Protein AF-0000000066119029 (afdb_homodimer)

GO terms:
  GO:0005096 GTPase activator activity (F, IDA)
  GO:0005737 cytoplasm (C, HDA)
  GO:0005934 cellular bud tip (C, HDA)
  GO:0005935 cellular bud neck (C, HDA)
  GO:0007264 small GTPase-mediated signal transduction (P, IPI)

Sequence (1428 aa):
MLSFCDYFWSEDLVSGLDVLFDRLYHGCEQCDLFIQLFASRMQFEVSHGRQLFGIEAGMDNLKAVQEDEDEGVTVSRALRGILQEMSQEGTHHLTIASNIESLVLQPFSKWCIEHRERIQYSEKTLLTNVNNFRKSKKYVGKLEKEYFNKCRQLEEFKRTHFNEDELANAMKSLKIQNKYEEDVAREKDHRFFNRIAGIDFDYKTMKETLQLLLTKLPKTDYKLPLISYSLSNTNNGGEITKFLLDHMSLKDIDQAETFGQDLLNLGFLKYCNGVGNTFVNSKKFQYQWKNTAYMFANVPMPGSEEPTTGESLISRFNNWDGSSAKEIIQSKIGNDQGAAKIQAPHISDNERTLFRMMDALAASDKKYYQECFKMDALRCSVEELLIDHLSFMEKCESDRLNAIKKATLDFCSTLGNKISSLRLCIDKMLTLENDIDPTADLLQLLVKYKTGSFKPQAIVYNNYYNPGSFQNFGVDLETRCRLDKKVVPLIISSIFSYMDKIYPDLPNDKVRTSIWTDSVKLSLTHQLRNLLNKQQFHNEGEIFDILSTSKLEPSTIASVVKIYLLELPDPLIPNDVSDILRVLYLDYPPLVETALQNSTSSPENQQDDDNEEGFDTKRIRGLYTTLSSLSKPHIATLDAITTHFYRLIKILKMGENGNEVADEFTVSISQEFANCIIQSKITDDNEIGFKIFYDLLTHKKQIFHELKRQNSKNMLSFCDYFWSEDLVSGLDVLFDRLYHGCEQCDLFIQLFASRMQFEVSHGRQLFGIEAGMDNLKAVQEDEDEGVTVSRALRGILQEMSQEGTHHLTIASNIESLVLQPFSKWCIEHRERIQYSEKTLLTNVNNFRKSKKYVGKLEKEYFNKCRQLEEFKRTHFNEDELANAMKSLKIQNKYEEDVAREKDHRFFNRIAGIDFDYKTMKETLQLLLTKLPKTDYKLPLISYSLSNTNNGGEITKFLLDHMSLKDIDQAETFGQDLLNLGFLKYCNGVGNTFVNSKKFQYQWKNTAYMFANVPMPGSEEPTTGESLISRFNNWDGSSAKEIIQSKIGNDQGAAKIQAPHISDNERTLFRMMDALAASDKKYYQECFKMDALRCSVEELLIDHLSFMEKCESDRLNAIKKATLDFCSTLGNKISSLRLCIDKMLTLENDIDPTADLLQLLVKYKTGSFKPQAIVYNNYYNPGSFQNFGVDLETRCRLDKKVVPLIISSIFSYMDKIYPDLPNDKVRTSIWTDSVKLSLTHQLRNLLNKQQFHNEGEIFDILSTSKLEPSTIASVVKIYLLELPDPLIPNDVSDILRVLYLDYPPLVETALQNSTSSPENQQDDDNEEGFDTKRIRGLYTTLSSLSKPHIATLDAITTHFYRLIKILKMGENGNEVADEFTVSISQEFANCIIQSKITDDNEIGFKIFYDLLTHKKQIFHELKRQNSKN

Nearest PDB structures (foldseek):
  2efl-assembly1_A-2  TM=6.995E-01  e=3.764E-03  Homo sapiens
  4wpe-assembly1_A-2  TM=6.825E-01  e=4.665E-03  Saccharomyces cerevisiae S288C
  2efk-assembly1_A-2  TM=6.647E-01  e=4.101E-03  Homo sapiens
  5i7d-assembly1_A  TM=2.936E-01  e=1.288E-03  Homo sapiens
  5i6r-assembly1_A-2  TM=3.146E-01  e=5.082E-03  Homo sapiens

InterPro domains:
  IPR000198 Rho GTPase-activating protein domain [PF00620] (534-650)
  IPR000198 Rho GTPase-activating protein domain [PS50238] (475-704)
  IPR000198 Rho GTPase-activating protein domain [SM00324] (486-712)
  IPR000591 DEP domain [PF00610] (230-289)
  IPR000591 DEP domain [PS50186] (218-298)
  IPR000591 DEP domain [SM00049] (218-298)
  IPR001060 FCH domain [PF00611] (16-94)
  IPR001060 FCH domain [SM00055] (6-100)
  IPR008936 Rho GTPase activation protein [G3DSA:1.10.555.10] (468-706)
  IPR008936 Rho GTPase activation protein [SSF48350] (470-704)
  IPR027267 AH/BAR domain superfamily [G3DSA:1.20.1270.60] (1-243)
  IPR027267 AH/BAR domain superfamily [G3DSA:1.20.1270.60] (324-467)
  IPR027267 AH/BAR domain superfamily [SSF103657] (2-250)
  IPR027267 AH/BAR domain superfamily [SSF103657] (352-465)
  IPR031160 F-BAR domain [PS51741] (2-441)

Solvent-accessible surface area (backbone atoms only — not comparable to full-atom values): 76684 Å² total; per-residue (Å²): 131,94,48,55,58,48,25,44,28,40,97,80,61,48,66,19,44,52,55,51,51,52,52,52,51,50,52,53,51,53,52,51,51,52,49,49,52,54,50,50,52,26,50,51,28,38,56,44,11,51,54,34,45,44,47,65,77,70,49,76,72,58,65,63,39,51,54,38,32,76,73,64,32,32,63,37,43,26,52,53,49,40,46,50,35,41,22,51,44,9,50,51,31,35,48,41,21,51,47,40,43,67,72,26,48,50,56,50,51,54,50,51,53,54,50,52,49,52,52,50,50,50,51,52,55,51,52,53,49,51,50,51,48,52,52,48,51,54,52,45,53,49,40,50,53,50,39,50,51,45,52,49,49,47,54,49,48,45,65,73,77,37,53,76,68,51,43,54,49,47,54,49,49,46,52,49,48,52,49,47,50,50,48,51,50,48,52,52,24,67,31,80,62,49,73,48,60,85,38,84,29,26,40,44,57,45,24,51,53,43,36,45,53,64,69,71,45,79,62,41,73,44,68,43,86,88,52,92,52,65,43,66,51,19,43,32,27,34,56,53,34,51,50,41,54,72,75,37,97,57,92,46,73,64,39,30,36,40,33,48,31,42,37,39,71,70,49,30,38,38,61,62,83,60,96,62,91,76,59,50,78,32,74,83,38,38,31,28,61,34,72,57,36,27,62,64,29,74,43,82,54,88,88,57,77,70,71,81,64,84,68,51,72,62,60,59,52,66,66,47,71,63,64,66,64,52,47,54,59,54,56,70,60,55,76,79,69,72,68,75,78,72,72,71,76,90,71,53,73,69,50,49,51,50,51,52,48,50,50,51,41,51,52,40,46,51,50,41,49,53,47,36,55,50,46,36,52,48,50,53,50,48,53,40,51,48,44,55,49,28,49,50,48,47,52,51,52,51,48,50,41,47,49,51,45,51,42,47,45,51,46,44,48,55,56,55,68,49,50,61,58,49,49,50,36,50,52,50,40,45,52,36,43,68,59,41,42,47,66,60,36,51,51,50,51,49,71,72,62,51,57,22,57,76,67,60,76,55,62,68,64,78,43,87,88,55,65,50,68,75,41,63,59,36,42,46,66,62,59,45,11,60,74,57,71,35,59,44,44,58,68,60,57,38,50,54,52,50,50,62,67,47,54,80,74,49,92,47,70,65,56,64,56,40,31,72,70,53,88,63,62,59,63,61,25,50,53,54,46,53,63,56,25,70,50,80,72,87,51,57,65,61,55,50,48,53,58,60,69,63,69,63,56,69,36,41,56,44,46,35,54,48,49,48,38,39,19,25,74,58,34,64,42,39,68,77,58,44,54,54,48,50,53,47,44,69,74,36,62,73,77,63,59,50,78,72,68,39,80,73,66,74,81,66,87,62,66,78,49,73,60,48,58,46,38,53,48,48,38,51,50,49,47,36,60,56,54,56,73,50,56,68,40,43,50,45,38,51,46,53,55,41,50,54,52,40,51,52,40,55,56,37,42,72,45,89,67,8,59,59,55,26,51,52,45,49,53,52,52,16,54,67,43,8,60,34,38,26,77,67,48,78,85,54,73,42,49,61,30,20,53,52,44,40,47,46,50,74,42,39,70,63,38,54,50,53,38,53,56,57,52,73,72,102,129,94,48,54,58,49,24,44,28,40,97,80,62,47,65,18,45,52,56,50,51,53,53,53,50,51,51,53,52,52,51,51,50,52,50,49,52,53,51,51,52,28,51,51,29,40,54,43,11,50,53,33,44,44,46,67,80,71,50,76,71,58,65,62,41,53,55,38,32,75,72,63,31,32,63,36,43,26,52,54,48,40,46,50,36,42,23,50,45,10,50,52,32,37,50,43,22,50,46,39,42,67,71,26,48,50,58,50,52,55,50,50,53,54,49,54,50,53,54,52,50,51,51,54,55,51,53,52,50,52,51,52,50,51,52,49,50,53,52,47,54,50,40,50,52,51,39,52,50,44,52,49,51,48,55,51,49,44,65,71,75,36,55,78,66,52,44,54,48,46,54,50,48,45,52,49,47,52,48,46,51,50,47,50,49,48,52,51,23,66,30,82,62,48,72,48,60,85,38,82,30,26,40,44,59,46,25,52,53,44,37,46,54,65,69,70,45,78,62,40,72,45,68,43,86,87,52,92,50,66,42,66,50,19,45,31,28,35,57,54,35,52,48,41,54,71,77,36,96,56,91,47,73,63,39,30,39,40,35,47,32,40,38,38,71,71,49,30,40,38,61,63,84,59,94,62,93,75,59,51,78,31,74,85,37,37,31,27,60,33,70,57,36,28,60,64,30,73,44,85,55,88,86,59,77,70,72,84,63,82,66,52,71,66,60,57,55,65,66,51,70,65,65,68,65,51,47,57,59,53,55,71,61,54,74,80,71,72,66,74,78,72,73,71,77,90,70,51,74,69,49,52,51,50,52,52,48,50,51,51,39,50,51,39,47,52,49,39,49,53,48,36,54,50,47,36,52,49,50,53,51,47,54,40,51,47,44,52,49,30,50,48,49,48,52,51,51,49,48,50,41,46,48,49,43,50,42,48,45,50,46,44,50,53,56,56,68,48,50,62,58,49,50,51,38,48,52,51,39,46,51,34,44,67,59,42,43,47,69,61,36,52,52,51,51,49,70,71,63,52,56,23,56,78,67,61,76,55,62,68,64,79,41,88,88,54,65,50,68,75,42,63,59,35,42,46,66,62,60,45,11,60,73,56,71,36,59,44,43,59,68,60,55,38,49,54,52,50,49,63,64,47,54,80,75,50,92,46,69,65,56,64,57,41,32,72,68,54,89,62,61,58,62,60,25,50,51,54,45,52,62,57,25,70,49,80,74,87,52,57,65,61,56,52,49,52,59,61,68,64,69,61,57,69,36,41,57,46,45,34,53,47,50,49,38,38,18,25,75,58,34,63,41,37,69,77,57,46,55,53,48,51,52,46,44,69,74,38,61,73,77,63,58,50,79,74,71,38,80,72,66,75,82,67,90,61,68,77,49,72,60,50,58,46,39,54,48,49,38,53,51,50,47,36,58,57,55,55,73,50,55,67,41,42,49,45,38,51,48,53,56,39,46,55,52,40,53,53,39,54,56,38,41,73,46,89,68,8,59,59,54,25,51,52,44,48,53,53,52,17,54,68,42,7,59,33,39,26,77,66,49,77,86,54,72,42,47,60,29,20,53,51,44,39,46,47,51,75,42,38,69,62,39,55,52,53,39,52,55,56,53,72,73,101

Organism: Saccharomyces cerevisiae (strain ATCC 204508 / S288c) (NCBI:txid559292)

Radius of gyration: 69.33 Å; Cα contacts (8 Å, |Δi|>4): 1560; chains: 2; bounding box: 89×202×129 Å

Structure (mmCIF, N/CA/C/O backbone):
data_AF-0000000066119029-model_v1
#
loop_
_entity.id
_entity.type
_entity.pdbx_description
1 polymer 'Rho-GTPase-activating protein RGD2'
#
loop_
_atom_site.group_PDB
_atom_site.id
_atom_site.type_symbol
_atom_site.label_atom_id
_atom_site.label_alt_id
_atom_site.label_comp_id
_atom_site.label_asym_id
_atom_site.label_entity_id
_atom_site.label_seq_id
_atom_site.pdbx_PDB_ins_code
_atom_site.Cartn_x
_atom_site.Cartn_y
_atom_site.Cartn_z
_atom_site.occupancy
_atom_site.B_iso_or_equiv
_atom_site.auth_seq_id
_atom_site.auth_comp_id
_atom_site.auth_asym_id
_atom_site.auth_atom_id
_atom_site.pdbx_PDB_model_num
ATOM 1 N N . MET A 1 1 ? 4.492 -35.344 -32.188 1 56.41 1 MET A N 1
ATOM 2 C CA . MET A 1 1 ? 4.73 -34.625 -30.922 1 56.41 1 MET A CA 1
ATOM 3 C C . MET A 1 1 ? 5.27 -35.594 -29.859 1 56.41 1 MET A C 1
ATOM 5 O O . MET A 1 1 ? 4.914 -36.781 -29.828 1 56.41 1 MET A O 1
ATOM 9 N N . LEU A 1 2 ? 6.332 -35.125 -29.266 1 70.12 2 LEU A N 1
ATOM 10 C CA . LEU A 1 2 ? 6.992 -35.875 -28.219 1 70.12 2 LEU A CA 1
ATOM 11 C C . LEU A 1 2 ? 6.062 -36.094 -27.016 1 70.12 2 LEU A C 1
ATOM 13 O O . LEU A 1 2 ? 5.352 -35.156 -26.625 1 70.12 2 LEU A O 1
ATOM 17 N N . SER A 1 3 ? 5.676 -37.344 -26.719 1 86.75 3 SER A N 1
ATOM 18 C CA . SER A 1 3 ? 4.758 -37.656 -25.625 1 86.75 3 SER A CA 1
ATOM 19 C C . SER A 1 3 ? 5.445 -38.5 -24.562 1 86.75 3 SER A C 1
ATOM 21 O O . SER A 1 3 ? 6.52 -39.062 -24.797 1 86.75 3 SER A O 1
ATOM 23 N N . PHE A 1 4 ? 4.859 -38.5 -23.297 1 92.06 4 PHE A N 1
ATOM 24 C CA . PHE A 1 4 ? 5.387 -39.281 -22.203 1 92.06 4 PHE A CA 1
ATOM 25 C C . PHE A 1 4 ? 5.43 -40.75 -22.578 1 92.06 4 PHE A C 1
ATOM 27 O O . PHE A 1 4 ? 6.355 -41.469 -22.188 1 92.06 4 PHE A O 1
ATOM 34 N N . CYS A 1 5 ? 4.434 -41.156 -23.391 1 90.5 5 CYS A N 1
ATOM 35 C CA . CYS A 1 5 ? 4.301 -42.562 -23.781 1 90.5 5 CYS A CA 1
ATOM 36 C C . CYS A 1 5 ? 5.48 -43 -24.625 1 90.5 5 CYS A C 1
ATOM 38 O O . CYS A 1 5 ? 5.82 -44.188 -24.656 1 90.5 5 CYS A O 1
ATOM 40 N N . ASP A 1 6 ? 6.191 -42.125 -25.203 1 86.31 6 ASP A N 1
ATOM 41 C CA . ASP A 1 6 ? 7.234 -42.469 -26.172 1 86.31 6 ASP A CA 1
ATOM 42 C C . ASP A 1 6 ? 8.609 -42.469 -25.5 1 86.31 6 ASP A C 1
ATOM 44 O O . ASP A 1 6 ? 9.547 -43.094 -26.016 1 86.31 6 ASP A O 1
ATOM 48 N N . TYR A 1 7 ? 8.719 -41.781 -24.328 1 87.81 7 TYR A N 1
ATOM 49 C CA . TYR A 1 7 ? 10.102 -41.5 -23.984 1 87.81 7 TYR A CA 1
ATOM 50 C C . TYR A 1 7 ? 10.391 -41.906 -22.531 1 87.81 7 TYR A C 1
ATOM 52 O O . TYR A 1 7 ? 11.523 -41.75 -22.062 1 87.81 7 TYR A O 1
ATOM 60 N N . PHE A 1 8 ? 9.508 -42.375 -21.797 1 91.75 8 PHE A N 1
ATOM 61 C CA . PHE A 1 8 ? 9.797 -42.688 -20.391 1 91.75 8 PHE A CA 1
ATOM 62 C C . PHE A 1 8 ? 9.727 -44.188 -20.156 1 91.75 8 PHE A C 1
ATOM 64 O O . PHE A 1 8 ? 9.125 -44.625 -19.172 1 91.75 8 PHE A O 1
ATOM 71 N N . TRP A 1 9 ? 10.367 -44.844 -21 1 91.25 9 TRP A N 1
ATOM 72 C CA . TRP A 1 9 ? 10.477 -46.312 -20.875 1 91.25 9 TRP A CA 1
ATOM 73 C C . TRP A 1 9 ? 11.883 -46.719 -20.469 1 91.25 9 TRP A C 1
ATOM 75 O O . TRP A 1 9 ? 12.836 -45.969 -20.672 1 91.25 9 TRP A O 1
ATOM 85 N N . SER A 1 10 ? 12.078 -47.75 -19.719 1 90 10 SER A N 1
ATOM 86 C CA . SER A 1 10 ? 13.336 -48.375 -19.328 1 90 10 SER A CA 1
ATOM 87 C C . SER A 1 10 ? 13.242 -49.906 -19.375 1 90 10 SER A C 1
ATOM 89 O O . SER A 1 10 ? 12.148 -50.438 -19.375 1 90 10 SER A O 1
ATOM 91 N N . GLU A 1 11 ? 14.414 -50.531 -19.469 1 86.81 11 GLU A N 1
ATOM 92 C CA . GLU A 1 11 ? 14.453 -52 -19.531 1 86.81 11 GLU A CA 1
ATOM 93 C C . GLU A 1 11 ? 13.852 -52.625 -18.281 1 86.81 11 GLU A C 1
ATOM 95 O O . GLU A 1 11 ? 13.148 -53.625 -18.359 1 86.81 11 GLU A O 1
ATOM 100 N N . ASP A 1 12 ? 14.133 -52 -17.156 1 88.19 12 ASP A N 1
ATOM 101 C CA . ASP A 1 12 ? 13.617 -52.5 -15.891 1 88.19 12 ASP A CA 1
ATOM 102 C C . ASP A 1 12 ? 12.219 -51.938 -15.617 1 88.19 12 ASP A C 1
ATOM 104 O O . ASP A 1 12 ? 11.609 -52.281 -14.594 1 88.19 12 ASP A O 1
ATOM 108 N N . LEU A 1 13 ? 11.633 -51.188 -16.469 1 90.56 13 LEU A N 1
ATOM 109 C CA . LEU A 1 13 ? 10.297 -50.594 -16.406 1 90.56 13 LEU A CA 1
ATOM 110 C C . LEU A 1 13 ? 10.164 -49.688 -15.188 1 90.56 13 LEU A C 1
ATOM 112 O O . LEU A 1 13 ? 9.18 -48.938 -15.062 1 90.56 13 LEU A O 1
ATOM 116 N N . VAL A 1 14 ? 11.141 -49.656 -14.258 1 92.25 14 VAL A N 1
ATOM 117 C CA . VAL A 1 14 ? 11.008 -48.906 -13.016 1 92.25 14 VAL A CA 1
ATOM 118 C C . VAL A 1 14 ? 11.828 -47.625 -13.125 1 92.25 14 VAL A C 1
ATOM 120 O O . VAL A 1 14 ? 11.375 -46.562 -12.688 1 92.25 14 VAL A O 1
ATOM 123 N N . SER A 1 15 ? 13.008 -47.594 -13.648 1 93.88 15 SER A N 1
ATOM 124 C CA . SER A 1 15 ? 13.914 -46.469 -13.68 1 93.88 15 SER A CA 1
ATOM 125 C C . SER A 1 15 ? 13.297 -45.281 -14.438 1 93.88 15 SER A C 1
ATOM 127 O O . SER A 1 15 ? 13.422 -44.125 -14.016 1 93.88 15 SER A O 1
ATOM 129 N N . GLY A 1 16 ? 12.703 -45.5 -15.625 1 92.62 16 GLY A N 1
ATOM 130 C CA . GLY A 1 16 ? 12.031 -44.438 -16.359 1 92.62 16 GLY A CA 1
ATOM 131 C C . GLY A 1 16 ? 10.875 -43.812 -15.602 1 92.62 16 GLY A C 1
ATOM 132 O O . GLY A 1 16 ? 10.68 -42.594 -15.656 1 92.62 16 GLY A O 1
ATOM 133 N N . LEU A 1 17 ? 10.133 -44.625 -14.891 1 94.75 17 LEU A N 1
ATOM 134 C CA . LEU A 1 17 ? 9.008 -44.125 -14.102 1 94.75 17 LEU A CA 1
ATOM 135 C C . LEU A 1 17 ? 9.492 -43.312 -12.922 1 94.75 17 LEU A C 1
ATOM 137 O O . LEU A 1 17 ? 8.875 -42.281 -12.57 1 94.75 17 LEU A O 1
ATOM 141 N N . ASP A 1 18 ? 10.586 -43.781 -12.289 1 95.75 18 ASP A N 1
ATOM 142 C CA . ASP A 1 18 ? 11.125 -43.062 -11.141 1 95.75 18 ASP A CA 1
ATOM 143 C C . ASP A 1 18 ? 11.531 -41.625 -11.523 1 95.75 18 ASP A C 1
ATOM 145 O O . ASP A 1 18 ? 11.273 -40.688 -10.773 1 95.75 18 ASP A O 1
ATOM 149 N N . VAL A 1 19 ? 12.164 -41.438 -12.664 1 95.94 19 VAL A N 1
ATOM 150 C CA . VAL A 1 19 ? 12.586 -40.125 -13.133 1 95.94 19 VAL A CA 1
ATOM 151 C C . VAL A 1 19 ? 11.359 -39.281 -13.406 1 95.94 19 VAL A C 1
ATOM 153 O O . VAL A 1 19 ? 11.32 -38.094 -13.031 1 95.94 19 VAL A O 1
ATOM 156 N N . LEU A 1 20 ? 10.359 -39.844 -14.062 1 95.81 20 LEU A N 1
ATOM 157 C CA . LEU A 1 20 ? 9.148 -39.094 -14.398 1 95.81 20 LEU A CA 1
ATOM 158 C C . LEU A 1 20 ? 8.43 -38.625 -13.133 1 95.81 20 LEU A C 1
ATOM 160 O O . LEU A 1 20 ? 8.062 -37.469 -13.008 1 95.81 20 LEU A O 1
ATOM 164 N N . PHE A 1 21 ? 8.195 -39.531 -12.164 1 96.88 21 PHE A N 1
ATOM 165 C CA . PHE A 1 21 ? 7.445 -39.188 -10.961 1 96.88 21 PHE A CA 1
ATOM 166 C C . PHE A 1 21 ? 8.227 -38.188 -10.102 1 96.88 21 PHE A C 1
ATOM 168 O O . PHE A 1 21 ? 7.641 -37.344 -9.438 1 96.88 21 PHE A O 1
ATOM 175 N N . ASP A 1 22 ? 9.539 -38.281 -10.117 1 96.62 22 ASP A N 1
ATOM 176 C CA . ASP A 1 22 ? 10.344 -37.281 -9.422 1 96.62 22 ASP A CA 1
ATOM 177 C C . ASP A 1 22 ? 10.094 -35.906 -9.984 1 96.62 22 ASP A C 1
ATOM 179 O O . ASP A 1 22 ? 9.984 -34.938 -9.227 1 96.62 22 ASP A O 1
ATOM 183 N N . ARG A 1 23 ? 10.031 -35.844 -11.297 1 95.19 23 ARG A N 1
ATOM 184 C CA . ARG A 1 23 ? 9.797 -34.531 -11.945 1 95.19 23 ARG A CA 1
ATOM 185 C C . ARG A 1 23 ? 8.375 -34.062 -11.703 1 95.19 23 ARG A C 1
ATOM 187 O O . ARG A 1 23 ? 8.133 -32.844 -11.594 1 95.19 23 ARG A O 1
ATOM 194 N N . LEU A 1 24 ? 7.434 -34.969 -11.68 1 97.06 24 LEU A N 1
ATOM 195 C CA . LEU A 1 24 ? 6.047 -34.594 -11.414 1 97.06 24 LEU A CA 1
ATOM 196 C C . LEU A 1 24 ? 5.883 -34.094 -9.992 1 97.06 24 LEU A C 1
ATOM 198 O O . LEU A 1 24 ? 5.137 -33.125 -9.75 1 97.06 24 LEU A O 1
ATOM 202 N N . TYR A 1 25 ? 6.594 -34.719 -9.047 1 96.56 25 TYR A N 1
ATOM 203 C CA . TYR A 1 25 ? 6.555 -34.219 -7.676 1 96.56 25 TYR A CA 1
ATOM 204 C C . TYR A 1 25 ? 7.25 -32.875 -7.555 1 96.56 25 TYR A C 1
ATOM 206 O O . TYR A 1 25 ? 6.848 -32.031 -6.75 1 96.56 25 TYR A O 1
ATOM 214 N N . HIS A 1 26 ? 8.312 -32.688 -8.336 1 95.38 26 HIS A N 1
ATOM 215 C CA . HIS A 1 26 ? 8.953 -31.391 -8.406 1 95.38 26 HIS A CA 1
ATOM 216 C C . HIS A 1 26 ? 7.961 -30.328 -8.852 1 95.38 26 HIS A C 1
ATOM 218 O O . HIS A 1 26 ? 7.988 -29.203 -8.352 1 95.38 26 HIS A O 1
ATOM 224 N N . GLY A 1 27 ? 7.102 -30.688 -9.844 1 95.62 27 GLY A N 1
ATOM 225 C CA . GLY A 1 27 ? 6.047 -29.781 -10.266 1 95.62 27 GLY A CA 1
ATOM 226 C C . GLY A 1 27 ? 5.086 -29.438 -9.148 1 95.62 27 GLY A C 1
ATOM 227 O O . GLY A 1 27 ? 4.629 -28.297 -9.047 1 95.62 27 GLY A O 1
ATOM 228 N N . CYS A 1 28 ? 4.77 -30.391 -8.297 1 96.38 28 CYS A N 1
ATOM 229 C CA . CYS A 1 28 ? 3.898 -30.141 -7.152 1 96.38 28 CYS A CA 1
ATOM 230 C C . CYS A 1 28 ? 4.547 -29.172 -6.172 1 96.38 28 CYS A C 1
ATOM 232 O O . CYS A 1 28 ? 3.867 -28.328 -5.586 1 96.38 28 CYS A O 1
ATOM 234 N N . GLU A 1 29 ? 5.82 -29.25 -5.938 1 94.75 29 GLU A N 1
ATOM 235 C CA . GLU A 1 29 ? 6.543 -28.328 -5.062 1 94.75 29 GLU A CA 1
ATOM 236 C C . GLU A 1 29 ? 6.523 -26.906 -5.621 1 94.75 29 GLU A C 1
ATOM 238 O O . GLU A 1 29 ? 6.461 -25.938 -4.859 1 94.75 29 GLU A O 1
ATOM 243 N N . GLN A 1 30 ? 6.656 -26.828 -6.926 1 94.12 30 GLN A N 1
ATOM 244 C CA . GLN A 1 30 ? 6.551 -25.531 -7.57 1 94.12 30 GLN A CA 1
ATOM 245 C C . GLN A 1 30 ? 5.195 -24.891 -7.293 1 94.12 30 GLN A C 1
ATOM 247 O O . GLN A 1 30 ? 5.109 -23.672 -7.074 1 94.12 30 GLN A O 1
ATOM 252 N N . CYS A 1 31 ? 4.141 -25.688 -7.355 1 95.88 31 CYS A N 1
ATOM 253 C CA . CYS A 1 31 ? 2.809 -25.188 -7.031 1 95.88 31 CYS A CA 1
ATOM 254 C C . CYS A 1 31 ? 2.748 -24.688 -5.594 1 95.88 31 CYS A C 1
ATOM 256 O O . CYS A 1 31 ? 2.107 -23.672 -5.312 1 95.88 31 CYS A O 1
ATOM 258 N N . ASP A 1 32 ? 3.406 -25.344 -4.648 1 96.19 32 ASP A N 1
ATOM 259 C CA . ASP A 1 32 ? 3.441 -24.938 -3.252 1 96.19 32 ASP A CA 1
ATOM 260 C C . ASP A 1 32 ? 4.105 -23.562 -3.105 1 96.19 32 ASP A C 1
ATOM 262 O O . ASP A 1 32 ? 3.715 -22.766 -2.25 1 96.19 32 ASP A O 1
ATOM 266 N N . LEU A 1 33 ? 5.129 -23.328 -3.902 1 95.56 33 LEU A N 1
ATOM 267 C CA . LEU A 1 33 ? 5.816 -22.031 -3.861 1 95.56 33 LEU A CA 1
ATOM 268 C C . LEU A 1 33 ? 4.898 -20.906 -4.324 1 95.56 33 LEU A C 1
ATOM 270 O O . LEU A 1 33 ? 4.93 -19.812 -3.771 1 95.56 33 LEU A O 1
ATOM 274 N N . PHE A 1 34 ? 4.105 -21.172 -5.383 1 96.31 34 PHE A N 1
ATOM 275 C CA . PHE A 1 34 ? 3.135 -20.188 -5.828 1 96.31 34 PHE A CA 1
ATOM 276 C C . PHE A 1 34 ? 2.092 -19.922 -4.746 1 96.31 34 PHE A C 1
ATOM 278 O O . PHE A 1 34 ? 1.683 -18.781 -4.531 1 96.31 34 PHE A O 1
ATOM 285 N N . ILE A 1 35 ? 1.644 -20.984 -4.074 1 97.06 35 ILE A N 1
ATOM 286 C CA . ILE A 1 35 ? 0.683 -20.844 -2.984 1 97.06 35 ILE A CA 1
ATOM 287 C C . ILE A 1 35 ? 1.282 -19.984 -1.878 1 97.06 35 ILE A C 1
ATOM 289 O O . ILE A 1 35 ? 0.606 -19.109 -1.332 1 97.06 35 ILE A O 1
ATOM 293 N N . GLN A 1 36 ? 2.516 -20.219 -1.576 1 96.25 36 GLN A N 1
ATOM 294 C CA . GLN A 1 36 ? 3.205 -19.438 -0.56 1 96.25 36 GLN A CA 1
ATOM 295 C C . GLN A 1 36 ? 3.281 -17.969 -0.96 1 96.25 36 GLN A C 1
ATOM 297 O O . GLN A 1 36 ? 3.107 -17.078 -0.121 1 96.25 36 GLN A O 1
ATOM 302 N N . LEU A 1 37 ? 3.566 -17.703 -2.215 1 95.75 37 LEU A N 1
ATOM 303 C CA . LEU A 1 37 ? 3.627 -16.344 -2.729 1 95.75 37 LEU A CA 1
ATOM 304 C C . LEU A 1 37 ? 2.281 -15.648 -2.568 1 95.75 37 LEU A C 1
ATOM 306 O O . LEU A 1 37 ? 2.215 -14.531 -2.051 1 95.75 37 LEU A O 1
ATOM 310 N N . PHE A 1 38 ? 1.208 -16.312 -3.012 1 97.06 38 PHE A N 1
ATOM 311 C CA . PHE A 1 38 ? -0.127 -15.734 -2.936 1 97.06 38 PHE A CA 1
ATOM 312 C C . PHE A 1 38 ? -0.531 -15.5 -1.485 1 97.06 38 PHE A C 1
ATOM 314 O O . PHE A 1 38 ? -1.11 -14.461 -1.159 1 97.06 38 PHE A O 1
ATOM 321 N N . ALA A 1 39 ? -0.219 -16.469 -0.663 1 96.88 39 ALA A N 1
ATOM 322 C CA . ALA A 1 39 ? -0.574 -16.375 0.75 1 96.88 39 ALA A CA 1
ATOM 323 C C . ALA A 1 39 ? 0.182 -15.234 1.429 1 96.88 39 ALA A C 1
ATOM 325 O O . ALA A 1 39 ? -0.38 -14.508 2.258 1 96.88 39 ALA A O 1
ATOM 326 N N . SER A 1 40 ? 1.477 -15.125 1.169 1 96.38 40 SER A N 1
ATOM 327 C CA . SER A 1 40 ? 2.277 -14.055 1.742 1 96.38 40 SER A CA 1
ATOM 328 C C . SER A 1 40 ? 1.738 -12.688 1.335 1 96.38 40 SER A C 1
ATOM 330 O O . SER A 1 40 ? 1.584 -11.797 2.176 1 96.38 40 SER A O 1
ATOM 332 N N . ARG A 1 41 ? 1.479 -12.523 0.033 1 96.19 41 ARG A N 1
ATOM 333 C CA . ARG A 1 41 ? 0.943 -11.25 -0.435 1 96.19 41 ARG A CA 1
ATOM 334 C C . ARG A 1 41 ? -0.388 -10.938 0.239 1 96.19 41 ARG A C 1
ATOM 336 O O . ARG A 1 41 ? -0.651 -9.789 0.599 1 96.19 41 ARG A O 1
ATOM 343 N N . MET A 1 42 ? -1.284 -11.977 0.334 1 96.31 42 MET A N 1
ATOM 344 C CA . MET A 1 42 ? -2.562 -11.805 1.019 1 96.31 42 MET A CA 1
ATOM 345 C C . MET A 1 42 ? -2.355 -11.305 2.441 1 96.31 42 MET A C 1
ATOM 347 O O . MET A 1 42 ? -3.021 -10.359 2.875 1 96.31 42 MET A O 1
ATOM 351 N N . GLN A 1 43 ? -1.409 -11.859 3.16 1 96.88 43 GLN A N 1
ATOM 352 C CA . GLN A 1 43 ? -1.136 -11.484 4.543 1 96.88 43 GLN A CA 1
ATOM 353 C C . GLN A 1 43 ? -0.609 -10.055 4.633 1 96.88 43 GLN A C 1
ATOM 355 O O . GLN A 1 43 ? -0.948 -9.32 5.566 1 96.88 43 GLN A O 1
ATOM 360 N N . PHE A 1 44 ? 0.316 -9.688 3.697 1 96.88 44 PHE A N 1
ATOM 361 C CA . PHE A 1 44 ? 0.856 -8.336 3.676 1 96.88 44 PHE A CA 1
ATOM 362 C C . PHE A 1 44 ? -0.254 -7.312 3.465 1 96.88 44 PHE A C 1
ATOM 364 O O . PHE A 1 44 ? -0.271 -6.262 4.113 1 96.88 44 PHE A O 1
ATOM 371 N N . GLU A 1 45 ? -1.16 -7.613 2.596 1 96.31 45 GLU A N 1
ATOM 372 C CA . GLU A 1 45 ? -2.277 -6.719 2.312 1 96.31 45 GLU A CA 1
ATOM 373 C C . GLU A 1 45 ? -3.197 -6.582 3.523 1 96.31 45 GLU A C 1
ATOM 375 O O . GLU A 1 45 ? -3.695 -5.492 3.811 1 96.31 45 GLU A O 1
ATOM 380 N N . VAL A 1 46 ? -3.494 -7.707 4.199 1 96.38 46 VAL A N 1
ATOM 381 C CA . VAL A 1 46 ? -4.34 -7.668 5.391 1 96.38 46 VAL A CA 1
ATOM 382 C C . VAL A 1 46 ? -3.682 -6.801 6.461 1 96.38 46 VAL A C 1
ATOM 384 O O . VAL A 1 46 ? -4.34 -5.961 7.078 1 96.38 46 VAL A O 1
ATOM 387 N N . SER A 1 47 ? -2.408 -6.98 6.695 1 96.94 47 SER A N 1
ATOM 388 C CA . SER A 1 47 ? -1.682 -6.234 7.719 1 96.94 47 SER A CA 1
ATOM 389 C C . SER A 1 47 ? -1.68 -4.742 7.414 1 96.94 47 SER A C 1
ATOM 391 O O . SER A 1 47 ? -1.972 -3.926 8.289 1 96.94 47 SER A O 1
ATOM 393 N N . HIS A 1 48 ? -1.338 -4.371 6.18 1 96.31 48 HIS A N 1
ATOM 394 C CA . HIS A 1 48 ? -1.313 -2.973 5.766 1 96.31 48 HIS A CA 1
ATOM 395 C C . HIS A 1 48 ? -2.711 -2.363 5.797 1 96.31 48 HIS A C 1
ATOM 397 O O . HIS A 1 48 ? -2.891 -1.233 6.254 1 96.31 48 HIS A O 1
ATOM 403 N N . GLY A 1 49 ? -3.705 -3.152 5.285 1 96.12 49 GLY A N 1
ATOM 404 C CA . GLY A 1 49 ? -5.082 -2.688 5.273 1 96.12 49 GLY A CA 1
ATOM 405 C C . GLY A 1 49 ? -5.641 -2.43 6.66 1 96.12 49 GLY A C 1
ATOM 406 O O . GLY A 1 49 ? -6.34 -1.439 6.879 1 96.12 49 GLY A O 1
ATOM 407 N N . ARG A 1 50 ? -5.34 -3.211 7.609 1 95.94 50 ARG A N 1
ATOM 408 C CA . ARG A 1 50 ? -5.812 -3.055 8.977 1 95.94 50 ARG A CA 1
ATOM 409 C C . ARG A 1 50 ? -5.207 -1.816 9.633 1 95.94 50 ARG A C 1
ATOM 411 O O . ARG A 1 50 ? -5.883 -1.115 10.391 1 95.94 50 ARG A O 1
ATOM 418 N N . GLN A 1 51 ? -3.908 -1.586 9.391 1 95.56 51 GLN A N 1
ATOM 419 C CA . GLN A 1 51 ? -3.236 -0.407 9.922 1 95.56 51 GLN A CA 1
ATOM 420 C C . GLN A 1 51 ? -3.877 0.875 9.398 1 95.56 51 GLN A C 1
ATOM 422 O O . GLN A 1 51 ? -4.184 1.783 10.18 1 95.56 51 GLN A O 1
ATOM 427 N N . LEU A 1 52 ? -4.082 0.938 8.102 1 95.69 52 LEU A N 1
ATOM 428 C CA . LEU A 1 52 ? -4.68 2.113 7.477 1 95.69 52 LEU A CA 1
ATOM 429 C C . LEU A 1 52 ? -6.125 2.297 7.926 1 95.69 52 LEU A C 1
ATOM 431 O O . LEU A 1 52 ? -6.551 3.416 8.219 1 95.69 52 LEU A O 1
ATOM 435 N N . PHE A 1 53 ? -6.883 1.189 8.031 1 94.81 53 PHE A N 1
ATOM 436 C CA . PHE A 1 53 ? -8.289 1.234 8.422 1 94.81 53 PHE A CA 1
ATOM 437 C C . PHE A 1 53 ? -8.43 1.741 9.852 1 94.81 53 PHE A C 1
ATOM 439 O O . PHE A 1 53 ? -9.383 2.459 10.164 1 94.81 53 PHE A O 1
ATOM 446 N N . GLY A 1 54 ? -7.465 1.448 10.703 1 93.12 54 GLY A N 1
ATOM 447 C CA . GLY A 1 54 ? -7.559 1.782 12.117 1 93.12 54 GLY A CA 1
ATOM 448 C C . GLY A 1 54 ? -6.863 3.086 12.469 1 93.12 54 GLY A C 1
ATOM 449 O O . GLY A 1 54 ? -6.668 3.393 13.648 1 93.12 54 GLY A O 1
ATOM 450 N N . ILE A 1 55 ? -6.559 3.883 11.523 1 93.19 55 ILE A N 1
ATOM 451 C CA . ILE A 1 55 ? -5.754 5.078 11.766 1 93.19 55 ILE A CA 1
ATOM 452 C C . ILE A 1 55 ? -6.539 6.062 12.625 1 93.19 55 ILE A C 1
ATOM 454 O O . ILE A 1 55 ? -5.973 6.723 13.5 1 93.19 55 ILE A O 1
ATOM 458 N N . GLU A 1 56 ? -7.859 6.234 12.445 1 90 56 GLU A N 1
ATOM 459 C CA . GLU A 1 56 ? -8.688 7.164 13.203 1 90 56 GLU A CA 1
ATOM 460 C C . GLU A 1 56 ? -8.734 6.785 14.68 1 90 56 GLU A C 1
ATOM 462 O O . GLU A 1 56 ? -8.711 7.66 15.547 1 90 56 GLU A O 1
ATOM 467 N N . ALA A 1 57 ? -8.805 5.523 14.93 1 88.88 57 ALA A N 1
ATOM 468 C CA . ALA A 1 57 ? -8.891 5.027 16.297 1 88.88 57 ALA A CA 1
ATOM 469 C C . ALA A 1 57 ? -7.582 5.27 17.047 1 88.88 57 ALA A C 1
ATOM 471 O O . ALA A 1 57 ? -7.574 5.395 18.281 1 88.88 57 ALA A O 1
ATOM 472 N N . GLY A 1 58 ? -6.492 5.465 16.359 1 85.94 58 GLY A N 1
ATOM 473 C CA . GLY A 1 58 ? -5.191 5.664 16.984 1 85.94 58 GLY A CA 1
ATOM 474 C C . GLY A 1 58 ? -4.875 7.125 17.25 1 85.94 58 GLY A C 1
ATOM 475 O O . GLY A 1 58 ? -3.883 7.441 17.906 1 85.94 58 GLY A O 1
ATOM 476 N N . MET A 1 59 ? -5.719 7.992 16.75 1 89.62 59 MET A N 1
ATOM 477 C CA . MET A 1 59 ? -5.469 9.422 16.891 1 89.62 59 MET A CA 1
ATOM 478 C C . MET A 1 59 ? -5.902 9.922 18.25 1 89.62 59 MET A C 1
ATOM 480 O O . MET A 1 59 ? -6.926 9.484 18.781 1 89.62 59 MET A O 1
ATOM 484 N N . ASP A 1 60 ? -5.117 10.852 18.766 1 83.81 60 ASP A N 1
ATOM 485 C CA . ASP A 1 60 ? -5.426 11.484 20.047 1 83.81 60 ASP A CA 1
ATOM 486 C C . ASP A 1 60 ? -6.457 12.602 19.875 1 83.81 60 ASP A C 1
ATOM 488 O O . ASP A 1 60 ? -6.488 13.266 18.828 1 83.81 60 ASP A O 1
ATOM 492 N N . ASN A 1 61 ? -7.379 12.805 20.812 1 84.12 61 ASN A N 1
ATOM 493 C CA . ASN A 1 61 ? -8.258 13.961 20.969 1 84.12 61 ASN A CA 1
ATOM 494 C C . ASN A 1 61 ? -9.062 14.234 19.703 1 84.12 61 ASN A C 1
ATOM 496 O O . ASN A 1 61 ? -9.133 15.375 19.25 1 84.12 61 ASN A O 1
ATOM 500 N N . LEU A 1 62 ? -9.648 13.328 19.047 1 86.56 62 LEU A N 1
ATOM 501 C CA . LEU A 1 62 ? -10.422 13.477 17.812 1 86.56 62 LEU A CA 1
ATOM 502 C C . LEU A 1 62 ? -11.695 14.266 18.078 1 86.56 62 LEU A C 1
ATOM 504 O O . LEU A 1 62 ? -12.258 14.875 17.156 1 86.56 62 LEU A O 1
ATOM 508 N N . LYS A 1 63 ? -12.086 14.258 19.312 1 88.12 63 LYS A N 1
ATOM 509 C CA . LYS A 1 63 ? -13.289 15.008 19.672 1 88.12 63 LYS A CA 1
ATOM 510 C C . LYS A 1 63 ? -13.102 16.5 19.406 1 88.12 63 LYS A C 1
ATOM 512 O O . LYS A 1 63 ? -14.016 17.156 18.891 1 88.12 63 LYS A O 1
ATOM 517 N N . ALA A 1 64 ? -11.961 17.031 19.719 1 88.75 64 ALA A N 1
ATOM 518 C CA . ALA A 1 64 ? -11.672 18.438 19.516 1 88.75 64 ALA A CA 1
ATOM 519 C C . ALA A 1 64 ? -11.688 18.797 18.016 1 88.75 64 ALA A C 1
ATOM 521 O O . ALA A 1 64 ? -12.117 19.875 17.641 1 88.75 64 ALA A O 1
ATOM 522 N N . VAL A 1 65 ? -11.289 17.906 17.234 1 89.75 65 VAL A N 1
ATOM 523 C CA . VAL A 1 65 ? -11.258 18.109 15.789 1 89.75 65 VAL A CA 1
ATOM 524 C C . VAL A 1 65 ? -12.68 18.172 15.242 1 89.75 65 VAL A C 1
ATOM 526 O O . VAL A 1 65 ? -12.992 18.984 14.375 1 89.75 65 VAL A O 1
ATOM 529 N N . GLN A 1 66 ? -13.547 17.328 15.789 1 89.62 66 GLN A N 1
ATOM 530 C CA . GLN A 1 66 ? -14.938 17.297 15.352 1 89.62 66 GLN A CA 1
ATOM 531 C C . GLN A 1 66 ? -15.656 18.578 15.734 1 89.62 66 GLN A C 1
ATOM 533 O O . GLN A 1 66 ? -16.469 19.094 14.961 1 89.62 66 GLN A O 1
ATOM 538 N N . GLU A 1 67 ? -15.352 19.031 16.859 1 90.38 67 GLU A N 1
ATOM 539 C CA . GLU A 1 67 ? -15.938 20.281 17.297 1 90.38 67 GLU A CA 1
ATOM 540 C C . GLU A 1 67 ? -15.508 21.453 16.406 1 90.38 67 GLU A C 1
ATOM 542 O O . GLU A 1 67 ? -16.312 22.312 16.062 1 90.38 67 GLU A O 1
ATOM 547 N N . ASP A 1 68 ? -14.266 21.5 16.047 1 91.06 68 ASP A N 1
ATOM 548 C CA . ASP A 1 68 ? -13.734 22.531 15.172 1 91.06 68 ASP A CA 1
ATOM 549 C C . ASP A 1 68 ? -14.359 22.453 13.781 1 91.06 68 ASP A C 1
ATOM 551 O O . ASP A 1 68 ? -14.633 23.469 13.156 1 91.06 68 ASP A O 1
ATOM 555 N N . GLU A 1 69 ? -14.562 21.281 13.375 1 89.88 69 GLU A N 1
ATOM 556 C CA . GLU A 1 69 ? -15.18 21.094 12.062 1 89.88 69 GLU A CA 1
ATOM 557 C C . GLU A 1 69 ? -16.609 21.625 12.039 1 89.88 69 GLU A C 1
ATOM 559 O O . GLU A 1 69 ? -17.031 22.25 11.062 1 89.88 69 GLU A O 1
ATOM 564 N N . ASP A 1 70 ? -17.297 21.328 13.078 1 89.25 70 ASP A N 1
ATOM 565 C CA . ASP A 1 70 ? -18.672 21.797 13.18 1 89.25 70 ASP A CA 1
ATOM 566 C C . ASP A 1 70 ? -18.719 23.328 13.18 1 89.25 70 ASP A C 1
ATOM 568 O O . ASP A 1 70 ? -19.703 23.922 12.734 1 89.25 70 ASP A O 1
ATOM 572 N N . GLU A 1 71 ? -17.625 23.906 13.633 1 90 71 GLU A N 1
ATOM 573 C CA . GLU A 1 71 ? -17.547 25.359 13.688 1 90 71 GLU A CA 1
ATOM 574 C C . GLU A 1 71 ? -17.078 25.938 12.352 1 90 71 GLU A C 1
ATOM 576 O O . GLU A 1 71 ? -16.984 27.156 12.203 1 90 71 GLU A O 1
ATOM 581 N N . GLY A 1 72 ? -16.75 25.078 11.414 1 89.81 72 GLY A N 1
ATOM 582 C CA . GLY A 1 72 ? -16.438 25.516 10.062 1 89.81 72 GLY A CA 1
ATOM 583 C C . GLY A 1 72 ? -14.945 25.734 9.836 1 89.81 72 GLY A C 1
ATOM 584 O O . GLY A 1 72 ? -14.555 26.422 8.898 1 89.81 72 GLY A O 1
ATOM 585 N N . VAL A 1 73 ? -14.07 25.219 10.703 1 93.44 73 VAL A N 1
ATOM 586 C CA . VAL A 1 73 ? -12.625 25.328 10.539 1 93.44 73 VAL A CA 1
ATOM 587 C C . VAL A 1 73 ? -12.164 24.406 9.414 1 93.44 73 VAL A C 1
ATOM 589 O O . VAL A 1 73 ? -12.352 23.203 9.477 1 93.44 73 VAL A O 1
ATOM 592 N N . THR A 1 74 ? -11.547 24.922 8.359 1 95.12 74 THR A N 1
ATOM 593 C CA . THR 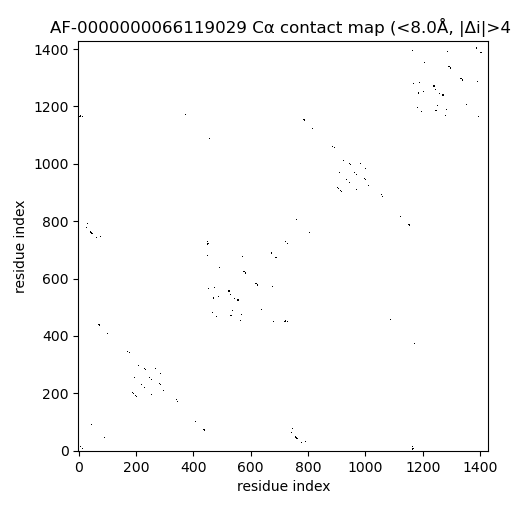A 1 74 ? -11.195 24.172 7.156 1 95.12 74 THR A CA 1
ATOM 594 C C . THR A 1 74 ? -10.047 23.203 7.43 1 95.12 74 THR A C 1
ATOM 596 O O . THR A 1 74 ? -9.977 22.125 6.836 1 95.12 74 THR A O 1
ATOM 599 N N . VAL A 1 75 ? -9.086 23.547 8.289 1 95.19 75 VAL A N 1
ATOM 600 C CA . VAL A 1 75 ? -7.949 22.688 8.602 1 95.19 75 VAL A CA 1
ATOM 601 C C . VAL A 1 75 ? -8.438 21.406 9.266 1 95.19 75 VAL A C 1
ATOM 603 O O . VAL A 1 75 ? -7.953 20.312 8.961 1 95.19 75 VAL A O 1
ATOM 606 N N . SER A 1 76 ? -9.391 21.516 10.164 1 94.75 76 SER A N 1
ATOM 607 C CA . SER A 1 76 ? -9.938 20.359 10.852 1 94.75 76 SER A CA 1
ATOM 608 C C . SER A 1 76 ? -10.742 19.469 9.891 1 94.75 76 SER A C 1
ATOM 610 O O . SER A 1 76 ? -10.711 18.25 10 1 94.75 76 SER A O 1
ATOM 612 N N . ARG A 1 77 ? -11.445 20.094 8.984 1 94.31 77 ARG A N 1
ATOM 613 C CA . ARG A 1 77 ? -12.172 19.344 7.965 1 94.31 77 ARG A CA 1
ATOM 614 C C . ARG A 1 77 ? -11.211 18.547 7.09 1 94.31 77 ARG A C 1
ATOM 616 O O . ARG A 1 77 ? -11.492 17.391 6.738 1 94.31 77 ARG A O 1
ATOM 623 N N . ALA A 1 78 ? -10.133 19.203 6.711 1 95 78 ALA A N 1
ATOM 624 C CA . ALA A 1 78 ? -9.133 18.516 5.898 1 95 78 ALA A CA 1
ATOM 625 C C . ALA A 1 78 ? -8.516 17.344 6.656 1 95 78 ALA A C 1
ATOM 627 O O . ALA A 1 78 ? -8.305 16.281 6.086 1 95 78 ALA A O 1
ATOM 628 N N . LEU A 1 79 ? -8.188 17.531 7.926 1 95.31 79 LEU A N 1
ATOM 629 C CA . LEU A 1 79 ? -7.59 16.469 8.734 1 95.31 79 LEU A CA 1
ATOM 630 C C . LEU A 1 79 ? -8.523 15.266 8.828 1 95.31 79 LEU A C 1
ATOM 632 O O . LEU A 1 79 ? -8.109 14.133 8.594 1 95.31 79 LEU A O 1
ATOM 636 N N . ARG A 1 80 ? -9.781 15.492 9.133 1 93.88 80 ARG A N 1
ATOM 637 C CA . ARG A 1 80 ? -10.75 14.406 9.242 1 93.88 80 ARG A CA 1
ATOM 638 C C . ARG A 1 80 ? -10.969 13.734 7.887 1 93.88 80 ARG A C 1
ATOM 640 O O . ARG A 1 80 ? -11.086 12.508 7.809 1 93.88 80 ARG A O 1
ATOM 647 N N . GLY A 1 81 ? -11.07 14.586 6.895 1 94.38 81 GLY A N 1
ATOM 648 C CA . GLY A 1 81 ? -11.242 14.039 5.559 1 94.38 81 GLY A CA 1
ATOM 649 C C . GLY A 1 81 ? -10.094 13.133 5.137 1 94.38 81 GLY A C 1
ATOM 650 O O . GLY A 1 81 ? -10.32 12.078 4.543 1 94.38 81 GLY A O 1
ATOM 651 N N . ILE A 1 82 ? -8.859 13.57 5.402 1 95.12 82 ILE A N 1
ATOM 652 C CA . ILE A 1 82 ? -7.68 12.781 5.047 1 95.12 82 ILE A CA 1
ATOM 653 C C . ILE A 1 82 ? -7.68 11.469 5.828 1 95.12 82 ILE A C 1
ATOM 655 O O . ILE A 1 82 ? -7.359 10.414 5.281 1 95.12 82 ILE A O 1
ATOM 659 N N . LEU A 1 83 ? -8.055 11.539 7.105 1 95 83 LEU A N 1
ATOM 660 C CA . LEU A 1 83 ? -8.148 10.336 7.922 1 95 83 LEU A CA 1
ATOM 661 C C . LEU A 1 83 ? -9.18 9.367 7.348 1 95 83 LEU A C 1
ATOM 663 O O . LEU A 1 83 ? -8.945 8.156 7.285 1 95 83 LEU A O 1
ATOM 667 N N . GLN A 1 84 ? -10.273 9.891 6.898 1 94.19 84 GLN A N 1
ATOM 668 C CA . GLN A 1 84 ? -11.32 9.062 6.32 1 94.19 84 GLN A CA 1
ATOM 669 C C . GLN A 1 84 ? -10.867 8.43 5.012 1 94.19 84 GLN A C 1
ATOM 671 O O . GLN A 1 84 ? -11.172 7.262 4.742 1 94.19 84 GLN A O 1
ATOM 676 N N . GLU A 1 85 ? -10.18 9.227 4.223 1 95.06 85 GLU A N 1
ATOM 677 C CA . GLU A 1 85 ? -9.672 8.688 2.963 1 95.06 85 GLU A CA 1
ATOM 678 C C . GLU A 1 85 ? -8.633 7.598 3.205 1 95.06 85 GLU A C 1
ATOM 680 O O . GLU A 1 85 ? -8.555 6.625 2.451 1 95.06 85 GLU A O 1
ATOM 685 N N . MET A 1 86 ? -7.781 7.754 4.199 1 95 86 MET A N 1
ATOM 686 C CA . MET A 1 86 ? -6.801 6.727 4.543 1 95 86 MET A CA 1
ATOM 687 C C . MET A 1 86 ? -7.492 5.449 5.012 1 95 86 MET A C 1
ATOM 689 O O . MET A 1 86 ? -7.055 4.344 4.684 1 95 86 MET A O 1
ATOM 693 N N . SER A 1 87 ? -8.578 5.59 5.75 1 95.19 87 SER A N 1
ATOM 694 C CA . SER A 1 87 ? -9.359 4.434 6.168 1 95.19 87 SER A CA 1
ATOM 695 C C . SER A 1 87 ? -9.992 3.727 4.973 1 95.19 87 SER A C 1
ATOM 697 O O . SER A 1 87 ? -10.078 2.498 4.945 1 95.19 87 SER A O 1
ATOM 699 N N . GLN A 1 88 ? -10.438 4.504 4.043 1 94.88 88 GLN A N 1
ATOM 700 C CA . GLN A 1 88 ? -11 3.922 2.828 1 94.88 88 GLN A CA 1
ATOM 701 C C . GLN A 1 88 ? -9.93 3.176 2.031 1 94.88 88 GLN A C 1
ATOM 703 O O . GLN A 1 88 ? -10.211 2.123 1.451 1 94.88 88 GLN A O 1
ATOM 708 N N . GLU A 1 89 ? -8.75 3.785 1.941 1 94.19 89 GLU A N 1
ATOM 709 C CA . GLU A 1 89 ? -7.625 3.082 1.326 1 94.19 89 GLU A CA 1
ATOM 710 C C . GLU A 1 89 ? -7.387 1.731 1.997 1 94.19 89 GLU A C 1
ATOM 712 O O . GLU A 1 89 ? -7.102 0.739 1.322 1 94.19 89 GLU A O 1
ATOM 717 N N . GLY A 1 90 ? -7.445 1.722 3.334 1 95.38 90 GLY A N 1
ATOM 718 C CA . GLY A 1 90 ? -7.309 0.475 4.07 1 95.38 90 GLY A CA 1
ATOM 719 C C . GLY A 1 90 ? -8.359 -0.555 3.695 1 95.38 90 GLY A C 1
ATOM 720 O O . GLY A 1 90 ? -8.055 -1.741 3.562 1 95.38 90 GLY A O 1
ATOM 721 N N . THR A 1 91 ? -9.586 -0.129 3.463 1 95.62 91 THR A N 1
ATOM 722 C CA . THR A 1 91 ? -10.664 -1.023 3.061 1 95.62 91 THR A CA 1
ATOM 723 C C . THR A 1 91 ? -10.375 -1.645 1.698 1 95.62 91 THR A C 1
ATOM 725 O O . THR A 1 91 ? -10.695 -2.811 1.46 1 95.62 91 THR A O 1
ATOM 728 N N . HIS A 1 92 ? -9.812 -0.862 0.795 1 94.25 92 HIS A N 1
ATOM 729 C CA . HIS A 1 92 ? -9.453 -1.388 -0.517 1 94.25 92 HIS A CA 1
ATOM 730 C C . HIS A 1 92 ? -8.391 -2.473 -0.403 1 94.25 92 HIS A C 1
ATOM 732 O O . HIS A 1 92 ? -8.453 -3.492 -1.092 1 94.25 92 HIS A O 1
ATOM 738 N N . HIS A 1 93 ? -7.355 -2.309 0.439 1 95.38 93 HIS A N 1
ATOM 739 C CA . HIS A 1 93 ? -6.332 -3.324 0.659 1 95.38 93 HIS A CA 1
ATOM 740 C C . HIS A 1 93 ? -6.938 -4.598 1.247 1 95.38 93 HIS A C 1
ATOM 742 O O . HIS A 1 93 ? -6.551 -5.703 0.871 1 95.38 93 HIS A O 1
ATOM 748 N N . LEU A 1 94 ? -7.871 -4.406 2.156 1 96.12 94 LEU A N 1
ATOM 749 C CA . LEU A 1 94 ? -8.531 -5.559 2.752 1 96.12 94 LEU A CA 1
ATOM 750 C C . LEU A 1 94 ? -9.367 -6.301 1.713 1 96.12 94 LEU A C 1
ATOM 752 O O . LEU A 1 94 ? -9.453 -7.531 1.744 1 96.12 94 LEU A O 1
ATOM 756 N N . THR A 1 95 ? -10 -5.562 0.829 1 95.75 95 THR A N 1
ATOM 757 C CA . THR A 1 95 ? -10.758 -6.184 -0.251 1 95.75 95 THR A CA 1
ATOM 758 C C . THR A 1 95 ? -9.836 -6.965 -1.183 1 95.75 95 THR A C 1
ATOM 760 O O . THR A 1 95 ? -10.195 -8.047 -1.657 1 95.75 95 THR A O 1
ATOM 763 N N . ILE A 1 96 ? -8.656 -6.414 -1.509 1 95.06 96 ILE A N 1
ATOM 764 C CA . ILE A 1 96 ? -7.66 -7.109 -2.314 1 95.06 96 ILE A CA 1
ATOM 765 C C . ILE A 1 96 ? -7.285 -8.43 -1.645 1 95.06 96 ILE A C 1
ATOM 767 O O . ILE A 1 96 ? -7.254 -9.477 -2.295 1 95.06 96 ILE A O 1
ATOM 771 N N . ALA A 1 97 ? -6.996 -8.461 -0.335 1 96.44 97 ALA A N 1
ATOM 772 C CA . ALA A 1 97 ? -6.637 -9.656 0.418 1 96.44 97 ALA A CA 1
ATOM 773 C C . ALA A 1 97 ? -7.75 -10.695 0.364 1 96.44 97 ALA A C 1
ATOM 775 O O . ALA A 1 97 ? -7.488 -11.883 0.177 1 96.44 97 ALA A O 1
ATOM 776 N N . SER A 1 98 ? -9 -10.18 0.518 1 96.75 98 SER A N 1
ATOM 777 C CA . SER A 1 98 ? -10.141 -11.086 0.469 1 96.75 98 SER A CA 1
ATOM 778 C C . SER A 1 98 ? -10.289 -11.719 -0.911 1 96.75 98 SER A C 1
ATOM 780 O O . SER A 1 98 ? -10.641 -12.891 -1.024 1 96.75 98 SER A O 1
ATOM 782 N N . ASN A 1 99 ? -10.094 -10.922 -1.971 1 95.5 99 ASN A N 1
ATOM 783 C CA . ASN A 1 99 ? -10.164 -11.422 -3.338 1 95.5 99 ASN A CA 1
ATOM 784 C C . ASN A 1 99 ? -9.07 -12.445 -3.613 1 95.5 99 ASN A C 1
ATOM 786 O O . ASN A 1 99 ? -9.297 -13.445 -4.297 1 95.5 99 ASN A O 1
ATOM 790 N N . ILE A 1 100 ? -7.816 -12.25 -3.133 1 96.69 100 ILE A N 1
ATOM 791 C CA . ILE A 1 100 ? -6.719 -13.195 -3.309 1 96.69 100 ILE A CA 1
ATOM 792 C C . ILE A 1 100 ? -7.074 -14.523 -2.641 1 96.69 100 ILE A C 1
ATOM 794 O O . ILE A 1 100 ? -6.848 -15.594 -3.209 1 96.69 100 ILE A O 1
ATOM 798 N N . GLU A 1 101 ? -7.664 -14.492 -1.497 1 97 101 GLU A N 1
ATOM 799 C CA . GLU A 1 101 ? -8.016 -15.688 -0.742 1 97 101 GLU A CA 1
ATOM 800 C C . GLU A 1 101 ? -9.125 -16.469 -1.437 1 97 101 GLU A C 1
ATOM 802 O O . GLU A 1 101 ? -9 -17.672 -1.659 1 97 101 GLU A O 1
ATOM 807 N N . SER A 1 102 ? -10.195 -15.781 -1.863 1 96.62 102 SER A N 1
ATOM 808 C CA . SER A 1 102 ? -11.398 -16.438 -2.357 1 96.62 102 SER A CA 1
ATOM 809 C C . SER A 1 102 ? -11.258 -16.828 -3.826 1 96.62 102 SER A C 1
ATOM 811 O O . SER A 1 102 ? -11.773 -17.859 -4.254 1 96.62 102 SER A O 1
ATOM 813 N N . LEU A 1 103 ? -10.547 -16.016 -4.664 1 95.06 103 LEU A N 1
ATOM 814 C CA . LEU A 1 103 ? -10.523 -16.234 -6.109 1 95.06 103 LEU A CA 1
ATOM 815 C C . LEU A 1 103 ? -9.258 -16.969 -6.523 1 95.06 103 LEU A C 1
ATOM 817 O O . LEU A 1 103 ? -9.219 -17.594 -7.586 1 95.06 103 LEU A O 1
ATOM 821 N N . VAL A 1 104 ? -8.164 -16.922 -5.711 1 97.06 104 VAL A N 1
ATOM 822 C CA . VAL A 1 104 ? -6.895 -17.484 -6.16 1 97.06 104 VAL A CA 1
ATOM 823 C C . VAL A 1 104 ? -6.453 -18.594 -5.207 1 97.06 104 VAL A C 1
ATOM 825 O O . VAL A 1 104 ? -6.441 -19.766 -5.578 1 97.06 104 VAL A O 1
ATOM 828 N N . LEU A 1 105 ? -6.238 -18.297 -3.896 1 97.12 105 LEU A N 1
ATOM 829 C CA . LEU A 1 105 ? -5.586 -19.188 -2.941 1 97.12 105 LEU A CA 1
ATOM 830 C C . LEU A 1 105 ? -6.453 -20.406 -2.654 1 97.12 105 LEU A C 1
ATOM 832 O O . LEU A 1 105 ? -5.98 -21.547 -2.729 1 97.12 105 LEU A O 1
ATOM 836 N N . GLN A 1 106 ? -7.719 -20.219 -2.383 1 97.19 106 GLN A N 1
ATOM 837 C CA . GLN A 1 106 ? -8.578 -21.328 -1.993 1 97.19 106 GLN A CA 1
ATOM 838 C C . GLN A 1 106 ? -8.797 -22.297 -3.156 1 97.19 106 GLN A C 1
ATOM 840 O O . GLN A 1 106 ? -8.539 -23.484 -3.033 1 97.19 106 GLN A O 1
ATOM 845 N N . PRO A 1 107 ? -9.25 -21.797 -4.316 1 97.38 107 PRO A N 1
ATOM 846 C CA . PRO A 1 107 ? -9.461 -22.719 -5.43 1 97.38 107 PRO A CA 1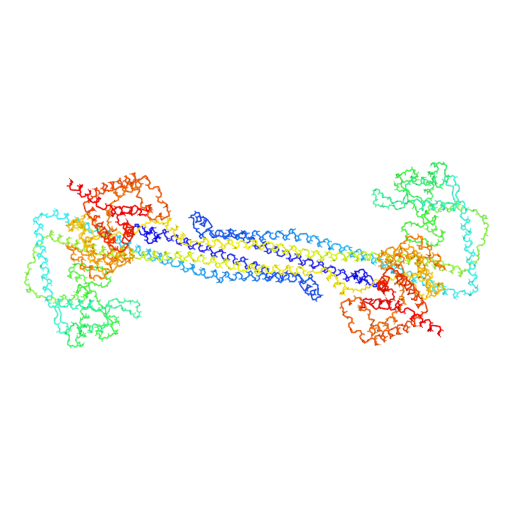
ATOM 847 C C . PRO A 1 107 ? -8.164 -23.375 -5.902 1 97.38 107 PRO A C 1
ATOM 849 O O . PRO A 1 107 ? -8.148 -24.578 -6.199 1 97.38 107 PRO A O 1
ATOM 852 N N . PHE A 1 108 ? -7.043 -22.703 -5.984 1 98.25 108 PHE A N 1
ATOM 853 C CA . PHE A 1 108 ? -5.785 -23.234 -6.484 1 98.25 108 PHE A CA 1
ATOM 854 C C . PHE A 1 108 ? -5.195 -24.234 -5.5 1 98.25 108 PHE A C 1
ATOM 856 O O . PHE A 1 108 ? -4.652 -25.266 -5.902 1 98.25 108 PHE A O 1
ATOM 863 N N . SER A 1 109 ? -5.227 -23.953 -4.215 1 97.44 109 SER A N 1
ATOM 864 C CA . SER A 1 109 ? -4.723 -24.875 -3.201 1 97.44 109 SER A CA 1
ATOM 865 C C . SER A 1 109 ? -5.488 -26.203 -3.221 1 97.44 109 SER A C 1
ATOM 867 O O . SER A 1 109 ? -4.895 -27.266 -3.113 1 97.44 109 SER A O 1
ATOM 869 N N . LYS A 1 110 ? -6.832 -26.078 -3.314 1 97.56 110 LYS A N 1
ATOM 870 C CA . LYS A 1 110 ? -7.648 -27.281 -3.406 1 97.56 110 LYS A CA 1
ATOM 871 C C . LYS A 1 110 ? -7.293 -28.094 -4.648 1 97.56 110 LYS A C 1
ATOM 873 O O . LYS A 1 110 ? -7.156 -29.312 -4.578 1 97.56 110 LYS A O 1
ATOM 878 N N . TRP A 1 111 ? -7.16 -27.406 -5.762 1 97.56 111 TRP A N 1
ATOM 879 C CA . TRP A 1 111 ? -6.789 -28.062 -7.012 1 97.56 111 TRP A CA 1
ATOM 880 C C . TRP A 1 111 ? -5.438 -28.75 -6.883 1 97.56 111 TRP A C 1
ATOM 882 O O . TRP A 1 111 ? -5.25 -29.859 -7.387 1 97.56 111 TRP A O 1
ATOM 892 N N . CYS A 1 112 ? -4.434 -28.078 -6.25 1 97.5 112 CYS A N 1
ATOM 893 C CA . CYS A 1 112 ? -3.09 -28.625 -6.102 1 97.5 112 CYS A CA 1
ATOM 894 C C . CYS A 1 112 ? -3.105 -29.906 -5.258 1 97.5 112 CYS A C 1
ATOM 896 O O . CYS A 1 112 ? -2.355 -30.844 -5.527 1 97.5 112 CYS A O 1
ATOM 898 N N . ILE A 1 113 ? -3.98 -29.938 -4.223 1 97.38 113 ILE A N 1
ATOM 899 C CA . ILE A 1 113 ? -4.098 -31.125 -3.383 1 97.38 113 ILE A CA 1
ATOM 900 C C . ILE A 1 113 ? -4.645 -32.281 -4.203 1 97.38 113 ILE A C 1
ATOM 902 O O . ILE A 1 113 ? -4.129 -33.406 -4.125 1 97.38 113 ILE A O 1
ATOM 906 N N . GLU A 1 114 ? -5.652 -32.031 -5.012 1 97.56 114 GLU A N 1
ATOM 907 C CA . GLU A 1 114 ? -6.23 -33.062 -5.871 1 97.56 114 GLU A CA 1
ATOM 908 C C . GLU A 1 114 ? -5.223 -33.531 -6.91 1 97.56 114 GLU A C 1
ATOM 910 O O . GLU A 1 114 ? -5.168 -34.719 -7.223 1 97.56 114 GLU A O 1
ATOM 915 N N . HIS A 1 115 ? -4.449 -32.594 -7.453 1 97.69 115 HIS A N 1
ATOM 916 C CA . HIS A 1 115 ? -3.418 -32.938 -8.422 1 97.69 115 HIS A CA 1
ATOM 917 C C . HIS A 1 115 ? -2.377 -33.875 -7.812 1 97.69 115 HIS A C 1
ATOM 919 O O . HIS A 1 115 ? -1.991 -34.875 -8.43 1 97.69 115 HIS A O 1
ATOM 925 N N . ARG A 1 116 ? -1.895 -33.562 -6.648 1 97.38 116 ARG A N 1
ATOM 926 C CA . ARG A 1 116 ? -0.917 -34.406 -5.957 1 97.38 116 ARG A CA 1
ATOM 927 C C . ARG A 1 116 ? -1.47 -35.812 -5.703 1 97.38 116 ARG A C 1
ATOM 929 O O . ARG A 1 116 ? -0.743 -36.781 -5.812 1 97.38 116 ARG A O 1
ATOM 936 N N . GLU A 1 117 ? -2.768 -35.906 -5.398 1 97.31 117 GLU A N 1
ATOM 937 C CA . GLU A 1 117 ? -3.412 -37.188 -5.16 1 97.31 117 GLU A CA 1
ATOM 938 C C . GLU A 1 117 ? -3.477 -38.031 -6.438 1 97.31 117 GLU A C 1
ATOM 940 O O . GLU A 1 117 ? -3.312 -39.25 -6.398 1 97.31 117 GLU A O 1
ATOM 945 N N . ARG A 1 118 ? -3.732 -37.375 -7.594 1 97.44 118 ARG A N 1
ATOM 946 C CA . ARG A 1 118 ? -3.758 -38.062 -8.875 1 97.44 118 ARG A CA 1
ATOM 947 C C . ARG A 1 118 ? -2.396 -38.688 -9.195 1 97.44 118 ARG A C 1
ATOM 949 O O . ARG A 1 118 ? -2.311 -39.812 -9.664 1 97.44 118 ARG A O 1
ATOM 956 N N . ILE A 1 119 ? -1.329 -37.875 -8.961 1 97.44 119 ILE A N 1
ATOM 957 C CA . ILE A 1 119 ? 0.024 -38.344 -9.234 1 97.44 119 ILE A CA 1
ATOM 958 C C . ILE A 1 119 ? 0.356 -39.5 -8.312 1 97.44 119 ILE A C 1
ATOM 960 O O . ILE A 1 119 ? 0.914 -40.5 -8.758 1 97.44 119 ILE A O 1
ATOM 964 N N . GLN A 1 120 ? -0.027 -39.438 -7.027 1 97.38 120 GLN A N 1
ATOM 965 C CA . GLN A 1 120 ? 0.237 -40.5 -6.062 1 97.38 120 GLN A CA 1
ATOM 966 C C . GLN A 1 120 ? -0.507 -41.75 -6.43 1 97.38 120 GLN A C 1
ATOM 968 O O . GLN A 1 120 ? 0.033 -42.875 -6.297 1 97.38 120 GLN A O 1
ATOM 973 N N . TYR A 1 121 ? -1.717 -41.562 -6.875 1 97.25 121 TYR A N 1
ATOM 974 C CA . TYR A 1 121 ? -2.523 -42.719 -7.289 1 97.25 121 TYR A CA 1
ATOM 975 C C . TYR A 1 121 ? -1.88 -43.438 -8.469 1 97.25 121 TYR A C 1
ATOM 977 O O . TYR A 1 121 ? -1.766 -44.656 -8.461 1 97.25 121 TYR A O 1
ATOM 985 N N . SER A 1 122 ? -1.468 -42.688 -9.508 1 97.19 122 SER A N 1
ATOM 986 C CA . SER A 1 122 ? -0.838 -43.281 -10.68 1 97.19 122 SER A CA 1
ATOM 987 C C . SER A 1 122 ? 0.484 -43.938 -10.328 1 97.19 122 SER A C 1
ATOM 989 O O . SER A 1 122 ? 0.795 -45.031 -10.828 1 97.19 122 SER A O 1
ATOM 991 N N . GLU A 1 123 ? 1.279 -43.281 -9.477 1 96.88 123 GLU A N 1
ATOM 992 C CA . GLU A 1 123 ? 2.561 -43.844 -9.062 1 96.88 123 GLU A CA 1
ATOM 993 C C . GLU A 1 123 ? 2.369 -45.188 -8.344 1 96.88 123 GLU A C 1
ATOM 995 O O . GLU A 1 123 ? 3.033 -46.156 -8.672 1 96.88 123 GLU A O 1
ATOM 1000 N N . LYS A 1 124 ? 1.438 -45.281 -7.359 1 96.81 124 LYS A N 1
ATOM 1001 C CA . LYS A 1 124 ? 1.185 -46.469 -6.582 1 96.81 124 LYS A CA 1
ATOM 1002 C C . LYS A 1 124 ? 0.668 -47.594 -7.469 1 96.81 124 LYS A C 1
ATOM 1004 O O . LYS A 1 124 ? 1.107 -48.75 -7.348 1 96.81 124 LYS A O 1
ATOM 1009 N N . THR A 1 125 ? -0.257 -47.25 -8.375 1 96.94 125 THR A N 1
ATOM 1010 C CA . THR A 1 125 ? -0.85 -48.25 -9.258 1 96.94 125 THR A CA 1
ATOM 1011 C C . THR A 1 125 ? 0.205 -48.875 -10.18 1 96.94 125 THR A C 1
ATOM 1013 O O . THR A 1 125 ? 0.28 -50.094 -10.336 1 96.94 125 THR A O 1
ATOM 1016 N N . LEU A 1 126 ? 1.021 -48.031 -10.805 1 96.44 126 LEU A N 1
ATOM 1017 C CA . LEU A 1 126 ? 2.021 -48.5 -11.758 1 96.44 126 LEU A CA 1
ATOM 1018 C C . LEU A 1 126 ? 3.111 -49.312 -11.055 1 96.44 126 LEU A C 1
ATOM 1020 O O . LEU A 1 126 ? 3.496 -50.375 -11.523 1 96.44 126 LEU A O 1
ATOM 1024 N N . LEU A 1 127 ? 3.631 -48.812 -9.898 1 95.44 127 LEU A N 1
ATOM 1025 C CA . LEU A 1 127 ? 4.715 -49.5 -9.203 1 95.44 127 LEU A CA 1
ATOM 1026 C C . LEU A 1 127 ? 4.258 -50.844 -8.664 1 95.44 127 LEU A C 1
ATOM 1028 O O . LEU A 1 127 ? 5.023 -51.812 -8.664 1 95.44 127 LEU A O 1
ATOM 1032 N N . THR A 1 128 ? 3.002 -50.906 -8.164 1 95.94 128 THR A N 1
ATOM 1033 C CA . THR A 1 128 ? 2.467 -52.188 -7.676 1 95.94 128 THR A CA 1
ATOM 1034 C C . THR A 1 128 ? 2.406 -53.219 -8.797 1 95.94 128 THR A C 1
ATOM 1036 O O . THR A 1 128 ? 2.791 -54.375 -8.602 1 95.94 128 THR A O 1
ATOM 1039 N N . ASN A 1 129 ? 1.921 -52.812 -10.008 1 95.94 129 ASN A N 1
ATOM 1040 C CA . ASN A 1 129 ? 1.788 -53.75 -11.133 1 95.94 129 ASN A CA 1
ATOM 1041 C C . ASN A 1 129 ? 3.15 -54.125 -11.695 1 95.94 129 ASN A C 1
ATOM 1043 O O . ASN A 1 129 ? 3.35 -55.281 -12.102 1 95.94 129 ASN A O 1
ATOM 1047 N N . VAL A 1 130 ? 4.094 -53.219 -11.719 1 95.44 130 VAL A N 1
ATOM 1048 C CA . VAL A 1 130 ? 5.434 -53.531 -12.203 1 95.44 130 VAL A CA 1
ATOM 1049 C C . VAL A 1 130 ? 6.121 -54.5 -11.242 1 95.44 130 VAL A C 1
ATOM 1051 O O . VAL A 1 130 ? 6.836 -55.406 -11.672 1 95.44 130 VAL A O 1
ATOM 1054 N N . ASN A 1 131 ? 5.941 -54.312 -9.93 1 94.31 131 ASN A N 1
ATOM 1055 C CA . ASN A 1 131 ? 6.52 -55.219 -8.938 1 94.31 131 ASN A CA 1
ATOM 1056 C C . ASN A 1 131 ? 5.945 -56.625 -9.07 1 94.31 131 ASN A C 1
ATOM 1058 O O . ASN A 1 131 ? 6.664 -57.594 -8.898 1 94.31 131 ASN A O 1
ATOM 1062 N N . ASN A 1 132 ? 4.617 -56.688 -9.352 1 94.5 132 ASN A N 1
ATOM 1063 C CA . ASN A 1 132 ? 3.996 -58 -9.594 1 94.5 132 ASN A CA 1
ATOM 1064 C C . ASN A 1 132 ? 4.605 -58.688 -10.805 1 94.5 132 ASN A C 1
ATOM 1066 O O . ASN A 1 132 ? 4.82 -59.906 -10.781 1 94.5 132 ASN A O 1
ATOM 1070 N N . PHE A 1 133 ? 4.855 -57.938 -11.812 1 95 133 PHE A N 1
ATOM 1071 C CA . PHE A 1 133 ? 5.488 -58.469 -13.008 1 95 133 PHE A CA 1
ATOM 1072 C C . PHE A 1 133 ? 6.898 -58.969 -12.703 1 95 133 PHE A C 1
ATOM 1074 O O . PHE A 1 133 ? 7.309 -60.031 -13.172 1 95 133 PHE A O 1
ATOM 1081 N N . ARG A 1 134 ? 7.625 -58.25 -11.93 1 93.75 134 ARG A N 1
ATOM 1082 C CA . ARG A 1 134 ? 8.992 -58.625 -11.57 1 93.75 134 ARG A CA 1
ATOM 1083 C C . ARG A 1 134 ? 9 -59.938 -10.758 1 93.75 134 ARG A C 1
ATOM 1085 O O . ARG A 1 134 ? 9.891 -60.75 -10.93 1 93.75 134 ARG A O 1
ATOM 1092 N N . LYS A 1 135 ? 8.039 -60.125 -9.875 1 94.56 135 LYS A N 1
ATOM 1093 C CA . LYS A 1 135 ? 7.922 -61.344 -9.102 1 94.56 135 LYS A CA 1
ATOM 1094 C C . LYS A 1 135 ? 7.637 -62.531 -10.008 1 94.56 135 LYS A C 1
ATOM 1096 O O . LYS A 1 135 ? 8.219 -63.594 -9.836 1 94.56 135 LYS A O 1
ATOM 1101 N N . SER A 1 136 ? 6.711 -62.281 -10.984 1 95 136 SER A N 1
ATOM 1102 C CA . SER A 1 136 ? 6.387 -63.344 -11.938 1 95 136 SER A CA 1
ATOM 1103 C C . SER A 1 136 ? 7.598 -63.719 -12.781 1 95 136 SER A C 1
ATOM 1105 O O . SER A 1 136 ? 7.805 -64.875 -13.109 1 95 136 SER A O 1
ATOM 1107 N N . LYS A 1 137 ? 8.391 -62.75 -13.164 1 93.81 137 LYS A N 1
ATOM 1108 C CA . LYS A 1 137 ? 9.586 -62.969 -13.961 1 93.81 137 LYS A CA 1
ATOM 1109 C C . LYS A 1 137 ? 10.594 -63.844 -13.195 1 93.81 137 LYS A C 1
ATOM 1111 O O . LYS A 1 137 ? 11.188 -64.75 -13.766 1 93.81 137 LYS A O 1
ATOM 1116 N N . LYS A 1 138 ? 10.766 -63.594 -11.914 1 94.62 138 LYS A N 1
ATOM 1117 C CA . LYS A 1 138 ? 11.656 -64.375 -11.086 1 94.62 138 LYS A CA 1
ATOM 1118 C C . LYS A 1 138 ? 11.141 -65.812 -10.961 1 94.62 138 LYS A C 1
ATOM 1120 O O . LYS A 1 138 ? 11.922 -66.812 -11.008 1 94.62 138 LYS A O 1
ATOM 1125 N N . TYR A 1 139 ? 9.828 -65.938 -10.852 1 95.5 139 TYR A N 1
ATOM 1126 C CA . TYR A 1 139 ? 9.203 -67.25 -10.727 1 95.5 139 TYR A CA 1
ATOM 1127 C C . TYR A 1 139 ? 9.414 -68.062 -11.992 1 95.5 139 TYR A C 1
ATOM 1129 O O . TYR A 1 139 ? 9.789 -69.25 -11.914 1 95.5 139 TYR A O 1
ATOM 1137 N N . VAL A 1 140 ? 9.211 -67.5 -13.156 1 95.75 140 VAL A N 1
ATOM 1138 C CA . VAL A 1 140 ? 9.375 -68.188 -14.422 1 95.75 140 VAL A CA 1
ATOM 1139 C C . VAL A 1 140 ? 10.852 -68.562 -14.625 1 95.75 140 VAL A C 1
ATOM 1141 O O . VAL A 1 140 ? 11.172 -69.562 -15.172 1 95.75 140 VAL A O 1
ATOM 1144 N N . GLY A 1 141 ? 11.75 -67.625 -14.188 1 94.94 141 GLY A N 1
ATOM 1145 C CA . GLY A 1 141 ? 13.172 -67.938 -14.25 1 94.94 141 GLY A CA 1
ATOM 1146 C C . GLY A 1 141 ? 13.555 -69.188 -13.445 1 94.94 141 GLY A C 1
ATOM 1147 O O . GLY A 1 141 ? 14.391 -70 -13.883 1 94.94 141 GLY A O 1
ATOM 1148 N N . LYS A 1 142 ? 12.93 -69.375 -12.391 1 96.19 142 LYS A N 1
ATOM 1149 C CA . LYS A 1 142 ? 13.156 -70.562 -11.562 1 96.19 142 LYS A CA 1
ATOM 1150 C C . LYS A 1 142 ? 12.625 -71.812 -12.242 1 96.19 142 LYS A C 1
ATOM 1152 O O . LYS A 1 142 ? 13.266 -72.875 -12.211 1 96.19 142 LYS A O 1
ATOM 1157 N N . LEU A 1 143 ? 11.43 -71.688 -12.82 1 95.56 143 LEU A N 1
ATOM 1158 C CA . LEU A 1 143 ? 10.828 -72.812 -13.516 1 95.56 143 LEU A CA 1
ATOM 1159 C C . LEU A 1 143 ? 11.672 -73.188 -14.711 1 95.56 143 LEU A C 1
ATOM 1161 O O . LEU A 1 143 ? 11.789 -74.375 -15.008 1 95.56 143 LEU A O 1
ATOM 1165 N N . GLU A 1 144 ? 12.203 -72.312 -15.422 1 95 144 GLU A N 1
ATOM 1166 C CA . GLU A 1 144 ? 13.078 -72.562 -16.562 1 95 144 GLU A CA 1
ATOM 1167 C C . GLU A 1 144 ? 14.305 -73.375 -16.125 1 95 144 GLU A C 1
ATOM 1169 O O . GLU A 1 144 ? 14.672 -74.375 -16.766 1 95 144 GLU A O 1
ATOM 1174 N N . LYS A 1 145 ? 14.906 -73 -15.023 1 95.44 145 LYS A N 1
ATOM 1175 C CA . LYS A 1 145 ? 16.078 -73.688 -14.508 1 95.44 145 LYS A CA 1
ATOM 1176 C C . LYS A 1 145 ? 15.734 -75.125 -14.102 1 95.44 145 LYS A C 1
ATOM 1178 O O . LYS A 1 145 ? 16.5 -76.062 -14.375 1 95.44 145 LYS A O 1
ATOM 1183 N N . GLU A 1 146 ? 14.617 -75.188 -13.5 1 95.31 146 GLU A N 1
ATOM 1184 C CA . GLU A 1 146 ? 14.164 -76.562 -13.094 1 95.31 146 GLU A CA 1
ATOM 1185 C C . GLU A 1 146 ? 13.906 -77.438 -14.305 1 95.31 146 GLU A C 1
ATOM 1187 O O . GLU A 1 146 ? 14.281 -78.625 -14.297 1 95.31 146 GLU A O 1
ATOM 1192 N N . TYR A 1 147 ? 13.281 -76.875 -15.273 1 94.94 147 TYR A N 1
ATOM 1193 C CA . TYR A 1 147 ? 12.984 -77.625 -16.5 1 94.94 147 TYR A CA 1
ATOM 1194 C C . TYR A 1 147 ? 14.266 -78.062 -17.203 1 94.94 147 TYR A C 1
ATOM 1196 O O . TYR A 1 147 ? 14.406 -79.25 -17.578 1 94.94 147 TYR A O 1
ATOM 1204 N N . PHE A 1 148 ? 15.219 -77.25 -17.281 1 94.88 148 PHE A N 1
ATOM 1205 C CA . PHE A 1 148 ? 16.484 -77.562 -17.953 1 94.88 148 PHE A CA 1
ATOM 1206 C C . PHE A 1 148 ? 17.266 -78.562 -17.156 1 94.88 148 PHE A C 1
ATOM 1208 O O . PHE A 1 148 ? 17.938 -79.438 -17.734 1 94.88 148 PHE A O 1
ATOM 1215 N N . ASN A 1 149 ? 17.234 -78.438 -15.906 1 94.88 149 ASN A N 1
ATOM 1216 C CA . ASN A 1 149 ? 17.891 -79.438 -15.062 1 94.88 149 ASN A CA 1
ATOM 1217 C C . ASN A 1 149 ? 17.297 -80.812 -15.234 1 94.88 149 ASN A C 1
ATOM 1219 O O . ASN A 1 149 ? 18.031 -81.812 -15.289 1 94.88 149 ASN A O 1
ATOM 1223 N N . LYS A 1 150 ? 16.016 -80.875 -15.367 1 94.5 150 LYS A N 1
ATOM 1224 C CA . LYS A 1 150 ? 15.336 -82.125 -15.57 1 94.5 150 LYS A CA 1
ATOM 1225 C C . LYS A 1 150 ? 15.664 -82.75 -16.953 1 94.5 150 LYS A C 1
ATOM 1227 O O . LYS A 1 150 ? 15.773 -83.938 -17.109 1 94.5 150 LYS A O 1
ATOM 1232 N N . CYS A 1 151 ? 15.742 -81.875 -17.938 1 93.94 151 CYS A N 1
ATOM 1233 C CA . CYS A 1 151 ? 16.125 -82.312 -19.266 1 93.94 151 CYS A CA 1
ATOM 1234 C C . CYS A 1 151 ? 17.547 -82.875 -19.266 1 93.94 151 CYS A C 1
ATOM 1236 O O . CYS A 1 151 ? 17.797 -83.938 -19.875 1 93.94 151 CYS A O 1
ATOM 1238 N N . ARG A 1 152 ? 18.391 -82.25 -18.516 1 93.94 152 ARG A N 1
ATOM 1239 C CA . ARG A 1 152 ? 19.781 -82.688 -18.438 1 93.94 152 ARG A CA 1
ATOM 1240 C C . ARG A 1 152 ? 19.875 -84.062 -17.703 1 93.94 152 ARG A C 1
ATOM 1242 O O . ARG A 1 152 ? 20.625 -84.938 -18.125 1 93.94 152 ARG A O 1
ATOM 1249 N N . GLN A 1 153 ? 19.125 -84.188 -16.734 1 93.62 153 GLN A N 1
ATOM 1250 C CA . GLN A 1 153 ? 19.125 -85.438 -15.961 1 93.62 153 GLN A CA 1
ATOM 1251 C C . GLN A 1 153 ? 18.578 -86.562 -16.781 1 93.62 153 GLN A C 1
ATOM 1253 O O . GLN A 1 153 ? 19.094 -87.688 -16.719 1 93.62 153 GLN A O 1
ATOM 1258 N N . LEU A 1 154 ? 17.594 -86.25 -17.531 1 92.88 154 LEU A N 1
ATOM 1259 C CA . LEU A 1 154 ? 17 -87.312 -18.375 1 92.88 154 LEU A CA 1
ATOM 1260 C C . LEU A 1 154 ? 17.984 -87.75 -19.469 1 92.88 154 LEU A C 1
ATOM 1262 O O . LEU A 1 154 ? 18.141 -88.938 -19.734 1 92.88 154 LEU A O 1
ATOM 1266 N N . GLU A 1 155 ? 18.578 -86.75 -20.078 1 91.38 155 GLU A N 1
ATOM 1267 C CA . GLU A 1 155 ? 19.531 -87.062 -21.156 1 91.38 155 GLU A CA 1
ATOM 1268 C C . GLU A 1 155 ? 20.75 -87.812 -20.609 1 91.38 155 GLU A C 1
ATOM 1270 O O . GLU A 1 155 ? 21.297 -88.688 -21.266 1 91.38 155 GLU A O 1
ATOM 1275 N N . GLU A 1 156 ? 21.125 -87.5 -19.438 1 92.25 156 GLU A N 1
ATOM 1276 C CA . GLU A 1 156 ? 22.234 -88.188 -18.797 1 92.25 156 GLU A CA 1
ATOM 1277 C C . GLU A 1 156 ? 21.859 -89.625 -18.422 1 92.25 156 GLU A C 1
ATOM 1279 O O . GLU A 1 156 ? 22.672 -90.562 -18.562 1 92.25 156 GLU A O 1
ATOM 1284 N N . PHE A 1 157 ? 20.656 -89.75 -17.969 1 91.75 157 PHE A N 1
ATOM 1285 C CA . PHE A 1 157 ? 20.172 -91.062 -17.609 1 91.75 157 PHE A CA 1
ATOM 1286 C C . PHE A 1 157 ? 20.047 -91.938 -18.859 1 91.75 157 PHE A C 1
ATOM 1288 O O . PHE A 1 157 ? 20.391 -93.125 -18.812 1 91.75 157 PHE A O 1
ATOM 1295 N N . LYS A 1 158 ? 19.609 -91.375 -19.922 1 89.5 158 LYS A N 1
ATOM 1296 C CA . LYS A 1 158 ? 19.484 -92.125 -21.188 1 89.5 158 LYS A CA 1
ATOM 1297 C C . LYS A 1 158 ? 20.844 -92.562 -21.703 1 89.5 158 LYS A C 1
ATOM 1299 O O . LYS A 1 158 ? 21 -93.688 -22.188 1 89.5 158 LYS A O 1
ATOM 1304 N N . ARG A 1 159 ? 21.75 -91.75 -21.531 1 89.56 159 ARG A N 1
ATOM 1305 C CA . ARG A 1 159 ? 23.078 -92 -22.047 1 89.56 159 ARG A CA 1
ATOM 1306 C C . ARG A 1 159 ? 23.797 -93.062 -21.219 1 89.56 159 ARG A C 1
ATOM 1308 O O . ARG A 1 159 ? 24.547 -93.875 -21.75 1 89.56 159 ARG A O 1
ATOM 1315 N N . THR A 1 160 ? 23.453 -93.125 -19.969 1 89.31 160 THR A N 1
ATOM 1316 C CA . THR A 1 160 ? 24.188 -94 -19.062 1 89.31 160 THR A CA 1
ATOM 1317 C C . THR A 1 160 ? 23.547 -95.438 -19.016 1 89.31 160 THR A C 1
ATOM 1319 O O . THR A 1 160 ? 24.25 -96.438 -18.875 1 89.31 160 THR A O 1
ATOM 1322 N N . HIS A 1 161 ? 22.25 -95.562 -19.172 1 85.81 161 HIS A N 1
ATOM 1323 C CA . HIS A 1 161 ? 21.609 -96.812 -18.859 1 85.81 161 HIS A CA 1
ATOM 1324 C C . HIS A 1 161 ? 21.031 -97.5 -20.109 1 85.81 161 HIS A C 1
ATOM 1326 O O . HIS A 1 161 ? 20.672 -98.688 -20.078 1 85.81 161 HIS A O 1
ATOM 1332 N N . PHE A 1 162 ? 20.922 -96.688 -21.156 1 84.56 162 PHE A N 1
ATOM 1333 C CA . PHE A 1 162 ? 20.281 -97.312 -22.328 1 84.56 162 PHE A CA 1
ATOM 1334 C C . PHE A 1 162 ? 21.141 -97.125 -23.578 1 84.56 162 PHE A C 1
ATOM 1336 O O . PHE A 1 162 ? 21.797 -96.062 -23.734 1 84.56 162 PHE A O 1
ATOM 1343 N N . ASN A 1 163 ? 21.219 -98.25 -24.312 1 82.25 163 ASN A N 1
ATOM 1344 C CA . ASN A 1 163 ? 21.75 -98.125 -25.672 1 82.25 163 ASN A CA 1
ATOM 1345 C C . ASN A 1 163 ? 20.656 -97.688 -26.656 1 82.25 163 ASN A C 1
ATOM 1347 O O . ASN A 1 163 ? 19.469 -97.75 -26.328 1 82.25 163 ASN A O 1
ATOM 1351 N N . GLU A 1 164 ? 20.844 -97.375 -27.844 1 80.88 164 GLU A N 1
ATOM 1352 C CA . GLU A 1 164 ? 19.875 -96.875 -28.828 1 80.88 164 GLU A CA 1
ATOM 1353 C C . GLU A 1 164 ? 18.766 -97.875 -29.062 1 80.88 164 GLU A C 1
ATOM 1355 O O . GLU A 1 164 ? 17.594 -97.5 -29.156 1 80.88 164 GLU A O 1
ATOM 1360 N N . ASP A 1 165 ? 19.125 -99.062 -29.031 1 80.12 165 ASP A N 1
ATOM 1361 C CA . ASP A 1 165 ? 18.141 -100.125 -29.266 1 80.12 165 ASP A CA 1
ATOM 1362 C C . ASP A 1 165 ? 17.266 -100.375 -28.047 1 80.12 165 ASP A C 1
ATOM 1364 O O . ASP A 1 165 ? 16.047 -100.562 -28.156 1 80.12 165 ASP A O 1
ATOM 1368 N N . GLU A 1 166 ? 17.938 -100.25 -26.891 1 80.06 166 GLU A N 1
ATOM 1369 C CA . GLU A 1 166 ? 17.188 -100.438 -25.656 1 80.06 166 GLU A CA 1
ATOM 1370 C C . GLU A 1 166 ? 16.203 -99.312 -25.406 1 80.06 166 GLU A C 1
ATOM 1372 O O . GLU A 1 166 ? 15.109 -99.562 -24.875 1 80.06 166 GLU A O 1
ATOM 1377 N N . LEU A 1 167 ? 16.625 -98.25 -25.812 1 83.44 167 LEU A N 1
ATOM 1378 C CA . LEU A 1 167 ? 15.75 -97.062 -25.641 1 83.44 167 LEU A CA 1
ATOM 1379 C C . LEU A 1 167 ? 14.523 -97.188 -26.531 1 83.44 167 LEU A C 1
ATOM 1381 O O . LEU A 1 167 ? 13.414 -96.875 -26.109 1 83.44 167 LEU A O 1
ATOM 1385 N N . ALA A 1 168 ? 14.695 -97.562 -27.703 1 81.38 168 ALA A N 1
ATOM 1386 C CA . ALA A 1 168 ? 13.578 -97.812 -28.625 1 81.38 168 ALA A CA 1
ATOM 1387 C C . ALA A 1 168 ? 12.602 -98.812 -28.078 1 81.38 168 ALA A C 1
ATOM 1389 O O . ALA A 1 168 ? 11.391 -98.688 -28.188 1 81.38 168 ALA A O 1
ATOM 1390 N N . ASN A 1 169 ? 13.195 -99.812 -27.5 1 77.44 169 ASN A N 1
ATOM 1391 C CA . ASN A 1 169 ? 12.359 -100.812 -26.906 1 77.44 169 ASN A CA 1
ATOM 1392 C C . ASN A 1 169 ? 11.625 -100.312 -25.672 1 77.44 169 ASN A C 1
ATOM 1394 O O . ASN A 1 169 ? 10.469 -100.688 -25.438 1 77.44 169 ASN A O 1
ATOM 1398 N N . ALA A 1 170 ? 12.398 -99.5 -24.953 1 77.06 170 ALA A N 1
ATOM 1399 C CA . ALA A 1 170 ? 11.781 -98.938 -23.766 1 77.06 170 ALA A CA 1
ATOM 1400 C C . ALA A 1 170 ? 10.609 -98 -24.141 1 77.06 170 ALA A C 1
ATOM 1402 O O . ALA A 1 170 ? 9.578 -98 -23.469 1 77.06 170 ALA A O 1
ATOM 1403 N N . MET A 1 171 ? 10.688 -97.312 -25.281 1 79.25 171 MET A N 1
ATOM 1404 C CA . MET A 1 171 ? 9.633 -96.438 -25.734 1 79.25 171 MET A CA 1
ATOM 1405 C C . MET A 1 171 ? 8.422 -97.188 -26.234 1 79.25 171 MET A C 1
ATOM 1407 O O . MET A 1 171 ? 7.281 -96.75 -26.062 1 79.25 171 MET A O 1
ATOM 1411 N N . LYS A 1 172 ? 8.703 -98.375 -26.719 1 77.5 172 LYS A N 1
ATOM 1412 C CA . LYS A 1 172 ? 7.617 -99.25 -27.109 1 77.5 172 LYS A CA 1
ATOM 1413 C C . LYS A 1 172 ? 6.895 -99.812 -25.891 1 77.5 172 LYS A C 1
ATOM 1415 O O . LYS A 1 172 ? 5.664 -99.938 -25.875 1 77.5 172 LYS A O 1
ATOM 1420 N N . SER A 1 173 ? 7.785 -100.125 -24.984 1 75.31 173 SER A N 1
ATOM 1421 C CA . SER A 1 173 ? 7.199 -100.625 -23.75 1 75.31 173 SER A CA 1
ATOM 1422 C C . SER A 1 173 ? 6.336 -99.562 -23.078 1 75.31 173 SER A C 1
ATOM 1424 O O . SER A 1 173 ? 5.309 -99.875 -22.484 1 75.31 173 SER A O 1
ATOM 1426 N N . LEU A 1 174 ? 6.824 -98.375 -23.203 1 74.12 174 LEU A N 1
ATOM 1427 C CA . LEU A 1 174 ? 6.074 -97.312 -22.625 1 74.12 174 LEU A CA 1
ATOM 1428 C C . LEU A 1 174 ? 4.73 -97.125 -23.328 1 74.12 174 LEU A C 1
ATOM 1430 O O . LEU A 1 174 ? 3.713 -96.875 -22.672 1 74.12 174 LEU A O 1
ATOM 1434 N N . LYS A 1 175 ? 4.641 -97.25 -24.641 1 74.44 175 LYS A N 1
ATOM 1435 C CA . LYS A 1 175 ? 3.398 -97.125 -25.406 1 74.44 175 LYS A CA 1
ATOM 1436 C C . LYS A 1 175 ? 2.418 -98.25 -25.016 1 74.44 175 LYS A C 1
ATOM 1438 O O . LYS A 1 175 ? 1.217 -98 -24.891 1 74.44 175 LYS A O 1
ATOM 1443 N N . ILE A 1 176 ? 3.061 -99.312 -24.766 1 68.5 176 ILE A N 1
ATOM 1444 C CA . ILE A 1 176 ? 2.238 -100.438 -24.375 1 68.5 176 ILE A CA 1
ATOM 1445 C C . ILE A 1 176 ? 1.695 -100.25 -22.969 1 68.5 176 ILE A C 1
ATOM 1447 O O . ILE A 1 176 ? 0.524 -100.5 -22.688 1 68.5 176 ILE A O 1
ATOM 1451 N N . GLN A 1 177 ? 2.561 -99.688 -22.172 1 67.88 177 GLN A N 1
ATOM 1452 C CA . GLN A 1 177 ? 2.127 -99.438 -20.812 1 67.88 177 GLN A CA 1
ATOM 1453 C C . GLN A 1 177 ? 1.053 -98.312 -20.812 1 67.88 177 GLN A C 1
ATOM 1455 O O . GLN A 1 177 ? 0.07 -98.438 -20.062 1 67.88 177 GLN A O 1
ATOM 1460 N N . ASN A 1 178 ? 1.201 -97.312 -21.672 1 71.5 178 ASN A N 1
ATOM 1461 C CA . ASN A 1 178 ? 0.227 -96.25 -21.734 1 71.5 178 ASN A CA 1
ATOM 1462 C C . ASN A 1 178 ? -1.118 -96.75 -22.266 1 71.5 178 ASN A C 1
ATOM 1464 O O . ASN A 1 178 ? -2.17 -96.312 -21.766 1 71.5 178 ASN A O 1
ATOM 1468 N N . LYS A 1 179 ? -0.987 -97.625 -23.172 1 66.06 179 LYS A N 1
ATOM 1469 C CA . LYS A 1 179 ? -2.203 -98.25 -23.688 1 66.06 179 LYS A CA 1
ATOM 1470 C C . LYS A 1 179 ? -2.871 -99.125 -22.641 1 66.06 179 LYS A C 1
ATOM 1472 O O . LYS A 1 179 ? -4.098 -99.125 -22.516 1 66.06 179 LYS A O 1
ATOM 1477 N N . TYR A 1 180 ? -2.014 -99.812 -21.953 1 63.47 180 TYR A N 1
ATOM 1478 C CA . TYR A 1 180 ? -2.539 -100.688 -20.875 1 63.47 180 TYR A CA 1
ATOM 1479 C C . TYR A 1 180 ? -3.223 -99.812 -19.812 1 63.47 180 TYR A C 1
ATOM 1481 O O . TYR A 1 180 ? -4.332 -100.125 -19.375 1 63.47 180 TYR A O 1
ATOM 1489 N N . GLU A 1 181 ? -2.58 -98.75 -19.484 1 66.06 181 GLU A N 1
ATOM 1490 C CA . GLU A 1 181 ? -3.143 -97.875 -18.469 1 66.06 181 GLU A CA 1
ATOM 1491 C C . GLU A 1 181 ? -4.41 -97.188 -18.969 1 66.06 181 GLU A C 1
ATOM 1493 O O . GLU A 1 181 ? -5.367 -97 -18.219 1 66.06 181 GLU A O 1
ATOM 1498 N N . GLU A 1 182 ? -4.453 -96.812 -20.266 1 66.5 182 GLU A N 1
ATOM 1499 C CA . GLU A 1 182 ? -5.648 -96.25 -20.875 1 66.5 182 GLU A CA 1
ATOM 1500 C C . GLU A 1 182 ? -6.781 -97.312 -20.922 1 66.5 182 GLU A C 1
ATOM 1502 O O . GLU A 1 182 ? -7.941 -96.938 -20.688 1 66.5 182 GLU A O 1
ATOM 1507 N N . ASP A 1 183 ? -6.344 -98.5 -21.203 1 60.88 183 ASP A N 1
ATOM 1508 C CA . ASP A 1 183 ? -7.316 -99.562 -21.266 1 60.88 183 ASP A CA 1
ATOM 1509 C C . ASP A 1 183 ? -7.852 -99.875 -19.875 1 60.88 183 ASP A C 1
ATOM 1511 O O . ASP A 1 183 ? -9.047 -100.125 -19.703 1 60.88 183 ASP A O 1
ATOM 1515 N N . VAL A 1 184 ? -6.957 -99.875 -18.953 1 61.12 184 VAL A N 1
ATOM 1516 C CA . VAL A 1 184 ? -7.375 -100.125 -17.578 1 61.12 184 VAL A CA 1
ATOM 1517 C C . VAL A 1 184 ? -8.273 -99 -17.094 1 61.12 184 VAL A C 1
ATOM 1519 O O . VAL A 1 184 ? -9.289 -99.25 -16.438 1 61.12 184 VAL A O 1
ATOM 1522 N N . ALA A 1 185 ? -7.922 -97.812 -17.531 1 64.88 185 ALA A N 1
ATOM 1523 C CA . ALA A 1 185 ? -8.719 -96.625 -17.156 1 64.88 185 ALA A CA 1
ATOM 1524 C C . ALA A 1 185 ? -10.086 -96.688 -17.828 1 64.88 185 ALA A C 1
ATOM 1526 O O . ALA A 1 185 ? -11.102 -96.312 -17.219 1 64.88 185 ALA A O 1
ATOM 1527 N N . ARG A 1 186 ? -10.203 -97.125 -19.031 1 65.5 186 ARG A N 1
ATOM 1528 C CA . ARG A 1 186 ? -11.453 -97.25 -19.766 1 65.5 186 ARG A CA 1
ATOM 1529 C C . ARG A 1 186 ? -12.328 -98.312 -19.156 1 65.5 186 ARG A C 1
ATOM 1531 O O . ARG A 1 186 ? -13.547 -98.188 -19.078 1 65.5 186 ARG A O 1
ATOM 1538 N N . GLU A 1 187 ? -11.57 -99.375 -18.922 1 60.84 187 GLU A N 1
ATOM 1539 C CA . GLU A 1 187 ? -12.336 -100.438 -18.297 1 60.84 187 GLU A CA 1
ATOM 1540 C C . GLU A 1 187 ? -12.875 -100.062 -16.938 1 60.84 187 GLU A C 1
ATOM 1542 O O . GLU A 1 187 ? -14 -100.375 -16.578 1 60.84 187 GLU A O 1
ATOM 1547 N N . LYS A 1 188 ? -12.055 -99.25 -16.234 1 62.22 188 LYS A N 1
ATOM 1548 C CA . LYS A 1 188 ? -12.523 -98.75 -14.961 1 62.22 188 LYS A CA 1
ATOM 1549 C C . LYS A 1 188 ? -13.656 -97.75 -15.156 1 62.22 188 LYS A C 1
ATOM 1551 O O . LYS A 1 188 ? -14.562 -97.625 -14.328 1 62.22 188 LYS A O 1
ATOM 1556 N N . ASP A 1 189 ? -13.531 -97.062 -16.281 1 64.12 189 ASP A N 1
ATOM 1557 C CA . ASP A 1 189 ? -14.562 -96.125 -16.594 1 64.12 189 ASP A CA 1
ATOM 1558 C C . ASP A 1 189 ? -15.906 -96.75 -16.875 1 64.12 189 ASP A C 1
ATOM 1560 O O . ASP A 1 189 ? -16.969 -96.188 -16.609 1 64.12 189 ASP A O 1
ATOM 1564 N N . HIS A 1 190 ? -15.836 -97.938 -17.391 1 64.31 190 HIS A N 1
ATOM 1565 C CA . HIS A 1 190 ? -17.094 -98.625 -17.719 1 64.31 190 HIS A CA 1
ATOM 1566 C C . HIS A 1 190 ? -17.531 -99.562 -16.578 1 64.31 190 HIS A C 1
ATOM 1568 O O . HIS A 1 190 ? -18.547 -100.25 -16.703 1 64.31 190 HIS A O 1
ATOM 1574 N N . ARG A 1 191 ? -16.906 -99.5 -15.539 1 71.44 191 ARG A N 1
ATOM 1575 C CA . ARG A 1 191 ? -17.312 -100.312 -14.359 1 71.44 191 ARG A CA 1
ATOM 1576 C C . ARG A 1 191 ? -18.469 -99.562 -13.633 1 71.44 191 ARG A C 1
ATOM 1578 O O . ARG A 1 191 ? -18.609 -98.375 -13.711 1 71.44 191 ARG A O 1
ATOM 1585 N N . PHE A 1 192 ? -19.234 -100.375 -13.055 1 72 192 PHE A N 1
ATOM 1586 C CA . PHE A 1 192 ? -20.391 -99.875 -12.312 1 72 192 PHE A CA 1
ATOM 1587 C C . PHE A 1 192 ? -19.953 -99.062 -11.117 1 72 192 PHE A C 1
ATOM 1589 O O . PHE A 1 192 ? -19.125 -99.5 -10.32 1 72 192 PHE A O 1
ATOM 1596 N N . PHE A 1 193 ? -20.281 -97.75 -11.016 1 74.62 193 PHE A N 1
ATOM 1597 C CA . PHE A 1 193 ? -19.938 -96.875 -9.922 1 74.62 193 PHE A CA 1
ATOM 1598 C C . PHE A 1 193 ? -20.969 -96.938 -8.805 1 74.62 193 PHE A C 1
ATOM 1600 O O . PHE A 1 193 ? -20.641 -97.312 -7.68 1 74.62 193 PHE A O 1
ATOM 1607 N N . ASN A 1 194 ? -22.078 -96.312 -9.078 1 76.25 194 ASN A N 1
ATOM 1608 C CA . ASN A 1 194 ? -23.141 -96.312 -8.086 1 76.25 194 ASN A CA 1
ATOM 1609 C C . ASN A 1 194 ? -24.5 -96.062 -8.719 1 76.25 194 ASN A C 1
ATOM 1611 O O . ASN A 1 194 ? -24.578 -95.562 -9.852 1 76.25 194 ASN A O 1
ATOM 1615 N N . ARG A 1 195 ? -25.453 -96.625 -8.086 1 81.44 195 ARG A N 1
ATOM 1616 C CA . ARG A 1 195 ? -26.828 -96.312 -8.461 1 81.44 195 ARG A CA 1
ATOM 1617 C C . ARG A 1 195 ? -27.297 -95 -7.844 1 81.44 195 ARG A C 1
ATOM 1619 O O . ARG A 1 195 ? -27.359 -94.875 -6.617 1 81.44 195 ARG A O 1
ATOM 1626 N N . ILE A 1 196 ? -27.391 -93.875 -8.641 1 80.62 196 ILE A N 1
ATOM 1627 C CA . ILE A 1 196 ? -27.797 -92.562 -8.195 1 80.62 196 ILE A CA 1
ATOM 1628 C C . ILE A 1 196 ? -29.203 -92.25 -8.688 1 80.62 196 ILE A C 1
ATOM 1630 O O . ILE A 1 196 ? -29.469 -92.25 -9.891 1 80.62 196 ILE A O 1
ATOM 1634 N N . ALA A 1 197 ? -30.141 -91.938 -7.719 1 83.38 197 ALA A N 1
ATOM 1635 C CA . ALA A 1 197 ? -31.531 -91.625 -7.98 1 83.38 197 ALA A CA 1
ATOM 1636 C C . ALA A 1 197 ? -32.188 -92.688 -8.891 1 83.38 197 ALA A C 1
ATOM 1638 O O . ALA A 1 197 ? -32.938 -92.312 -9.805 1 83.38 197 ALA A O 1
ATOM 1639 N N . GLY A 1 198 ? -31.766 -94 -8.75 1 78.5 198 GLY A N 1
ATOM 1640 C CA . GLY A 1 198 ? -32.344 -95.125 -9.484 1 78.5 198 GLY A CA 1
ATOM 1641 C C . GLY A 1 198 ? -31.672 -95.375 -10.812 1 78.5 198 GLY A C 1
ATOM 1642 O O . GLY A 1 198 ? -32.062 -96.25 -11.562 1 78.5 198 GLY A O 1
ATOM 1643 N N . ILE A 1 199 ? -30.719 -94.625 -11.133 1 81.06 199 ILE A N 1
ATOM 1644 C CA . ILE A 1 199 ? -30.031 -94.812 -12.406 1 81.06 199 ILE A CA 1
ATOM 1645 C C . ILE A 1 199 ? -28.641 -95.375 -12.172 1 81.06 199 ILE A C 1
ATOM 1647 O O . ILE A 1 199 ? -27.922 -94.875 -11.289 1 81.06 199 ILE A O 1
ATOM 1651 N N . ASP A 1 200 ? -28.312 -96.375 -12.914 1 79.5 200 ASP A N 1
ATOM 1652 C CA . ASP A 1 200 ? -27 -97 -12.789 1 79.5 200 ASP A CA 1
ATOM 1653 C C . ASP A 1 200 ? -25.938 -96.125 -13.508 1 79.5 200 ASP A C 1
ATOM 1655 O O . ASP A 1 200 ? -26.062 -95.875 -14.703 1 79.5 200 ASP A O 1
ATOM 1659 N N . PHE A 1 201 ? -25.016 -95.688 -12.727 1 78.81 201 PHE A N 1
ATOM 1660 C CA . PHE A 1 201 ? -23.938 -94.875 -13.305 1 78.81 201 PHE A CA 1
ATOM 1661 C C . PHE A 1 201 ? -22.641 -95.625 -13.352 1 78.81 201 PHE A C 1
ATOM 1663 O O . PHE A 1 201 ? -22.297 -96.375 -12.398 1 78.81 201 PHE A O 1
ATOM 1670 N N . ASP A 1 202 ? -21.969 -95.625 -14.43 1 77.62 202 ASP A N 1
ATOM 1671 C CA . ASP A 1 202 ? -20.594 -96.062 -14.539 1 77.62 202 ASP A CA 1
ATOM 1672 C C . ASP A 1 202 ? -19.609 -94.938 -14.25 1 77.62 202 ASP A C 1
ATOM 1674 O O . ASP A 1 202 ? -20 -93.812 -14.109 1 77.62 202 ASP A O 1
ATOM 1678 N N . TYR A 1 203 ? -18.391 -95.25 -14.023 1 75.88 203 TYR A N 1
ATOM 1679 C CA . TYR A 1 203 ? -17.406 -94.25 -13.672 1 75.88 203 TYR A CA 1
ATOM 1680 C C . TYR A 1 203 ? -17.312 -93.125 -14.742 1 75.88 203 TYR A C 1
ATOM 1682 O O . TYR A 1 203 ? -17.219 -91.938 -14.422 1 75.88 203 TYR A O 1
ATOM 1690 N N . LYS A 1 204 ? -17.5 -93.5 -15.867 1 77.62 204 LYS A N 1
ATOM 1691 C CA . LYS A 1 204 ? -17.406 -92.562 -16.969 1 77.62 204 LYS A CA 1
ATOM 1692 C C . LYS A 1 204 ? -18.594 -91.625 -16.984 1 77.62 204 LYS A C 1
ATOM 1694 O O . LYS A 1 204 ? -18.438 -90.375 -17.078 1 77.62 204 LYS A O 1
ATOM 1699 N N . THR A 1 205 ? -19.734 -92.188 -16.906 1 78.81 205 THR A N 1
ATOM 1700 C CA . THR A 1 205 ? -20.938 -91.375 -16.953 1 78.81 205 THR A CA 1
ATOM 1701 C C . THR A 1 205 ? -21.031 -90.438 -15.742 1 78.81 205 THR A C 1
ATOM 1703 O O . THR A 1 205 ? -21.484 -89.312 -15.859 1 78.81 205 THR A O 1
ATOM 1706 N N . MET A 1 206 ? -20.562 -90.875 -14.633 1 81.12 206 MET A N 1
ATOM 1707 C CA . MET A 1 206 ? -20.578 -90 -13.445 1 81.12 206 MET A CA 1
ATOM 1708 C C . MET A 1 206 ? -19.578 -88.875 -13.578 1 81.12 206 MET A C 1
ATOM 1710 O O . MET A 1 206 ? -19.875 -87.75 -13.203 1 81.12 206 MET A O 1
ATOM 1714 N N . LYS A 1 207 ? -18.469 -89.25 -14.102 1 78.81 207 LYS A N 1
ATOM 1715 C CA . LYS A 1 207 ? -17.469 -88.25 -14.32 1 78.81 207 LYS A CA 1
ATOM 1716 C C . LYS A 1 207 ? -17.984 -87.125 -15.266 1 78.81 207 LYS A C 1
ATOM 1718 O O . LYS A 1 207 ? -17.797 -85.938 -15.008 1 78.81 207 LYS A O 1
ATOM 1723 N N . GLU A 1 208 ? -18.594 -87.562 -16.266 1 80.56 208 GLU A N 1
ATOM 1724 C CA . GLU A 1 208 ? -19.156 -86.625 -17.234 1 80.56 208 GLU A CA 1
ATOM 1725 C C . GLU A 1 208 ? -20.266 -85.812 -16.625 1 80.56 208 GLU A C 1
ATOM 1727 O O . GLU A 1 208 ? -20.344 -84.625 -16.891 1 80.56 208 GLU A O 1
ATOM 1732 N N . THR A 1 209 ? -21.109 -86.375 -15.836 1 82.88 209 THR A N 1
ATOM 1733 C CA . THR A 1 209 ? -22.203 -85.688 -15.188 1 82.88 209 THR A CA 1
ATOM 1734 C C . THR A 1 209 ? -21.656 -84.625 -14.203 1 82.88 209 THR A C 1
ATOM 1736 O O . THR A 1 209 ? -22.141 -83.5 -14.164 1 82.88 209 THR A O 1
ATOM 1739 N N . LEU A 1 210 ? -20.594 -85.062 -13.484 1 82.81 210 LEU A N 1
ATOM 1740 C CA . LEU A 1 210 ? -20 -84.125 -12.531 1 82.81 210 LEU A CA 1
ATOM 1741 C C . LEU A 1 210 ? -19.266 -83 -13.258 1 82.81 210 LEU A C 1
ATOM 1743 O O . LEU A 1 210 ? -19.266 -81.812 -12.82 1 82.81 210 LEU A O 1
ATOM 1747 N N . GLN A 1 211 ? -18.656 -83.375 -14.344 1 82.19 211 GLN A N 1
ATOM 1748 C CA . GLN A 1 211 ? -17.969 -82.375 -15.148 1 82.19 211 GLN A CA 1
ATOM 1749 C C . GLN A 1 211 ? -18.953 -81.312 -15.656 1 82.19 211 GLN A C 1
ATOM 1751 O O . GLN A 1 211 ? -18.656 -80.125 -15.648 1 82.19 211 GLN A O 1
ATOM 1756 N N . LEU A 1 212 ? -20.125 -81.75 -16.031 1 82.44 212 LEU A N 1
ATOM 1757 C CA . LEU A 1 212 ? -21.172 -80.812 -16.484 1 82.44 212 LEU A CA 1
ATOM 1758 C C . LEU A 1 212 ? -21.656 -79.938 -15.344 1 82.44 212 LEU A C 1
ATOM 1760 O O . LEU A 1 212 ? -21.828 -78.75 -15.531 1 82.44 212 LEU A O 1
ATOM 1764 N N . LEU A 1 213 ? -21.797 -80.5 -14.172 1 85.56 213 LEU A N 1
ATOM 1765 C CA . LEU A 1 213 ? -22.297 -79.75 -13.023 1 85.56 213 LEU A CA 1
ATOM 1766 C C . LEU A 1 213 ? -21.266 -78.688 -12.547 1 85.56 213 LEU A C 1
ATOM 1768 O O . LEU A 1 213 ? -21.625 -77.625 -12.148 1 85.56 213 LEU A O 1
ATOM 1772 N N . LEU A 1 214 ? -20.016 -79.062 -12.727 1 85.44 214 LEU A N 1
ATOM 1773 C CA . LEU A 1 214 ? -18.969 -78.188 -12.188 1 85.44 214 LEU A CA 1
ATOM 1774 C C . LEU A 1 214 ? -18.578 -77.125 -13.188 1 85.44 214 LEU A C 1
ATOM 1776 O O . LEU A 1 214 ? -18.188 -76 -12.797 1 85.44 214 LEU A O 1
ATOM 1780 N N . THR A 1 215 ? -18.719 -77.375 -14.508 1 81.62 215 THR A N 1
ATOM 1781 C CA . THR A 1 215 ? -18.266 -76.438 -15.516 1 81.62 215 THR A CA 1
ATOM 1782 C C . THR A 1 215 ? -19.438 -75.562 -15.992 1 81.62 215 THR A C 1
ATOM 1784 O O . THR A 1 215 ? -19.266 -74.375 -16.203 1 81.62 215 THR A O 1
ATOM 1787 N N . LYS A 1 216 ? -20.609 -76.125 -16.109 1 80.56 216 LYS A N 1
ATOM 1788 C CA . LYS A 1 216 ? -21.719 -75.375 -16.734 1 80.56 216 LYS A CA 1
ATOM 1789 C C . LYS A 1 216 ? -22.562 -74.688 -15.68 1 80.56 216 LYS A C 1
ATOM 1791 O O . LYS A 1 216 ? -23.266 -73.688 -15.984 1 80.56 216 LYS A O 1
ATOM 1796 N N . LEU A 1 217 ? -22.578 -75.062 -14.445 1 83 217 LEU A N 1
ATOM 1797 C CA . LEU A 1 217 ? -23.312 -74.375 -13.367 1 83 217 LEU A CA 1
ATOM 1798 C C . LEU A 1 217 ? -22.469 -73.312 -12.703 1 83 217 LEU A C 1
ATOM 1800 O O . LEU A 1 217 ? -21.453 -73.625 -12.078 1 83 217 LEU A O 1
ATOM 1804 N N . PRO A 1 218 ? -22.719 -72.125 -13 1 82.69 218 PRO A N 1
ATOM 1805 C CA . PRO A 1 218 ? -21.922 -71.062 -12.414 1 82.69 218 PRO A CA 1
ATOM 1806 C C . PRO A 1 218 ? -21.922 -71.062 -10.891 1 82.69 218 PRO A C 1
ATOM 1808 O O . PRO A 1 218 ? -22.969 -71.188 -10.273 1 82.69 218 PRO A O 1
ATOM 1811 N N . LYS A 1 219 ? -20.75 -71.062 -10.289 1 80.69 219 LYS A N 1
ATOM 1812 C CA . LYS A 1 219 ? -20.562 -71.125 -8.844 1 80.69 219 LYS A CA 1
ATOM 1813 C C . LYS A 1 219 ? -20.578 -69.688 -8.242 1 80.69 219 LYS A C 1
ATOM 1815 O O . LYS A 1 219 ? -20.172 -68.75 -8.891 1 80.69 219 LYS A O 1
ATOM 1820 N N . THR A 1 220 ? -21.172 -69.562 -7.148 1 81.69 220 THR A N 1
ATOM 1821 C CA . THR A 1 220 ? -21.25 -68.25 -6.461 1 81.69 220 THR A CA 1
ATOM 1822 C C . THR A 1 220 ? -20.625 -68.375 -5.07 1 81.69 220 THR A C 1
ATOM 1824 O O . THR A 1 220 ? -20.531 -69.438 -4.508 1 81.69 220 THR A O 1
ATOM 1827 N N . ASP A 1 221 ? -20.031 -67.312 -4.594 1 80.31 221 ASP A N 1
ATOM 1828 C CA . ASP A 1 221 ? -19.531 -67.188 -3.227 1 80.31 221 ASP A CA 1
ATOM 1829 C C . ASP A 1 221 ? -20.656 -66.938 -2.24 1 80.31 221 ASP A C 1
ATOM 1831 O O . ASP A 1 221 ? -21.516 -66.062 -2.508 1 80.31 221 ASP A O 1
ATOM 1835 N N . TYR A 1 222 ? -20.766 -67.812 -1.231 1 78.38 222 TYR A N 1
ATOM 1836 C CA . TYR A 1 222 ? -21.797 -67.625 -0.218 1 78.38 222 TYR A CA 1
ATOM 1837 C C . TYR A 1 222 ? -21.203 -67.125 1.096 1 78.38 222 TYR A C 1
ATOM 1839 O O . TYR A 1 222 ? -20.281 -67.75 1.634 1 78.38 222 TYR A O 1
ATOM 1847 N N . LYS A 1 223 ? -21.562 -66 1.506 1 76.81 223 LYS A N 1
ATOM 1848 C CA . LYS A 1 223 ? -21.156 -65.438 2.779 1 76.81 223 LYS A CA 1
ATOM 1849 C C . LYS A 1 223 ? -22.031 -65.938 3.924 1 76.81 223 LYS A C 1
ATOM 1851 O O . LYS A 1 223 ? -23.25 -65.812 3.883 1 76.81 223 LYS A O 1
ATOM 1856 N N . LEU A 1 224 ? -21.422 -66.75 4.777 1 68.31 224 LEU A N 1
ATOM 1857 C CA . LEU A 1 224 ? -22.141 -67.25 5.941 1 68.31 224 LEU A CA 1
ATOM 1858 C C . LEU A 1 224 ? -22.547 -66.062 6.863 1 68.31 224 LEU A C 1
ATOM 1860 O O . LEU A 1 224 ? -21.734 -65.188 7.137 1 68.31 224 LEU A O 1
ATOM 1864 N N . PRO A 1 225 ? -23.75 -65.875 7.031 1 65.81 225 PRO A N 1
ATOM 1865 C CA . PRO A 1 225 ? -24.203 -64.75 7.84 1 65.81 225 PRO A CA 1
ATOM 1866 C C . PRO A 1 225 ? -23.406 -64.562 9.133 1 65.81 225 PRO A C 1
ATOM 1868 O O . PRO A 1 225 ? -23.172 -63.469 9.586 1 65.81 225 PRO A O 1
ATOM 1871 N N . LEU A 1 226 ? -23.203 -65.688 9.969 1 60.34 226 LEU A N 1
ATOM 1872 C CA . LEU A 1 226 ? -22.641 -65.5 11.305 1 60.34 226 LEU A CA 1
ATOM 1873 C C . LEU A 1 226 ? -21.125 -65.375 11.234 1 60.34 226 LEU A C 1
ATOM 1875 O O . LEU A 1 226 ? -20.516 -64.75 12.117 1 60.34 226 LEU A O 1
ATOM 1879 N N . ILE A 1 227 ? -20.406 -66.188 10.445 1 55.72 227 ILE A N 1
ATOM 1880 C CA . ILE A 1 227 ? -18.953 -66.125 10.414 1 55.72 227 ILE A CA 1
ATOM 1881 C C . ILE A 1 227 ? -18.484 -65.562 9.094 1 55.72 227 ILE A C 1
ATOM 1883 O O . ILE A 1 227 ? -19.031 -65.875 8.031 1 55.72 227 ILE A O 1
ATOM 1887 N N . SER A 1 228 ? -18.016 -64.312 9.078 1 60.94 228 SER A N 1
ATOM 1888 C CA . SER A 1 228 ? -17.469 -63.531 7.992 1 60.94 228 SER A CA 1
ATOM 1889 C C . SER A 1 228 ? -16.672 -64.375 7.016 1 60.94 228 SER A C 1
ATOM 1891 O O . SER A 1 228 ? -15.758 -63.906 6.344 1 60.94 228 SER A O 1
ATOM 1893 N N . TYR A 1 229 ? -16.797 -65.688 7.055 1 60.84 229 TYR A N 1
ATOM 1894 C CA . TYR A 1 229 ? -16.047 -66.5 6.109 1 60.84 229 TYR A CA 1
ATOM 1895 C C . TYR A 1 229 ? -16.859 -66.75 4.848 1 60.84 229 TYR A C 1
ATOM 1897 O O . TYR A 1 229 ? -18.062 -67 4.926 1 60.84 229 TYR A O 1
ATOM 1905 N N . SER A 1 230 ? -16.422 -66.438 3.688 1 75.19 230 SER A N 1
ATOM 1906 C CA . SER A 1 230 ? -17.062 -66.688 2.4 1 75.19 230 SER A CA 1
ATOM 1907 C C . SER A 1 230 ? -16.656 -68.062 1.854 1 75.19 230 SER A C 1
ATOM 1909 O O . SER A 1 230 ? -15.484 -68.438 1.911 1 75.19 230 SER A O 1
ATOM 1911 N N . LEU A 1 231 ? -17.625 -68.875 1.662 1 76.12 231 LEU A N 1
ATOM 1912 C CA . LEU A 1 231 ? -17.375 -70.188 1.022 1 76.12 231 LEU A CA 1
ATOM 1913 C C . LEU A 1 231 ? -17.406 -70.062 -0.496 1 76.12 231 LEU A C 1
ATOM 1915 O O . LEU A 1 231 ? -18.328 -69.438 -1.051 1 76.12 231 LEU A O 1
ATOM 1919 N N . SER A 1 232 ? -16.328 -70.438 -1.032 1 79.5 232 SER A N 1
ATOM 1920 C CA . SER A 1 232 ? -16.219 -70.375 -2.484 1 79.5 232 SER A CA 1
ATOM 1921 C C . SER A 1 232 ? -16.781 -71.625 -3.154 1 79.5 232 SER A C 1
ATOM 1923 O O . SER A 1 232 ? -16.938 -72.625 -2.51 1 79.5 232 SER A O 1
ATOM 1925 N N . ASN A 1 233 ? -17.266 -71.5 -4.312 1 80.75 233 ASN A N 1
ATOM 1926 C CA . ASN A 1 233 ? -17.719 -72.625 -5.168 1 80.75 233 ASN A CA 1
ATOM 1927 C C . ASN A 1 233 ? -19.016 -73.25 -4.645 1 80.75 233 ASN A C 1
ATOM 1929 O O . ASN A 1 233 ? -19.109 -74.438 -4.52 1 80.75 233 ASN A O 1
ATOM 1933 N N . THR A 1 234 ? -19.953 -72.375 -4.297 1 86.69 234 THR A N 1
ATOM 1934 C CA . THR A 1 234 ? -21.219 -72.875 -3.746 1 86.69 234 THR A CA 1
ATOM 1935 C C . THR A 1 234 ? -22.344 -72.688 -4.758 1 86.69 234 THR A C 1
ATOM 1937 O O . THR A 1 234 ? -22.25 -71.875 -5.66 1 86.69 234 THR A O 1
ATOM 1940 N N . ASN A 1 235 ? -23.312 -73.5 -4.781 1 88.81 235 ASN A N 1
ATOM 1941 C CA . ASN A 1 235 ? -24.562 -73.438 -5.52 1 88.81 235 ASN A CA 1
ATOM 1942 C C . ASN A 1 235 ? -25.766 -73.688 -4.617 1 88.81 235 ASN A C 1
ATOM 1944 O O . ASN A 1 235 ? -25.656 -74.438 -3.646 1 88.81 235 ASN A O 1
ATOM 1948 N N . ASN A 1 236 ? -26.812 -73 -4.828 1 88.69 236 ASN A N 1
ATOM 1949 C CA . ASN A 1 236 ? -28.016 -73.25 -4.059 1 88.69 236 ASN A CA 1
ATOM 1950 C C . ASN A 1 236 ? -28.719 -74.5 -4.512 1 88.69 236 ASN A C 1
ATOM 1952 O O . ASN A 1 236 ? -28.484 -75 -5.621 1 88.69 236 ASN A O 1
ATOM 1956 N N . GLY A 1 237 ? -29.547 -75.188 -3.672 1 89.12 237 GLY A N 1
ATOM 1957 C CA . GLY A 1 237 ? -30.234 -76.438 -3.963 1 89.12 237 GLY A CA 1
ATOM 1958 C C . GLY A 1 237 ? -31.188 -76.375 -5.141 1 89.12 237 GLY A C 1
ATOM 1959 O O . GLY A 1 237 ? -31.328 -77.312 -5.918 1 89.12 237 GLY A O 1
ATOM 1960 N N . GLY A 1 238 ? -31.703 -75.188 -5.191 1 88.44 238 GLY A N 1
ATOM 1961 C CA . GLY A 1 238 ? -32.594 -75 -6.32 1 88.44 238 GLY A CA 1
ATOM 1962 C C . GLY A 1 238 ? -31.891 -74.938 -7.656 1 88.44 238 GLY A C 1
ATOM 1963 O O . GLY A 1 238 ? -32.375 -75.5 -8.641 1 88.44 238 GLY A O 1
ATOM 1964 N N . GLU A 1 239 ? -30.766 -74.438 -7.68 1 89.25 239 GLU A N 1
ATOM 1965 C CA . GLU A 1 239 ? -29.969 -74.312 -8.906 1 89.25 239 GLU A CA 1
ATOM 1966 C C . GLU A 1 239 ? -29.484 -75.688 -9.344 1 89.25 239 GLU A C 1
ATOM 1968 O O . GLU A 1 239 ? -29.5 -76.062 -10.531 1 89.25 239 GLU A O 1
ATOM 1973 N N . ILE A 1 240 ? -29.078 -76.438 -8.477 1 90 240 ILE A N 1
ATOM 1974 C CA . ILE A 1 240 ? -28.578 -77.75 -8.742 1 90 240 ILE A CA 1
ATOM 1975 C C . ILE A 1 240 ? -29.703 -78.688 -9.266 1 90 240 ILE A C 1
ATOM 1977 O O . ILE A 1 240 ? -29.547 -79.375 -10.258 1 90 240 ILE A O 1
ATOM 1981 N N . THR A 1 241 ? -30.906 -78.562 -8.617 1 89.94 241 THR A N 1
ATOM 1982 C CA . THR A 1 241 ? -32.031 -79.375 -9.023 1 89.94 241 THR A CA 1
ATOM 1983 C C . THR A 1 241 ? -32.5 -79 -10.43 1 89.94 241 THR A C 1
ATOM 1985 O O . THR A 1 241 ? -32.781 -79.875 -11.258 1 89.94 241 THR A O 1
ATOM 1988 N N . LYS A 1 242 ? -32.562 -77.75 -10.602 1 88.44 242 LYS A N 1
ATOM 1989 C CA . LYS A 1 242 ? -32.969 -77.25 -11.922 1 88.44 242 LYS A CA 1
ATOM 1990 C C . LYS A 1 242 ? -31.984 -77.75 -12.992 1 88.44 242 LYS A C 1
ATOM 1992 O O . LYS A 1 242 ? -32.375 -78.188 -14.07 1 88.44 242 LYS A O 1
ATOM 1997 N N . PHE A 1 243 ? -30.766 -77.688 -12.727 1 86.19 243 PHE A N 1
ATOM 1998 C CA . PHE A 1 243 ? -29.719 -78.062 -13.672 1 86.19 243 PHE A CA 1
ATOM 1999 C C . PHE A 1 243 ? -29.812 -79.562 -13.961 1 86.19 243 PHE A C 1
ATOM 2001 O O . PHE A 1 243 ? -29.688 -80 -15.109 1 86.19 243 PHE A O 1
ATOM 2008 N N . LEU A 1 244 ? -30.094 -80.312 -13 1 86.88 244 LEU A N 1
ATOM 2009 C CA . LEU A 1 244 ? -30.219 -81.75 -13.141 1 86.88 244 LEU A CA 1
ATOM 2010 C C . LEU A 1 244 ? -31.438 -82.125 -13.984 1 86.88 244 LEU A C 1
ATOM 2012 O O . LEU A 1 244 ? -31.375 -83.062 -14.82 1 86.88 244 LEU A O 1
ATOM 2016 N N . LEU A 1 245 ? -32.438 -81.375 -13.734 1 86.25 245 LEU A N 1
ATOM 2017 C CA . LEU A 1 245 ? -33.656 -81.625 -14.508 1 86.25 245 LEU A CA 1
ATOM 2018 C C . LEU A 1 245 ? -33.469 -81.25 -15.969 1 86.25 245 LEU A C 1
ATOM 2020 O O . LEU A 1 245 ? -34 -81.875 -16.875 1 86.25 245 LEU A O 1
ATOM 2024 N N . ASP A 1 246 ? -32.688 -80.25 -16.141 1 84.62 246 ASP A N 1
ATOM 2025 C CA . ASP A 1 246 ? -32.5 -79.688 -17.484 1 84.62 246 ASP A CA 1
ATOM 2026 C C . ASP A 1 246 ? -31.516 -80.562 -18.281 1 84.62 246 ASP A C 1
ATOM 2028 O O . ASP A 1 246 ? -31.656 -80.688 -19.5 1 84.62 246 ASP A O 1
ATOM 2032 N N . HIS A 1 247 ? -30.5 -81.125 -17.656 1 80 247 HIS A N 1
ATOM 2033 C CA . HIS A 1 247 ? -29.406 -81.75 -18.406 1 80 247 HIS A CA 1
ATOM 2034 C C . HIS A 1 247 ? -29.422 -83.25 -18.25 1 80 247 HIS A C 1
ATOM 2036 O O . HIS A 1 247 ? -28.781 -83.938 -19.031 1 80 247 HIS A O 1
ATOM 2042 N N . MET A 1 248 ? -30.219 -83.688 -17.297 1 77.38 248 MET A N 1
ATOM 2043 C CA . MET A 1 248 ? -30.312 -85.188 -17.094 1 77.38 248 MET A CA 1
ATOM 2044 C C . MET A 1 248 ? -31.75 -85.625 -17.281 1 77.38 248 MET A C 1
ATOM 2046 O O . MET A 1 248 ? -32.688 -84.875 -17.062 1 77.38 248 MET A O 1
ATOM 2050 N N . SER A 1 249 ? -31.859 -86.688 -17.953 1 76.19 249 SER A N 1
ATOM 2051 C CA . SER A 1 249 ? -33.188 -87.25 -18.188 1 76.19 249 SER A CA 1
ATOM 2052 C C . SER A 1 249 ? -33.781 -87.812 -16.906 1 76.19 249 SER A C 1
ATOM 2054 O O . SER A 1 249 ? -33.781 -89.062 -16.734 1 76.19 249 SER A O 1
ATOM 2056 N N . LEU A 1 250 ? -34.062 -86.938 -15.93 1 78.88 250 LEU A N 1
ATOM 2057 C CA . LEU A 1 250 ? -34.656 -87.375 -14.688 1 78.88 250 LEU A CA 1
ATOM 2058 C C . LEU A 1 250 ? -36.188 -87.312 -14.758 1 78.88 250 LEU A C 1
ATOM 2060 O O . LEU A 1 250 ? -36.75 -86.5 -15.516 1 78.88 250 LEU A O 1
ATOM 2064 N N . LYS A 1 251 ? -36.938 -88.188 -14.203 1 77.5 251 LYS A N 1
ATOM 2065 C CA . LYS A 1 251 ? -38.375 -88.312 -14.328 1 77.5 251 LYS A CA 1
ATOM 2066 C C . LYS A 1 251 ? -39.094 -87.188 -13.633 1 77.5 251 LYS A C 1
ATOM 2068 O O . LYS A 1 251 ? -40.062 -86.625 -14.172 1 77.5 251 LYS A O 1
ATOM 2073 N N . ASP A 1 252 ? -38.688 -86.812 -12.398 1 80.88 252 ASP A N 1
ATOM 2074 C CA . ASP A 1 252 ? -39.438 -85.812 -11.625 1 80.88 252 ASP A CA 1
ATOM 2075 C C . ASP A 1 252 ? -38.5 -85.062 -10.664 1 80.88 252 ASP A C 1
ATOM 2077 O O . ASP A 1 252 ? -37.312 -85.438 -10.562 1 80.88 252 ASP A O 1
ATOM 2081 N N . ILE A 1 253 ? -39.031 -84 -10.055 1 83.94 253 ILE A N 1
ATOM 2082 C CA . ILE A 1 253 ? -38.312 -83.125 -9.109 1 83.94 253 ILE A CA 1
ATOM 2083 C C . ILE A 1 253 ? -37.875 -84 -7.914 1 83.94 253 ILE A C 1
ATOM 2085 O O . ILE A 1 253 ? -36.781 -83.75 -7.355 1 83.94 253 ILE A O 1
ATOM 2089 N N . ASP A 1 254 ? -38.562 -84.938 -7.723 1 84.88 254 ASP A N 1
ATOM 2090 C CA . ASP A 1 254 ? -38.219 -85.812 -6.602 1 84.88 254 ASP A CA 1
ATOM 2091 C C . ASP A 1 254 ? -36.969 -86.625 -6.902 1 84.88 254 ASP A C 1
ATOM 2093 O O . ASP A 1 254 ? -36.094 -86.812 -6.031 1 84.88 254 ASP A O 1
ATOM 2097 N N . GLN A 1 255 ? -36.875 -87 -8.008 1 85.12 255 GLN A N 1
ATOM 2098 C CA . GLN A 1 255 ? -35.719 -87.75 -8.406 1 85.12 255 GLN A CA 1
ATOM 2099 C C . GLN A 1 255 ? -34.469 -86.875 -8.43 1 85.12 255 GLN A C 1
ATOM 2101 O O . GLN A 1 255 ? -33.375 -87.312 -8.086 1 85.12 255 GLN A O 1
ATOM 2106 N N . ALA A 1 256 ? -34.719 -85.75 -8.797 1 89.5 256 ALA A N 1
ATOM 2107 C CA . ALA A 1 256 ? -33.625 -84.812 -8.805 1 89.5 256 ALA A CA 1
ATOM 2108 C C . ALA A 1 256 ? -33.125 -84.5 -7.383 1 89.5 256 ALA A C 1
ATOM 2110 O O . ALA A 1 256 ? -31.938 -84.375 -7.152 1 89.5 256 ALA A O 1
ATOM 2111 N N . GLU A 1 257 ? -34.031 -84.375 -6.547 1 88.31 257 GLU A N 1
ATOM 2112 C CA . GLU A 1 257 ? -33.656 -84.188 -5.148 1 88.31 257 GLU A CA 1
ATOM 2113 C C . GLU A 1 257 ? -32.906 -85.438 -4.598 1 88.31 257 GLU A C 1
ATOM 2115 O O . GLU A 1 257 ? -31.969 -85.25 -3.828 1 88.31 257 GLU A O 1
ATOM 2120 N N . THR A 1 258 ? -33.344 -86.5 -5 1 88.31 258 THR A N 1
ATOM 2121 C CA . THR A 1 258 ? -32.656 -87.75 -4.59 1 88.31 258 THR A CA 1
ATOM 2122 C C . THR A 1 258 ? -31.25 -87.75 -5.172 1 88.31 258 THR A C 1
ATOM 2124 O O . THR A 1 258 ? -30.328 -88.25 -4.512 1 88.31 258 THR A O 1
ATOM 2127 N N . PHE A 1 259 ? -31.172 -87.312 -6.344 1 86.62 259 PHE A N 1
ATOM 2128 C CA . PHE A 1 259 ? -29.859 -87.25 -6.977 1 86.62 259 PHE A CA 1
ATOM 2129 C C . PHE A 1 259 ? -28.953 -86.312 -6.184 1 86.62 259 PHE A C 1
ATOM 2131 O O . PHE A 1 259 ? -27.797 -86.625 -5.938 1 86.62 259 PHE A O 1
ATOM 2138 N N . GLY A 1 260 ? -29.5 -85.188 -5.852 1 89.88 260 GLY A N 1
ATOM 2139 C CA . GLY A 1 260 ? -28.766 -84.25 -5.016 1 89.88 260 GLY A CA 1
ATOM 2140 C C . GLY A 1 260 ? -28.359 -84.812 -3.68 1 89.88 260 GLY A C 1
ATOM 2141 O O . GLY A 1 260 ? -27.234 -84.625 -3.221 1 89.88 260 GLY A O 1
ATOM 2142 N N . GLN A 1 261 ? -29.266 -85.5 -3.139 1 86.62 261 GLN A N 1
ATOM 2143 C CA . GLN A 1 261 ? -28.969 -86.125 -1.876 1 86.62 261 GLN A CA 1
ATOM 2144 C C . GLN A 1 261 ? -27.875 -87.188 -2.049 1 86.62 261 GLN A C 1
ATOM 2146 O O . GLN A 1 261 ? -27.016 -87.312 -1.181 1 86.62 261 GLN A O 1
ATOM 2151 N N . ASP A 1 262 ? -27.906 -87.938 -3.119 1 86.75 262 ASP A N 1
ATOM 2152 C CA . ASP A 1 262 ? -26.875 -88.938 -3.385 1 86.75 262 ASP A CA 1
ATOM 2153 C C . ASP A 1 262 ? -25.516 -88.25 -3.605 1 86.75 262 ASP A C 1
ATOM 2155 O O . ASP A 1 262 ? -24.484 -88.812 -3.18 1 86.75 262 ASP A O 1
ATOM 2159 N N . LEU A 1 263 ? -25.531 -87.125 -4.215 1 87.19 263 LEU A N 1
ATOM 2160 C CA . LEU A 1 263 ? -24.297 -86.375 -4.387 1 87.19 263 LEU A CA 1
ATOM 2161 C C . LEU A 1 263 ? -23.734 -85.938 -3.035 1 87.19 263 LEU A C 1
ATOM 2163 O O . LEU A 1 263 ? -22.516 -85.938 -2.84 1 87.19 263 LEU A O 1
ATOM 2167 N N . LEU A 1 264 ? -24.656 -85.625 -2.176 1 86.19 264 LEU A N 1
ATOM 2168 C CA . LEU A 1 264 ? -24.266 -85.25 -0.813 1 86.19 264 LEU A CA 1
ATOM 2169 C C . LEU A 1 264 ? -23.75 -86.5 -0.066 1 86.19 264 LEU A C 1
ATOM 2171 O O . LEU A 1 264 ? -22.734 -86.375 0.643 1 86.19 264 LEU A O 1
ATOM 2175 N N . ASN A 1 265 ? -24.359 -87.562 -0.284 1 84.19 265 ASN A N 1
ATOM 2176 C CA . ASN A 1 265 ? -23.984 -88.812 0.392 1 84.19 265 ASN A CA 1
ATOM 2177 C C . ASN A 1 265 ? -22.641 -89.312 -0.114 1 84.19 265 ASN A C 1
ATOM 2179 O O . ASN A 1 265 ? -21.891 -89.938 0.641 1 84.19 265 ASN A O 1
ATOM 2183 N N . LEU A 1 266 ? -22.438 -89.188 -1.394 1 80.81 266 LEU A N 1
ATOM 2184 C CA . LEU A 1 266 ? -21.203 -89.625 -2.01 1 80.81 266 LEU A CA 1
ATOM 2185 C C . LEU A 1 266 ? -20.047 -88.688 -1.696 1 80.81 266 LEU A C 1
ATOM 2187 O O . LEU A 1 266 ? -18.891 -89 -2.033 1 80.81 266 LEU A O 1
ATOM 2191 N N . GLY A 1 267 ? -20.328 -87.562 -1.086 1 79.94 267 GLY A N 1
ATOM 2192 C CA . GLY A 1 267 ? -19.297 -86.625 -0.612 1 79.94 267 GLY A CA 1
ATOM 2193 C C . GLY A 1 267 ? -18.891 -85.562 -1.651 1 79.94 267 GLY A C 1
ATOM 2194 O O . GLY A 1 267 ? -17.844 -84.938 -1.528 1 79.94 267 GLY A O 1
ATOM 2195 N N . PHE A 1 268 ? -19.641 -85.5 -2.615 1 86.06 268 PHE A N 1
ATOM 2196 C CA . PHE A 1 268 ? -19.297 -84.5 -3.639 1 86.06 268 PHE A CA 1
ATOM 2197 C C . PHE A 1 268 ? -19.766 -83.125 -3.244 1 86.06 268 PHE A C 1
ATOM 2199 O O . PHE A 1 268 ? -19.188 -82.125 -3.668 1 86.06 268 PHE A O 1
ATOM 2206 N N . LEU A 1 269 ? -20.797 -83 -2.441 1 87.38 269 LEU A N 1
ATOM 2207 C CA . LEU A 1 269 ? -21.375 -81.75 -1.979 1 87.38 269 LEU A CA 1
ATOM 2208 C C . LEU A 1 269 ? -21.312 -81.625 -0.458 1 87.38 269 LEU A C 1
ATOM 2210 O O . LEU A 1 269 ? -21.344 -82.688 0.239 1 87.38 269 LEU A O 1
ATOM 2214 N N . LYS A 1 270 ? -21.062 -80.438 -0.018 1 85.62 270 LYS A N 1
ATOM 2215 C CA . LYS A 1 270 ? -21.094 -80.125 1.41 1 85.62 270 LYS A CA 1
ATOM 2216 C C . LYS A 1 270 ? -22.203 -79.125 1.726 1 85.62 270 LYS A C 1
ATOM 2218 O O . LYS A 1 270 ? -22.359 -78.125 1.017 1 85.62 270 LYS A O 1
ATOM 2223 N N . TYR A 1 271 ? -23 -79.438 2.744 1 83.94 271 TYR A N 1
ATOM 2224 C CA . TYR A 1 271 ? -24.062 -78.625 3.219 1 83.94 271 TYR A CA 1
ATOM 2225 C C . TYR A 1 271 ? -23.5 -77.375 3.934 1 83.94 271 TYR A C 1
ATOM 2227 O O . TYR A 1 271 ? -22.688 -77.5 4.848 1 83.94 271 TYR A O 1
ATOM 2235 N N . CYS A 1 272 ? -23.812 -76.125 3.541 1 80.81 272 CYS A N 1
ATOM 2236 C CA . CYS A 1 272 ? -23.188 -74.875 4.027 1 80.81 272 CYS A CA 1
ATOM 2237 C C . CYS A 1 272 ? -24.078 -74.188 5.035 1 80.81 272 CYS A C 1
ATOM 2239 O O . CYS A 1 272 ? -23.641 -73.25 5.715 1 80.81 272 CYS A O 1
ATOM 2241 N N . ASN A 1 273 ? -25.422 -74.25 5.156 1 76.62 273 ASN A N 1
ATOM 2242 C CA . ASN A 1 273 ? -26.344 -73.562 6.023 1 76.62 273 ASN A CA 1
ATOM 2243 C C . ASN A 1 273 ? -26.359 -74.125 7.438 1 76.62 273 ASN A C 1
ATOM 2245 O O . ASN A 1 273 ? -27.344 -73.938 8.156 1 76.62 273 ASN A O 1
ATOM 2249 N N . GLY A 1 274 ? -25.172 -74.75 8.031 1 73.5 274 GLY A N 1
ATOM 2250 C CA . GLY A 1 274 ? -25.094 -75.25 9.391 1 73.5 274 GLY A CA 1
ATOM 2251 C C . GLY A 1 274 ? -24.844 -76.75 9.461 1 73.5 274 GLY A C 1
ATOM 2252 O O . GLY A 1 274 ? -23.984 -77.25 8.742 1 73.5 274 GLY A O 1
ATOM 2253 N N . VAL A 1 275 ? -25.453 -77.438 10.484 1 71.44 275 VAL A N 1
ATOM 2254 C CA . VAL A 1 275 ? -25.266 -78.875 10.68 1 71.44 275 VAL A CA 1
ATOM 2255 C C . VAL A 1 275 ? -26.406 -79.625 10.016 1 71.44 275 VAL A C 1
ATOM 2257 O O . VAL A 1 275 ? -27.578 -79.375 10.297 1 71.44 275 VAL A O 1
ATOM 2260 N N . GLY A 1 276 ? -26.359 -80 8.711 1 74.12 276 GLY A N 1
ATOM 2261 C CA . GLY A 1 276 ? -27.375 -80.812 8.047 1 74.12 276 GLY A CA 1
ATOM 2262 C C . GLY A 1 276 ? -26.812 -81.75 6.957 1 74.12 276 GLY A C 1
ATOM 2263 O O . GLY A 1 276 ? -25.703 -81.5 6.473 1 74.12 276 GLY A O 1
ATOM 2264 N N . ASN A 1 277 ? -27.469 -82.875 6.73 1 76.81 277 ASN A N 1
ATOM 2265 C CA . ASN A 1 277 ? -27.031 -83.812 5.691 1 76.81 277 ASN A CA 1
ATOM 2266 C C . ASN A 1 277 ? -28.156 -84.062 4.699 1 76.81 277 ASN A C 1
ATOM 2268 O O . ASN A 1 277 ? -28.172 -85.125 4.055 1 76.81 277 ASN A O 1
ATOM 2272 N N . THR A 1 278 ? -29.125 -83.188 4.621 1 85.62 278 THR A N 1
ATOM 2273 C CA . THR A 1 278 ? -30.234 -83.438 3.707 1 85.62 278 THR A CA 1
ATOM 2274 C C . THR A 1 278 ? -30.219 -82.438 2.572 1 85.62 278 THR A C 1
ATOM 2276 O O . THR A 1 278 ? -30.016 -81.188 2.807 1 85.62 278 THR A O 1
ATOM 2279 N N . PHE A 1 279 ? -30.406 -82.812 1.44 1 89.81 279 PHE A N 1
ATOM 2280 C CA . PHE A 1 279 ? -30.484 -82 0.27 1 89.81 279 PHE A CA 1
ATOM 2281 C C . PHE A 1 279 ? -31.906 -81.438 0.069 1 89.81 279 PHE A C 1
ATOM 2283 O O . PHE A 1 279 ? -32.844 -82.25 0.064 1 89.81 279 PHE A O 1
ATOM 2290 N N . VAL A 1 280 ? -32.031 -80.125 -0.015 1 88.12 280 VAL A N 1
ATOM 2291 C CA . VAL A 1 280 ? -33.344 -79.5 -0.185 1 88.12 280 VAL A CA 1
ATOM 2292 C C . VAL A 1 280 ? -33.344 -78.625 -1.437 1 88.12 280 VAL A C 1
ATOM 2294 O O . VAL A 1 280 ? -32.406 -77.875 -1.663 1 88.12 280 VAL A O 1
ATOM 2297 N N . ASN A 1 281 ? -34.312 -78.938 -2.238 1 87.12 281 ASN A N 1
ATOM 2298 C CA . ASN A 1 281 ? -34.531 -78.125 -3.432 1 87.12 281 ASN A CA 1
ATOM 2299 C C . ASN A 1 281 ? -35.062 -76.75 -3.084 1 87.12 281 ASN A C 1
ATOM 2301 O O . ASN A 1 281 ? -36.25 -76.5 -3.164 1 87.12 281 ASN A O 1
ATOM 2305 N N . SER A 1 282 ? -34.188 -75.875 -2.561 1 85.38 282 SER A N 1
ATOM 2306 C CA . SER A 1 282 ? -34.562 -74.5 -2.176 1 85.38 282 SER A CA 1
ATOM 2307 C C . SER A 1 282 ? -33.406 -73.5 -2.412 1 85.38 282 SER A C 1
ATOM 2309 O O . SER A 1 282 ? -32.25 -73.938 -2.365 1 85.38 282 SER A O 1
ATOM 2311 N N . LYS A 1 283 ? -33.688 -72.312 -2.676 1 84.94 283 LYS A N 1
ATOM 2312 C CA . LYS A 1 283 ? -32.719 -71.25 -2.871 1 84.94 283 LYS A CA 1
ATOM 2313 C C . LYS A 1 283 ? -32.062 -70.875 -1.553 1 84.94 283 LYS A C 1
ATOM 2315 O O . LYS A 1 283 ? -30.953 -70.312 -1.545 1 84.94 283 LYS A O 1
ATOM 2320 N N . LYS A 1 284 ? -32.562 -71.188 -0.538 1 82.38 284 LYS A N 1
ATOM 2321 C CA . LYS A 1 284 ? -32.094 -70.812 0.783 1 82.38 284 LYS A CA 1
ATOM 2322 C C . LYS A 1 284 ? -30.953 -71.688 1.239 1 82.38 284 LYS A C 1
ATOM 2324 O O . LYS A 1 284 ? -30.141 -71.312 2.072 1 82.38 284 LYS A O 1
ATOM 2329 N N . PHE A 1 285 ? -30.875 -72.875 0.756 1 83.81 285 PHE A N 1
ATOM 2330 C CA . PHE A 1 285 ? -29.844 -73.75 1.191 1 83.81 285 PHE A CA 1
ATOM 2331 C C . PHE A 1 285 ? -28.688 -73.812 0.199 1 83.81 285 PHE A C 1
ATOM 2333 O O . PHE A 1 285 ? -28.906 -74 -1.003 1 83.81 285 PHE A O 1
ATOM 2340 N N . GLN A 1 286 ? -27.562 -73.688 0.767 1 85.88 286 GLN A N 1
ATOM 2341 C CA . GLN A 1 286 ? -26.359 -73.562 -0.057 1 85.88 286 GLN A CA 1
ATOM 2342 C C . GLN A 1 286 ? -25.469 -74.812 0.118 1 85.88 286 GLN A C 1
ATOM 2344 O O . GLN A 1 286 ? -25.344 -75.312 1.227 1 85.88 286 GLN A O 1
ATOM 2349 N N . TYR A 1 287 ? -24.922 -75.25 -1.005 1 88.19 287 TYR A N 1
ATOM 2350 C CA . TYR A 1 287 ? -24.047 -76.438 -1.014 1 88.19 287 TYR A CA 1
ATOM 2351 C C . TYR A 1 287 ? -22.703 -76.062 -1.649 1 88.19 287 TYR A C 1
ATOM 2353 O O . TYR A 1 287 ? -22.641 -75.375 -2.646 1 88.19 287 TYR A O 1
ATOM 2361 N N . GLN A 1 288 ? -21.625 -76.562 -1.038 1 86.62 288 GLN A N 1
ATOM 2362 C CA . GLN A 1 288 ? -20.281 -76.375 -1.546 1 86.62 288 GLN A CA 1
ATOM 2363 C C . GLN A 1 288 ? -19.734 -77.625 -2.211 1 86.62 288 GLN A C 1
ATOM 2365 O O . GLN A 1 288 ? -19.875 -78.688 -1.669 1 86.62 288 GLN A O 1
ATOM 2370 N N . TRP A 1 289 ? -19.25 -77.438 -3.389 1 85.44 289 TRP A N 1
ATOM 2371 C CA . TRP A 1 289 ? -18.609 -78.562 -4.074 1 85.44 289 TRP A CA 1
ATOM 2372 C C . TRP A 1 289 ? -17.234 -78.875 -3.477 1 85.44 289 TRP A C 1
ATOM 2374 O O . TRP A 1 289 ? -16.391 -78 -3.398 1 85.44 289 TRP A O 1
ATOM 2384 N N . LYS A 1 290 ? -17.047 -80.062 -3.07 1 80.25 290 LYS A N 1
ATOM 2385 C CA . LYS A 1 290 ? -15.805 -80.5 -2.418 1 80.25 290 LYS A CA 1
ATOM 2386 C C . LYS A 1 290 ? -14.711 -80.75 -3.443 1 80.25 290 LYS A C 1
ATOM 2388 O O . LYS A 1 290 ? -14.992 -80.938 -4.633 1 80.25 290 LYS A O 1
ATOM 2393 N N . ASN A 1 291 ? -13.508 -80.812 -2.965 1 78.81 291 ASN A N 1
ATOM 2394 C CA . ASN A 1 291 ? -12.344 -81.125 -3.793 1 78.81 291 ASN A CA 1
ATOM 2395 C C . ASN A 1 291 ? -12.445 -82.5 -4.441 1 78.81 291 ASN A C 1
ATOM 2397 O O . ASN A 1 291 ? -11.953 -82.688 -5.555 1 78.81 291 ASN A O 1
ATOM 2401 N N . THR A 1 292 ? -13.242 -83.312 -3.811 1 77.38 292 THR A N 1
ATOM 2402 C CA . THR A 1 292 ? -13.406 -84.688 -4.293 1 77.38 292 THR A CA 1
ATOM 2403 C C . THR A 1 292 ? -14.211 -84.688 -5.59 1 77.38 292 THR A C 1
ATOM 2405 O O . THR A 1 292 ? -13.961 -85.562 -6.473 1 77.38 292 THR A O 1
ATOM 2408 N N . ALA A 1 293 ? -15.133 -83.875 -5.59 1 82.62 293 ALA A N 1
ATOM 2409 C CA . ALA A 1 293 ? -15.938 -83.75 -6.805 1 82.62 293 ALA A CA 1
ATOM 2410 C C . ALA A 1 293 ? -15.102 -83.312 -7.992 1 82.62 293 ALA A C 1
ATOM 2412 O O . ALA A 1 293 ? -15.195 -83.875 -9.086 1 82.62 293 ALA A O 1
ATOM 2413 N N . TYR A 1 294 ? -14.188 -82.375 -7.754 1 80.69 294 TYR A N 1
ATOM 2414 C CA . TYR A 1 294 ? -13.344 -81.812 -8.812 1 80.69 294 TYR A CA 1
ATOM 2415 C C . TYR A 1 294 ? -12.305 -82.875 -9.25 1 80.69 294 TYR A C 1
ATOM 2417 O O . TYR A 1 294 ? -12.031 -83 -10.445 1 80.69 294 TYR A O 1
ATOM 2425 N N . MET A 1 295 ? -11.828 -83.562 -8.328 1 73.5 295 MET A N 1
ATOM 2426 C CA . MET A 1 295 ? -10.836 -84.625 -8.609 1 73.5 295 MET A CA 1
ATOM 2427 C C . MET A 1 295 ? -11.469 -85.75 -9.383 1 73.5 295 MET A C 1
ATOM 2429 O O . MET A 1 295 ? -10.867 -86.312 -10.328 1 73.5 295 MET A O 1
ATOM 2433 N N . PHE A 1 296 ? -12.695 -86.125 -8.922 1 75 296 PHE A N 1
ATOM 2434 C CA . PHE A 1 296 ? -13.391 -87.188 -9.578 1 75 296 PHE A CA 1
ATOM 2435 C C . PHE A 1 296 ? -13.711 -86.812 -11.031 1 75 296 PHE A C 1
ATOM 2437 O O . PHE A 1 296 ? -13.57 -87.688 -11.922 1 75 296 PHE A O 1
ATOM 2444 N N . ALA A 1 297 ? -14.086 -85.625 -11.227 1 76.62 297 ALA A N 1
ATOM 2445 C CA . ALA A 1 297 ? -14.516 -85.188 -12.547 1 76.62 297 ALA A CA 1
ATOM 2446 C C . ALA A 1 297 ? -13.328 -84.75 -13.383 1 76.62 297 ALA A C 1
ATOM 2448 O O . ALA A 1 297 ? -13.477 -84.438 -14.57 1 76.62 297 ALA A O 1
ATOM 2449 N N . ASN A 1 298 ? -12.094 -84.75 -12.867 1 67.81 298 ASN A N 1
ATOM 2450 C CA . ASN A 1 298 ? -10.867 -84.312 -13.516 1 67.81 298 ASN A CA 1
ATOM 2451 C C . ASN A 1 298 ? -11.016 -82.875 -14.016 1 67.81 298 ASN A C 1
ATOM 2453 O O . ASN A 1 298 ? -10.656 -82.562 -15.156 1 67.81 298 ASN A O 1
ATOM 2457 N N . VAL A 1 299 ? -11.711 -82 -13.18 1 75.38 299 VAL A N 1
ATOM 2458 C CA . VAL A 1 299 ? -11.875 -80.562 -13.461 1 75.38 299 VAL A CA 1
ATOM 2459 C C . VAL A 1 299 ? -11.062 -79.75 -12.461 1 75.38 299 VAL A C 1
ATOM 2461 O O . VAL A 1 299 ? -11.016 -80.062 -11.273 1 75.38 299 VAL A O 1
ATOM 2464 N N . PRO A 1 300 ? -10.156 -78.875 -12.852 1 70.5 300 PRO A N 1
ATOM 2465 C CA . PRO A 1 300 ? -9.375 -78 -11.93 1 70.5 300 PRO A CA 1
ATOM 2466 C C . PRO A 1 300 ? -10.25 -77.188 -11.008 1 70.5 300 PRO A C 1
ATOM 2468 O O . PRO A 1 300 ? -11.312 -76.688 -11.422 1 70.5 300 PRO A O 1
ATOM 2471 N N . MET A 1 301 ? -10.055 -77.25 -9.68 1 65.69 301 MET A N 1
ATOM 2472 C CA . MET A 1 301 ? -10.766 -76.438 -8.695 1 65.69 301 MET A CA 1
ATOM 2473 C C . MET A 1 301 ? -10.57 -74.938 -8.984 1 65.69 301 MET A C 1
ATOM 2475 O O . MET A 1 301 ? -9.461 -74.5 -9.258 1 65.69 301 MET A O 1
ATOM 2479 N N . PRO A 1 302 ? -11.68 -74.25 -9.109 1 63.97 302 PRO A N 1
ATOM 2480 C CA . PRO A 1 302 ? -11.484 -72.812 -9.266 1 63.97 302 PRO A CA 1
ATOM 2481 C C . PRO A 1 302 ? -10.703 -72.188 -8.109 1 63.97 302 PRO A C 1
ATOM 2483 O O . PRO A 1 302 ? -10.953 -72.5 -6.945 1 63.97 302 PRO A O 1
ATOM 2486 N N . GLY A 1 303 ? -9.562 -71.375 -8.273 1 55.03 303 GLY A N 1
ATOM 2487 C CA . GLY A 1 303 ? -8.641 -70.75 -7.355 1 55.03 303 GLY A CA 1
ATOM 2488 C C . GLY A 1 303 ? -7.406 -71.562 -7.062 1 55.03 303 GLY A C 1
ATOM 2489 O O . GLY A 1 303 ? -6.492 -71.125 -6.379 1 55.03 303 GLY A O 1
ATOM 2490 N N . SER A 1 304 ? -7.582 -73 -6.953 1 48.22 304 SER A N 1
ATOM 2491 C CA . SER A 1 304 ? -6.371 -73.75 -6.684 1 48.22 304 SER A CA 1
ATOM 2492 C C . SER A 1 304 ? -5.426 -73.75 -7.879 1 48.22 304 SER A C 1
ATOM 2494 O O . SER A 1 304 ? -5.824 -74.062 -8.992 1 48.22 304 SER A O 1
ATOM 2496 N N . GLU A 1 305 ? -4.586 -72.875 -7.934 1 42.88 305 GLU A N 1
ATOM 2497 C CA . GLU A 1 305 ? -3.557 -72.75 -8.961 1 42.88 305 GLU A CA 1
ATOM 2498 C C . GLU A 1 305 ? -2.908 -74.062 -9.25 1 42.88 305 GLU A C 1
ATOM 2500 O O . GLU A 1 305 ? -1.974 -74.188 -10.055 1 42.88 305 GLU A O 1
ATOM 2505 N N . GLU A 1 306 ? -2.91 -75.062 -8.18 1 40.62 306 GLU A N 1
ATOM 2506 C CA . GLU A 1 306 ? -2.012 -76.188 -8.477 1 40.62 306 GLU A CA 1
ATOM 2507 C C . GLU A 1 306 ? -2.582 -77.062 -9.578 1 40.62 306 GLU A C 1
ATOM 2509 O O . GLU A 1 306 ? -3.713 -77.562 -9.469 1 40.62 306 GLU A O 1
ATOM 2514 N N . PRO A 1 307 ? -2.242 -76.938 -10.781 1 38.34 307 PRO A N 1
ATOM 2515 C CA . PRO A 1 307 ? -2.609 -77.875 -11.82 1 38.34 307 PRO A CA 1
ATOM 2516 C C . PRO A 1 307 ? -2.555 -79.375 -11.336 1 38.34 307 PRO A C 1
ATOM 2518 O O . PRO A 1 307 ? -1.709 -79.688 -10.508 1 38.34 307 PRO A O 1
ATOM 2521 N N . THR A 1 308 ? -3.646 -80.062 -11.195 1 36.66 308 THR A N 1
ATOM 2522 C CA . THR A 1 308 ? -3.729 -81.5 -10.938 1 36.66 308 THR A CA 1
ATOM 2523 C C . THR A 1 308 ? -2.627 -82.25 -11.688 1 36.66 308 THR A C 1
ATOM 2525 O O . THR A 1 308 ? -2.627 -82.312 -12.914 1 36.66 308 THR A O 1
ATOM 2528 N N . THR A 1 309 ? -1.396 -82.125 -11.375 1 34.41 309 THR A N 1
ATOM 2529 C CA . THR A 1 309 ? -0.374 -83 -11.906 1 34.41 309 THR A CA 1
ATOM 2530 C C . THR A 1 309 ? -0.898 -84.438 -11.992 1 34.41 309 THR A C 1
ATOM 2532 O O . THR A 1 309 ? -1.813 -84.812 -11.258 1 34.41 309 THR A O 1
ATOM 2535 N N . GLY A 1 310 ? -0.56 -85.188 -13.047 1 35.28 310 GLY A N 1
ATOM 2536 C CA . GLY A 1 310 ? -0.788 -86.562 -13.516 1 35.28 310 GLY A CA 1
ATOM 2537 C C . GLY A 1 310 ? -0.746 -87.625 -12.398 1 35.28 310 GLY A C 1
ATOM 2538 O O . GLY A 1 310 ? -0.515 -88.812 -12.648 1 35.28 310 GLY A O 1
ATOM 2539 N N . GLU A 1 311 ? -0.493 -87.25 -11.109 1 34.06 311 GLU A N 1
ATOM 2540 C CA . GLU A 1 311 ? -0.542 -88.438 -10.219 1 34.06 311 GLU A CA 1
ATOM 2541 C C . GLU A 1 311 ? -1.858 -89.188 -10.367 1 34.06 311 GLU A C 1
ATOM 2543 O O . GLU A 1 311 ? -2.912 -88.562 -10.57 1 34.06 311 GLU A O 1
ATOM 2548 N N . SER A 1 312 ? -1.765 -90.438 -10.922 1 34.78 312 SER A N 1
ATOM 2549 C CA . SER A 1 312 ? -2.891 -91.312 -11.094 1 34.78 312 SER A CA 1
ATOM 2550 C C . SER A 1 312 ? -3.943 -91.125 -10.008 1 34.78 312 SER A C 1
ATOM 2552 O O . SER A 1 312 ? -3.619 -90.688 -8.898 1 34.78 312 SER A O 1
ATOM 2554 N N . LEU A 1 313 ? -5.184 -90.75 -10.383 1 34.69 313 LEU A N 1
ATOM 2555 C CA . LEU A 1 313 ? -6.367 -90.75 -9.531 1 34.69 313 LEU A CA 1
ATOM 2556 C C . LEU A 1 313 ? -6.18 -91.688 -8.352 1 34.69 313 LEU A C 1
ATOM 2558 O O . LEU A 1 313 ? -6.641 -91.438 -7.242 1 34.69 313 LEU A O 1
ATOM 2562 N N . ILE A 1 314 ? -5.367 -92.812 -8.602 1 36.47 314 ILE A N 1
ATOM 2563 C CA . ILE A 1 314 ? -5.262 -93.875 -7.566 1 36.47 314 ILE A CA 1
ATOM 2564 C C . ILE A 1 314 ? -4.434 -93.312 -6.398 1 36.47 314 ILE A C 1
ATOM 2566 O O . ILE A 1 314 ? -4.805 -93.5 -5.234 1 36.47 314 ILE A O 1
ATOM 2570 N N . SER A 1 315 ? -3.283 -92.688 -6.77 1 36.28 315 SER A N 1
ATOM 2571 C CA . SER A 1 315 ? -2.436 -92.312 -5.645 1 36.28 315 SER A CA 1
ATOM 2572 C C . SER A 1 315 ? -3.07 -91.188 -4.828 1 36.28 315 SER A C 1
ATOM 2574 O O . SER A 1 315 ? -2.844 -91.062 -3.621 1 36.28 315 SER A O 1
ATOM 2576 N N . ARG A 1 316 ? -3.729 -90.25 -5.562 1 41.38 316 ARG A N 1
ATOM 2577 C CA . ARG A 1 316 ? -4.367 -89.188 -4.773 1 41.38 316 ARG A CA 1
ATOM 2578 C C . ARG A 1 316 ? -5.504 -89.75 -3.928 1 41.38 316 ARG A C 1
ATOM 2580 O O . ARG A 1 316 ? -5.859 -89.188 -2.893 1 41.38 316 ARG A O 1
ATOM 2587 N N . PHE A 1 317 ? -6.125 -90.75 -4.469 1 36.22 317 PHE A N 1
ATOM 2588 C CA . PHE A 1 317 ? -7.148 -91.438 -3.699 1 36.22 317 PHE A CA 1
ATOM 2589 C C . PHE A 1 317 ? -6.547 -92.062 -2.453 1 36.22 317 PHE A C 1
ATOM 2591 O O . PHE A 1 317 ? -7.18 -92.125 -1.396 1 36.22 317 PHE A O 1
ATOM 2598 N N . ASN A 1 318 ? -5.379 -92.688 -2.605 1 38.09 318 ASN A N 1
ATOM 2599 C CA . ASN A 1 318 ? -4.812 -93.375 -1.435 1 38.09 318 ASN A CA 1
ATOM 2600 C C . ASN A 1 318 ? -4.492 -92.375 -0.326 1 38.09 318 ASN A C 1
ATOM 2602 O O . ASN A 1 318 ? -4.535 -92.688 0.856 1 38.09 318 ASN A O 1
ATOM 2606 N N . ASN A 1 319 ? -3.955 -91.25 -0.726 1 35.47 319 ASN A N 1
ATOM 2607 C CA . ASN A 1 319 ? -3.582 -90.312 0.36 1 35.47 319 ASN A CA 1
ATOM 2608 C C . ASN A 1 319 ? -4.797 -89.625 0.913 1 35.47 319 ASN A C 1
ATOM 2610 O O . ASN A 1 319 ? -4.648 -88.625 1.683 1 35.47 319 ASN A O 1
ATOM 2614 N N . TRP A 1 320 ? -5.914 -89.625 0.197 1 35.59 320 TRP A N 1
ATOM 2615 C CA . TRP A 1 320 ? -7.098 -89 0.778 1 35.59 320 TRP A CA 1
ATOM 2616 C C . TRP A 1 320 ? -7.438 -89.625 2.127 1 35.59 320 TRP A C 1
ATOM 2618 O O . TRP A 1 320 ? -7.621 -90.812 2.227 1 35.59 320 TRP A O 1
ATOM 2628 N N . ASP A 1 321 ? -6.938 -89.125 3.197 1 35.22 321 ASP A N 1
ATOM 2629 C CA . ASP A 1 321 ? -7.184 -89.438 4.594 1 35.22 321 ASP A CA 1
ATOM 2630 C C . ASP A 1 321 ? -8.68 -89.562 4.883 1 35.22 321 ASP A C 1
ATOM 2632 O O . ASP A 1 321 ? -9.094 -89.75 6.031 1 35.22 321 ASP A O 1
ATOM 2636 N N . GLY A 1 322 ? -9.578 -88.812 4.07 1 35.5 322 GLY A N 1
ATOM 2637 C CA . GLY A 1 322 ? -10.891 -88.875 4.695 1 35.5 322 GLY A CA 1
ATOM 2638 C C . GLY A 1 322 ? -11.438 -90.312 4.723 1 35.5 322 GLY A C 1
ATOM 2639 O O . GLY A 1 322 ? -11.336 -91 3.732 1 35.5 322 GLY A O 1
ATOM 2640 N N . SER A 1 323 ? -11.516 -90.938 5.898 1 36.72 323 SER A N 1
ATOM 2641 C CA . SER A 1 323 ? -11.828 -92.312 6.297 1 36.72 323 SER A CA 1
ATOM 2642 C C . SER A 1 323 ? -13.031 -92.875 5.527 1 36.72 323 SER A C 1
ATOM 2644 O O . SER A 1 323 ? -13.008 -94 5.043 1 36.72 323 SER A O 1
ATOM 2646 N N . SER A 1 324 ? -14.219 -92.125 5.672 1 36.84 324 SER A N 1
ATOM 2647 C CA . SER A 1 324 ? -15.469 -92.812 5.391 1 36.84 324 SER A CA 1
ATOM 2648 C C . SER A 1 324 ? -15.68 -93 3.889 1 36.84 324 SER A C 1
ATOM 2650 O O . SER A 1 324 ? -16.234 -94 3.447 1 36.84 324 SER A O 1
ATOM 2652 N N . ALA A 1 325 ? -15.477 -91.938 3.143 1 37 325 ALA A N 1
ATOM 2653 C CA . ALA A 1 325 ? -15.812 -92.125 1.73 1 37 325 ALA A CA 1
ATOM 2654 C C . ALA A 1 325 ? -14.852 -93.125 1.053 1 37 325 ALA A C 1
ATOM 2656 O O . ALA A 1 325 ? -15.234 -93.812 0.115 1 37 325 ALA A O 1
ATOM 2657 N N . LYS A 1 326 ? -13.57 -93.188 1.452 1 39.78 326 LYS A N 1
ATOM 2658 C CA . LYS A 1 326 ? -12.609 -94.125 0.942 1 39.78 326 LYS A CA 1
ATOM 2659 C C . LYS A 1 326 ? -13.102 -95.562 1.158 1 39.78 326 LYS A C 1
ATOM 2661 O O . LYS A 1 326 ? -12.93 -96.438 0.289 1 39.78 326 LYS A O 1
ATOM 2666 N N . GLU A 1 327 ? -13.625 -95.75 2.373 1 39.19 327 GLU A N 1
ATOM 2667 C CA . GLU A 1 327 ? -14.109 -97.125 2.711 1 39.19 327 GLU A CA 1
ATOM 2668 C C . GLU A 1 327 ? -15.266 -97.5 1.807 1 39.19 327 GLU A C 1
ATOM 2670 O O . GLU A 1 327 ? -15.375 -98.688 1.415 1 39.19 327 GLU A O 1
ATOM 2675 N N . ILE A 1 328 ? -16.156 -96.5 1.496 1 37.09 328 ILE A N 1
ATOM 2676 C CA . ILE A 1 328 ? -17.312 -96.938 0.712 1 37.09 328 ILE A CA 1
ATOM 2677 C C . ILE A 1 328 ? -16.875 -97.25 -0.71 1 37.09 328 ILE A C 1
ATOM 2679 O O . ILE A 1 328 ? -17.344 -98.25 -1.277 1 37.09 328 ILE A O 1
ATOM 2683 N N . ILE A 1 329 ? -16.047 -96.375 -1.256 1 38.22 329 ILE A N 1
ATOM 2684 C CA . ILE A 1 329 ? -15.617 -96.688 -2.615 1 38.22 329 ILE A CA 1
ATOM 2685 C C . ILE A 1 329 ? -14.75 -97.938 -2.6 1 38.22 329 ILE A C 1
ATOM 2687 O O . ILE A 1 329 ? -14.883 -98.812 -3.473 1 38.22 329 ILE A O 1
ATOM 2691 N N . GLN A 1 330 ? -13.766 -98.062 -1.632 1 38.47 330 GLN A N 1
ATOM 2692 C CA . GLN A 1 330 ? -12.93 -99.25 -1.595 1 38.47 330 GLN A CA 1
ATOM 2693 C C . GLN A 1 330 ? -13.758 -100.5 -1.289 1 38.47 330 GLN A C 1
ATOM 2695 O O . GLN A 1 330 ? -13.445 -101.625 -1.771 1 38.47 330 GLN A O 1
ATOM 2700 N N . SER A 1 331 ? -14.688 -100.312 -0.291 1 37.69 331 SER A N 1
ATOM 2701 C CA . SER A 1 331 ? -15.344 -101.562 0.091 1 37.69 331 SER A CA 1
ATOM 2702 C C . SER A 1 331 ? -16.078 -102.188 -1.091 1 37.69 331 SER A C 1
ATOM 2704 O O . SER A 1 331 ? -16.219 -103.438 -1.168 1 37.69 331 SER A O 1
ATOM 2706 N N . LYS A 1 332 ? -16.844 -101.375 -1.835 1 36.03 332 LYS A N 1
ATOM 2707 C CA . LYS A 1 332 ? -17.641 -102.062 -2.85 1 36.03 332 LYS A CA 1
ATOM 2708 C C . LYS A 1 332 ? -16.781 -102.5 -4.035 1 36.03 332 LYS A C 1
ATOM 2710 O O . LYS A 1 332 ? -17.297 -103 -5.027 1 36.03 332 LYS A O 1
ATOM 2715 N N . ILE A 1 333 ? -15.516 -101.938 -4.211 1 36.28 333 ILE A N 1
ATOM 2716 C CA . ILE A 1 333 ? -14.672 -102.625 -5.184 1 36.28 333 ILE A CA 1
ATOM 2717 C C . ILE A 1 333 ? -14.469 -104.062 -4.766 1 36.28 333 ILE A C 1
ATOM 2719 O O . ILE A 1 333 ? -13.727 -104.312 -3.82 1 36.28 333 ILE A O 1
ATOM 2723 N N . GLY A 1 334 ? -15.469 -104.688 -4.215 1 33.12 334 GLY A N 1
ATOM 2724 C CA . GLY A 1 334 ? -15.422 -106.125 -3.953 1 33.12 334 GLY A CA 1
ATOM 2725 C C . GLY A 1 334 ? -14.562 -106.875 -4.945 1 33.12 334 GLY A C 1
ATOM 2726 O O . GLY A 1 334 ? -14.203 -106.312 -5.996 1 33.12 334 GLY A O 1
ATOM 2727 N N . ASN A 1 335 ? -14.18 -108.125 -4.5 1 34.44 335 ASN A N 1
ATOM 2728 C CA . ASN A 1 335 ? -13.359 -109.25 -4.945 1 34.44 335 ASN A CA 1
ATOM 2729 C C . ASN A 1 335 ? -13.703 -109.688 -6.371 1 34.44 335 ASN A C 1
ATOM 2731 O O . ASN A 1 335 ? -13.555 -110.875 -6.734 1 34.44 335 ASN A O 1
ATOM 2735 N N . ASP A 1 336 ? -14.484 -109.062 -7.117 1 32.69 336 ASP A N 1
ATOM 2736 C CA . ASP A 1 336 ? -14.68 -109.812 -8.344 1 32.69 336 ASP A CA 1
ATOM 2737 C C . ASP A 1 336 ? -13.344 -110.125 -9.008 1 32.69 336 ASP A C 1
ATOM 2739 O O . ASP A 1 336 ? -12.617 -109.25 -9.43 1 32.69 336 ASP A O 1
ATOM 2743 N N . GLN A 1 337 ? -12.562 -111.188 -8.5 1 34.19 337 GLN A N 1
ATOM 2744 C CA . GLN A 1 337 ? -11.383 -111.938 -8.867 1 34.19 337 GLN A CA 1
ATOM 2745 C C . GLN A 1 337 ? -11.336 -112.188 -10.367 1 34.19 337 GLN A C 1
ATOM 2747 O O . GLN A 1 337 ? -10.352 -112.75 -10.883 1 34.19 337 GLN A O 1
ATOM 2752 N N . GLY A 1 338 ? -12.484 -112.375 -11 1 34.38 338 GLY A N 1
ATOM 2753 C CA . GLY A 1 338 ? -12.273 -113 -12.32 1 34.38 338 GLY A CA 1
ATOM 2754 C C . GLY A 1 338 ? -11.555 -112.062 -13.273 1 34.38 338 GLY A C 1
ATOM 2755 O O . GLY A 1 338 ? -11.594 -112.25 -14.484 1 34.38 338 GLY A O 1
ATOM 2756 N N . ALA A 1 339 ? -11.516 -110.875 -12.906 1 36.28 339 ALA A N 1
ATOM 2757 C CA . ALA A 1 339 ? -11 -110.062 -14.031 1 36.28 339 ALA A CA 1
ATOM 2758 C C . ALA A 1 339 ? -9.68 -110.688 -14.539 1 36.28 339 ALA A C 1
ATOM 2760 O O . ALA A 1 339 ? -8.789 -111 -13.75 1 36.28 339 ALA A O 1
ATOM 2761 N N . ALA A 1 340 ? -9.711 -111.312 -15.695 1 38.09 340 ALA A N 1
ATOM 2762 C CA . ALA A 1 340 ? -8.648 -111.812 -16.547 1 38.09 340 ALA A CA 1
ATOM 2763 C C . ALA A 1 340 ? -7.371 -111 -16.406 1 38.09 340 ALA A C 1
ATOM 2765 O O . ALA A 1 340 ? -7.426 -109.75 -16.281 1 38.09 340 ALA A O 1
ATOM 2766 N N . LYS A 1 341 ? -6.293 -111.562 -15.852 1 40.47 341 LYS A N 1
ATOM 2767 C CA . LYS A 1 341 ? -4.883 -111.25 -15.688 1 40.47 341 LYS A CA 1
ATOM 2768 C C . LYS A 1 341 ? -4.367 -110.438 -16.891 1 40.47 341 LYS A C 1
ATOM 2770 O O . LYS A 1 341 ? -4.055 -111.062 -17.938 1 40.47 341 LYS A O 1
ATOM 2775 N N . ILE A 1 342 ? -4.949 -109.438 -17.375 1 40.44 342 ILE A N 1
ATOM 2776 C CA . ILE A 1 342 ? -4.125 -108.75 -18.344 1 40.44 342 ILE A CA 1
ATOM 2777 C C . ILE A 1 342 ? -2.709 -108.562 -17.797 1 40.44 342 ILE A C 1
ATOM 2779 O O . ILE A 1 342 ? -2.514 -108 -16.734 1 40.44 342 ILE A O 1
ATOM 2783 N N . GLN A 1 343 ? -1.796 -109.5 -17.922 1 44.06 343 GLN A N 1
ATOM 2784 C CA . GLN A 1 343 ? -0.39 -109.562 -17.547 1 44.06 343 GLN A CA 1
ATOM 2785 C C . GLN A 1 343 ? 0.284 -108.188 -17.719 1 44.06 343 GLN A C 1
ATOM 2787 O O . GLN A 1 343 ? 0.245 -107.625 -18.812 1 44.06 343 GLN A O 1
ATOM 2792 N N . ALA A 1 344 ? 0.411 -107.375 -16.75 1 53.94 344 ALA A N 1
ATOM 2793 C CA . ALA A 1 344 ? 1.191 -106.188 -16.75 1 53.94 344 ALA A CA 1
ATOM 2794 C C . ALA A 1 344 ? 2.525 -106.375 -17.453 1 53.94 344 ALA A C 1
ATOM 2796 O O . ALA A 1 344 ? 3.193 -107.375 -17.281 1 53.94 344 ALA A O 1
ATOM 2797 N N . PRO A 1 345 ? 2.699 -105.75 -18.578 1 61.19 345 PRO A N 1
ATOM 2798 C CA . PRO A 1 345 ? 3.986 -106 -19.25 1 61.19 345 PRO A CA 1
ATOM 2799 C C . PRO A 1 345 ? 5.172 -105.875 -18.297 1 61.19 345 PRO A C 1
ATOM 2801 O O . PRO A 1 345 ? 5.086 -105.188 -17.281 1 61.19 345 PRO A O 1
ATOM 2804 N N . HIS A 1 346 ? 6.113 -106.75 -18.281 1 64.12 346 HIS A N 1
ATOM 2805 C CA . HIS A 1 346 ? 7.332 -106.75 -17.469 1 64.12 346 HIS A CA 1
ATOM 2806 C C . HIS A 1 346 ? 8.195 -105.5 -17.766 1 64.12 346 HIS A C 1
ATOM 2808 O O . HIS A 1 346 ? 8.664 -105.312 -18.891 1 64.12 346 HIS A O 1
ATOM 2814 N N . ILE A 1 347 ? 8.117 -104.375 -16.984 1 74.12 347 ILE A N 1
ATOM 2815 C CA . ILE A 1 347 ? 8.922 -103.188 -17.141 1 74.12 347 ILE A CA 1
ATOM 2816 C C . ILE A 1 347 ? 10.109 -103.25 -16.188 1 74.12 347 ILE A C 1
ATOM 2818 O O . ILE A 1 347 ? 9.945 -103.5 -14.992 1 74.12 347 ILE A O 1
ATOM 2822 N N . SER A 1 348 ? 11.328 -103.25 -16.703 1 76.12 348 SER A N 1
ATOM 2823 C CA . SER A 1 348 ? 12.555 -103.188 -15.914 1 76.12 348 SER A CA 1
ATOM 2824 C C . SER A 1 348 ? 12.617 -102 -15.023 1 76.12 348 SER A C 1
ATOM 2826 O O . SER A 1 348 ? 11.875 -101 -15.234 1 76.12 348 SER A O 1
ATOM 2828 N N . ASP A 1 349 ? 13.43 -102.062 -13.961 1 79.19 349 ASP A N 1
ATOM 2829 C CA . ASP A 1 349 ? 13.586 -101 -13.016 1 79.19 349 ASP A CA 1
ATOM 2830 C C . ASP A 1 349 ? 14.102 -99.75 -13.711 1 79.19 349 ASP A C 1
ATOM 2832 O O . ASP A 1 349 ? 13.68 -98.625 -13.391 1 79.19 349 ASP A O 1
ATOM 2836 N N . ASN A 1 350 ? 15.008 -99.938 -14.695 1 83.25 350 ASN A N 1
ATOM 2837 C CA . ASN A 1 350 ? 15.531 -98.75 -15.453 1 83.25 350 ASN A CA 1
ATOM 2838 C C . ASN A 1 350 ? 14.461 -98.125 -16.344 1 83.25 350 ASN A C 1
ATOM 2840 O O . ASN A 1 350 ? 14.43 -96.938 -16.5 1 83.25 350 ASN A O 1
ATOM 2844 N N . GLU A 1 351 ? 13.617 -98.938 -16.75 1 84.94 351 GLU A N 1
ATOM 2845 C CA . GLU A 1 351 ? 12.531 -98.375 -17.578 1 84.94 351 GLU A CA 1
ATOM 2846 C C . GLU A 1 351 ? 11.5 -97.625 -16.75 1 84.94 351 GLU A C 1
ATOM 2848 O O . GLU A 1 351 ? 10.961 -96.625 -17.188 1 84.94 351 GLU A O 1
ATOM 2853 N N . ARG A 1 352 ? 11.273 -98.188 -15.594 1 83.06 352 ARG A N 1
ATOM 2854 C CA . ARG A 1 352 ? 10.336 -97.5 -14.695 1 83.06 352 ARG A CA 1
ATOM 2855 C C . ARG A 1 352 ? 10.852 -96.125 -14.305 1 83.06 352 ARG A C 1
ATOM 2857 O O . ARG A 1 352 ? 10.078 -95.188 -14.258 1 83.06 352 ARG A O 1
ATOM 2864 N N . THR A 1 353 ? 12.188 -96.125 -14.031 1 87.12 353 THR A N 1
ATOM 2865 C CA . THR A 1 353 ? 12.797 -94.812 -13.672 1 87.12 353 THR A CA 1
ATOM 2866 C C . THR A 1 353 ? 12.773 -93.875 -14.859 1 87.12 353 THR A C 1
ATOM 2868 O O . THR A 1 353 ? 12.555 -92.688 -14.68 1 87.12 353 THR A O 1
ATOM 2871 N N . LEU A 1 354 ? 13.008 -94.312 -15.977 1 88.31 354 LEU A N 1
ATOM 2872 C CA . LEU A 1 354 ? 12.969 -93.5 -17.188 1 88.31 354 LEU A CA 1
ATOM 2873 C C . LEU A 1 354 ? 11.578 -92.938 -17.406 1 88.31 354 LEU A C 1
ATOM 2875 O O . LEU A 1 354 ? 11.445 -91.75 -17.719 1 88.31 354 LEU A O 1
ATOM 2879 N N . PHE A 1 355 ? 10.57 -93.75 -17.141 1 86.31 355 PHE A N 1
ATOM 2880 C CA . PHE A 1 355 ? 9.203 -93.25 -17.344 1 86.31 355 PHE A CA 1
ATOM 2881 C C . PHE A 1 355 ? 8.812 -92.188 -16.312 1 86.31 355 PHE A C 1
ATOM 2883 O O . PHE A 1 355 ? 8.117 -91.25 -16.625 1 86.31 355 PHE A O 1
ATOM 2890 N N . ARG A 1 356 ? 9.281 -92.5 -15.133 1 88 356 ARG A N 1
ATOM 2891 C CA . ARG A 1 356 ? 9.023 -91.5 -14.078 1 88 356 ARG A CA 1
ATOM 2892 C C . ARG A 1 356 ? 9.688 -90.125 -14.406 1 88 356 ARG A C 1
ATOM 2894 O O . ARG A 1 356 ? 9.102 -89.125 -14.18 1 88 356 ARG A O 1
ATOM 2901 N N . MET A 1 357 ? 10.867 -90.188 -14.977 1 90.94 357 MET A N 1
ATOM 2902 C CA . MET A 1 357 ? 11.602 -89 -15.328 1 90.94 357 MET A CA 1
ATOM 2903 C C . MET A 1 357 ? 10.953 -88.312 -16.516 1 90.94 357 MET A C 1
ATOM 2905 O O . MET A 1 357 ? 10.906 -87.062 -16.578 1 90.94 357 MET A O 1
ATOM 2909 N N . MET A 1 358 ? 10.5 -89.062 -17.375 1 90.69 358 MET A N 1
ATOM 2910 C CA . MET A 1 358 ? 9.836 -88.438 -18.531 1 90.69 358 MET A CA 1
ATOM 2911 C C . MET A 1 358 ? 8.523 -87.812 -18.141 1 90.69 358 MET A C 1
ATOM 2913 O O . MET A 1 358 ? 8.195 -86.75 -18.656 1 90.69 358 MET A O 1
ATOM 2917 N N . ASP A 1 359 ? 7.812 -88.438 -17.203 1 88.25 359 ASP A N 1
ATOM 2918 C CA . ASP A 1 359 ? 6.574 -87.875 -16.703 1 88.25 359 ASP A CA 1
ATOM 2919 C C . ASP A 1 359 ? 6.848 -86.562 -15.938 1 88.25 359 ASP A C 1
ATOM 2921 O O . ASP A 1 359 ? 6.102 -85.625 -16.062 1 88.25 359 ASP A O 1
ATOM 2925 N N . ALA A 1 360 ? 7.859 -86.625 -15.188 1 90.81 360 ALA A N 1
ATOM 2926 C CA . ALA A 1 360 ? 8.25 -85.438 -14.422 1 90.81 360 ALA A CA 1
ATOM 2927 C C . ALA A 1 360 ? 8.664 -84.312 -15.352 1 90.81 360 ALA A C 1
ATOM 2929 O O . ALA A 1 360 ? 8.383 -83.188 -15.078 1 90.81 360 ALA A O 1
ATOM 2930 N N . LEU A 1 361 ? 9.336 -84.688 -16.375 1 92.81 361 LEU A N 1
ATOM 2931 C CA . LEU A 1 361 ? 9.75 -83.688 -17.359 1 92.81 361 LEU A CA 1
ATOM 2932 C C . LEU A 1 361 ? 8.539 -83.062 -18.078 1 92.81 361 LEU A C 1
ATOM 2934 O O . LEU A 1 361 ? 8.477 -81.875 -18.297 1 92.81 361 LEU A O 1
ATOM 2938 N N . ALA A 1 362 ? 7.641 -83.938 -18.422 1 92.06 362 ALA A N 1
ATOM 2939 C CA . ALA A 1 362 ? 6.445 -83.438 -19.109 1 92.06 362 ALA A CA 1
ATOM 2940 C C . ALA A 1 362 ? 5.645 -82.5 -18.234 1 92.06 362 ALA A C 1
ATOM 2942 O O . ALA A 1 362 ? 5.102 -81.5 -18.703 1 92.06 362 ALA A O 1
ATOM 2943 N N . ALA A 1 363 ? 5.559 -82.875 -16.984 1 91.62 363 ALA A N 1
ATOM 2944 C CA . ALA A 1 363 ? 4.844 -82 -16.031 1 91.62 363 ALA A CA 1
ATOM 2945 C C . ALA A 1 363 ? 5.543 -80.688 -15.867 1 91.62 363 ALA A C 1
ATOM 2947 O O . ALA A 1 363 ? 4.887 -79.625 -15.82 1 91.62 363 ALA A O 1
ATOM 2948 N N . SER A 1 364 ? 6.82 -80.688 -15.781 1 93.5 364 SER A N 1
ATOM 2949 C CA . SER A 1 364 ? 7.598 -79.5 -15.641 1 93.5 364 SER A CA 1
ATOM 2950 C C . SER A 1 364 ? 7.527 -78.625 -16.922 1 93.5 364 SER A C 1
ATOM 2952 O O . SER A 1 364 ? 7.488 -77.438 -16.844 1 93.5 364 SER A O 1
ATOM 2954 N N . ASP A 1 365 ? 7.523 -79.312 -17.969 1 93.5 365 ASP A N 1
ATOM 2955 C CA . ASP A 1 365 ? 7.434 -78.625 -19.25 1 93.5 365 ASP A CA 1
ATOM 2956 C C . ASP A 1 365 ? 6.082 -77.875 -19.406 1 93.5 365 ASP A C 1
ATOM 2958 O O . ASP A 1 365 ? 6.023 -76.75 -19.828 1 93.5 365 ASP A O 1
ATOM 2962 N N . LYS A 1 366 ? 5.031 -78.625 -19.016 1 92.69 366 LYS A N 1
ATOM 2963 C CA . LYS A 1 366 ? 3.691 -78.062 -19.125 1 92.69 366 LYS A CA 1
ATOM 2964 C C . LYS A 1 366 ? 3.543 -76.875 -18.203 1 92.69 366 LYS A C 1
ATOM 2966 O O . LYS A 1 366 ? 2.973 -75.812 -18.594 1 92.69 366 LYS A O 1
ATOM 2971 N N . LYS A 1 367 ? 4.066 -77 -17.062 1 93.75 367 LYS A N 1
ATOM 2972 C CA . LYS A 1 367 ? 4.004 -75.875 -16.109 1 93.75 367 LYS A CA 1
ATOM 2973 C C . LYS A 1 367 ? 4.824 -74.688 -16.609 1 93.75 367 LYS A C 1
ATOM 2975 O O . LYS A 1 367 ? 4.363 -73.562 -16.547 1 93.75 367 LYS A O 1
ATOM 2980 N N . TYR A 1 368 ? 6.008 -74.938 -17.016 1 95.12 368 TYR A N 1
ATOM 2981 C CA . TYR A 1 368 ? 6.875 -73.875 -17.547 1 95.12 368 TYR A CA 1
ATOM 2982 C C . TYR A 1 368 ? 6.227 -73.188 -18.734 1 95.12 368 TYR A C 1
ATOM 2984 O O . TYR A 1 368 ? 6.23 -72 -18.828 1 95.12 368 TYR A O 1
ATOM 2992 N N . TYR A 1 369 ? 5.625 -73.938 -19.578 1 93.56 369 TYR A N 1
ATOM 2993 C CA . TYR A 1 369 ? 4.945 -73.438 -20.75 1 93.56 369 TYR A CA 1
ATOM 2994 C C . TYR A 1 369 ? 3.781 -72.5 -20.344 1 93.56 369 TYR A C 1
ATOM 2996 O O . TYR A 1 369 ? 3.658 -71.375 -20.828 1 93.56 369 TYR A O 1
ATOM 3004 N N . GLN A 1 370 ? 2.965 -73 -19.453 1 92.62 370 GLN A N 1
ATOM 3005 C CA . GLN A 1 370 ? 1.785 -72.25 -19.031 1 92.62 370 GLN A CA 1
ATOM 3006 C C . GLN A 1 370 ? 2.178 -70.938 -18.328 1 92.62 370 GLN A C 1
ATOM 3008 O O . GLN A 1 370 ? 1.582 -69.875 -18.562 1 92.62 370 GLN A O 1
ATOM 3013 N N . GLU A 1 371 ? 3.195 -71.062 -17.5 1 93.75 371 GLU A N 1
ATOM 3014 C CA . GLU A 1 371 ? 3.613 -69.875 -16.75 1 93.75 371 GLU A CA 1
ATOM 3015 C C . GLU A 1 371 ? 4.289 -68.875 -17.656 1 93.75 371 GLU A C 1
ATOM 3017 O O . GLU A 1 371 ? 4.207 -67.688 -17.406 1 93.75 371 GLU A O 1
ATOM 3022 N N . CYS A 1 372 ? 4.98 -69.25 -18.672 1 93.81 372 CYS A N 1
ATOM 3023 C CA . CYS A 1 372 ? 5.586 -68.375 -19.625 1 93.81 372 CYS A CA 1
ATOM 3024 C C . CYS A 1 372 ? 4.52 -67.562 -20.344 1 93.81 372 CYS A C 1
ATOM 3026 O O . CYS A 1 372 ? 4.66 -66.312 -20.516 1 93.81 372 CYS A O 1
ATOM 3028 N N . PHE A 1 373 ? 3.469 -68.188 -20.766 1 92 373 PHE A N 1
ATOM 3029 C CA . PHE A 1 373 ? 2.406 -67.5 -21.484 1 92 373 PHE A CA 1
ATOM 3030 C C . PHE A 1 373 ? 1.631 -66.562 -20.547 1 92 373 PHE A C 1
ATOM 3032 O O . PHE A 1 373 ? 1.185 -65.5 -20.953 1 92 373 PHE A O 1
ATOM 3039 N N . LYS A 1 374 ? 1.478 -67.125 -19.328 1 93.44 374 LYS A N 1
ATOM 3040 C CA . LYS A 1 374 ? 0.844 -66.25 -18.344 1 93.44 374 LYS A CA 1
ATOM 3041 C C . LYS A 1 374 ? 1.682 -65 -18.078 1 93.44 374 LYS A C 1
ATOM 3043 O O . LYS A 1 374 ? 1.141 -63.906 -17.953 1 93.44 374 LYS A O 1
ATOM 3048 N N . MET A 1 375 ? 2.979 -65.125 -17.953 1 94.81 375 MET A N 1
ATOM 3049 C CA . MET A 1 375 ? 3.887 -63.969 -17.75 1 94.81 375 MET A CA 1
ATOM 3050 C C . MET A 1 375 ? 3.836 -63 -18.922 1 94.81 375 MET A C 1
ATOM 3052 O O . MET A 1 375 ? 3.889 -61.781 -18.734 1 94.81 375 MET A O 1
ATOM 3056 N N . ASP A 1 376 ? 3.793 -63.531 -20.047 1 94.56 376 ASP A N 1
ATOM 3057 C CA . ASP A 1 376 ? 3.725 -62.656 -21.219 1 94.56 376 ASP A CA 1
ATOM 3058 C C . ASP A 1 376 ? 2.416 -61.875 -21.25 1 94.56 376 ASP A C 1
ATOM 3060 O O . ASP A 1 376 ? 2.393 -60.719 -21.672 1 94.56 376 ASP A O 1
ATOM 3064 N N . ALA A 1 377 ? 1.342 -62.531 -20.891 1 92.88 377 ALA A N 1
ATOM 3065 C CA . ALA A 1 377 ? 0.069 -61.844 -20.781 1 92.88 377 ALA A CA 1
ATOM 3066 C C . ALA A 1 377 ? 0.149 -60.719 -19.734 1 92.88 377 ALA A C 1
ATOM 3068 O O . ALA A 1 377 ? -0.414 -59.656 -19.922 1 92.88 377 ALA A O 1
ATOM 3069 N N . LEU A 1 378 ? 0.8 -61.062 -18.641 1 94.5 378 LEU A N 1
ATOM 3070 C CA . LEU A 1 378 ? 0.997 -60.031 -17.609 1 94.5 378 LEU A CA 1
ATOM 3071 C C . LEU A 1 378 ? 1.845 -58.875 -18.125 1 94.5 378 LEU A C 1
ATOM 3073 O O . LEU A 1 378 ? 1.562 -57.719 -17.828 1 94.5 378 LEU A O 1
ATOM 3077 N N . ARG A 1 379 ? 2.906 -59.156 -18.828 1 95 379 ARG A N 1
ATOM 3078 C CA . ARG A 1 379 ? 3.742 -58.125 -19.422 1 95 379 ARG A CA 1
ATOM 3079 C C . ARG A 1 379 ? 2.914 -57.219 -20.297 1 95 379 ARG A C 1
ATOM 3081 O O . ARG A 1 379 ? 3.039 -55.969 -20.219 1 95 379 ARG A O 1
ATOM 3088 N N . CYS A 1 380 ? 2.111 -57.781 -21.156 1 94.69 380 CYS A N 1
ATOM 3089 C CA . CYS A 1 380 ? 1.267 -57 -22.047 1 94.69 380 CYS A CA 1
ATOM 3090 C C . CYS A 1 380 ? 0.312 -56.125 -21.266 1 94.69 380 CYS A C 1
ATOM 3092 O O . CYS A 1 380 ? 0.122 -54.938 -21.594 1 94.69 380 CYS A O 1
ATOM 3094 N N . SER A 1 381 ? -0.243 -56.688 -20.203 1 95.44 381 SER A N 1
ATOM 3095 C CA . SER A 1 381 ? -1.153 -55.906 -19.375 1 95.44 381 SER A CA 1
ATOM 3096 C C . SER A 1 381 ? -0.435 -54.75 -18.703 1 95.44 381 SER A C 1
ATOM 3098 O O . SER A 1 381 ? -0.987 -53.656 -18.609 1 95.44 381 SER A O 1
ATOM 3100 N N . VAL A 1 382 ? 0.723 -54.938 -18.203 1 95.81 382 VAL A N 1
ATOM 3101 C CA . VAL A 1 382 ? 1.505 -53.906 -17.547 1 95.81 382 VAL A CA 1
ATOM 3102 C C . VAL A 1 382 ? 1.854 -52.812 -18.578 1 95.81 382 VAL A C 1
ATOM 3104 O O . VAL A 1 382 ? 1.782 -51.625 -18.266 1 95.81 382 VAL A O 1
ATOM 3107 N N . GLU A 1 383 ? 2.252 -53.188 -19.781 1 95.31 383 GLU A N 1
ATOM 3108 C CA . GLU A 1 383 ? 2.578 -52.219 -20.828 1 95.31 383 GLU A CA 1
ATOM 3109 C C . GLU A 1 383 ? 1.367 -51.375 -21.188 1 95.31 383 GLU A C 1
ATOM 3111 O O . GLU A 1 383 ? 1.496 -50.156 -21.391 1 95.31 383 GLU A O 1
ATOM 3116 N N . GLU A 1 384 ? 0.224 -52 -21.297 1 95.31 384 GLU A N 1
ATOM 3117 C CA . GLU A 1 384 ? -1.008 -51.25 -21.562 1 95.31 384 GLU A CA 1
ATOM 3118 C C . GLU A 1 384 ? -1.297 -50.25 -20.438 1 95.31 384 GLU A C 1
ATOM 3120 O O . GLU A 1 384 ? -1.647 -49.094 -20.719 1 95.31 384 GLU A O 1
ATOM 3125 N N . LEU A 1 385 ? -1.128 -50.719 -19.219 1 95.44 385 LEU A N 1
ATOM 3126 C CA . LEU A 1 385 ? -1.349 -49.875 -18.062 1 95.44 385 LEU A CA 1
ATOM 3127 C C . LEU A 1 385 ? -0.376 -48.688 -18.062 1 95.44 385 LEU A C 1
ATOM 3129 O O . LEU A 1 385 ? -0.751 -47.562 -17.734 1 95.44 385 LEU A O 1
ATOM 3133 N N . LEU A 1 386 ? 0.829 -48.938 -18.375 1 95.38 386 LEU A N 1
ATOM 3134 C CA . LEU A 1 386 ? 1.848 -47.906 -18.422 1 95.38 386 LEU A CA 1
ATOM 3135 C C . LEU A 1 386 ? 1.491 -46.844 -19.453 1 95.38 386 LEU A C 1
ATOM 3137 O O . LEU A 1 386 ? 1.568 -45.656 -19.172 1 95.38 386 LEU A O 1
ATOM 3141 N N . ILE A 1 387 ? 1.131 -47.219 -20.625 1 94.25 387 ILE A N 1
ATOM 3142 C CA . ILE A 1 387 ? 0.806 -46.281 -21.688 1 94.25 387 ILE A CA 1
ATOM 3143 C C . ILE A 1 387 ? -0.393 -45.406 -21.281 1 94.25 387 ILE A C 1
ATOM 3145 O O . ILE A 1 387 ? -0.406 -44.219 -21.484 1 94.25 387 ILE A O 1
ATOM 3149 N N . ASP A 1 388 ? -1.396 -46 -20.656 1 94.56 388 ASP A N 1
ATOM 3150 C CA . ASP A 1 388 ? -2.578 -45.281 -20.219 1 94.56 388 ASP A CA 1
ATOM 3151 C C . ASP A 1 388 ? -2.217 -44.25 -19.156 1 94.56 388 ASP A C 1
ATOM 3153 O O . ASP A 1 388 ? -2.639 -43.094 -19.234 1 94.56 388 ASP A O 1
ATOM 3157 N N . HIS A 1 389 ? -1.436 -44.688 -18.219 1 95.5 389 HIS A N 1
ATOM 3158 C CA . HIS A 1 389 ? -1.09 -43.781 -17.125 1 95.5 389 HIS A CA 1
ATOM 3159 C C . HIS A 1 389 ? -0.087 -42.75 -17.594 1 95.5 389 HIS A C 1
ATOM 3161 O O . HIS A 1 389 ? -0.088 -41.625 -17.078 1 95.5 389 HIS A O 1
ATOM 3167 N N . LEU A 1 390 ? 0.765 -43.062 -18.5 1 95.31 390 LEU A N 1
ATOM 3168 C CA . LEU A 1 390 ? 1.688 -42.062 -19.031 1 95.31 390 LEU A CA 1
ATOM 3169 C C . LEU A 1 390 ? 0.935 -41 -19.797 1 95.31 390 LEU A C 1
ATOM 3171 O O . LEU A 1 390 ? 1.249 -39.812 -19.672 1 95.31 390 LEU A O 1
ATOM 3175 N N . SER A 1 391 ? -0.021 -41.406 -20.578 1 94.5 391 SER A N 1
ATOM 3176 C CA . SER A 1 391 ? -0.863 -40.438 -21.266 1 94.5 391 SER A CA 1
ATOM 3177 C C . SER A 1 391 ? -1.648 -39.594 -20.281 1 94.5 391 SER A C 1
ATOM 3179 O O . SER A 1 391 ? -1.774 -38.375 -20.484 1 94.5 391 SER A O 1
ATOM 3181 N N . PHE A 1 392 ? -2.146 -40.156 -19.219 1 95.44 392 PHE A N 1
ATOM 3182 C CA . PHE A 1 392 ? -2.893 -39.469 -18.188 1 95.44 392 PHE A CA 1
ATOM 3183 C C . PHE A 1 392 ? -2 -38.469 -17.453 1 95.44 392 PHE A C 1
ATOM 3185 O O . PHE A 1 392 ? -2.404 -37.344 -17.188 1 95.44 392 PHE A O 1
ATOM 3192 N N . MET A 1 393 ? -0.8 -38.875 -17.125 1 96.19 393 MET A N 1
ATOM 3193 C CA . MET A 1 393 ? 0.125 -38.031 -16.391 1 96.19 393 MET A CA 1
ATOM 3194 C C . MET A 1 393 ? 0.57 -36.844 -17.234 1 96.19 393 MET A C 1
ATOM 3196 O O . MET A 1 393 ? 0.799 -35.75 -16.719 1 96.19 393 MET A O 1
ATOM 3200 N N . GLU A 1 394 ? 0.739 -37.062 -18.516 1 95.69 394 GLU A N 1
ATOM 3201 C CA . GLU A 1 394 ? 1.063 -35.969 -19.422 1 95.69 394 GLU A CA 1
ATOM 3202 C C . GLU A 1 394 ? -0.037 -34.906 -19.406 1 95.69 394 GLU A C 1
ATOM 3204 O O . GLU A 1 394 ? 0.246 -33.719 -19.359 1 95.69 394 GLU A O 1
ATOM 3209 N N . LYS A 1 395 ? -1.271 -35.375 -19.5 1 95.5 395 LYS A N 1
ATOM 3210 C CA . LYS A 1 395 ? -2.402 -34.469 -19.422 1 95.5 395 LYS A CA 1
ATOM 3211 C C . LYS A 1 395 ? -2.426 -33.75 -18.078 1 95.5 395 LYS A C 1
ATOM 3213 O O . LYS A 1 395 ? -2.691 -32.531 -18.031 1 95.5 395 LYS A O 1
ATOM 3218 N N . CYS A 1 396 ? -2.137 -34.5 -17 1 96 396 CYS A N 1
ATOM 3219 C CA . CYS A 1 396 ? -2.107 -33.906 -15.672 1 96 396 CYS A CA 1
ATOM 3220 C C . CYS A 1 396 ? -1.046 -32.812 -15.586 1 96 396 CYS A C 1
ATOM 3222 O O . CYS A 1 396 ? -1.277 -31.766 -14.977 1 96 396 CYS A O 1
ATOM 3224 N N . GLU A 1 397 ? 0.098 -33.031 -16.172 1 96.69 397 GLU A N 1
ATOM 3225 C CA . GLU A 1 397 ? 1.173 -32.062 -16.125 1 96.69 397 GLU A CA 1
ATOM 3226 C C . GLU A 1 397 ? 0.822 -30.828 -16.969 1 96.69 397 GLU A C 1
ATOM 3228 O O . GLU A 1 397 ? 1.124 -29.688 -16.562 1 96.69 397 GLU A O 1
ATOM 3233 N N . SER A 1 398 ? 0.26 -31.078 -18.125 1 96.12 398 SER A N 1
ATOM 3234 C CA . SER A 1 398 ? -0.208 -29.953 -18.953 1 96.12 398 SER A CA 1
ATOM 3235 C C . SER A 1 398 ? -1.25 -29.125 -18.203 1 96.12 398 SER A C 1
ATOM 3237 O O . SER A 1 398 ? -1.209 -27.891 -18.234 1 96.12 398 SER A O 1
ATOM 3239 N N . ASP A 1 399 ? -2.176 -29.75 -17.531 1 96.56 399 ASP A N 1
ATOM 3240 C CA . ASP A 1 399 ? -3.201 -29.062 -16.75 1 96.56 399 ASP A CA 1
ATOM 3241 C C . ASP A 1 399 ? -2.578 -28.281 -15.594 1 96.56 399 ASP A C 1
ATOM 3243 O O . ASP A 1 399 ? -3.053 -27.203 -15.242 1 96.56 399 ASP A O 1
ATOM 3247 N N . ARG A 1 400 ? -1.576 -28.891 -14.953 1 97.56 400 ARG A N 1
ATOM 3248 C CA . ARG A 1 400 ? -0.906 -28.203 -13.852 1 97.56 400 ARG A CA 1
ATOM 3249 C C . ARG A 1 400 ? -0.298 -26.891 -14.312 1 97.56 400 ARG A C 1
ATOM 3251 O O . ARG A 1 400 ? -0.48 -25.844 -13.664 1 97.56 400 ARG A O 1
ATOM 3258 N N . LEU A 1 401 ? 0.395 -26.891 -15.438 1 96.81 401 LEU A N 1
ATOM 3259 C CA . LEU A 1 401 ? 1.038 -25.703 -15.969 1 96.81 401 LEU A CA 1
ATOM 3260 C C . LEU A 1 401 ? 0 -24.656 -16.359 1 96.81 401 LEU A C 1
ATOM 3262 O O . LEU A 1 401 ? 0.197 -23.453 -16.141 1 96.81 401 LEU A O 1
ATOM 3266 N N . ASN A 1 402 ? -1.105 -25.109 -16.922 1 95.62 402 ASN A N 1
ATOM 3267 C CA . ASN A 1 402 ? -2.188 -24.188 -17.266 1 95.62 402 ASN A CA 1
ATOM 3268 C C . ASN A 1 402 ? -2.848 -23.625 -16 1 95.62 402 ASN A C 1
ATOM 3270 O O . ASN A 1 402 ? -3.275 -22.469 -16 1 95.62 402 ASN A O 1
ATOM 3274 N N . ALA A 1 403 ? -3.006 -24.469 -14.984 1 96.94 403 ALA A N 1
ATOM 3275 C CA . ALA A 1 403 ? -3.588 -24.016 -13.727 1 96.94 403 ALA A CA 1
ATOM 3276 C C . ALA A 1 403 ? -2.729 -22.922 -13.086 1 96.94 403 ALA A C 1
ATOM 3278 O O . ALA A 1 403 ? -3.256 -21.953 -12.539 1 96.94 403 ALA A O 1
ATOM 3279 N N . ILE A 1 404 ? -1.42 -23.078 -13.125 1 97.06 404 ILE A N 1
ATOM 3280 C CA . ILE A 1 404 ? -0.504 -22.078 -12.578 1 97.06 404 ILE A CA 1
ATOM 3281 C C . ILE A 1 404 ? -0.663 -20.766 -13.344 1 97.06 404 ILE A C 1
ATOM 3283 O O . ILE A 1 404 ? -0.717 -19.688 -12.734 1 97.06 404 ILE A O 1
ATOM 3287 N N . LYS A 1 405 ? -0.689 -20.859 -14.695 1 95.88 405 LYS A N 1
ATOM 3288 C CA . LYS A 1 405 ? -0.849 -19.656 -15.516 1 95.88 405 LYS A CA 1
ATOM 3289 C C . LYS A 1 405 ? -2.152 -18.938 -15.188 1 95.88 405 LYS A C 1
ATOM 3291 O O . LYS A 1 405 ? -2.172 -17.719 -15.039 1 95.88 405 LYS A O 1
ATOM 3296 N N . LYS A 1 406 ? -3.217 -19.672 -15.055 1 96.06 406 LYS A N 1
ATOM 3297 C CA . LYS A 1 406 ? -4.52 -19.078 -14.75 1 96.06 406 LYS A CA 1
ATOM 3298 C C . LYS A 1 406 ? -4.52 -18.453 -13.359 1 96.06 406 LYS A C 1
ATOM 3300 O O . LYS A 1 406 ? -5.031 -17.344 -13.172 1 96.06 406 LYS A O 1
ATOM 3305 N N . ALA A 1 407 ? -4.023 -19.188 -12.336 1 96.81 407 ALA A N 1
ATOM 3306 C CA . ALA A 1 407 ? -3.957 -18.688 -10.969 1 96.81 407 ALA A CA 1
ATOM 3307 C C . ALA A 1 407 ? -3.135 -17.391 -10.906 1 96.81 407 ALA A C 1
ATOM 3309 O O . ALA A 1 407 ? -3.492 -16.453 -10.188 1 96.81 407 ALA A O 1
ATOM 3310 N N . THR A 1 408 ? -2.016 -17.328 -11.617 1 96.69 408 THR A N 1
ATOM 3311 C CA . THR A 1 408 ? -1.153 -16.156 -11.633 1 96.69 408 THR A CA 1
ATOM 3312 C C . THR A 1 408 ? -1.856 -14.977 -12.312 1 96.69 408 THR A C 1
ATOM 3314 O O . THR A 1 408 ? -1.724 -13.836 -11.875 1 96.69 408 THR A O 1
ATOM 3317 N N . LEU A 1 409 ? -2.592 -15.281 -13.391 1 94.62 409 LEU A N 1
ATOM 3318 C CA . LEU A 1 409 ? -3.361 -14.242 -14.062 1 94.62 409 LEU A CA 1
ATOM 3319 C C . LEU A 1 409 ? -4.41 -13.648 -13.133 1 94.62 409 LEU A C 1
ATOM 3321 O O . LEU A 1 409 ? -4.559 -12.422 -13.055 1 94.62 409 LEU A O 1
ATOM 3325 N N . ASP A 1 410 ? -5.133 -14.523 -12.469 1 95.81 410 ASP A N 1
ATOM 3326 C CA . ASP A 1 410 ? -6.148 -14.062 -11.516 1 95.81 410 ASP A CA 1
ATOM 3327 C C . ASP A 1 410 ? -5.52 -13.25 -10.391 1 95.81 410 ASP A C 1
ATOM 3329 O O . ASP A 1 410 ? -6.086 -12.242 -9.961 1 95.81 410 ASP A O 1
ATOM 3333 N N . PHE A 1 411 ? -4.418 -13.695 -9.883 1 96.81 411 PHE A N 1
ATOM 3334 C CA . PHE A 1 411 ? -3.682 -13 -8.836 1 96.81 411 PHE A CA 1
ATOM 3335 C C . PHE A 1 411 ? -3.311 -11.594 -9.281 1 96.81 411 PHE A C 1
ATOM 3337 O O . PHE A 1 411 ? -3.598 -10.617 -8.586 1 96.81 411 PHE A O 1
ATOM 3344 N N . CYS A 1 412 ? -2.66 -11.477 -10.477 1 93.12 412 CYS A N 1
ATOM 3345 C CA . CYS A 1 412 ? -2.221 -10.18 -10.984 1 93.12 412 CYS A CA 1
ATOM 3346 C C . CYS A 1 412 ? -3.414 -9.281 -11.289 1 93.12 412 CYS A C 1
ATOM 3348 O O . CYS A 1 412 ? -3.352 -8.07 -11.086 1 93.12 412 CYS A O 1
ATOM 3350 N N . SER A 1 413 ? -4.512 -9.844 -11.789 1 91.88 413 SER A N 1
ATOM 3351 C CA . SER A 1 413 ? -5.707 -9.078 -12.109 1 91.88 413 SER A CA 1
ATOM 3352 C C . SER A 1 413 ? -6.336 -8.484 -10.852 1 91.88 413 SER A C 1
ATOM 3354 O O . SER A 1 413 ? -6.844 -7.359 -10.875 1 91.88 413 SER A O 1
ATOM 3356 N N . THR A 1 414 ? -6.34 -9.273 -9.781 1 92.25 414 THR A N 1
ATOM 3357 C CA . THR A 1 414 ? -6.883 -8.797 -8.516 1 92.25 414 THR A CA 1
ATOM 3358 C C . THR A 1 414 ? -6.086 -7.594 -8.008 1 92.25 414 THR A C 1
ATOM 3360 O O . THR A 1 414 ? -6.652 -6.668 -7.426 1 92.25 414 THR A O 1
ATOM 3363 N N . LEU A 1 415 ? -4.77 -7.59 -8.172 1 90.56 415 LEU A N 1
ATOM 3364 C CA . LEU A 1 415 ? -3.914 -6.492 -7.738 1 90.56 415 LEU A CA 1
ATOM 3365 C C . LEU A 1 415 ? -4.102 -5.27 -8.633 1 90.56 415 LEU A C 1
ATOM 3367 O O . LEU A 1 415 ? -4.191 -4.145 -8.141 1 90.56 415 LEU A O 1
ATOM 3371 N N . GLY A 1 416 ? -4.172 -5.52 -9.984 1 85.12 416 GLY A N 1
ATOM 3372 C CA . GLY A 1 416 ? -4.238 -4.438 -10.953 1 85.12 416 GLY A CA 1
ATOM 3373 C C . GLY A 1 416 ? -5.551 -3.68 -10.914 1 85.12 416 GLY A C 1
ATOM 3374 O O . GLY A 1 416 ? -5.578 -2.461 -11.094 1 85.12 416 GLY A O 1
ATOM 3375 N N . ASN A 1 417 ? -6.672 -4.258 -10.633 1 83.62 417 ASN A N 1
ATOM 3376 C CA . ASN A 1 417 ? -7.996 -3.65 -10.641 1 83.62 417 ASN A CA 1
ATOM 3377 C C . ASN A 1 417 ? -8.164 -2.66 -9.492 1 83.62 417 ASN A C 1
ATOM 3379 O O . ASN A 1 417 ? -8.922 -1.694 -9.602 1 83.62 417 ASN A O 1
ATOM 3383 N N . LYS A 1 418 ? -7.398 -2.789 -8.422 1 83.38 418 LYS A N 1
ATOM 3384 C CA . LYS A 1 418 ? -7.652 -1.961 -7.242 1 83.38 418 LYS A CA 1
ATOM 3385 C C . LYS A 1 418 ? -6.656 -0.806 -7.164 1 83.38 418 LYS A C 1
ATOM 3387 O O . LYS A 1 418 ? -6.785 0.072 -6.305 1 83.38 418 LYS A O 1
ATOM 3392 N N . ILE A 1 419 ? -5.719 -0.658 -8.094 1 82.19 419 ILE A N 1
ATOM 3393 C CA . ILE A 1 419 ? -4.734 0.417 -8.094 1 82.19 419 ILE A CA 1
ATOM 3394 C C . ILE A 1 419 ? -5.414 1.741 -8.438 1 82.19 419 ILE A C 1
ATOM 3396 O O . ILE A 1 419 ? -5.062 2.787 -7.883 1 82.19 419 ILE A O 1
ATOM 3400 N N . SER A 1 420 ? -6.41 1.656 -9.32 1 84.38 420 SER A N 1
ATOM 3401 C CA . SER A 1 420 ? -7.145 2.865 -9.68 1 84.38 420 SER A CA 1
ATOM 3402 C C . SER A 1 420 ? -7.922 3.42 -8.492 1 84.38 420 SER A C 1
ATOM 3404 O O . SER A 1 420 ? -8.023 4.637 -8.328 1 84.38 420 SER A O 1
ATOM 3406 N N . SER A 1 421 ? -8.469 2.518 -7.715 1 86.81 421 SER A N 1
ATOM 3407 C CA . SER A 1 421 ? -9.195 2.936 -6.52 1 86.81 421 SER A CA 1
ATOM 3408 C C . SER A 1 421 ? -8.258 3.58 -5.5 1 86.81 421 SER A C 1
ATOM 3410 O O . SER A 1 421 ? -8.641 4.527 -4.812 1 86.81 421 SER A O 1
ATOM 3412 N N . LEU A 1 422 ? -7.082 3.115 -5.402 1 85.62 422 LEU A N 1
ATOM 3413 C CA . LEU A 1 422 ? -6.09 3.672 -4.488 1 85.62 422 LEU A CA 1
ATOM 3414 C C . LEU A 1 422 ? -5.656 5.062 -4.938 1 85.62 422 LEU A C 1
ATOM 3416 O O . LEU A 1 422 ? -5.504 5.969 -4.117 1 85.62 422 LEU A O 1
ATOM 3420 N N . ARG A 1 423 ? -5.629 5.285 -6.27 1 88.5 423 ARG A N 1
ATOM 3421 C CA . ARG A 1 423 ? -5.289 6.594 -6.816 1 88.5 423 ARG A CA 1
ATOM 3422 C C . ARG A 1 423 ? -6.387 7.609 -6.52 1 88.5 423 ARG A C 1
ATOM 3424 O O . ARG A 1 423 ? -6.098 8.773 -6.227 1 88.5 423 ARG A O 1
ATOM 3431 N N . LEU A 1 424 ? -7.578 7.117 -6.609 1 89.06 424 LEU A N 1
ATOM 3432 C CA . LEU A 1 424 ? -8.719 7.988 -6.336 1 89.06 424 LEU A CA 1
ATOM 3433 C C . LEU A 1 424 ? -8.68 8.492 -4.898 1 89.06 424 LEU A C 1
ATOM 3435 O O . LEU A 1 424 ? -9.047 9.641 -4.629 1 89.06 424 LEU A O 1
ATOM 3439 N N . CYS A 1 425 ? -8.32 7.68 -3.928 1 89.94 425 CYS A N 1
ATOM 3440 C CA . CYS A 1 425 ? -8.211 8.094 -2.533 1 89.94 425 CYS A CA 1
ATOM 3441 C C . CYS A 1 425 ? -7.184 9.203 -2.369 1 89.94 425 CYS A C 1
ATOM 3443 O O . CYS A 1 425 ? -7.418 10.172 -1.641 1 89.94 425 CYS A O 1
ATOM 3445 N N . ILE A 1 426 ? -6.047 9.156 -3.074 1 89.69 426 ILE A N 1
ATOM 3446 C CA . ILE A 1 426 ? -4.98 10.141 -2.979 1 89.69 426 ILE A CA 1
ATOM 3447 C C . ILE A 1 426 ? -5.434 11.453 -3.617 1 89.69 426 ILE A C 1
ATOM 3449 O O . ILE A 1 426 ? -5.172 12.531 -3.084 1 89.69 426 ILE A O 1
ATOM 3453 N N . ASP A 1 427 ? -6.184 11.352 -4.746 1 91.81 427 ASP A N 1
ATOM 3454 C CA . ASP A 1 427 ? -6.715 12.539 -5.402 1 91.81 427 ASP A CA 1
ATOM 3455 C C . ASP A 1 427 ? -7.699 13.273 -4.496 1 91.81 427 ASP A C 1
ATOM 3457 O O . ASP A 1 427 ? -7.73 14.508 -4.469 1 91.81 427 ASP A O 1
ATOM 3461 N N . LYS A 1 428 ? -8.484 12.523 -3.793 1 93.31 428 LYS A N 1
ATOM 3462 C CA . LYS A 1 428 ? -9.438 13.117 -2.855 1 93.31 428 LYS A CA 1
ATOM 3463 C C . LYS A 1 428 ? -8.711 13.812 -1.705 1 93.31 428 LYS A C 1
ATOM 3465 O O . LYS A 1 428 ? -9.148 14.859 -1.227 1 93.31 428 LYS A O 1
ATOM 3470 N N . MET A 1 429 ? -7.582 13.242 -1.232 1 92.94 429 MET A N 1
ATOM 3471 C CA . MET A 1 429 ? -6.777 13.867 -0.192 1 92.94 429 MET A CA 1
ATOM 3472 C C . MET A 1 429 ? -6.211 15.203 -0.673 1 92.94 429 MET A C 1
ATOM 3474 O O . MET A 1 429 ? -6.176 16.172 0.083 1 92.94 429 MET A O 1
ATOM 3478 N N . LEU A 1 430 ? -5.828 15.273 -1.965 1 91.5 430 LEU A N 1
ATOM 3479 C CA . LEU A 1 430 ? -5.289 16.5 -2.547 1 91.5 430 LEU A CA 1
ATOM 3480 C C . LEU A 1 430 ? -6.371 17.578 -2.645 1 91.5 430 LEU A C 1
ATOM 3482 O O . LEU A 1 430 ? -6.094 18.766 -2.434 1 91.5 430 LEU A O 1
ATOM 3486 N N . THR A 1 431 ? -7.555 17.125 -2.938 1 94.5 431 THR A N 1
ATOM 3487 C CA . THR A 1 431 ? -8.672 18.062 -2.998 1 94.5 431 THR A CA 1
ATOM 3488 C C . THR A 1 431 ? -8.969 18.625 -1.615 1 94.5 431 THR A C 1
ATOM 3490 O O . THR A 1 431 ? -9.281 19.812 -1.481 1 94.5 431 THR A O 1
ATOM 3493 N N . LEU A 1 432 ? -8.898 17.797 -0.575 1 93.5 432 LEU A N 1
ATOM 3494 C CA . LEU A 1 432 ? -9.133 18.219 0.799 1 93.5 432 LEU A CA 1
ATOM 3495 C C . LEU A 1 432 ? -8.062 19.219 1.247 1 93.5 432 LEU A C 1
ATOM 3497 O O . LEU A 1 432 ? -8.359 20.172 1.958 1 93.5 432 LEU A O 1
ATOM 3501 N N . GLU A 1 433 ? -6.812 18.953 0.803 1 92.25 433 GLU A N 1
ATOM 3502 C CA . GLU A 1 433 ? -5.727 19.891 1.083 1 92.25 433 GLU A CA 1
ATOM 3503 C C . GLU A 1 433 ? -5.973 21.234 0.413 1 92.25 433 GLU A C 1
ATOM 3505 O O . GLU A 1 433 ? -5.73 22.281 1.012 1 92.25 433 GLU A O 1
ATOM 3510 N N . ASN A 1 434 ? -6.488 21.25 -0.807 1 92.81 434 ASN A N 1
ATOM 3511 C CA . ASN A 1 434 ? -6.762 22.469 -1.553 1 92.81 434 ASN A CA 1
ATOM 3512 C C . ASN A 1 434 ? -7.891 23.266 -0.917 1 92.81 434 ASN A C 1
ATOM 3514 O O . ASN A 1 434 ? -7.957 24.484 -1.073 1 92.81 434 ASN A O 1
ATOM 3518 N N . ASP A 1 435 ? -8.727 22.625 -0.121 1 94.06 435 ASP A N 1
ATOM 3519 C CA . ASP A 1 435 ? -9.875 23.266 0.515 1 94.06 435 ASP A CA 1
ATOM 3520 C C . ASP A 1 435 ? -9.469 23.969 1.802 1 94.06 435 ASP A C 1
ATOM 3522 O O . ASP A 1 435 ? -10.258 24.719 2.379 1 94.06 435 ASP A O 1
ATOM 3526 N N . ILE A 1 436 ? -8.195 23.781 2.23 1 95.38 436 ILE A N 1
ATOM 3527 C CA . ILE A 1 436 ? -7.711 24.484 3.408 1 95.38 436 ILE A CA 1
ATOM 3528 C C . ILE A 1 436 ? -7.559 25.969 3.086 1 95.38 436 ILE A C 1
ATOM 3530 O O . ILE A 1 436 ? -6.855 26.344 2.143 1 95.38 436 ILE A O 1
ATOM 3534 N N . ASP A 1 437 ? -8.305 26.797 3.783 1 95.94 437 ASP A N 1
ATOM 3535 C CA . ASP A 1 437 ? -8.25 28.25 3.615 1 95.94 437 ASP A CA 1
ATOM 3536 C C . ASP A 1 437 ? -7.797 28.938 4.902 1 95.94 437 ASP A C 1
ATOM 3538 O O . ASP A 1 437 ? -8.625 29.266 5.758 1 95.94 437 ASP A O 1
ATOM 3542 N N . PRO A 1 438 ? -6.496 29.297 4.969 1 95.5 438 PRO A N 1
ATOM 3543 C CA . PRO A 1 438 ? -5.949 29.891 6.184 1 95.5 438 PRO A CA 1
ATOM 3544 C C . PRO A 1 438 ? -6.633 31.219 6.547 1 95.5 438 PRO A C 1
ATOM 3546 O O . PRO A 1 438 ? -6.855 31.484 7.73 1 95.5 438 PRO A O 1
ATOM 3549 N N . THR A 1 439 ? -7.035 32 5.543 1 95.12 439 THR A N 1
ATOM 3550 C CA . THR A 1 439 ? -7.672 33.281 5.797 1 95.12 439 THR A CA 1
ATOM 3551 C C . THR A 1 439 ? -9.062 33.094 6.391 1 95.12 439 THR A C 1
ATOM 3553 O O . THR A 1 439 ? -9.453 33.812 7.316 1 95.12 439 THR A O 1
ATOM 3556 N N . ALA A 1 440 ? -9.773 32.156 5.875 1 94.31 440 ALA A N 1
ATOM 3557 C CA . ALA A 1 440 ? -11.109 31.844 6.383 1 94.31 440 ALA A CA 1
ATOM 3558 C C . ALA A 1 440 ? -11.055 31.328 7.812 1 94.31 440 ALA A C 1
ATOM 3560 O O . ALA A 1 440 ? -11.906 31.656 8.641 1 94.31 440 ALA A O 1
ATOM 3561 N N . ASP A 1 441 ? -10.047 30.547 8.109 1 95.62 441 ASP A N 1
ATOM 3562 C CA . ASP A 1 441 ? -9.906 30 9.445 1 95.62 441 ASP A CA 1
ATOM 3563 C C . ASP A 1 441 ? -9.531 31.078 10.461 1 95.62 441 ASP A C 1
ATOM 3565 O O . ASP A 1 441 ? -10 31.062 11.594 1 95.62 441 ASP A O 1
ATOM 3569 N N . LEU A 1 442 ? -8.641 31.938 9.977 1 94.31 442 LEU A N 1
ATOM 3570 C CA . LEU A 1 442 ? -8.25 33.031 10.859 1 94.31 442 LEU A CA 1
ATOM 3571 C C . LEU A 1 442 ? -9.445 33.938 11.156 1 94.31 442 LEU A C 1
ATOM 3573 O O . LEU A 1 442 ? -9.641 34.344 12.297 1 94.31 442 LEU A O 1
ATOM 3577 N N . LEU A 1 443 ? -10.25 34.25 10.164 1 92.38 443 LEU A N 1
ATOM 3578 C CA . LEU A 1 443 ? -11.438 35.094 10.336 1 92.38 443 LEU A CA 1
ATOM 3579 C C . LEU A 1 443 ? -12.445 34.406 11.25 1 92.38 443 LEU A C 1
ATOM 3581 O O . LEU A 1 443 ? -13.102 35.062 12.062 1 92.38 443 LEU A O 1
ATOM 3585 N N . GLN A 1 444 ? -12.578 33.094 11.102 1 91.31 444 GLN A N 1
ATOM 3586 C CA . GLN A 1 444 ? -13.5 32.344 11.953 1 91.31 444 GLN A CA 1
ATOM 3587 C C . GLN A 1 444 ? -13.07 32.406 13.414 1 91.31 444 GLN A C 1
ATOM 3589 O O . GLN A 1 444 ? -13.914 32.469 14.312 1 91.31 444 GLN A O 1
ATOM 3594 N N . LEU A 1 445 ? -11.758 32.312 13.633 1 92.69 445 LEU A N 1
ATOM 3595 C CA . LEU A 1 445 ? -11.234 32.406 14.984 1 92.69 445 LEU A CA 1
ATOM 3596 C C . LEU A 1 445 ? -11.547 33.781 15.594 1 92.69 445 LEU A C 1
ATOM 3598 O O . LEU A 1 445 ? -11.938 33.875 16.766 1 92.69 445 LEU A O 1
ATOM 3602 N N . LEU A 1 446 ? -11.461 34.844 14.758 1 91.44 446 LEU A N 1
ATOM 3603 C CA . LEU A 1 446 ? -11.688 36.188 15.211 1 91.44 446 LEU A CA 1
ATOM 3604 C C . LEU A 1 446 ? -13.164 36.438 15.523 1 91.44 446 LEU A C 1
ATOM 3606 O O . LEU A 1 446 ? -13.5 37 16.562 1 91.44 446 LEU A O 1
ATOM 3610 N N . VAL A 1 447 ? -14.039 35.938 14.75 1 87.75 447 VAL A N 1
ATOM 3611 C CA . VAL A 1 447 ? -15.469 36.188 14.883 1 87.75 447 VAL A CA 1
ATOM 3612 C C . VAL A 1 447 ? -16.031 35.406 16.062 1 87.75 447 VAL A C 1
ATOM 3614 O O . VAL A 1 447 ? -16.875 35.906 16.812 1 87.75 447 VAL A O 1
ATOM 3617 N N . LYS A 1 448 ? -15.484 34.25 16.266 1 89.25 448 LYS A N 1
ATOM 3618 C CA . LYS A 1 448 ? -16.062 33.375 17.281 1 89.25 448 LYS A CA 1
ATOM 3619 C C . LYS A 1 448 ? -15.531 33.75 18.672 1 89.25 448 LYS A C 1
ATOM 3621 O O . LYS A 1 448 ? -16.234 33.594 19.672 1 89.25 448 LYS A O 1
ATOM 3626 N N . TYR A 1 449 ? -14.227 34.156 18.719 1 91.19 449 TYR A N 1
ATOM 3627 C CA . TYR A 1 449 ? -13.641 34.25 20.047 1 91.19 449 TYR A CA 1
ATOM 3628 C C . TYR A 1 449 ? -13.258 35.688 20.375 1 91.19 449 TYR A C 1
ATOM 3630 O O . TYR A 1 449 ? -12.469 35.938 21.281 1 91.19 449 TYR A O 1
ATOM 3638 N N . LYS A 1 450 ? -13.781 36.625 19.656 1 89.62 450 LYS A N 1
ATOM 3639 C CA . LYS A 1 450 ? -13.516 38.031 19.953 1 89.62 450 LYS A CA 1
ATOM 3640 C C . LYS A 1 450 ? -14.016 38.375 21.344 1 89.62 450 LYS A C 1
ATOM 3642 O O . LYS A 1 450 ? -15.055 37.906 21.797 1 89.62 450 LYS A O 1
ATOM 3647 N N . THR A 1 451 ? -13.344 39.031 22.125 1 89.75 451 THR A N 1
ATOM 3648 C CA . THR A 1 451 ? -13.695 39.344 23.5 1 89.75 451 THR A CA 1
ATOM 3649 C C . THR A 1 451 ? -14.086 40.812 23.625 1 89.75 451 THR A C 1
ATOM 3651 O O . THR A 1 451 ? -15.023 41.156 24.344 1 89.75 451 THR A O 1
ATOM 3654 N N . GLY A 1 452 ? -13.367 41.812 22.984 1 88 452 GLY A N 1
ATOM 3655 C CA . GLY A 1 452 ? -13.688 43.219 23.094 1 88 452 GLY A CA 1
ATOM 3656 C C . GLY A 1 452 ? -12.773 44.094 22.25 1 88 452 GLY A C 1
ATOM 3657 O O . GLY A 1 452 ? -11.766 43.625 21.719 1 88 452 GLY A O 1
ATOM 3658 N N . SER A 1 453 ? -13.18 45.406 22.203 1 88.44 453 SER A N 1
ATOM 3659 C CA . SER A 1 453 ? -12.406 46.375 21.422 1 88.44 453 SER A CA 1
ATOM 3660 C C . SER A 1 453 ? -11.43 47.156 22.297 1 88.44 453 SER A C 1
ATOM 3662 O O . SER A 1 453 ? -11.492 47.062 23.531 1 88.44 453 SER A O 1
ATOM 3664 N N . PHE A 1 454 ? -10.43 47.75 21.688 1 89.31 454 PHE A N 1
ATOM 3665 C CA . PHE A 1 454 ? -9.43 48.594 22.359 1 89.31 454 PHE A CA 1
ATOM 3666 C C . PHE A 1 454 ? -10.078 49.781 23.016 1 89.31 454 PHE A C 1
ATOM 3668 O O . PHE A 1 454 ? -10.641 50.656 22.344 1 89.31 454 PHE A O 1
ATOM 3675 N N . LYS A 1 455 ? -10.156 49.812 24.359 1 88.56 455 LYS A N 1
ATOM 3676 C CA . LYS A 1 455 ? -10.703 50.906 25.141 1 88.56 455 LYS A CA 1
ATOM 3677 C C . LYS A 1 455 ? -9.742 51.312 26.266 1 88.56 455 LYS A C 1
ATOM 3679 O O . LYS A 1 455 ? -9.875 50.844 27.391 1 88.56 455 LYS A O 1
ATOM 3684 N N . PRO A 1 456 ? -8.859 52.281 25.875 1 91.56 456 PRO A N 1
ATOM 3685 C CA . PRO A 1 456 ? -7.902 52.719 26.906 1 91.56 456 PRO A CA 1
ATOM 3686 C C . PRO A 1 456 ? -8.57 53.469 28.047 1 91.56 456 PRO A C 1
ATOM 3688 O O . PRO A 1 456 ? -9.492 54.25 27.812 1 91.56 456 PRO A O 1
ATOM 3691 N N . GLN A 1 457 ? -8.211 53.188 29.266 1 89.56 457 GLN A N 1
ATOM 3692 C CA . GLN A 1 457 ? -8.695 53.875 30.453 1 89.56 457 GLN A CA 1
ATOM 3693 C C . GLN A 1 457 ? -7.59 54.688 31.109 1 89.56 457 GLN A C 1
ATOM 3695 O O . GLN A 1 457 ? -6.746 54.156 31.828 1 89.56 457 GLN A O 1
ATOM 3700 N N . ALA A 1 458 ? -7.707 56 30.875 1 91.62 458 ALA A N 1
ATOM 3701 C CA . ALA A 1 458 ? -6.672 56.875 31.422 1 91.62 458 ALA A CA 1
ATOM 3702 C C . ALA A 1 458 ? -6.703 56.875 32.938 1 91.62 458 ALA A C 1
ATOM 3704 O O . ALA A 1 458 ? -7.773 56.75 33.562 1 91.62 458 ALA A O 1
ATOM 3705 N N . ILE A 1 459 ? -5.543 57 33.5 1 92.06 459 ILE A N 1
ATOM 3706 C CA . ILE A 1 459 ? -5.43 57.125 34.938 1 92.06 459 ILE A CA 1
ATOM 3707 C C . ILE A 1 459 ? -5.496 58.594 35.344 1 92.06 459 ILE A C 1
ATOM 3709 O O . ILE A 1 459 ? -4.691 59.406 34.875 1 92.06 459 ILE A O 1
ATOM 3713 N N . VAL A 1 460 ? -6.453 58.938 36.125 1 91.5 460 VAL A N 1
ATOM 3714 C CA . VAL A 1 460 ? -6.691 60.344 36.469 1 91.5 460 VAL A CA 1
ATOM 3715 C C . VAL A 1 460 ? -6.238 60.594 37.906 1 91.5 460 VAL A C 1
ATOM 3717 O O . VAL A 1 460 ? -6.469 59.781 38.812 1 91.5 460 VAL A O 1
ATOM 3720 N N . TYR A 1 461 ? -5.504 61.688 38.062 1 92.94 461 TYR A N 1
ATOM 3721 C CA . TYR A 1 461 ? -5.148 62.188 39.375 1 92.94 461 TYR A CA 1
ATOM 3722 C C . TYR A 1 461 ? -6.312 62.938 40.031 1 92.94 461 TYR A C 1
ATOM 3724 O O . TYR A 1 461 ? -6.711 64 39.531 1 92.94 461 TYR A O 1
ATOM 3732 N N . ASN A 1 462 ? -6.867 62.406 41.031 1 90.62 462 ASN A N 1
ATOM 3733 C CA . ASN A 1 462 ? -8.023 63 41.688 1 90.62 462 ASN A CA 1
ATOM 3734 C C . ASN A 1 462 ? -7.602 63.875 42.875 1 90.62 462 ASN A C 1
ATOM 3736 O O . ASN A 1 462 ? -7.602 63.438 44.031 1 90.62 462 ASN A O 1
ATOM 3740 N N . ASN A 1 463 ? -7.379 65.125 42.5 1 90.25 463 ASN A N 1
ATOM 3741 C CA . ASN A 1 463 ? -7.09 66.062 43.562 1 90.25 463 ASN A CA 1
ATOM 3742 C C . ASN A 1 463 ? -8.352 66.438 44.344 1 90.25 463 ASN A C 1
ATOM 3744 O O . ASN A 1 463 ? -9.398 66.688 43.781 1 90.25 463 ASN A O 1
ATOM 3748 N N . TYR A 1 464 ? -8.289 66.5 45.562 1 89.56 464 TYR A N 1
ATOM 3749 C CA . TYR A 1 464 ? -9.43 66.688 46.469 1 89.56 464 TYR A CA 1
ATOM 3750 C C . TYR A 1 464 ? -10.016 68.062 46.281 1 89.56 464 TYR A C 1
ATOM 3752 O O . TYR A 1 464 ? -11.234 68.25 46.281 1 89.56 464 TYR A O 1
ATOM 3760 N N . TYR A 1 465 ? -9.227 69.062 46.125 1 87.69 465 TYR A N 1
ATOM 3761 C CA . TYR A 1 465 ? -9.664 70.438 46.062 1 87.69 465 TYR A CA 1
ATOM 3762 C C . TYR A 1 465 ? -9.984 70.875 44.656 1 87.69 465 TYR A C 1
ATOM 3764 O O . TYR A 1 465 ? -10.953 71.625 44.406 1 87.69 465 TYR A O 1
ATOM 3772 N N . ASN A 1 466 ? -9.18 70.5 43.656 1 87.06 466 ASN A N 1
ATOM 3773 C CA . ASN A 1 466 ? -9.352 70.812 42.25 1 87.06 466 ASN A CA 1
ATOM 3774 C C . ASN A 1 466 ? -9.336 69.625 41.375 1 87.06 466 ASN A C 1
ATOM 3776 O O . ASN A 1 466 ? -8.391 69.375 40.594 1 87.06 466 ASN A O 1
ATOM 3780 N N . PRO A 1 467 ? -10.43 69 41.406 1 86.44 467 PRO A N 1
ATOM 3781 C CA . PRO A 1 467 ? -10.461 67.75 40.594 1 86.44 467 PRO A CA 1
ATOM 3782 C C . PRO A 1 467 ? -10.367 68.062 39.094 1 86.44 467 PRO A C 1
ATOM 3784 O O . PRO A 1 467 ? -11.047 68.938 38.594 1 86.44 467 PRO A O 1
ATOM 3787 N N . GLY A 1 468 ? -9.406 67.375 38.375 1 84.62 468 GLY A N 1
ATOM 3788 C CA . GLY A 1 468 ? -9.328 67.375 36.938 1 84.62 468 GLY A CA 1
ATOM 3789 C C . GLY A 1 468 ? -8.438 68.5 36.406 1 84.62 468 GLY A C 1
ATOM 3790 O O . GLY A 1 468 ? -8.188 68.562 35.188 1 84.62 468 GLY A O 1
ATOM 3791 N N . SER A 1 469 ? -7.934 69.312 37.219 1 86.44 469 SER A N 1
ATOM 3792 C CA . SER A 1 469 ? -7.211 70.5 36.781 1 86.44 469 SER A CA 1
ATOM 3793 C C . SER A 1 469 ? -5.766 70.125 36.438 1 86.44 469 SER A C 1
ATOM 3795 O O . SER A 1 469 ? -5.094 70.938 35.75 1 86.44 469 SER A O 1
ATOM 3797 N N . PHE A 1 470 ? -5.387 68.938 36.719 1 85.94 470 PHE A N 1
ATOM 3798 C CA . PHE A 1 470 ? -3.961 68.688 36.625 1 85.94 470 PHE A CA 1
ATOM 3799 C C . PHE A 1 470 ? -3.672 67.812 35.406 1 85.94 470 PHE A C 1
ATOM 3801 O O . PHE A 1 470 ? -2.539 67.375 35.219 1 85.94 470 PHE A O 1
ATOM 3808 N N . GLN A 1 471 ? -4.652 67.5 34.656 1 90.75 471 GLN A N 1
ATOM 3809 C CA . GLN A 1 471 ? -4.457 66.75 33.438 1 90.75 471 GLN A CA 1
ATOM 3810 C C . GLN A 1 471 ? -5.547 67.062 32.406 1 90.75 471 GLN A C 1
ATOM 3812 O O . GLN A 1 471 ? -6.602 67.562 32.75 1 90.75 471 GLN A O 1
ATOM 3817 N N . ASN A 1 472 ? -5.301 66.75 31.156 1 93.12 472 ASN A N 1
ATOM 3818 C CA . ASN A 1 472 ? -6.234 67.062 30.078 1 93.12 472 ASN A CA 1
ATOM 3819 C C . ASN A 1 472 ? -6.977 65.812 29.594 1 93.12 472 ASN A C 1
ATOM 3821 O O . ASN A 1 472 ? -8.102 65.875 29.094 1 93.12 472 ASN A O 1
ATOM 3825 N N . PHE A 1 473 ? -6.301 64.688 29.703 1 95 473 PHE A N 1
ATOM 3826 C CA . PHE A 1 473 ? -6.879 63.438 29.188 1 95 473 PHE A CA 1
ATOM 3827 C C . PHE A 1 473 ? -7.57 62.656 30.312 1 95 473 PHE A C 1
ATOM 3829 O O . PHE A 1 473 ? -7.113 62.688 31.453 1 95 473 PHE A O 1
ATOM 3836 N N . GLY A 1 474 ? -8.633 61.969 30.047 1 93.75 474 GLY A N 1
ATOM 3837 C CA . GLY A 1 474 ? -9.336 61.125 31 1 93.75 474 GLY A CA 1
ATOM 3838 C C . GLY A 1 474 ? -10.344 61.875 31.844 1 93.75 474 GLY A C 1
ATOM 3839 O O . GLY A 1 474 ? -11 61.312 32.719 1 93.75 474 GLY A O 1
ATOM 3840 N N . VAL A 1 475 ? -10.406 63.125 31.641 1 94.12 475 VAL A N 1
ATOM 3841 C CA . VAL A 1 475 ? -11.328 63.969 32.406 1 94.12 475 VAL A CA 1
ATOM 3842 C C . VAL A 1 475 ? -12.672 64.062 31.688 1 94.12 475 VAL A C 1
ATOM 3844 O O . VAL A 1 475 ? -12.711 64.062 30.453 1 94.12 475 VAL A O 1
ATOM 3847 N N . ASP A 1 476 ? -13.711 64.125 32.469 1 94.19 476 ASP A N 1
ATOM 3848 C CA . ASP A 1 476 ? -15.047 64.188 31.891 1 94.19 476 ASP A CA 1
ATOM 3849 C C . ASP A 1 476 ? -15.172 65.438 31.031 1 94.19 476 ASP A C 1
ATOM 3851 O O . ASP A 1 476 ? -14.594 66.5 31.344 1 94.19 476 ASP A O 1
ATOM 3855 N N . LEU A 1 477 ? -15.914 65.375 30 1 94.62 477 LEU A N 1
ATOM 3856 C CA . LEU A 1 477 ? -16.016 66.438 29 1 94.62 477 LEU A CA 1
ATOM 3857 C C . LEU A 1 477 ? -16.578 67.688 29.609 1 94.62 477 LEU A C 1
ATOM 3859 O O . LEU A 1 477 ? -16.109 68.812 29.297 1 94.62 477 LEU A O 1
ATOM 3863 N N . GLU A 1 478 ? -17.547 67.562 30.516 1 94.5 478 GLU A N 1
ATOM 3864 C CA . GLU A 1 478 ? -18.172 68.75 31.141 1 94.5 478 GLU A CA 1
ATOM 3865 C C . GLU A 1 478 ? -17.188 69.5 32.062 1 94.5 478 GLU A C 1
ATOM 3867 O O . GLU A 1 478 ? -17.094 70.688 32.031 1 94.5 478 GLU A O 1
ATOM 3872 N N . THR A 1 479 ? -16.531 68.688 32.75 1 93.69 479 THR A N 1
ATOM 3873 C CA . THR A 1 479 ? -15.547 69.25 33.656 1 93.69 479 THR A CA 1
ATOM 3874 C C . THR A 1 479 ? -14.414 69.938 32.906 1 93.69 479 THR A C 1
ATOM 3876 O O . THR A 1 479 ? -13.961 71 33.281 1 93.69 479 THR A O 1
ATOM 3879 N N . ARG A 1 480 ? -13.969 69.312 31.828 1 93.25 480 ARG A N 1
ATOM 3880 C CA . ARG A 1 480 ? -12.883 69.875 31.031 1 93.25 480 ARG A CA 1
ATOM 3881 C C . ARG A 1 480 ? -13.297 71.188 30.359 1 93.25 480 ARG A C 1
ATOM 3883 O O . ARG A 1 480 ? -12.516 72.125 30.312 1 93.25 480 ARG A O 1
ATOM 3890 N N . CYS A 1 481 ? -14.484 71.25 29.906 1 94.56 481 CYS A N 1
ATOM 3891 C CA . CYS A 1 481 ? -14.992 72.5 29.266 1 94.56 481 CYS A CA 1
ATOM 3892 C C . CYS A 1 481 ? -15.133 73.625 30.266 1 94.56 481 CYS A C 1
ATOM 3894 O O . CYS A 1 481 ? -14.859 74.75 29.938 1 94.56 481 CYS A O 1
ATOM 3896 N N . ARG A 1 482 ? -15.562 73.25 31.453 1 93.38 482 ARG A N 1
ATOM 3897 C CA . ARG A 1 482 ? -15.695 74.25 32.5 1 93.38 482 ARG A CA 1
ATOM 3898 C C . ARG A 1 482 ? -14.336 74.812 32.875 1 93.38 482 ARG A C 1
ATOM 3900 O O . ARG A 1 482 ? -14.195 76 33.031 1 93.38 482 ARG A O 1
ATOM 3907 N N . LEU A 1 483 ? -13.406 73.938 32.938 1 90.88 483 LEU A N 1
ATOM 3908 C CA . LEU A 1 483 ? -12.062 74.375 33.312 1 90.88 483 LEU A CA 1
ATOM 3909 C C . LEU A 1 483 ? -11.414 75.188 32.219 1 90.88 483 LEU A C 1
ATOM 3911 O O . LEU A 1 483 ? -10.648 76.125 32.5 1 90.88 483 LEU A O 1
ATOM 3915 N N . ASP A 1 484 ? -11.742 74.875 30.969 1 92.19 484 ASP A N 1
ATOM 3916 C CA . ASP A 1 484 ? -11.211 75.562 29.828 1 92.19 484 ASP A CA 1
ATOM 3917 C C . ASP A 1 484 ? -12 76.875 29.562 1 92.19 484 ASP A C 1
ATOM 3919 O O . ASP A 1 484 ? -11.555 77.75 28.828 1 92.19 484 ASP A O 1
ATOM 3923 N N . LYS A 1 485 ? -13.141 77 30.141 1 91.44 485 LYS A N 1
ATOM 3924 C CA . LYS A 1 485 ? -14.047 78.125 29.938 1 91.44 485 LYS A CA 1
ATOM 3925 C C . LYS A 1 485 ? -14.492 78.25 28.484 1 91.44 485 LYS A C 1
ATOM 3927 O O . LYS A 1 485 ? -14.539 79.312 27.922 1 91.44 485 LYS A O 1
ATOM 3932 N N . LYS A 1 486 ? -14.633 77.125 27.906 1 93.69 486 LYS A N 1
ATOM 3933 C CA . LYS A 1 486 ? -15.102 77 26.531 1 93.69 486 LYS A CA 1
ATOM 3934 C C . LYS A 1 486 ? -16.141 75.938 26.391 1 93.69 486 LYS A C 1
ATOM 3936 O O . LYS A 1 486 ? -16.219 75 27.234 1 93.69 486 LYS A O 1
ATOM 3941 N N . VAL A 1 487 ? -16.891 75.875 25.391 1 94.38 487 VAL A N 1
ATOM 3942 C CA . VAL A 1 487 ? -17.953 74.938 25.172 1 94.38 487 VAL A CA 1
ATOM 3943 C C . VAL A 1 487 ? -17.359 73.625 24.578 1 94.38 487 VAL A C 1
ATOM 3945 O O . VAL A 1 487 ? -17.906 72.562 24.75 1 94.38 487 VAL A O 1
ATOM 3948 N N . VAL A 1 488 ? -16.297 73.812 23.859 1 96 488 VAL A N 1
ATOM 3949 C CA . VAL A 1 488 ? -15.523 72.688 23.328 1 96 488 VAL A CA 1
ATOM 3950 C C . VAL A 1 488 ? -14.148 72.688 23.984 1 96 488 VAL A C 1
ATOM 3952 O O . VAL A 1 488 ? -13.516 73.688 24.172 1 96 488 VAL A O 1
ATOM 3955 N N . PRO A 1 489 ? -13.727 71.438 24.359 1 94.94 489 PRO A N 1
ATOM 3956 C CA . PRO A 1 489 ? -12.398 71.375 24.969 1 94.94 489 PRO A CA 1
ATOM 3957 C C . PRO A 1 489 ? -11.312 72 24.109 1 94.94 489 PRO A C 1
ATOM 3959 O O . PRO A 1 489 ? -11.297 71.812 22.891 1 94.94 489 PRO A O 1
ATOM 3962 N N . LEU A 1 490 ? -10.445 72.688 24.75 1 94.88 490 LEU A N 1
ATOM 3963 C CA . LEU A 1 490 ? -9.414 73.438 24.062 1 94.88 490 LEU A CA 1
ATOM 3964 C C . LEU A 1 490 ? -8.531 72.5 23.219 1 94.88 490 LEU A C 1
ATOM 3966 O O . LEU A 1 490 ? -8.086 72.875 22.125 1 94.88 490 LEU A O 1
ATOM 3970 N N . ILE A 1 491 ? -8.281 71.375 23.641 1 94.25 491 ILE A N 1
ATOM 3971 C CA . ILE A 1 491 ? -7.402 70.438 22.953 1 94.25 491 ILE A CA 1
ATOM 3972 C C . ILE A 1 491 ? -8.016 70 21.609 1 94.25 491 ILE A C 1
ATOM 3974 O O . ILE A 1 491 ? -7.32 70 20.594 1 94.25 491 ILE A O 1
ATOM 3978 N N . ILE A 1 492 ? -9.266 69.75 21.547 1 95.5 492 ILE A N 1
ATOM 3979 C CA . ILE A 1 492 ? -9.961 69.312 20.344 1 95.5 492 ILE A CA 1
ATOM 3980 C C . ILE A 1 492 ? -10.062 70.438 19.344 1 95.5 492 ILE A C 1
ATOM 3982 O O . ILE A 1 492 ? -9.719 70.312 18.172 1 95.5 492 ILE A O 1
ATOM 3986 N N . SER A 1 493 ? -10.531 71.562 19.797 1 95.31 493 SER A N 1
ATOM 3987 C CA . SER A 1 493 ? -10.68 72.75 18.922 1 95.31 493 SER A CA 1
ATOM 3988 C C . SER A 1 493 ? -9.336 73.188 18.359 1 95.31 493 SER A C 1
ATOM 3990 O O . SER A 1 493 ? -9.242 73.5 17.172 1 95.31 493 SER A O 1
ATOM 3992 N N . SER A 1 494 ? -8.344 73.125 19.25 1 95.94 494 SER A N 1
ATOM 3993 C CA . SER A 1 494 ? -7.02 73.562 18.828 1 95.94 494 SER A CA 1
ATOM 3994 C C . SER A 1 494 ? -6.434 72.625 17.781 1 95.94 494 SER A C 1
ATOM 3996 O O . SER A 1 494 ? -5.805 73.062 16.828 1 95.94 494 SER A O 1
ATOM 3998 N N . ILE A 1 495 ? -6.602 71.375 17.984 1 96 495 ILE A N 1
ATOM 3999 C CA . ILE A 1 495 ? -6.043 70.375 17.062 1 96 495 ILE A CA 1
ATOM 4000 C C . ILE A 1 495 ? -6.734 70.5 15.703 1 96 495 ILE A C 1
ATOM 4002 O O . ILE A 1 495 ? -6.078 70.438 14.664 1 96 495 ILE A O 1
ATOM 4006 N N . PHE A 1 496 ? -8.055 70.625 15.648 1 95.81 496 PHE A N 1
ATOM 4007 C CA . PHE A 1 496 ? -8.781 70.75 14.391 1 95.81 496 PHE A CA 1
ATOM 4008 C C . PHE A 1 496 ? -8.391 72 13.672 1 95.81 496 PHE A C 1
ATOM 4010 O O . PHE A 1 496 ? -8.258 72 12.445 1 95.81 496 PHE A O 1
ATOM 4017 N N . SER A 1 497 ? -8.203 73.062 14.445 1 95.25 497 SER A N 1
ATOM 4018 C CA . SER A 1 497 ? -7.742 74.312 13.852 1 95.25 497 SER A CA 1
ATOM 4019 C C . SER A 1 497 ? -6.34 74.188 13.273 1 95.25 497 SER A C 1
ATOM 4021 O O . SER A 1 497 ? -6.035 74.75 12.219 1 95.25 497 SER A O 1
ATOM 4023 N N . TYR A 1 498 ? -5.559 73.5 13.984 1 95.06 498 TYR A N 1
ATOM 4024 C CA . TYR A 1 498 ? -4.207 73.25 13.508 1 95.06 498 TYR A CA 1
ATOM 4025 C C . TYR A 1 498 ? -4.23 72.438 12.219 1 95.06 498 TYR A C 1
ATOM 4027 O O . TYR A 1 498 ? -3.482 72.75 11.281 1 95.06 498 TYR A O 1
ATOM 4035 N N . MET A 1 499 ? -5.051 71.375 12.164 1 94.25 499 MET A N 1
ATOM 4036 C CA . MET A 1 499 ? -5.16 70.562 10.984 1 94.25 499 MET A CA 1
ATOM 4037 C C . MET A 1 499 ? -5.668 71.312 9.789 1 94.25 499 MET A C 1
ATOM 4039 O O . MET A 1 499 ? -5.223 71.125 8.664 1 94.25 499 MET A O 1
ATOM 4043 N N . ASP A 1 500 ? -6.57 72.188 10 1 92.44 500 ASP A N 1
ATOM 4044 C CA . ASP A 1 500 ? -7.09 73.062 8.938 1 92.44 500 ASP A CA 1
ATOM 4045 C C . ASP A 1 500 ? -5.984 73.938 8.344 1 92.44 500 ASP A C 1
ATOM 4047 O O . ASP A 1 500 ? -6.004 74.25 7.152 1 92.44 500 ASP A O 1
ATOM 4051 N N . LYS A 1 501 ? -5.086 74.25 9.203 1 91.44 501 LYS A N 1
ATOM 4052 C CA . LYS A 1 501 ? -3.98 75.125 8.75 1 91.44 501 LYS A CA 1
ATOM 4053 C C . LYS A 1 501 ? -2.975 74.312 7.934 1 91.44 501 LYS A C 1
ATOM 4055 O O . LYS A 1 501 ? -2.301 74.875 7.059 1 91.44 501 LYS A O 1
ATOM 4060 N N . ILE A 1 502 ? -2.895 73.062 8.172 1 90.81 502 ILE A N 1
ATOM 4061 C CA . ILE A 1 502 ? -1.881 72.25 7.547 1 90.81 502 ILE A CA 1
ATOM 4062 C C . ILE A 1 502 ? -2.422 71.688 6.234 1 90.81 502 ILE A C 1
ATOM 4064 O O . ILE A 1 502 ? -1.651 71.375 5.332 1 90.81 502 ILE A O 1
ATOM 4068 N N . TYR A 1 503 ? -3.742 71.562 5.988 1 90.94 503 TYR A N 1
ATOM 4069 C CA . TYR A 1 503 ? -4.375 70.938 4.855 1 90.94 503 TYR A CA 1
ATOM 4070 C C . TYR A 1 503 ? -3.895 71.5 3.535 1 90.94 503 TYR A C 1
ATOM 4072 O O . TYR A 1 503 ? -3.572 70.75 2.6 1 90.94 503 TYR A O 1
ATOM 4080 N N . PRO A 1 504 ? -3.793 72.812 3.404 1 88.44 504 PRO A N 1
ATOM 4081 C CA . PRO A 1 504 ? -3.377 73.438 2.127 1 88.44 504 PRO A CA 1
ATOM 4082 C C . PRO A 1 504 ? -1.924 73.125 1.779 1 88.44 504 PRO A C 1
ATOM 4084 O O . PRO A 1 504 ? -1.548 73.125 0.604 1 88.44 504 PRO A O 1
ATOM 4087 N N . ASP A 1 505 ? -1.16 72.75 2.732 1 89.12 505 ASP A N 1
ATOM 4088 C CA . ASP A 1 505 ? 0.258 72.5 2.504 1 89.12 505 ASP A CA 1
ATOM 4089 C C . ASP A 1 505 ? 0.486 71.062 2.086 1 89.12 505 ASP A C 1
ATOM 4091 O O . ASP A 1 505 ? 1.592 70.688 1.684 1 89.12 505 ASP A O 1
ATOM 4095 N N . LEU A 1 506 ? -0.555 70.25 2.186 1 88.81 506 LEU A N 1
ATOM 4096 C CA . LEU A 1 506 ? -0.425 68.875 1.823 1 88.81 506 LEU A CA 1
ATOM 4097 C C . LEU A 1 506 ? -0.515 68.688 0.312 1 88.81 506 LEU A C 1
ATOM 4099 O O . LEU A 1 506 ? -1.242 69.438 -0.364 1 88.81 506 LEU A O 1
ATOM 4103 N N . PRO A 1 507 ? 0.241 67.812 -0.323 1 85.69 507 PRO A N 1
ATOM 4104 C CA . PRO A 1 507 ? 0.438 67.688 -1.771 1 85.69 507 PRO A CA 1
ATOM 4105 C C . PRO A 1 507 ? -0.828 67.25 -2.508 1 85.69 507 PRO A C 1
ATOM 4107 O O . PRO A 1 507 ? -1.082 67.688 -3.625 1 85.69 507 PRO A O 1
ATOM 4110 N N . ASN A 1 508 ? -1.53 66.25 -1.984 1 86 508 ASN A N 1
ATOM 4111 C CA . ASN A 1 508 ? -2.666 65.75 -2.723 1 86 508 ASN A CA 1
ATOM 4112 C C . ASN A 1 508 ? -3.82 65.375 -1.792 1 86 508 ASN A C 1
ATOM 4114 O O . ASN A 1 508 ? -3.641 65.312 -0.576 1 86 508 ASN A O 1
ATOM 4118 N N . ASP A 1 509 ? -4.957 65.125 -2.365 1 86.44 509 ASP A N 1
ATOM 4119 C CA . ASP A 1 509 ? -6.18 64.812 -1.634 1 86.44 509 ASP A CA 1
ATOM 4120 C C . ASP A 1 509 ? -6.098 63.406 -1.014 1 86.44 509 ASP A C 1
ATOM 4122 O O . ASP A 1 509 ? -6.676 63.156 0.047 1 86.44 509 ASP A O 1
ATOM 4126 N N . LYS A 1 510 ? -5.344 62.625 -1.661 1 87 510 LYS A N 1
ATOM 4127 C CA . LYS A 1 510 ? -5.188 61.281 -1.127 1 87 510 LYS A CA 1
ATOM 4128 C C . LYS A 1 510 ? -4.434 61.312 0.198 1 87 510 LYS A C 1
ATOM 4130 O O . LYS A 1 510 ? -4.742 60.531 1.106 1 87 510 LYS A O 1
ATOM 4135 N N . VAL A 1 511 ? -3.557 62.188 0.244 1 90.06 511 VAL A N 1
ATOM 4136 C CA . VAL A 1 511 ? -2.762 62.312 1.462 1 90.06 511 VAL A CA 1
ATOM 4137 C C . VAL A 1 511 ? -3.607 62.938 2.568 1 90.06 511 VAL A C 1
ATOM 4139 O O . VAL A 1 511 ? -3.527 62.5 3.729 1 90.06 511 VAL A O 1
ATOM 4142 N N . ARG A 1 512 ? -4.422 63.844 2.227 1 89.81 512 ARG A N 1
ATOM 4143 C CA . ARG A 1 512 ? -5.285 64.5 3.201 1 89.81 512 ARG A CA 1
ATOM 4144 C C . ARG A 1 512 ? -6.254 63.5 3.832 1 89.81 512 ARG A C 1
ATOM 4146 O O . ARG A 1 512 ? -6.52 63.562 5.035 1 89.81 512 ARG A O 1
ATOM 4153 N N . THR A 1 513 ? -6.707 62.594 3.008 1 89.69 513 THR A N 1
ATOM 4154 C CA . THR A 1 513 ? -7.664 61.625 3.51 1 89.69 513 THR A CA 1
ATOM 4155 C C . THR A 1 513 ? -6.953 60.5 4.293 1 89.69 513 THR A C 1
ATOM 4157 O O . THR A 1 513 ? -7.469 60.031 5.305 1 89.69 513 THR A O 1
ATOM 4160 N N . SER A 1 514 ? -5.789 60.188 3.854 1 91.81 514 SER A N 1
ATOM 4161 C CA . SER A 1 514 ? -5.059 59.062 4.453 1 91.81 514 SER A CA 1
ATOM 4162 C C . SER A 1 514 ? -4.555 59.438 5.844 1 91.81 514 SER A C 1
ATOM 4164 O O . SER A 1 514 ? -4.316 58.531 6.672 1 91.81 514 SER A O 1
ATOM 4166 N N . ILE A 1 515 ? -4.465 60.625 6.184 1 93 515 ILE A N 1
ATOM 4167 C CA . ILE A 1 515 ? -3.982 61.094 7.48 1 93 515 ILE A CA 1
ATOM 4168 C C . ILE A 1 515 ? -4.891 60.562 8.586 1 93 515 ILE A C 1
ATOM 4170 O O . ILE A 1 515 ? -4.414 60.188 9.664 1 93 515 ILE A O 1
ATOM 4174 N N . TRP A 1 516 ? -6.133 60.438 8.367 1 93.06 516 TRP A N 1
ATOM 4175 C CA . TRP A 1 516 ? -7.105 60.094 9.398 1 93.06 516 TRP A CA 1
ATOM 4176 C C . TRP A 1 516 ? -7.355 58.594 9.422 1 93.06 516 TRP A C 1
ATOM 4178 O O . TRP A 1 516 ? -7.895 58.062 10.391 1 93.06 516 TRP A O 1
ATOM 4188 N N . THR A 1 517 ? -6.926 57.938 8.359 1 90 517 THR A N 1
ATOM 4189 C CA . THR A 1 517 ? -7.254 56.531 8.266 1 90 517 THR A CA 1
ATOM 4190 C C . THR A 1 517 ? -6 55.656 8.43 1 90 517 THR A C 1
ATOM 4192 O O . THR A 1 517 ? -6.09 54.469 8.711 1 90 517 THR A O 1
ATOM 4195 N N . ASP A 1 518 ? -4.887 56.312 8.32 1 90.12 518 ASP A N 1
ATOM 4196 C CA . ASP A 1 518 ? -3.633 55.562 8.398 1 90.12 518 ASP A CA 1
ATOM 4197 C C . ASP A 1 518 ? -3.393 55.031 9.812 1 90.12 518 ASP A C 1
ATOM 4199 O O . ASP A 1 518 ? -3.758 55.688 10.789 1 90.12 518 ASP A O 1
ATOM 4203 N N . SER A 1 519 ? -2.779 53.875 9.812 1 87.31 519 SER A N 1
ATOM 4204 C CA . SER A 1 519 ? -2.404 53.281 11.094 1 87.31 519 SER A CA 1
ATOM 4205 C C . SER A 1 519 ? -1.101 53.875 11.609 1 87.31 519 SER A C 1
ATOM 4207 O O . SER A 1 519 ? -0.12 53.969 10.875 1 87.31 519 SER A O 1
ATOM 4209 N N . VAL A 1 520 ? -1.157 54.375 12.781 1 91.94 520 VAL A N 1
ATOM 4210 C CA . VAL A 1 520 ? 0.006 54.969 13.422 1 91.94 520 VAL A CA 1
ATOM 4211 C C . VAL A 1 520 ? 0.451 54.094 14.602 1 91.94 520 VAL A C 1
ATOM 4213 O O . VAL A 1 520 ? -0.374 53.469 15.25 1 91.94 520 VAL A O 1
ATOM 4216 N N . LYS A 1 521 ? 1.732 54.094 14.828 1 92.5 521 LYS A N 1
ATOM 4217 C CA . LYS A 1 521 ? 2.256 53.375 15.984 1 92.5 521 LYS A CA 1
ATOM 4218 C C . LYS A 1 521 ? 1.744 54 17.281 1 92.5 521 LYS A C 1
ATOM 4220 O O . LYS A 1 521 ? 1.806 55.219 17.469 1 92.5 521 LYS A O 1
ATOM 4225 N N . LEU A 1 522 ? 1.276 53.156 18.094 1 93.81 522 LEU A N 1
ATOM 4226 C CA . LEU A 1 522 ? 0.66 53.594 19.328 1 93.81 522 LEU A CA 1
ATOM 4227 C C . LEU A 1 522 ? 1.676 54.312 20.203 1 93.81 522 LEU A C 1
ATOM 4229 O O . LEU A 1 522 ? 1.318 55.25 20.953 1 93.81 522 LEU A O 1
ATOM 4233 N N . SER A 1 523 ? 2.977 53.969 20.078 1 94.25 523 SER A N 1
ATOM 4234 C CA . SER A 1 523 ? 4.031 54.594 20.875 1 94.25 523 SER A CA 1
ATOM 4235 C C . SER A 1 523 ? 4.176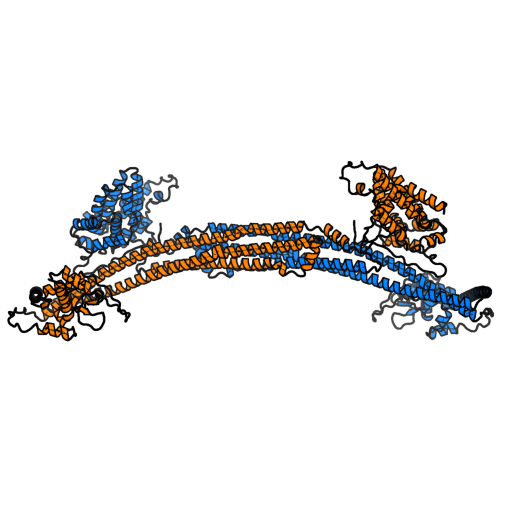 56.062 20.547 1 94.25 523 SER A C 1
ATOM 4237 O O . SER A 1 523 ? 4.371 56.906 21.438 1 94.25 523 SER A O 1
ATOM 4239 N N . LEU A 1 524 ? 4.039 56.406 19.297 1 94.81 524 LEU A N 1
ATOM 4240 C CA . LEU A 1 524 ? 4.133 57.781 18.859 1 94.81 524 LEU A CA 1
ATOM 4241 C C . LEU A 1 524 ? 2.928 58.594 19.344 1 94.81 524 LEU A C 1
ATOM 4243 O O . LEU A 1 524 ? 3.07 59.75 19.766 1 94.81 524 LEU A O 1
ATOM 4247 N N . THR A 1 525 ? 1.8 57.969 19.297 1 95.69 525 THR A N 1
ATOM 4248 C CA . THR A 1 525 ? 0.581 58.594 19.766 1 95.69 525 THR A CA 1
ATOM 4249 C C . THR A 1 525 ? 0.662 58.875 21.266 1 95.69 525 THR A C 1
ATOM 4251 O O . THR A 1 525 ? 0.307 59.969 21.734 1 95.69 525 THR A O 1
ATOM 4254 N N . HIS A 1 526 ? 1.135 57.906 22.016 1 95 526 HIS A N 1
ATOM 4255 C CA . HIS A 1 526 ? 1.245 58.062 23.453 1 95 526 HIS A CA 1
ATOM 4256 C C . HIS A 1 526 ? 2.277 59.125 23.828 1 95 526 HIS A C 1
ATOM 4258 O O . HIS A 1 526 ? 2.121 59.812 24.828 1 95 526 HIS A O 1
ATOM 4264 N N . GLN A 1 527 ? 3.338 59.219 23 1 94.31 527 GLN A N 1
ATOM 4265 C CA . GLN A 1 527 ? 4.352 60.25 23.25 1 94.31 527 GLN A CA 1
ATOM 4266 C C . GLN A 1 527 ? 3.754 61.656 23.141 1 94.31 527 GLN A C 1
ATOM 4268 O O . GLN A 1 527 ? 3.971 62.5 24.031 1 94.31 527 GLN A O 1
ATOM 4273 N N . LEU A 1 528 ? 3.031 61.875 22.109 1 95.12 528 LEU A N 1
ATOM 4274 C CA . LEU A 1 528 ? 2.402 63.188 21.938 1 95.12 528 LEU A CA 1
ATOM 4275 C C . LEU A 1 528 ? 1.334 63.438 23 1 95.12 528 LEU A C 1
ATOM 4277 O O . LEU A 1 528 ? 1.187 64.562 23.5 1 95.12 528 LEU A O 1
ATOM 4281 N N . ARG A 1 529 ? 0.505 62.406 23.312 1 95.75 529 ARG A N 1
ATOM 4282 C CA . ARG A 1 529 ? -0.502 62.5 24.375 1 95.75 529 ARG A CA 1
ATOM 4283 C C . ARG A 1 529 ? 0.124 62.906 25.688 1 95.75 529 ARG A C 1
ATOM 4285 O O . ARG A 1 529 ? -0.439 63.75 26.422 1 95.75 529 ARG A O 1
ATOM 4292 N N . ASN A 1 530 ? 1.321 62.281 25.984 1 92.75 530 ASN A N 1
ATOM 4293 C CA . ASN A 1 530 ? 2.008 62.594 27.234 1 92.75 530 ASN A CA 1
ATOM 4294 C C . ASN A 1 530 ? 2.441 64.062 27.297 1 92.75 530 ASN A C 1
ATOM 4296 O O . ASN A 1 530 ? 2.363 64.688 28.359 1 92.75 530 ASN A O 1
ATOM 4300 N N . LEU A 1 531 ? 2.863 64.625 26.188 1 92.19 531 LEU A N 1
ATOM 4301 C CA . LEU A 1 531 ? 3.271 66 26.109 1 92.19 531 LEU A CA 1
ATOM 4302 C C . LEU A 1 531 ? 2.076 66.938 26.328 1 92.19 531 LEU A C 1
ATOM 4304 O O . LEU A 1 531 ? 2.189 68 27 1 92.19 531 LEU A O 1
ATOM 4308 N N . LEU A 1 532 ? 0.935 66.562 25.844 1 94.19 532 LEU A N 1
ATOM 4309 C CA . LEU A 1 532 ? -0.264 67.375 25.906 1 94.19 532 LEU A CA 1
ATOM 4310 C C . LEU A 1 532 ? -0.955 67.25 27.266 1 94.19 532 LEU A C 1
ATOM 4312 O O . LEU A 1 532 ? -1.73 68.125 27.656 1 94.19 532 LEU A O 1
ATOM 4316 N N . ASN A 1 533 ? -0.71 66.125 27.938 1 91.81 533 ASN A N 1
ATOM 4317 C CA . ASN A 1 533 ? -1.399 65.812 29.188 1 91.81 533 ASN A CA 1
ATOM 4318 C C . ASN A 1 533 ? -0.739 66.562 30.375 1 91.81 533 ASN A C 1
ATOM 4320 O O . ASN A 1 533 ? -1.391 66.812 31.391 1 91.81 533 ASN A O 1
ATOM 4324 N N . LYS A 1 534 ? 0.508 66.812 30.344 1 81.19 534 LYS A N 1
ATOM 4325 C CA . LYS A 1 534 ? 1.281 67.375 31.469 1 81.19 534 LYS A CA 1
ATOM 4326 C C . LYS A 1 534 ? 1.054 68.875 31.641 1 81.19 534 LYS A C 1
ATOM 4328 O O . LYS A 1 534 ? 1.176 69.375 32.75 1 81.19 534 LYS A O 1
ATOM 4333 N N . GLN A 1 535 ? 0.57 69.562 30.641 1 80.81 535 GLN A N 1
ATOM 4334 C CA . GLN A 1 535 ? 0.495 71 30.688 1 80.81 535 GLN A CA 1
ATOM 4335 C C . GLN A 1 535 ? -0.954 71.5 30.719 1 80.81 535 GLN A C 1
ATOM 4337 O O . GLN A 1 535 ? -1.822 70.875 30.094 1 80.81 535 GLN A O 1
ATOM 4342 N N . GLN A 1 536 ? -1.186 72.438 31.562 1 83.88 536 GLN A N 1
ATOM 4343 C CA . GLN A 1 536 ? -2.484 73.125 31.547 1 83.88 536 GLN A CA 1
ATOM 4344 C C . GLN A 1 536 ? -2.496 74.25 30.531 1 83.88 536 GLN A C 1
ATOM 4346 O O . GLN A 1 536 ? -1.591 75.062 30.516 1 83.88 536 GLN A O 1
ATOM 4351 N N . PHE A 1 537 ? -3.51 74.188 29.719 1 87.88 537 PHE A N 1
ATOM 4352 C CA . PHE A 1 537 ? -3.527 75.125 28.625 1 87.88 537 PHE A CA 1
ATOM 4353 C C . PHE A 1 537 ? -4.543 76.25 28.891 1 87.88 537 PHE A C 1
ATOM 4355 O O . PHE A 1 537 ? -5.613 76 29.453 1 87.88 537 PHE A O 1
ATOM 4362 N N . HIS A 1 538 ? -4.109 77.438 28.547 1 83.75 538 HIS A N 1
ATOM 4363 C CA . HIS A 1 538 ? -5.016 78.562 28.688 1 83.75 538 HIS A CA 1
ATOM 4364 C C . HIS A 1 538 ? -5.398 79.125 27.328 1 83.75 538 HIS A C 1
ATOM 4366 O O . HIS A 1 538 ? -6.426 79.812 27.188 1 83.75 538 HIS A O 1
ATOM 4372 N N . ASN A 1 539 ? -4.543 78.875 26.438 1 87.44 539 ASN A N 1
ATOM 4373 C CA . ASN A 1 539 ? -4.801 79.375 25.094 1 87.44 539 ASN A CA 1
ATOM 4374 C C . ASN A 1 539 ? -4.438 78.375 24.016 1 87.44 539 ASN A C 1
ATOM 4376 O O . ASN A 1 539 ? -3.689 77.438 24.281 1 87.44 539 ASN A O 1
ATOM 4380 N N . GLU A 1 540 ? -4.93 78.562 22.844 1 90.5 540 GLU A N 1
ATOM 4381 C CA . GLU A 1 540 ? -4.707 77.688 21.688 1 90.5 540 GLU A CA 1
ATOM 4382 C C . GLU A 1 540 ? -3.248 77.75 21.234 1 90.5 540 GLU A C 1
ATOM 4384 O O . GLU A 1 540 ? -2.717 76.75 20.734 1 90.5 540 GLU A O 1
ATOM 4389 N N . GLY A 1 541 ? -2.654 78.812 21.438 1 89.38 541 GLY A N 1
ATOM 4390 C CA . GLY A 1 541 ? -1.274 79 21.031 1 89.38 541 GLY A CA 1
ATOM 4391 C C . GLY A 1 541 ? -0.304 78.062 21.703 1 89.38 541 GLY A C 1
ATOM 4392 O O . GLY A 1 541 ? 0.66 77.625 21.078 1 89.38 541 GLY A O 1
ATOM 4393 N N . GLU A 1 542 ? -0.546 77.688 22.906 1 91.25 542 GLU A N 1
ATOM 4394 C CA . GLU A 1 542 ? 0.319 76.812 23.656 1 91.25 542 GLU A CA 1
ATOM 4395 C C . GLU A 1 542 ? 0.271 75.375 23.078 1 91.25 542 GLU A C 1
ATOM 4397 O O . GLU A 1 542 ? 1.293 74.688 23.016 1 91.25 542 GLU A O 1
ATOM 4402 N N . ILE A 1 543 ? -0.899 75.062 22.656 1 93.44 543 ILE A N 1
ATOM 4403 C CA . ILE A 1 543 ? -1.081 73.75 22.062 1 93.44 543 ILE A CA 1
ATOM 4404 C C . ILE A 1 543 ? -0.433 73.688 20.688 1 93.44 543 ILE A C 1
ATOM 4406 O O . ILE A 1 543 ? 0.207 72.688 20.312 1 93.44 543 ILE A O 1
ATOM 4410 N N . PHE A 1 544 ? -0.476 74.812 19.875 1 93.62 544 PHE A N 1
ATOM 4411 C CA . PHE A 1 544 ? 0.146 74.875 18.562 1 93.62 544 PHE A CA 1
ATOM 4412 C C . PHE A 1 544 ? 1.661 74.75 18.672 1 93.62 544 PHE A C 1
ATOM 4414 O O . PHE A 1 544 ? 2.301 74.125 17.812 1 93.62 544 PHE A O 1
ATOM 4421 N N . ASP A 1 545 ? 2.125 75.312 19.734 1 92.75 545 ASP A N 1
ATOM 4422 C CA . ASP A 1 545 ? 3.568 75.25 19.938 1 92.75 545 ASP A CA 1
ATOM 4423 C C . ASP A 1 545 ? 4.047 73.812 20.188 1 92.75 545 ASP A C 1
ATOM 4425 O O . ASP A 1 545 ? 5.086 73.375 19.672 1 92.75 545 ASP A O 1
ATOM 4429 N N . ILE A 1 546 ? 3.295 73.062 20.969 1 93 546 ILE A N 1
ATOM 4430 C CA . ILE A 1 546 ? 3.648 71.688 21.266 1 93 546 ILE A CA 1
ATOM 4431 C C . ILE A 1 546 ? 3.555 70.875 20 1 93 546 ILE A C 1
ATOM 4433 O O . ILE A 1 546 ? 4.43 70.062 19.719 1 93 546 ILE A O 1
ATOM 4437 N N . LEU A 1 547 ? 2.506 71.062 19.172 1 93.81 547 LEU A N 1
ATOM 4438 C CA . LEU A 1 547 ? 2.289 70.312 17.938 1 93.81 547 LEU A CA 1
ATOM 4439 C C . LEU A 1 547 ? 3.363 70.625 16.906 1 93.81 547 LEU A C 1
ATOM 4441 O O . LEU A 1 547 ? 3.84 69.75 16.203 1 93.81 547 LEU A O 1
ATOM 4445 N N . SER A 1 548 ? 3.791 71.875 16.875 1 91.44 548 SER A N 1
ATOM 4446 C CA . SER A 1 548 ? 4.797 72.312 15.898 1 91.44 548 SER A CA 1
ATOM 4447 C C . SER A 1 548 ? 6.191 71.812 16.328 1 91.44 548 SER A C 1
ATOM 4449 O O . SER A 1 548 ? 7.012 71.438 15.484 1 91.44 548 SER A O 1
ATOM 4451 N N . THR A 1 549 ? 6.457 71.875 17.562 1 91.31 549 THR A N 1
ATOM 4452 C CA . THR A 1 549 ? 7.785 71.5 18.078 1 91.31 549 THR A CA 1
ATOM 4453 C C . THR A 1 549 ? 8.008 70 18.062 1 91.31 549 THR A C 1
ATOM 4455 O O . THR A 1 549 ? 9.141 69.562 17.906 1 91.31 549 THR A O 1
ATOM 4458 N N . SER A 1 550 ? 6.984 69.312 18.25 1 89 550 SER A N 1
ATOM 4459 C CA . SER A 1 550 ? 7.109 67.812 18.297 1 89 550 SER A CA 1
ATOM 4460 C C . SER A 1 550 ? 7.516 67.25 16.953 1 89 550 SER A C 1
ATOM 4462 O O . SER A 1 550 ? 8.078 66.188 16.875 1 89 550 SER A O 1
ATOM 4464 N N . LYS A 1 551 ? 7.305 67.875 15.828 1 88.44 551 LYS A N 1
ATOM 4465 C CA . LYS A 1 551 ? 7.66 67.5 14.469 1 88.44 551 LYS A CA 1
ATOM 4466 C C . LYS A 1 551 ? 7.094 66.125 14.117 1 88.44 551 LYS A C 1
ATOM 4468 O O . LYS A 1 551 ? 7.746 65.312 13.438 1 88.44 551 LYS A O 1
ATOM 4473 N N . LEU A 1 552 ? 6.043 65.812 14.672 1 90.81 552 LEU A N 1
ATOM 4474 C CA . LEU A 1 552 ? 5.398 64.562 14.383 1 90.81 552 LEU A CA 1
ATOM 4475 C C . LEU A 1 552 ? 4.492 64.688 13.164 1 90.81 552 LEU A C 1
ATOM 4477 O O . LEU A 1 552 ? 4.086 65.75 12.781 1 90.81 552 LEU A O 1
ATOM 4481 N N . GLU A 1 553 ? 4.262 63.594 12.539 1 92.81 553 GLU A N 1
ATOM 4482 C CA . GLU A 1 553 ? 3.426 63.531 11.336 1 92.81 553 GLU A CA 1
ATOM 4483 C C . GLU A 1 553 ? 1.974 63.875 11.672 1 92.81 553 GLU A C 1
ATOM 4485 O O . GLU A 1 553 ? 1.492 63.562 12.758 1 92.81 553 GLU A O 1
ATOM 4490 N N . PRO A 1 554 ? 1.249 64.438 10.695 1 94 554 PRO A N 1
ATOM 4491 C CA . PRO A 1 554 ? -0.157 64.75 10.914 1 94 554 PRO A CA 1
ATOM 4492 C C . PRO A 1 554 ? -1.016 63.562 11.273 1 94 554 PRO A C 1
ATOM 4494 O O . PRO A 1 554 ? -2.006 63.719 12 1 94 554 PRO A O 1
ATOM 4497 N N . SER A 1 555 ? -0.586 62.469 10.797 1 95.19 555 SER A N 1
ATOM 4498 C CA . SER A 1 555 ? -1.341 61.25 11.125 1 95.19 555 SER A CA 1
ATOM 4499 C C . SER A 1 555 ? -1.264 60.938 12.617 1 95.19 555 SER A C 1
ATOM 4501 O O . SER A 1 555 ? -2.219 60.438 13.195 1 95.19 555 SER A O 1
ATOM 4503 N N . THR A 1 556 ? -0.18 61.188 13.234 1 96.38 556 THR A N 1
ATOM 4504 C CA . THR A 1 556 ? -0.011 61 14.672 1 96.38 556 THR A CA 1
ATOM 4505 C C . THR A 1 556 ? -0.905 61.969 15.453 1 96.38 556 THR A C 1
ATOM 4507 O O . THR A 1 556 ? -1.475 61.594 16.484 1 96.38 556 THR A O 1
ATOM 4510 N N . ILE A 1 557 ? -0.986 63.156 14.953 1 96.12 557 ILE A N 1
ATOM 4511 C CA . ILE A 1 557 ? -1.846 64.125 15.594 1 96.12 557 ILE A CA 1
ATOM 4512 C C . ILE A 1 557 ? -3.301 63.688 15.516 1 96.12 557 ILE A C 1
ATOM 4514 O O . ILE A 1 557 ? -4.051 63.812 16.484 1 96.12 557 ILE A O 1
ATOM 4518 N N . ALA A 1 558 ? -3.648 63.156 14.344 1 95.44 558 ALA A N 1
ATOM 4519 C CA . ALA A 1 558 ? -5 62.625 14.172 1 95.44 558 ALA A CA 1
ATOM 4520 C C . ALA A 1 558 ? -5.27 61.5 15.141 1 95.44 558 ALA A C 1
ATOM 4522 O O . ALA A 1 558 ? -6.375 61.375 15.672 1 95.44 558 ALA A O 1
ATOM 4523 N N . SER A 1 559 ? -4.262 60.719 15.359 1 95.62 559 SER A N 1
ATOM 4524 C CA . SER A 1 559 ? -4.406 59.562 16.25 1 95.62 559 SER A CA 1
ATOM 4525 C C . SER A 1 559 ? -4.621 60.031 17.688 1 95.62 559 SER A C 1
ATOM 4527 O O . SER A 1 559 ? -5.297 59.344 18.469 1 95.62 559 SER A O 1
ATOM 4529 N N . VAL A 1 560 ? -4.055 61.094 18.062 1 96.25 560 VAL A N 1
ATOM 4530 C CA . VAL A 1 560 ? -4.191 61.594 19.422 1 96.25 560 VAL A CA 1
ATOM 4531 C C . VAL A 1 560 ? -5.637 62.031 19.672 1 96.25 560 VAL A C 1
ATOM 4533 O O . VAL A 1 560 ? -6.152 61.875 20.781 1 96.25 560 VAL A O 1
ATOM 4536 N N . VAL A 1 561 ? -6.273 62.594 18.656 1 96.38 561 VAL A N 1
ATOM 4537 C CA . VAL A 1 561 ? -7.68 62.969 18.781 1 96.38 561 VAL A CA 1
ATOM 4538 C C . VAL A 1 561 ? -8.523 61.719 19.062 1 96.38 561 VAL A C 1
ATOM 4540 O O . VAL A 1 561 ? -9.406 61.75 19.922 1 96.38 561 VAL A O 1
ATOM 4543 N N . LYS A 1 562 ? -8.203 60.75 18.312 1 94.88 562 LYS A N 1
ATOM 4544 C CA . LYS A 1 562 ? -8.938 59.5 18.5 1 94.88 562 LYS A CA 1
ATOM 4545 C C . LYS A 1 562 ? -8.75 58.969 19.906 1 94.88 562 LYS A C 1
ATOM 4547 O O . LYS A 1 562 ? -9.719 58.562 20.562 1 94.88 562 LYS A O 1
ATOM 4552 N N . ILE A 1 563 ? -7.527 58.906 20.391 1 95.5 563 ILE A N 1
ATOM 4553 C CA . ILE A 1 563 ? -7.23 58.375 21.719 1 95.5 563 ILE A CA 1
ATOM 4554 C C . ILE A 1 563 ? -7.91 59.25 22.781 1 95.5 563 ILE A C 1
ATOM 4556 O O . ILE A 1 563 ? -8.383 58.75 23.797 1 95.5 563 ILE A O 1
ATOM 4560 N N . TYR A 1 564 ? -7.879 60.594 22.594 1 97.06 564 TYR A N 1
ATOM 4561 C CA . TYR A 1 564 ? -8.547 61.5 23.531 1 97.06 564 TYR A CA 1
ATOM 4562 C C . TYR A 1 564 ? -10.016 61.125 23.688 1 97.06 564 TYR A C 1
ATOM 4564 O O . TYR A 1 564 ? -10.531 61.062 24.812 1 97.06 564 TYR A O 1
ATOM 4572 N N . LEU A 1 565 ? -10.625 60.906 22.562 1 95.75 565 LEU A N 1
ATOM 4573 C CA . LEU A 1 565 ? -12.047 60.594 22.594 1 95.75 565 LEU A CA 1
ATOM 4574 C C . LEU A 1 565 ? -12.281 59.219 23.219 1 95.75 565 LEU A C 1
ATOM 4576 O O . LEU A 1 565 ? -13.266 59.031 23.938 1 95.75 565 LEU A O 1
ATOM 4580 N N . LEU A 1 566 ? -11.398 58.312 23.016 1 94.06 566 LEU A N 1
ATOM 4581 C CA . LEU A 1 566 ? -11.531 56.969 23.547 1 94.06 566 LEU A CA 1
ATOM 4582 C C . LEU A 1 566 ? -11.297 56.969 25.062 1 94.06 566 LEU A C 1
ATOM 4584 O O . LEU A 1 566 ? -11.859 56.156 25.781 1 94.06 566 LEU A O 1
ATOM 4588 N N . GLU A 1 567 ? -10.438 57.875 25.531 1 95 567 GLU A N 1
ATOM 4589 C CA . GLU A 1 567 ? -10.062 57.906 26.938 1 95 567 GLU A CA 1
ATOM 4590 C C . GLU A 1 567 ? -11.102 58.625 27.766 1 95 567 GLU A C 1
ATOM 4592 O O . GLU A 1 567 ? -11.016 58.656 29 1 95 567 GLU A O 1
ATOM 4597 N N . LEU A 1 568 ? -12.102 59.188 27.156 1 94.81 568 LEU A N 1
ATOM 4598 C CA . LEU A 1 568 ? -13.172 59.844 27.906 1 94.81 568 LEU A CA 1
ATOM 4599 C C . LEU A 1 568 ? -13.914 58.844 28.781 1 94.81 568 LEU A C 1
ATOM 4601 O O . LEU A 1 568 ? -14.156 57.719 28.344 1 94.81 568 LEU A O 1
ATOM 4605 N N . PRO A 1 569 ? -14.125 59.25 30.031 1 92.69 569 PRO A N 1
ATOM 4606 C CA . PRO A 1 569 ? -14.883 58.312 30.875 1 92.69 569 PRO A CA 1
ATOM 4607 C C . PRO A 1 569 ? -16.25 57.969 30.281 1 92.69 569 PRO A C 1
ATOM 4609 O O . PRO A 1 569 ? -16.656 56.812 30.281 1 92.69 569 PRO A O 1
ATOM 4612 N N . ASP A 1 570 ? -16.953 59 29.797 1 92.69 570 ASP A N 1
ATOM 4613 C CA . ASP A 1 570 ? -18.172 58.781 29.016 1 92.69 570 ASP A CA 1
ATOM 4614 C C . ASP A 1 570 ? -17.938 59.156 27.547 1 92.69 570 ASP A C 1
ATOM 4616 O O . ASP A 1 570 ? -17.359 60.219 27.25 1 92.69 570 ASP A O 1
ATOM 4620 N N . PRO A 1 571 ? -18.297 58.219 26.719 1 92.94 571 PRO A N 1
ATOM 4621 C CA . PRO A 1 571 ? -18.125 58.531 25.312 1 92.94 571 PRO A CA 1
ATOM 4622 C C . PRO A 1 571 ? -18.891 59.781 24.891 1 92.94 571 PRO A C 1
ATOM 4624 O O . PRO A 1 571 ? -19.703 60.312 25.656 1 92.94 571 PRO A O 1
ATOM 4627 N N . LEU A 1 572 ? -18.5 60.312 23.703 1 94.75 572 LEU A N 1
ATOM 4628 C CA . LEU A 1 572 ? -19.125 61.531 23.203 1 94.75 572 LEU A CA 1
ATOM 4629 C C . LEU A 1 572 ? -20.641 61.406 23.234 1 94.75 572 LEU A C 1
ATOM 4631 O O . LEU A 1 572 ? -21.359 62.375 23.484 1 94.75 572 LEU A O 1
ATOM 4635 N N . ILE A 1 573 ? -21.094 60.188 22.812 1 94.81 573 ILE A N 1
ATOM 4636 C CA . ILE A 1 573 ? -22.5 59.844 23.016 1 94.81 573 ILE A CA 1
ATOM 4637 C C . ILE A 1 573 ? -22.609 58.781 24.125 1 94.81 573 ILE A C 1
ATOM 4639 O O . ILE A 1 573 ? -22.328 57.625 23.922 1 94.81 573 ILE A O 1
ATOM 4643 N N . PRO A 1 574 ? -23.047 59.281 25.328 1 93.5 574 PRO A N 1
ATOM 4644 C CA . PRO A 1 574 ? -23.078 58.375 26.484 1 93.5 574 PRO A CA 1
ATOM 4645 C C . PRO A 1 574 ? -23.922 57.125 26.234 1 93.5 574 PRO A C 1
ATOM 4647 O O . PRO A 1 574 ? -24.766 57.094 25.359 1 93.5 574 PRO A O 1
ATOM 4650 N N . ASN A 1 575 ? -23.766 56.125 27.062 1 89.94 575 ASN A N 1
ATOM 4651 C CA . ASN A 1 575 ? -24.328 54.781 26.891 1 89.94 575 ASN A CA 1
ATOM 4652 C C . ASN A 1 575 ? -25.859 54.844 26.969 1 89.94 575 ASN A C 1
ATOM 4654 O O . ASN A 1 575 ? -26.531 54.062 26.266 1 89.94 575 ASN A O 1
ATOM 4658 N N . ASP A 1 576 ? -26.375 55.656 27.781 1 90.69 576 ASP A N 1
ATOM 4659 C CA . ASP A 1 576 ? -27.828 55.75 27.922 1 90.69 576 ASP A CA 1
ATOM 4660 C C . ASP A 1 576 ? -28.484 56.219 26.625 1 90.69 576 ASP A C 1
ATOM 4662 O O . ASP A 1 576 ? -29.531 55.719 26.234 1 90.69 576 ASP A O 1
ATOM 4666 N N . VAL A 1 577 ? -27.844 57.188 26.031 1 93.06 577 VAL A N 1
ATOM 4667 C CA . VAL A 1 577 ? -28.375 57.719 24.781 1 93.06 577 VAL A CA 1
ATOM 4668 C C . VAL A 1 577 ? -28.062 56.781 23.625 1 93.06 577 VAL A C 1
ATOM 4670 O O . VAL A 1 577 ? -28.891 56.594 22.719 1 93.06 577 VAL A O 1
ATOM 4673 N N . SER A 1 578 ? -26.906 56.188 23.656 1 91.19 578 SER A N 1
ATOM 4674 C CA . SER A 1 578 ? -26.516 55.281 22.578 1 91.19 578 SER A CA 1
ATOM 4675 C C . SER A 1 578 ? -27.438 54.062 22.516 1 91.19 578 SER A C 1
ATOM 4677 O O . SER A 1 578 ? -27.688 53.531 21.438 1 91.19 578 SER A O 1
ATOM 4679 N N . ASP A 1 579 ? -27.969 53.562 23.594 1 90.94 579 ASP A N 1
ATOM 4680 C CA . ASP A 1 579 ? -28.891 52.406 23.625 1 90.94 579 ASP A CA 1
ATOM 4681 C C . ASP A 1 579 ? -30.188 52.75 22.922 1 90.94 579 ASP A C 1
ATOM 4683 O O . ASP A 1 579 ? -30.766 51.906 22.234 1 90.94 579 ASP A O 1
ATOM 4687 N N . ILE A 1 580 ? -30.594 53.938 23.094 1 92.19 580 ILE A N 1
ATOM 4688 C CA . ILE A 1 580 ? -31.797 54.375 22.422 1 92.19 580 ILE A CA 1
ATOM 4689 C C . ILE A 1 580 ? -31.547 54.438 20.906 1 92.19 580 ILE A C 1
ATOM 4691 O O . ILE A 1 580 ? -32.406 54.062 20.109 1 92.19 580 ILE A O 1
ATOM 4695 N N . LEU A 1 581 ? -30.453 54.938 20.609 1 91.69 581 LEU A N 1
ATOM 4696 C CA . LEU A 1 581 ? -30.109 55.094 19.203 1 91.69 581 LEU A CA 1
ATOM 4697 C C . LEU A 1 581 ? -29.984 53.719 18.547 1 91.69 581 LEU A C 1
ATOM 4699 O O . LEU A 1 581 ? -30.312 53.531 17.375 1 91.69 581 LEU A O 1
ATOM 4703 N N . ARG A 1 582 ? -29.469 52.75 19.266 1 89.38 582 ARG A N 1
ATOM 4704 C CA . ARG A 1 582 ? -29.344 51.375 18.75 1 89.38 582 ARG A CA 1
ATOM 4705 C C . ARG A 1 582 ? -30.703 50.844 18.328 1 89.38 582 ARG A C 1
ATOM 4707 O O . ARG A 1 582 ? -30.828 50.188 17.281 1 89.38 582 ARG A O 1
ATOM 4714 N N . VAL A 1 583 ? -31.672 51.062 19.125 1 89.38 583 VAL A N 1
ATOM 4715 C CA . VAL A 1 583 ? -33.031 50.594 18.828 1 89.38 583 VAL A CA 1
ATOM 4716 C C . VAL A 1 583 ? -33.562 51.375 17.609 1 89.38 583 VAL A C 1
ATOM 4718 O O . VAL A 1 583 ? -34.219 50.781 16.75 1 89.38 583 VAL A O 1
ATOM 4721 N N . LEU A 1 584 ? -33.25 52.625 17.578 1 90.81 584 LEU A N 1
ATOM 4722 C CA . LEU A 1 584 ? -33.688 53.469 16.469 1 90.81 584 LEU A CA 1
ATOM 4723 C C . LEU A 1 584 ? -33.156 52.96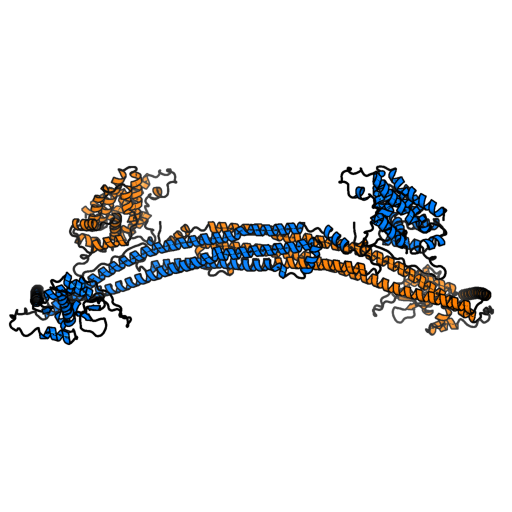9 15.141 1 90.81 584 LEU A C 1
ATOM 4725 O O . LEU A 1 584 ? -33.906 52.875 14.164 1 90.81 584 LEU A O 1
ATOM 4729 N N . TYR A 1 585 ? -31.906 52.688 15.078 1 89.56 585 TYR A N 1
ATOM 4730 C CA . TYR A 1 585 ? -31.266 52.281 13.828 1 89.56 585 TYR A CA 1
ATOM 4731 C C . TYR A 1 585 ? -31.641 50.844 13.461 1 89.56 585 TYR A C 1
ATOM 4733 O O . TYR A 1 585 ? -31.531 50.438 12.297 1 89.56 585 TYR A O 1
ATOM 4741 N N . LEU A 1 586 ? -31.969 50.062 14.453 1 86.06 586 LEU A N 1
ATOM 4742 C CA . LEU A 1 586 ? -32.5 48.719 14.172 1 86.06 586 LEU A CA 1
ATOM 4743 C C . LEU A 1 586 ? -33.875 48.812 13.516 1 86.06 586 LEU A C 1
ATOM 4745 O O . LEU A 1 586 ? -34.156 48.031 12.602 1 86.06 586 LEU A O 1
ATOM 4749 N N . ASP A 1 587 ? -34.625 49.75 13.984 1 86.44 587 ASP A N 1
ATOM 4750 C CA . ASP A 1 587 ? -35.969 49.906 13.477 1 86.44 587 ASP A CA 1
ATOM 4751 C C . ASP A 1 587 ? -35.969 50.594 12.117 1 86.44 587 ASP A C 1
ATOM 4753 O O . ASP A 1 587 ? -36.812 50.312 11.266 1 86.44 587 ASP A O 1
ATOM 4757 N N . TYR A 1 588 ? -35.031 51.594 12.039 1 86.81 588 TYR A N 1
ATOM 4758 C CA . TYR A 1 588 ? -34.938 52.375 10.797 1 86.81 588 TYR A CA 1
ATOM 4759 C C . TYR A 1 588 ? -33.531 52.312 10.219 1 86.81 588 TYR A C 1
ATOM 4761 O O . TYR A 1 588 ? -32.781 53.25 10.32 1 86.81 588 TYR A O 1
ATOM 4769 N N . PRO A 1 589 ? -33.188 51.156 9.57 1 81.62 589 PRO A N 1
ATOM 4770 C CA . PRO A 1 589 ? -31.812 51 9.031 1 81.62 589 PRO A CA 1
ATOM 4771 C C . PRO A 1 589 ? -31.562 51.906 7.812 1 81.62 589 PRO A C 1
ATOM 4773 O O . PRO A 1 589 ? -32.469 52.094 6.996 1 81.62 589 PRO A O 1
ATOM 4776 N N . PRO A 1 590 ? -30.312 52.562 7.875 1 74.62 590 PRO A N 1
ATOM 4777 C CA . PRO A 1 590 ? -30 53.375 6.695 1 74.62 590 PRO A CA 1
ATOM 4778 C C . PRO A 1 590 ? -29.797 52.531 5.441 1 74.62 590 PRO A C 1
ATOM 4780 O O . PRO A 1 590 ? -29.469 51.344 5.531 1 74.62 590 PRO A O 1
ATOM 4783 N N . LEU A 1 591 ? -30.203 53 4.391 1 57.75 591 LEU A N 1
ATOM 4784 C CA . LEU A 1 591 ? -30 52.312 3.113 1 57.75 591 LEU A CA 1
ATOM 4785 C C . LEU A 1 591 ? -28.516 52.281 2.74 1 57.75 591 LEU A C 1
ATOM 4787 O O . LEU A 1 591 ? -28.172 52.188 1.561 1 57.75 591 LEU A O 1
ATOM 4791 N N . VAL A 1 592 ? -27.578 52.5 3.545 1 57.66 592 VAL A N 1
ATOM 4792 C CA . VAL A 1 592 ? -26.156 52.562 3.225 1 57.66 592 VAL A CA 1
ATOM 4793 C C . VAL A 1 592 ? -25.703 51.25 2.607 1 57.66 592 VAL A C 1
ATOM 4795 O O . VAL A 1 592 ? -24.609 51.156 2.025 1 57.66 592 VAL A O 1
ATOM 4798 N N . GLU A 1 593 ? -26.344 50.188 2.889 1 49.97 593 GLU A N 1
ATOM 4799 C CA . GLU A 1 593 ? -25.859 48.875 2.492 1 49.97 593 GLU A CA 1
ATOM 4800 C C . GLU A 1 593 ? -25.656 48.781 0.983 1 49.97 593 GLU A C 1
ATOM 4802 O O . GLU A 1 593 ? -24.922 47.938 0.499 1 49.97 593 GLU A O 1
ATOM 4807 N N . THR A 1 594 ? -26.594 49.5 0.179 1 40.53 594 THR A N 1
ATOM 4808 C CA . THR A 1 594 ? -26.5 49.312 -1.262 1 40.53 594 THR A CA 1
ATOM 4809 C C . THR A 1 594 ? -25.156 49.781 -1.8 1 40.53 594 THR A C 1
ATOM 4811 O O . THR A 1 594 ? -24.766 49.406 -2.914 1 40.53 594 THR A O 1
ATOM 4814 N N . ALA A 1 595 ? -24.578 50.938 -1.326 1 43.25 595 ALA A N 1
ATOM 4815 C CA . ALA A 1 595 ? -23.344 51.375 -1.939 1 43.25 595 ALA A CA 1
ATOM 4816 C C . ALA A 1 595 ? -22.188 50.438 -1.594 1 43.25 595 ALA A C 1
ATOM 4818 O O . ALA A 1 595 ? -21.188 50.406 -2.309 1 43.25 595 ALA A O 1
ATOM 4819 N N . LEU A 1 596 ? -22.078 49.844 -0.527 1 41.62 596 LEU A N 1
ATOM 4820 C CA . LEU A 1 596 ? -20.984 48.938 -0.227 1 41.62 596 LEU A CA 1
ATOM 4821 C C . LEU A 1 596 ? -21.203 47.594 -0.91 1 41.62 596 LEU A C 1
ATOM 4823 O O . LEU A 1 596 ? -20.25 46.938 -1.325 1 41.62 596 LEU A O 1
ATOM 4827 N N . GLN A 1 597 ? -22.328 46.719 -0.485 1 37.19 597 GLN A N 1
ATOM 4828 C CA . GLN A 1 597 ? -22.453 45.406 -1.093 1 37.19 597 GLN A CA 1
ATOM 4829 C C . GLN A 1 597 ? -22.75 45.5 -2.586 1 37.19 597 GLN A C 1
ATOM 4831 O O . GLN A 1 597 ? -22.438 44.594 -3.355 1 37.19 597 GLN A O 1
ATOM 4836 N N . ASN A 1 598 ? -23.875 46.125 -2.912 1 33.78 598 ASN A N 1
ATOM 4837 C CA . ASN A 1 598 ? -24.609 45.875 -4.141 1 33.78 598 ASN A CA 1
ATOM 4838 C C . ASN A 1 598 ? -23.906 46.469 -5.359 1 33.78 598 ASN A C 1
ATOM 4840 O O . ASN A 1 598 ? -24.203 47.594 -5.758 1 33.78 598 ASN A O 1
ATOM 4844 N N . SER A 1 599 ? -22.531 46.469 -5.609 1 33.66 599 SER A N 1
ATOM 4845 C CA . SER A 1 599 ? -22.328 46.656 -7.043 1 33.66 599 SER A CA 1
ATOM 4846 C C . SER A 1 599 ? -23.344 45.844 -7.844 1 33.66 599 SER A C 1
ATOM 4848 O O . SER A 1 599 ? -23.469 46 -9.062 1 33.66 599 SER A O 1
ATOM 4850 N N . THR A 1 600 ? -23.656 44.5 -7.469 1 31.56 600 THR A N 1
ATOM 4851 C CA . THR A 1 600 ? -24.359 43.719 -8.469 1 31.56 600 THR A CA 1
ATOM 4852 C C . THR A 1 600 ? -25.859 44 -8.414 1 31.56 600 THR A C 1
ATOM 4854 O O . THR A 1 600 ? -26.641 43.406 -9.141 1 31.56 600 THR A O 1
ATOM 4857 N N . SER A 1 601 ? -26.516 44.25 -7.23 1 31.3 601 SER A N 1
ATOM 4858 C CA . SER A 1 601 ? -27.953 44.156 -7.449 1 31.3 601 SER A CA 1
ATOM 4859 C C . SER A 1 601 ? -28.469 45.312 -8.273 1 31.3 601 SER A C 1
ATOM 4861 O O . SER A 1 601 ? -27.906 46.438 -8.219 1 31.3 601 SER A O 1
ATOM 4863 N N . SER A 1 602 ? -29.297 44.969 -9.367 1 32.09 602 SER A N 1
ATOM 4864 C CA . SER A 1 602 ? -30.016 45.75 -10.367 1 32.09 602 SER A CA 1
ATOM 4865 C C . SER A 1 602 ? -30.75 46.906 -9.734 1 32.09 602 SER A C 1
ATOM 4867 O O . SER A 1 602 ? -31.203 46.844 -8.594 1 32.09 602 SER A O 1
ATOM 4869 N N . PRO A 1 603 ? -30.688 48.094 -10.328 1 34.59 603 PRO A N 1
ATOM 4870 C CA . PRO A 1 603 ? -31.375 49.375 -10.07 1 34.59 603 PRO A CA 1
ATOM 4871 C C . PRO A 1 603 ? -32.875 49.188 -9.82 1 34.59 603 PRO A C 1
ATOM 4873 O O . PRO A 1 603 ? -33.625 50.156 -9.703 1 34.59 603 PRO A O 1
ATOM 4876 N N . GLU A 1 604 ? -33.469 47.938 -10.047 1 31.88 604 GLU A N 1
ATOM 4877 C CA . GLU A 1 604 ? -34.906 48 -10.359 1 31.88 604 GLU A CA 1
ATOM 4878 C C . GLU A 1 604 ? -35.688 48.562 -9.188 1 31.88 604 GLU A C 1
ATOM 4880 O O . GLU A 1 604 ? -36.656 49.312 -9.383 1 31.88 604 GLU A O 1
ATOM 4885 N N . ASN A 1 605 ? -35.812 47.875 -8.039 1 33.41 605 ASN A N 1
ATOM 4886 C CA . ASN A 1 605 ? -37.031 48.219 -7.273 1 33.41 605 ASN A CA 1
ATOM 4887 C C . ASN A 1 605 ? -36.844 49.531 -6.512 1 33.41 605 ASN A C 1
ATOM 4889 O O . ASN A 1 605 ? 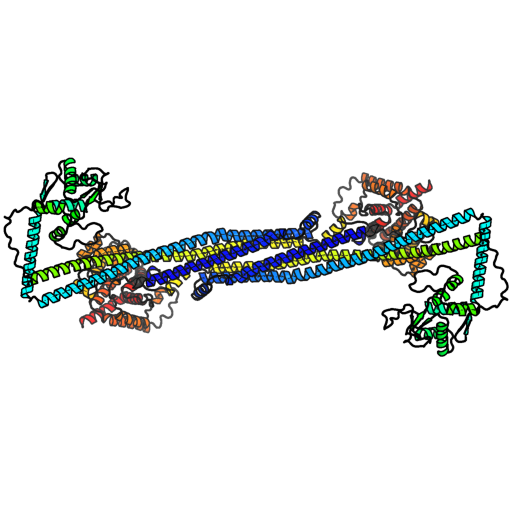-36.469 49.5 -5.332 1 33.41 605 ASN A O 1
ATOM 4893 N N . GLN A 1 606 ? -36.312 50.562 -7.145 1 34.22 606 GLN A N 1
ATOM 4894 C CA . GLN A 1 606 ? -36.312 51.969 -6.738 1 34.22 606 GLN A CA 1
ATOM 4895 C C . GLN A 1 606 ? -37.719 52.469 -6.441 1 34.22 606 GLN A C 1
ATOM 4897 O O . GLN A 1 606 ? -37.938 53.656 -6.281 1 34.22 606 GLN A O 1
ATOM 4902 N N . GLN A 1 607 ? -38.781 51.656 -6.797 1 33.62 607 GLN A N 1
ATOM 4903 C CA . GLN A 1 607 ? -40.062 52.312 -6.781 1 33.62 607 GLN A CA 1
ATOM 4904 C C . GLN A 1 607 ? -40.406 52.875 -5.395 1 33.62 607 GLN A C 1
ATOM 4906 O O . GLN A 1 607 ? -41.156 53.844 -5.266 1 33.62 607 GLN A O 1
ATOM 4911 N N . ASP A 1 608 ? -40.5 52 -4.379 1 35.94 608 ASP A N 1
ATOM 4912 C CA . ASP A 1 608 ? -41.188 52.531 -3.219 1 35.94 608 ASP A CA 1
ATOM 4913 C C . ASP A 1 608 ? -40.406 53.656 -2.557 1 35.94 608 ASP A C 1
ATOM 4915 O O . ASP A 1 608 ? -39.625 53.406 -1.612 1 35.94 608 ASP A O 1
ATOM 4919 N N . ASP A 1 609 ? -39.844 54.594 -3.125 1 38.81 609 ASP A N 1
ATOM 4920 C CA . ASP A 1 609 ? -39.156 55.875 -3.08 1 38.81 609 ASP A CA 1
ATOM 4921 C C . ASP A 1 609 ? -39.75 56.781 -2.023 1 38.81 609 ASP A C 1
ATOM 4923 O O . ASP A 1 609 ? -39.031 57.531 -1.358 1 38.81 609 ASP A O 1
ATOM 4927 N N . ASP A 1 610 ? -41.031 56.844 -2.023 1 42.84 610 ASP A N 1
ATOM 4928 C CA . ASP A 1 610 ? -41.75 57.781 -1.149 1 42.84 610 ASP A CA 1
ATOM 4929 C C . ASP A 1 610 ? -41.562 57.375 0.317 1 42.84 610 ASP A C 1
ATOM 4931 O O . ASP A 1 610 ? -41.469 58.25 1.188 1 42.84 610 ASP A O 1
ATOM 4935 N N . ASN A 1 611 ? -41.625 56.062 0.693 1 43.31 611 ASN A N 1
ATOM 4936 C CA . ASN A 1 611 ? -41.531 55.531 2.047 1 43.31 611 ASN A CA 1
ATOM 4937 C C . ASN A 1 611 ? -40.094 55.562 2.561 1 43.31 611 ASN A C 1
ATOM 4939 O O . ASN A 1 611 ? -39.875 55.531 3.771 1 43.31 611 ASN A O 1
ATOM 4943 N N . GLU A 1 612 ? -39.188 55.375 1.749 1 48.34 612 GLU A N 1
ATOM 4944 C CA . GLU A 1 612 ? -37.781 55.469 2.09 1 48.34 612 GLU A CA 1
ATOM 4945 C C . GLU A 1 612 ? -37.375 56.844 2.598 1 48.34 612 GLU A C 1
ATOM 4947 O O . GLU A 1 612 ? -36.625 56.969 3.553 1 48.34 612 GLU A O 1
ATOM 4952 N N . GLU A 1 613 ? -37.812 57.875 1.771 1 54.84 613 GLU A N 1
ATOM 4953 C CA . GLU A 1 613 ? -37.656 59.25 2.225 1 54.84 613 GLU A CA 1
ATOM 4954 C C . GLU A 1 613 ? -38.25 59.469 3.611 1 54.84 613 GLU A C 1
ATOM 4956 O O . GLU A 1 613 ? -37.688 60.188 4.43 1 54.84 613 GLU A O 1
ATOM 4961 N N . GLY A 1 614 ? -39.25 58.531 3.863 1 64.31 614 GLY A N 1
ATOM 4962 C CA . GLY A 1 614 ? -39.938 58.594 5.148 1 64.31 614 GLY A CA 1
ATOM 4963 C C . GLY A 1 614 ? -39.125 58 6.281 1 64.31 614 GLY A C 1
ATOM 4964 O O . GLY A 1 614 ? -39.062 58.562 7.375 1 64.31 614 GLY A O 1
ATOM 4965 N N . PHE A 1 615 ? -38.344 56.875 5.898 1 72.75 615 PHE A N 1
ATOM 4966 C CA . PHE A 1 615 ? -37.562 56.219 6.934 1 72.75 615 PHE A CA 1
ATOM 4967 C C . PHE A 1 615 ? -36.344 57.031 7.305 1 72.75 615 PHE A C 1
ATOM 4969 O O . PHE A 1 615 ? -36 57.125 8.484 1 72.75 615 PHE A O 1
ATOM 4976 N N . ASP A 1 616 ? -35.75 57.531 6.246 1 82.06 616 ASP A N 1
ATOM 4977 C CA . ASP A 1 616 ? -34.594 58.344 6.512 1 82.06 616 ASP A CA 1
ATOM 4978 C C . ASP A 1 616 ? -34.969 59.594 7.297 1 82.06 616 ASP A C 1
ATOM 4980 O O . ASP A 1 616 ? -34.25 60.031 8.203 1 82.06 616 ASP A O 1
ATOM 4984 N N . THR A 1 617 ? -36.125 60.094 6.91 1 86.19 617 THR A N 1
ATOM 4985 C CA . THR A 1 617 ? -36.562 61.312 7.598 1 86.19 617 THR A CA 1
ATOM 4986 C C . THR A 1 617 ? -36.906 61 9.047 1 86.19 617 THR A C 1
ATOM 4988 O O . THR A 1 617 ? -36.594 61.781 9.953 1 86.19 617 THR A O 1
ATOM 4991 N N . LYS A 1 618 ? -37.5 59.844 9.242 1 88.5 618 LYS A N 1
ATOM 4992 C CA . LYS A 1 618 ? -37.844 59.438 10.602 1 88.5 618 LYS A CA 1
ATOM 4993 C C . LYS A 1 618 ? -36.594 59.156 11.422 1 88.5 618 LYS A C 1
ATOM 4995 O O . LYS A 1 618 ? -36.531 59.469 12.609 1 88.5 618 LYS A O 1
ATOM 5000 N N . ARG A 1 619 ? -35.625 58.5 10.805 1 91.75 619 ARG A N 1
ATOM 5001 C CA . ARG A 1 619 ? -34.375 58.188 11.477 1 91.75 619 ARG A CA 1
ATOM 5002 C C . ARG A 1 619 ? -33.625 59.438 11.891 1 91.75 619 ARG A C 1
ATOM 5004 O O . ARG A 1 619 ? -33.188 59.562 13.031 1 91.75 619 ARG A O 1
ATOM 5011 N N . ILE A 1 620 ? -33.594 60.375 10.938 1 93 620 ILE A N 1
ATOM 5012 C CA . ILE A 1 620 ? -32.844 61.594 11.188 1 93 620 ILE A CA 1
ATOM 5013 C C . ILE A 1 620 ? -33.594 62.438 12.25 1 93 620 ILE A C 1
ATOM 5015 O O . ILE A 1 620 ? -32.938 63.062 13.102 1 93 620 ILE A O 1
ATOM 5019 N N . ARG A 1 621 ? -34.906 62.375 12.203 1 92 621 ARG A N 1
ATOM 5020 C CA . ARG A 1 621 ? -35.688 63.062 13.234 1 92 621 ARG A CA 1
ATOM 5021 C C . ARG A 1 621 ? -35.469 62.438 14.602 1 92 621 ARG A C 1
ATOM 5023 O O . ARG A 1 621 ? -35.312 63.156 15.602 1 92 621 ARG A O 1
ATOM 5030 N N . GLY A 1 622 ? -35.5 61.188 14.547 1 92.19 622 GLY A N 1
ATOM 5031 C CA . GLY A 1 622 ? -35.219 60.469 15.789 1 92.19 622 GLY A CA 1
ATOM 5032 C C . GLY A 1 622 ? -33.844 60.719 16.312 1 92.19 622 GLY A C 1
ATOM 5033 O O . GLY A 1 622 ? -33.625 60.812 17.531 1 92.19 622 GLY A O 1
ATOM 5034 N N . LEU A 1 623 ? -32.875 60.844 15.398 1 94.06 623 LEU A N 1
ATOM 5035 C CA . LEU A 1 623 ? -31.469 61.062 15.758 1 94.06 623 LEU A CA 1
ATOM 5036 C C . LEU A 1 623 ? -31.281 62.406 16.438 1 94.06 623 LEU A C 1
ATOM 5038 O O . LEU A 1 623 ? -30.719 62.5 17.531 1 94.06 623 LEU A O 1
ATOM 5042 N N . TYR A 1 624 ? -31.781 63.531 15.859 1 93.62 624 TYR A N 1
ATOM 5043 C CA . TYR A 1 624 ? -31.531 64.875 16.484 1 93.62 624 TYR A CA 1
ATOM 5044 C C . TYR A 1 624 ? -32.406 65 17.719 1 93.62 624 TYR A C 1
ATOM 5046 O O . TYR A 1 624 ? -32.031 65.75 18.641 1 93.62 624 TYR A O 1
ATOM 5054 N N . THR A 1 625 ? -33.594 64.312 17.797 1 92.56 625 THR A N 1
ATOM 5055 C CA . THR A 1 625 ? -34.406 64.375 19.016 1 92.56 625 THR A CA 1
ATOM 5056 C C . THR A 1 625 ? -33.719 63.688 20.172 1 92.56 625 THR A C 1
ATOM 5058 O O . THR A 1 625 ? -33.75 64.188 21.312 1 92.56 625 THR A O 1
ATOM 5061 N N . THR A 1 626 ? -33.094 62.594 19.875 1 94.38 626 THR A N 1
ATOM 5062 C CA . THR A 1 626 ? -32.406 61.844 20.922 1 94.38 626 THR A CA 1
ATOM 5063 C C . THR A 1 626 ? -31.141 62.594 21.359 1 94.38 626 THR A C 1
ATOM 5065 O O . THR A 1 626 ? -30.828 62.656 22.547 1 94.38 626 THR A O 1
ATOM 5068 N N . LEU A 1 627 ? -30.375 63.156 20.422 1 94.94 627 LEU A N 1
ATOM 5069 C CA . LEU A 1 627 ? -29.125 63.875 20.719 1 94.94 627 LEU A CA 1
ATOM 5070 C C . LEU A 1 627 ? -29.406 65.188 21.469 1 94.94 627 LEU A C 1
ATOM 5072 O O . LEU A 1 627 ? -28.531 65.688 22.141 1 94.94 627 LEU A O 1
ATOM 5076 N N . SER A 1 628 ? -30.641 65.688 21.375 1 93.25 628 SER A N 1
ATOM 5077 C CA . SER A 1 628 ? -31.016 66.938 22.031 1 93.25 628 SER A CA 1
ATOM 5078 C C . SER A 1 628 ? -31 66.75 23.547 1 93.25 628 SER A C 1
ATOM 5080 O O . SER A 1 628 ? -30.922 67.75 24.266 1 93.25 628 SER A O 1
ATOM 5082 N N . SER A 1 629 ? -31.016 65.562 24.031 1 92.19 629 SER A N 1
ATOM 5083 C CA . SER A 1 629 ? -30.984 65.312 25.453 1 92.19 629 SER A CA 1
ATOM 5084 C C . SER A 1 629 ? -29.562 65.438 26.016 1 92.19 629 SER A C 1
ATOM 5086 O O . SER A 1 629 ? -29.359 65.438 27.219 1 92.19 629 SER A O 1
ATOM 5088 N N . LEU A 1 630 ? -28.594 65.562 25.156 1 93.94 630 LEU A N 1
ATOM 5089 C CA . LEU A 1 630 ? -27.188 65.688 25.578 1 93.94 630 LEU A CA 1
ATOM 5090 C C . LEU A 1 630 ? -26.875 67.062 26.172 1 93.94 630 LEU A C 1
ATOM 5092 O O . LEU A 1 630 ? -27.578 68 25.875 1 93.94 630 LEU A O 1
ATOM 5096 N N . SER A 1 631 ? -25.891 67.062 27.016 1 93.19 631 SER A N 1
ATOM 5097 C CA . SER A 1 631 ? -25.438 68.312 27.578 1 93.19 631 SER A CA 1
ATOM 5098 C C . SER A 1 631 ? -24.797 69.188 26.516 1 93.19 631 SER A C 1
ATOM 5100 O O . SER A 1 631 ? -24.391 68.688 25.453 1 93.19 631 SER A O 1
ATOM 5102 N N . LYS A 1 632 ? -24.703 70.5 26.672 1 93.62 632 LYS A N 1
ATOM 5103 C CA . LYS A 1 632 ? -24.219 71.438 25.703 1 93.62 632 LYS A CA 1
ATOM 5104 C C . LYS A 1 632 ? -22.781 71.125 25.281 1 93.62 632 LYS A C 1
ATOM 5106 O O . LYS A 1 632 ? -22.469 71.125 24.078 1 93.62 632 LYS A O 1
ATOM 5111 N N . PRO A 1 633 ? -21.891 70.688 26.188 1 95 633 PRO A N 1
ATOM 5112 C CA . PRO A 1 633 ? -20.531 70.375 25.766 1 95 633 PRO A CA 1
ATOM 5113 C C . PRO A 1 633 ? -20.469 69.188 24.844 1 95 633 PRO A C 1
ATOM 5115 O O . PRO A 1 633 ? -19.656 69.125 23.906 1 95 633 PRO A O 1
ATOM 5118 N N . HIS A 1 634 ? -21.312 68.25 25.062 1 95.69 634 HIS A N 1
ATOM 5119 C CA . HIS A 1 634 ? -21.344 67.062 24.219 1 95.69 634 HIS A CA 1
ATOM 5120 C C . HIS A 1 634 ? -21.812 67.375 22.812 1 95.69 634 HIS A C 1
ATOM 5122 O O . HIS A 1 634 ? -21.234 66.938 21.828 1 95.69 634 HIS A O 1
ATOM 5128 N N . ILE A 1 635 ? -22.812 68.188 22.703 1 95.31 635 ILE A N 1
ATOM 5129 C CA . ILE A 1 635 ? -23.375 68.562 21.422 1 95.31 635 ILE A CA 1
ATOM 5130 C C . ILE A 1 635 ? -22.359 69.438 20.672 1 95.31 635 ILE A C 1
ATOM 5132 O O . ILE A 1 635 ? -22.156 69.312 19.469 1 95.31 635 ILE A O 1
ATOM 5136 N N . ALA A 1 636 ? -21.797 70.375 21.438 1 95.69 636 ALA A N 1
ATOM 5137 C CA . ALA A 1 636 ? -20.844 71.312 20.828 1 95.69 636 ALA A CA 1
ATOM 5138 C C . ALA A 1 636 ? -19.625 70.562 20.297 1 95.69 636 ALA A C 1
ATOM 5140 O O . ALA A 1 636 ? -19.094 70.938 19.234 1 95.69 636 ALA A O 1
ATOM 5141 N N . THR A 1 637 ? -19.141 69.688 21.078 1 96.75 637 THR A N 1
ATOM 5142 C CA . THR A 1 637 ? -17.969 68.938 20.656 1 96.75 637 THR A CA 1
ATOM 5143 C C . THR A 1 637 ? -18.297 68.062 19.453 1 96.75 637 THR A C 1
ATOM 5145 O O . THR A 1 637 ? -17.5 67.938 18.516 1 96.75 637 THR A O 1
ATOM 5148 N N . LEU A 1 638 ? -19.438 67.375 19.469 1 96.19 638 LEU A N 1
ATOM 5149 C CA . LEU A 1 638 ? -19.891 66.625 18.328 1 96.19 638 LEU A CA 1
ATOM 5150 C C . LEU A 1 638 ? -20.016 67.438 17.078 1 96.19 638 LEU A C 1
ATOM 5152 O O . LEU A 1 638 ? -19.641 67.062 15.984 1 96.19 638 LEU A O 1
ATOM 5156 N N . ASP A 1 639 ? -20.531 68.562 17.266 1 95.62 639 ASP A N 1
ATOM 5157 C CA . ASP A 1 639 ? -20.688 69.5 16.172 1 95.62 639 ASP A CA 1
ATOM 5158 C C . ASP A 1 639 ? -19.328 69.938 15.625 1 95.62 639 ASP A C 1
ATOM 5160 O O . ASP A 1 639 ? -19.141 70.062 14.414 1 95.62 639 ASP A O 1
ATOM 5164 N N . ALA A 1 640 ? -18.391 70.25 16.547 1 96.31 640 ALA A N 1
ATOM 5165 C CA . ALA A 1 640 ? -17.047 70.625 16.141 1 96.31 640 ALA A CA 1
ATOM 5166 C C . ALA A 1 640 ? -16.375 69.562 15.289 1 96.31 640 ALA A C 1
ATOM 5168 O O . ALA A 1 640 ? -15.758 69.875 14.266 1 96.31 640 ALA A O 1
ATOM 5169 N N . ILE A 1 641 ? -16.484 68.312 15.711 1 97 641 ILE A N 1
ATOM 5170 C CA . ILE A 1 641 ? -15.875 67.188 15.008 1 97 641 ILE A CA 1
ATOM 5171 C C . ILE A 1 641 ? -16.531 67.062 13.648 1 97 641 ILE A C 1
ATOM 5173 O O . ILE A 1 641 ? -15.859 66.938 12.625 1 97 641 ILE A O 1
ATOM 5177 N N . THR A 1 642 ? -17.859 67 13.578 1 96.69 642 THR A N 1
ATOM 5178 C CA . THR A 1 642 ? -18.609 66.812 12.344 1 96.69 642 THR A CA 1
ATOM 5179 C C . THR A 1 642 ? -18.375 68 11.375 1 96.69 642 THR A C 1
ATOM 5181 O O . THR A 1 642 ? -18.281 67.75 10.164 1 96.69 642 THR A O 1
ATOM 5184 N N . THR A 1 643 ? -18.281 69.188 11.898 1 96.31 643 THR A N 1
ATOM 5185 C CA . THR A 1 643 ? -18.031 70.375 11.062 1 96.31 643 THR A CA 1
ATOM 5186 C C . THR A 1 643 ? -16.656 70.25 10.398 1 96.31 643 THR A C 1
ATOM 5188 O O . THR A 1 643 ? -16.516 70.625 9.219 1 96.31 643 THR A O 1
ATOM 5191 N N . HIS A 1 644 ? -15.727 69.938 11.164 1 96 644 HIS A N 1
ATOM 5192 C CA . HIS A 1 644 ? -14.375 69.812 10.617 1 96 644 HIS A CA 1
ATOM 5193 C C . HIS A 1 644 ? -14.359 68.812 9.438 1 96 644 HIS A C 1
ATOM 5195 O O . HIS A 1 644 ? -13.82 69.125 8.375 1 96 644 HIS A O 1
ATOM 5201 N N . PHE A 1 645 ? -14.922 67.625 9.57 1 96.25 645 PHE A N 1
ATOM 5202 C CA . PHE A 1 645 ? -14.883 66.625 8.523 1 96.25 645 PHE A CA 1
ATOM 5203 C C . PHE A 1 645 ? -15.82 67 7.379 1 96.25 645 PHE A C 1
ATOM 5205 O O . PHE A 1 645 ? -15.539 66.688 6.219 1 96.25 645 PHE A O 1
ATOM 5212 N N . TYR A 1 646 ? -16.922 67.625 7.777 1 95.06 646 TYR A N 1
ATOM 5213 C CA . TYR A 1 646 ? -17.828 68.125 6.742 1 95.06 646 TYR A CA 1
ATOM 5214 C C . TYR A 1 646 ? -17.125 69.062 5.816 1 95.06 646 TYR A C 1
ATOM 5216 O O . TYR A 1 646 ? -17.297 69 4.598 1 95.06 646 TYR A O 1
ATOM 5224 N N . ARG A 1 647 ? -16.391 70 6.34 1 94.38 647 ARG A N 1
ATOM 5225 C CA . ARG A 1 647 ? -15.617 70.938 5.559 1 94.38 647 ARG A CA 1
ATOM 5226 C C . ARG A 1 647 ? -14.594 70.25 4.68 1 94.38 647 ARG A C 1
ATOM 5228 O O . ARG A 1 647 ? -14.414 70.562 3.514 1 94.38 647 ARG A O 1
ATOM 5235 N N . LEU A 1 648 ? -13.922 69.312 5.27 1 93.31 648 LEU A N 1
ATOM 5236 C CA . LEU A 1 648 ? -12.93 68.562 4.512 1 93.31 648 LEU A CA 1
ATOM 5237 C C . LEU A 1 648 ? -13.594 67.812 3.357 1 93.31 648 LEU A C 1
ATOM 5239 O O . LEU A 1 648 ? -13.047 67.75 2.254 1 93.31 648 LEU A O 1
ATOM 5243 N N . ILE A 1 649 ? -14.758 67.188 3.59 1 94.69 649 ILE A N 1
ATOM 5244 C CA . ILE A 1 649 ? -15.5 66.438 2.572 1 94.69 649 ILE A CA 1
ATOM 5245 C C . ILE A 1 649 ? -15.906 67.375 1.448 1 94.69 649 ILE A C 1
ATOM 5247 O O . ILE A 1 649 ? -15.852 67 0.271 1 94.69 649 ILE A O 1
ATOM 5251 N N . LYS A 1 650 ? -16.297 68.562 1.765 1 92.06 650 LYS A N 1
ATOM 5252 C CA . LYS A 1 650 ? -16.688 69.562 0.771 1 92.06 650 LYS A CA 1
ATOM 5253 C C . LYS A 1 650 ? -15.508 70 -0.1 1 92.06 650 LYS A C 1
ATOM 5255 O O . LYS A 1 650 ? -15.656 70.188 -1.309 1 92.06 650 LYS A O 1
ATOM 5260 N N . ILE A 1 651 ? -14.414 70.125 0.539 1 90.19 651 ILE A N 1
ATOM 5261 C CA . ILE A 1 651 ? -13.195 70.5 -0.184 1 90.19 651 ILE A CA 1
ATOM 5262 C C . ILE A 1 651 ? -12.812 69.375 -1.152 1 90.19 651 ILE A C 1
ATOM 5264 O O . ILE A 1 651 ? -12.383 69.625 -2.277 1 90.19 651 ILE A O 1
ATOM 5268 N N . LEU A 1 652 ? -12.945 68.188 -0.734 1 92.06 652 LEU A N 1
ATOM 5269 C CA . LEU A 1 652 ? -12.594 67 -1.559 1 92.06 652 LEU A CA 1
ATOM 5270 C C . LEU A 1 652 ? -13.531 66.875 -2.76 1 92.06 652 LEU A C 1
ATOM 5272 O O . LEU A 1 652 ? -13.109 66.5 -3.838 1 92.06 652 LEU A O 1
ATOM 5276 N N . LYS A 1 653 ? -14.812 67.25 -2.512 1 91 653 LYS A N 1
ATOM 5277 C CA . LYS A 1 653 ? -15.797 67.188 -3.59 1 91 653 LYS A CA 1
ATOM 5278 C C . LYS A 1 653 ? -15.438 68.125 -4.719 1 91 653 LYS A C 1
ATOM 5280 O O . LYS A 1 653 ? -15.805 67.938 -5.875 1 91 653 LYS A O 1
ATOM 5285 N N . MET A 1 654 ? -14.719 69.188 -4.488 1 88 654 MET A N 1
ATOM 5286 C CA . MET A 1 654 ? -14.352 70.25 -5.453 1 88 654 MET A CA 1
ATOM 5287 C C . MET A 1 654 ? -13.141 69.812 -6.27 1 88 654 MET A C 1
ATOM 5289 O O . MET A 1 654 ? -12.852 70.438 -7.312 1 88 654 MET A O 1
ATOM 5293 N N . GLY A 1 655 ? -12.438 68.75 -5.918 1 82.06 655 GLY A N 1
ATOM 5294 C CA . GLY A 1 655 ? -11.25 68.312 -6.621 1 82.06 655 GLY A CA 1
ATOM 5295 C C . GLY A 1 655 ? -11.562 67.375 -7.789 1 82.06 655 GLY A C 1
ATOM 5296 O O . GLY A 1 655 ? -12.727 67.25 -8.203 1 82.06 655 GLY A O 1
ATOM 5297 N N . GLU A 1 656 ? -10.484 66.812 -8.492 1 80.81 656 GLU A N 1
ATOM 5298 C CA . GLU A 1 656 ? -10.625 65.875 -9.602 1 80.81 656 GLU A CA 1
ATOM 5299 C C . GLU A 1 656 ? -11.234 64.562 -9.133 1 80.81 656 GLU A C 1
ATOM 5301 O O . GLU A 1 656 ? -10.711 63.906 -8.227 1 80.81 656 GLU A O 1
ATOM 5306 N N . ASN A 1 657 ? -12.305 64.125 -9.672 1 83.06 657 ASN A N 1
ATOM 5307 C CA . ASN A 1 657 ? -13.047 62.969 -9.242 1 83.06 657 ASN A CA 1
ATOM 5308 C C . ASN A 1 657 ? -13.492 63.094 -7.789 1 83.06 657 ASN A C 1
ATOM 5310 O O . ASN A 1 657 ? -13.469 62.094 -7.047 1 83.06 657 ASN A O 1
ATOM 5314 N N . GLY A 1 658 ? -13.734 64.25 -7.488 1 84.88 658 GLY A N 1
ATOM 5315 C CA . GLY A 1 658 ? -13.938 64.688 -6.117 1 84.88 658 GLY A CA 1
ATOM 5316 C C . GLY A 1 658 ? -15.109 63.969 -5.441 1 84.88 658 GLY A C 1
ATOM 5317 O O . GLY A 1 658 ? -15.023 63.594 -4.266 1 84.88 658 GLY A O 1
ATOM 5318 N N . ASN A 1 659 ? -16.141 63.625 -6.164 1 87.88 659 ASN A N 1
ATOM 5319 C CA . ASN A 1 659 ? -17.328 63 -5.566 1 87.88 659 ASN A CA 1
ATOM 5320 C C . ASN A 1 659 ? -17.016 61.594 -5.098 1 87.88 659 ASN A C 1
ATOM 5322 O O . ASN A 1 659 ? -17.469 61.156 -4.023 1 87.88 659 ASN A O 1
ATOM 5326 N N . GLU A 1 660 ? -16.234 60.969 -5.918 1 89.62 660 GLU A N 1
ATOM 5327 C CA . GLU A 1 660 ? -15.906 59.594 -5.57 1 89.62 660 GLU A CA 1
ATOM 5328 C C . GLU A 1 660 ? -14.977 59.531 -4.363 1 89.62 660 GLU A C 1
ATOM 5330 O O . GLU A 1 660 ? -15.172 58.719 -3.459 1 89.62 660 GLU A O 1
ATOM 5335 N N . VAL A 1 661 ? -14.016 60.375 -4.477 1 90.5 661 VAL A N 1
ATOM 5336 C CA . VAL A 1 661 ? -13.047 60.406 -3.389 1 90.5 661 VAL A CA 1
ATOM 5337 C C . VAL A 1 661 ? -13.734 60.844 -2.098 1 90.5 661 VAL A C 1
ATOM 5339 O O . VAL A 1 661 ? -13.438 60.312 -1.021 1 90.5 661 VAL A O 1
ATOM 5342 N N . ALA A 1 662 ? -14.688 61.719 -2.197 1 92.81 662 ALA A N 1
ATOM 5343 C CA . ALA A 1 662 ? -15.406 62.219 -1.034 1 92.81 662 ALA A CA 1
ATOM 5344 C C . ALA A 1 662 ? -16.312 61.156 -0.44 1 92.81 662 ALA A C 1
ATOM 5346 O O . ALA A 1 662 ? -16.422 61.031 0.782 1 92.81 662 ALA A O 1
ATOM 5347 N N . ASP A 1 663 ? -16.891 60.438 -1.296 1 91.5 663 ASP A N 1
ATOM 5348 C CA . ASP A 1 663 ? -17.781 59.375 -0.822 1 91.5 663 ASP A CA 1
ATOM 5349 C C . ASP A 1 663 ? -16.984 58.281 -0.126 1 91.5 663 ASP A C 1
ATOM 5351 O O . ASP A 1 663 ? -17.406 57.75 0.907 1 91.5 663 ASP A O 1
ATOM 5355 N N . GLU A 1 664 ? -15.906 57.938 -0.758 1 91.56 664 GLU A N 1
ATOM 5356 C CA . GLU A 1 664 ? -15.047 56.938 -0.158 1 91.56 664 GLU A CA 1
ATOM 5357 C C . GLU A 1 664 ? -14.508 57.406 1.191 1 91.56 664 GLU A C 1
ATOM 5359 O O . GLU A 1 664 ? -14.414 56.594 2.133 1 91.56 664 GLU A O 1
ATOM 5364 N N . PHE A 1 665 ? -14.172 58.594 1.218 1 93.5 665 PHE A N 1
ATOM 5365 C CA . PHE A 1 665 ? -13.641 59.125 2.459 1 93.5 665 PHE A CA 1
ATOM 5366 C C . PHE A 1 665 ? -14.727 59.188 3.529 1 93.5 665 PHE A C 1
ATOM 5368 O O . PHE A 1 665 ? -14.461 58.938 4.707 1 93.5 665 PHE A O 1
ATOM 5375 N N . THR A 1 666 ? -15.93 59.5 3.189 1 94.44 666 THR A N 1
ATOM 5376 C CA . THR A 1 666 ? -17.031 59.562 4.141 1 94.44 666 THR A CA 1
ATOM 5377 C C . THR A 1 666 ? -17.266 58.219 4.801 1 94.44 666 THR A C 1
ATOM 5379 O O . THR A 1 666 ? -17.484 58.125 6.008 1 94.44 666 THR A O 1
ATOM 5382 N N . VAL A 1 667 ? -17.109 57.219 4 1 92.06 667 VAL A N 1
ATOM 5383 C CA . VAL A 1 667 ? -17.297 55.875 4.512 1 92.06 667 VAL A CA 1
ATOM 5384 C C . VAL A 1 667 ? -16.125 55.5 5.422 1 92.06 667 VAL A C 1
ATOM 5386 O O . VAL A 1 667 ? -16.328 55 6.531 1 92.06 667 VAL A O 1
ATOM 5389 N N . SER A 1 668 ? -14.961 55.781 4.98 1 92.25 668 SER A N 1
ATOM 5390 C CA . SER A 1 668 ? -13.766 55.375 5.715 1 92.25 668 SER A CA 1
ATOM 5391 C C . SER A 1 668 ? -13.664 56.094 7.047 1 92.25 668 SER A C 1
ATOM 5393 O O . SER A 1 668 ? -13.297 55.5 8.062 1 92.25 668 SER A O 1
ATOM 5395 N N . ILE A 1 669 ? -13.969 57.344 7.059 1 94.06 669 ILE A N 1
ATOM 5396 C CA . ILE A 1 669 ? -13.844 58.125 8.273 1 94.06 669 ILE A CA 1
ATOM 5397 C C . ILE A 1 669 ? -14.938 57.719 9.266 1 94.06 669 ILE A C 1
ATOM 5399 O O . ILE A 1 669 ? -14.727 57.75 10.477 1 94.06 669 ILE A O 1
ATOM 5403 N N . SER A 1 670 ? -16.125 57.406 8.781 1 93.56 670 SER A N 1
ATOM 5404 C CA . SER A 1 670 ? -17.203 56.969 9.656 1 93.56 670 SER A CA 1
ATOM 5405 C C . SER A 1 670 ? -16.859 55.656 10.336 1 93.56 670 SER A C 1
ATOM 5407 O O . SER A 1 670 ? -17.219 55.438 11.492 1 93.56 670 SER A O 1
ATOM 5409 N N . GLN A 1 671 ? -16.172 54.875 9.586 1 89.62 671 GLN A N 1
ATOM 5410 C CA . GLN A 1 671 ? -15.742 53.594 10.164 1 89.62 671 GLN A CA 1
ATOM 5411 C C . GLN A 1 671 ? -14.664 53.812 11.211 1 89.62 671 GLN A C 1
ATOM 5413 O O . GLN A 1 671 ? -14.672 53.156 12.258 1 89.62 671 GLN A O 1
ATOM 5418 N N . GLU A 1 672 ? -13.742 54.656 10.914 1 90.31 672 GLU A N 1
ATOM 5419 C CA . GLU A 1 672 ? -12.609 54.906 11.797 1 90.31 672 GLU A CA 1
ATOM 5420 C C . GLU A 1 672 ? -13.062 55.531 13.109 1 90.31 672 GLU A C 1
ATOM 5422 O O . GLU A 1 672 ? -12.469 55.281 14.164 1 90.31 672 GLU A O 1
ATOM 5427 N N . PHE A 1 673 ? -14.055 56.344 13.125 1 92.75 673 PHE A N 1
ATOM 5428 C CA . PHE A 1 673 ? -14.461 57.094 14.305 1 92.75 673 PHE A CA 1
ATOM 5429 C C . PHE A 1 673 ? -15.656 56.438 14.984 1 92.75 673 PHE A C 1
ATOM 5431 O O . PHE A 1 673 ? -16.156 56.938 15.992 1 92.75 673 PHE A O 1
ATOM 5438 N N . ALA A 1 674 ? -16.047 55.375 14.445 1 89.88 674 ALA A N 1
ATOM 5439 C CA . ALA A 1 674 ? -17.219 54.688 14.992 1 89.88 674 ALA A CA 1
ATOM 5440 C C . ALA A 1 674 ? -17.047 54.406 16.484 1 89.88 674 ALA A C 1
ATOM 5442 O O . ALA A 1 674 ? -17.922 54.719 17.281 1 89.88 674 ALA A O 1
ATOM 5443 N N . ASN A 1 675 ? -15.828 53.969 16.859 1 88.12 675 ASN A N 1
ATOM 5444 C CA . ASN A 1 675 ? -15.57 53.594 18.25 1 88.12 675 ASN A CA 1
ATOM 5445 C C . ASN A 1 675 ? -15.305 54.781 19.125 1 88.12 675 ASN A C 1
ATOM 5447 O O . ASN A 1 675 ? -15.375 54.719 20.359 1 88.12 675 ASN A O 1
ATOM 5451 N N . CYS A 1 676 ? -15 55.844 18.5 1 91.62 676 CYS A N 1
ATOM 5452 C CA . CYS A 1 676 ? -14.688 57.031 19.234 1 91.62 676 CYS A CA 1
ATOM 5453 C C . CYS A 1 676 ? -15.961 57.75 19.672 1 91.62 676 CYS A C 1
ATOM 5455 O O . CYS A 1 676 ? -15.945 58.531 20.625 1 91.62 676 CYS A O 1
ATOM 5457 N N . ILE A 1 677 ? -17.016 57.531 18.953 1 90.88 677 ILE A N 1
ATOM 5458 C CA . ILE A 1 677 ? -18.25 58.25 19.203 1 90.88 677 ILE A CA 1
ATOM 5459 C C . ILE A 1 677 ? -19.125 57.469 20.188 1 90.88 677 ILE A C 1
ATOM 5461 O O . ILE A 1 677 ? -19.703 58.062 21.094 1 90.88 677 ILE A O 1
ATOM 5465 N N . ILE A 1 678 ? -19.219 56.188 19.938 1 89.88 678 ILE A N 1
ATOM 5466 C CA . ILE A 1 678 ? -20 55.344 20.812 1 89.88 678 ILE A CA 1
ATOM 5467 C C . ILE A 1 678 ? -19.156 54.188 21.312 1 89.88 678 ILE A C 1
ATOM 5469 O O . ILE A 1 678 ? -18.188 53.781 20.656 1 89.88 678 ILE A O 1
ATOM 5473 N N . GLN A 1 679 ? -19.531 53.781 22.469 1 83.5 679 GLN A N 1
ATOM 5474 C CA . GLN A 1 679 ? -18.859 52.562 22.984 1 83.5 679 GLN A CA 1
ATOM 5475 C C . GLN A 1 679 ? -19.375 51.312 22.297 1 83.5 679 GLN A C 1
ATOM 5477 O O . GLN A 1 679 ? -20.578 51.062 22.297 1 83.5 679 GLN A O 1
ATOM 5482 N N . SER A 1 680 ? -18.422 50.656 21.656 1 77.69 680 SER A N 1
ATOM 5483 C CA . SER A 1 680 ? -18.797 49.469 20.906 1 77.69 680 SER A CA 1
ATOM 5484 C C . SER A 1 680 ? -19.125 48.312 21.859 1 77.69 680 SER A C 1
ATOM 5486 O O . SER A 1 680 ? -18.453 48.125 22.875 1 77.69 680 SER A O 1
ATOM 5488 N N . LYS A 1 681 ? -20.266 47.688 21.562 1 74.38 681 LYS A N 1
ATOM 5489 C CA . LYS A 1 681 ? -20.594 46.438 22.234 1 74.38 681 LYS A CA 1
ATOM 5490 C C . LYS A 1 681 ? -20.234 45.25 21.359 1 74.38 681 LYS A C 1
ATOM 5492 O O . LYS A 1 681 ? -20.25 45.312 20.141 1 74.38 681 LYS A O 1
ATOM 5497 N N . ILE A 1 682 ? -19.75 44.281 21.969 1 67.44 682 ILE A N 1
ATOM 5498 C CA . ILE A 1 682 ? -19.25 43.062 21.297 1 67.44 682 ILE A CA 1
ATOM 5499 C C . ILE A 1 682 ? -20.266 42.594 20.266 1 67.44 682 ILE A C 1
ATOM 5501 O O . ILE A 1 682 ? -19.906 42.125 19.188 1 67.44 682 ILE A O 1
ATOM 5505 N N . THR A 1 683 ? -21.438 42.844 20.547 1 61.22 683 THR A N 1
ATOM 5506 C CA . THR A 1 683 ? -22.516 42.281 19.719 1 61.22 683 THR A CA 1
ATOM 5507 C C . THR A 1 683 ? -22.672 43.125 18.438 1 61.22 683 THR A C 1
ATOM 5509 O O . THR A 1 683 ? -23.094 42.594 17.406 1 61.22 683 THR A O 1
ATOM 5512 N N . ASP A 1 684 ? -22.438 44.281 18.469 1 63.38 684 ASP A N 1
ATOM 5513 C CA . ASP A 1 684 ? -22.844 45.188 17.391 1 63.38 684 ASP A CA 1
ATOM 5514 C C . ASP A 1 684 ? -21.688 45.469 16.438 1 63.38 684 ASP A C 1
ATOM 5516 O O . ASP A 1 684 ? -21.891 46.031 15.344 1 63.38 684 ASP A O 1
ATOM 5520 N N . ASP A 1 685 ? -20.609 44.906 16.438 1 61.28 685 ASP A N 1
ATOM 5521 C CA . ASP A 1 685 ? -19.406 45.062 15.617 1 61.28 685 ASP A CA 1
ATOM 5522 C C . ASP A 1 685 ? -19.219 46.5 15.195 1 61.28 685 ASP A C 1
ATOM 5524 O O . ASP A 1 685 ? -18.906 46.781 14.031 1 61.28 685 ASP A O 1
ATOM 5528 N N . ASN A 1 686 ? -19.469 47.438 15.883 1 72.56 686 ASN A N 1
ATOM 5529 C CA . ASN A 1 686 ? -19.25 48.844 15.617 1 72.56 686 ASN A CA 1
ATOM 5530 C C . ASN A 1 686 ? -20.141 49.375 14.477 1 72.56 686 ASN A C 1
ATOM 5532 O O . ASN A 1 686 ? -19.922 50.469 13.953 1 72.56 686 ASN A O 1
ATOM 5536 N N . GLU A 1 687 ? -21.078 48.656 14.109 1 82.19 687 GLU A N 1
ATOM 5537 C CA . GLU A 1 687 ? -21.922 49.031 12.969 1 82.19 687 GLU A CA 1
ATOM 5538 C C . GLU A 1 687 ? -22.812 50.219 13.297 1 82.19 687 GLU A C 1
ATOM 5540 O O . GLU A 1 687 ? -23 51.094 12.461 1 82.19 687 GLU A O 1
ATOM 5545 N N . ILE A 1 688 ? -23.234 50.219 14.445 1 86.12 688 ILE A N 1
ATOM 5546 C CA . ILE A 1 688 ? -24.141 51.281 14.836 1 86.12 688 ILE A CA 1
ATOM 5547 C C . ILE A 1 688 ? -23.375 52.594 14.891 1 86.12 688 ILE A C 1
ATOM 5549 O O . ILE A 1 688 ? -23.875 53.625 14.445 1 86.12 688 ILE A O 1
ATOM 5553 N N . GLY A 1 689 ? -22.172 52.531 15.484 1 88.81 689 GLY A N 1
ATOM 5554 C CA . GLY A 1 689 ? -21.344 53.719 15.523 1 88.81 689 GLY A CA 1
ATOM 5555 C C . GLY A 1 689 ? -21.016 54.25 14.141 1 88.81 689 GLY A C 1
ATOM 5556 O O . GLY A 1 689 ? -20.984 55.469 13.922 1 88.81 689 GLY A O 1
ATOM 5557 N N . PHE A 1 690 ? -20.844 53.406 13.234 1 91.19 690 PHE A N 1
ATOM 5558 C CA . PHE A 1 690 ? -20.547 53.75 11.844 1 91.19 690 PHE A CA 1
ATOM 5559 C C . PHE A 1 690 ? -21.75 54.438 11.203 1 91.19 690 PHE A C 1
ATOM 5561 O O . PHE A 1 690 ? -21.594 55.5 10.602 1 91.19 690 PHE A O 1
ATOM 5568 N N . LYS A 1 691 ? -22.891 53.906 11.383 1 91.56 691 LYS A N 1
ATOM 5569 C CA . LYS A 1 691 ? -24.094 54.438 10.758 1 91.56 691 LYS A CA 1
ATOM 5570 C C . LYS A 1 691 ? -24.469 55.781 11.344 1 91.56 691 LYS A C 1
ATOM 5572 O O . LYS A 1 691 ? -24.906 56.688 10.617 1 91.56 691 LYS A O 1
ATOM 5577 N N . ILE A 1 692 ? -24.281 55.875 12.617 1 92.5 692 ILE A N 1
ATOM 5578 C CA . ILE A 1 692 ? -24.609 57.125 13.281 1 92.5 692 ILE A CA 1
ATOM 5579 C C . ILE A 1 692 ? -23.703 58.25 12.758 1 92.5 692 ILE A C 1
ATOM 5581 O O . ILE A 1 692 ? -24.172 59.312 12.406 1 92.5 692 ILE A O 1
ATOM 5585 N N . PHE A 1 693 ? -22.438 57.969 12.719 1 93.69 693 PHE A N 1
ATOM 5586 C CA . PHE A 1 693 ? -21.5 59 12.289 1 93.69 693 PHE A CA 1
ATOM 5587 C C . PHE A 1 693 ? -21.672 59.312 10.805 1 93.69 693 PHE A C 1
ATOM 5589 O O . PHE A 1 693 ? -21.516 60.438 10.383 1 93.69 693 PHE A O 1
ATOM 5596 N N . TYR A 1 694 ? -21.984 58.344 10.016 1 94 694 TYR A N 1
ATOM 5597 C CA . TYR A 1 694 ? -22.25 58.562 8.594 1 94 694 TYR A CA 1
ATOM 5598 C C . TYR A 1 694 ? -23.422 59.5 8.391 1 94 694 TYR A C 1
ATOM 5600 O O . TYR A 1 694 ? -23.359 60.438 7.566 1 94 694 TYR A O 1
ATOM 5608 N N . ASP A 1 695 ? -24.422 59.344 9.156 1 94 695 ASP A N 1
ATOM 5609 C CA . ASP A 1 695 ? -25.594 60.188 9.07 1 94 695 ASP A CA 1
ATOM 5610 C C . ASP A 1 695 ? -25.297 61.594 9.57 1 94 695 ASP A C 1
ATOM 5612 O O . ASP A 1 695 ? -25.828 62.594 9.047 1 94 695 ASP A O 1
ATOM 5616 N N . LEU A 1 696 ? -24.484 61.656 10.633 1 95 696 LEU A N 1
ATOM 5617 C CA . LEU A 1 696 ? -24.094 62.969 11.156 1 95 696 LEU A CA 1
ATOM 5618 C C . LEU A 1 696 ? -23.344 63.781 10.109 1 95 696 LEU A C 1
ATOM 5620 O O . LEU A 1 696 ? -23.469 65 10.055 1 95 696 LEU A O 1
ATOM 5624 N N . LEU A 1 697 ? -22.578 63.125 9.281 1 95.06 697 LEU A N 1
ATOM 5625 C CA . LEU A 1 697 ? -21.781 63.781 8.258 1 95.06 697 LEU A CA 1
ATOM 5626 C C . LEU A 1 697 ? -22.641 64.125 7.043 1 95.06 697 LEU A C 1
ATOM 5628 O O . LEU A 1 697 ? -22.516 65.188 6.473 1 95.06 697 LEU A O 1
ATOM 5632 N N . THR A 1 698 ? -23.547 63.281 6.68 1 93.19 698 THR A N 1
ATOM 5633 C CA . THR A 1 698 ? -24.328 63.469 5.465 1 93.19 698 THR A CA 1
ATOM 5634 C C . THR A 1 698 ? -25.484 64.438 5.699 1 93.19 698 THR A C 1
ATOM 5636 O O . THR A 1 698 ? -25.891 65.125 4.785 1 93.19 698 THR A O 1
ATOM 5639 N N . HIS A 1 699 ? -26.031 64.5 6.879 1 93.44 699 HIS A N 1
ATOM 5640 C CA . HIS A 1 699 ? -27.156 65.375 7.195 1 93.44 699 HIS A CA 1
ATOM 5641 C C . HIS A 1 699 ? -26.75 66.375 8.25 1 93.44 699 HIS A C 1
ATOM 5643 O O . HIS A 1 699 ? -27.531 66.688 9.164 1 93.44 699 HIS A O 1
ATOM 5649 N N . LYS A 1 700 ? -25.531 66.875 8.203 1 94.19 700 LYS A N 1
ATOM 5650 C CA . LYS A 1 700 ? -24.984 67.75 9.227 1 94.19 700 LYS A CA 1
ATOM 5651 C C . LYS A 1 700 ? -25.844 69 9.406 1 94.19 700 LYS A C 1
ATOM 5653 O O . LYS A 1 700 ? -26.219 69.312 10.531 1 94.19 700 LYS A O 1
ATOM 5658 N N . LYS A 1 701 ? -26.25 69.75 8.344 1 92.94 701 LYS A N 1
ATOM 5659 C CA . LYS A 1 701 ? -26.969 71 8.398 1 92.94 701 LYS A CA 1
ATOM 5660 C C . LYS A 1 701 ? -28.344 70.812 9.055 1 92.94 701 LYS A C 1
ATOM 5662 O O . LYS A 1 701 ? -28.734 71.625 9.906 1 92.94 701 LYS A O 1
ATOM 5667 N N . GLN A 1 702 ? -28.922 69.812 8.711 1 92.38 702 GLN A N 1
ATOM 5668 C CA . GLN A 1 702 ? -30.266 69.562 9.25 1 92.38 702 GLN A CA 1
ATOM 5669 C C . GLN A 1 702 ? -30.203 69.188 10.734 1 92.38 702 GLN A C 1
ATOM 5671 O O . GLN A 1 702 ? -30.969 69.75 11.539 1 92.38 702 GLN A O 1
ATOM 5676 N N . ILE A 1 703 ? -29.328 68.312 11.109 1 93.5 703 ILE A N 1
ATOM 5677 C CA . ILE A 1 703 ? -29.25 67.812 12.461 1 93.5 703 ILE A CA 1
ATOM 5678 C C . ILE A 1 703 ? -28.828 68.875 13.43 1 93.5 703 ILE A C 1
ATOM 5680 O O . ILE A 1 703 ? -29.484 69.125 14.445 1 93.5 703 ILE A O 1
ATOM 5684 N N . PHE A 1 704 ? -27.75 69.562 13.117 1 92.31 704 PHE A N 1
ATOM 5685 C CA . PHE A 1 704 ? -27.203 70.5 14.086 1 92.31 704 PHE A CA 1
ATOM 5686 C C . PHE A 1 704 ? -28 71.812 14.07 1 92.31 704 PHE A C 1
ATOM 5688 O O . PHE A 1 704 ? -27.984 72.562 15.055 1 92.31 704 PHE A O 1
ATOM 5695 N N . HIS A 1 705 ? -28.703 72.125 12.945 1 91.31 705 HIS A N 1
ATOM 5696 C CA . HIS A 1 705 ? -29.609 73.25 12.945 1 91.31 705 HIS A CA 1
ATOM 5697 C C . HIS A 1 705 ? -30.766 73 13.922 1 91.31 705 HIS A C 1
ATOM 5699 O O . HIS A 1 705 ? -31.109 73.938 14.688 1 91.31 705 HIS A O 1
ATOM 5705 N N . GLU A 1 706 ? -31.297 71.938 13.898 1 89.94 706 GLU A N 1
ATOM 5706 C CA . GLU A 1 706 ? -32.406 71.562 14.797 1 89.94 706 GLU A CA 1
ATOM 5707 C C . GLU A 1 706 ? -31.922 71.5 16.25 1 89.94 706 GLU A C 1
ATOM 5709 O O . GLU A 1 706 ? -32.656 71.812 17.172 1 89.94 706 GLU A O 1
ATOM 5714 N N . LEU A 1 707 ? -30.719 70.938 16.469 1 90.69 707 LEU A N 1
ATOM 5715 C CA . LEU A 1 707 ? -30.172 70.875 17.828 1 90.69 707 LEU A CA 1
ATOM 5716 C C . LEU A 1 707 ? -29.953 72.25 18.422 1 90.69 707 LEU A C 1
ATOM 5718 O O . LEU A 1 707 ? -30.188 72.438 19.625 1 90.69 707 LEU A O 1
ATOM 5722 N N . LYS A 1 708 ? -29.453 73.188 17.594 1 86.69 708 LYS A N 1
ATOM 5723 C CA . LYS A 1 708 ? -29.234 74.562 18.062 1 86.69 708 LYS A CA 1
ATOM 5724 C C . LYS A 1 708 ? -30.562 75.25 18.375 1 86.69 708 LYS A C 1
ATOM 5726 O O . LYS A 1 708 ? -30.672 76 19.344 1 86.69 708 LYS A O 1
ATOM 5731 N N . ARG A 1 709 ? -31.562 75 17.625 1 84.81 709 ARG A N 1
ATOM 5732 C CA . ARG A 1 709 ? -32.906 75.562 17.844 1 84.81 709 ARG A CA 1
ATOM 5733 C C . ARG A 1 709 ? -33.5 75.062 19.125 1 84.81 709 ARG A C 1
ATOM 5735 O O . ARG A 1 709 ? -34.125 75.812 19.891 1 84.81 709 ARG A O 1
ATOM 5742 N N . GLN A 1 710 ? -33.344 73.875 19.438 1 81.81 710 GLN A N 1
ATOM 5743 C CA . GLN A 1 710 ? -33.938 73.25 20.625 1 81.81 710 GLN A CA 1
ATOM 5744 C C . GLN A 1 710 ? -33.188 73.688 21.891 1 81.81 710 GLN A C 1
ATOM 5746 O O . GLN A 1 710 ? -33.812 73.812 22.953 1 81.81 710 GLN A O 1
ATOM 5751 N N . ASN A 1 711 ? -31.906 73.875 21.797 1 74.81 711 ASN A N 1
ATOM 5752 C CA . ASN A 1 711 ? -31.125 74.312 22.953 1 74.81 711 ASN A CA 1
ATOM 5753 C C . ASN A 1 711 ? -31.312 75.812 23.266 1 74.81 711 ASN A C 1
ATOM 5755 O O . ASN A 1 711 ? -31.078 76.188 24.406 1 74.81 711 ASN A O 1
ATOM 5759 N N . SER A 1 712 ? -31.531 76.688 22.312 1 64.75 712 SER A N 1
ATOM 5760 C CA . SER A 1 712 ? -31.859 78.062 22.547 1 64.75 712 SER A CA 1
ATOM 5761 C C . SER A 1 712 ? -33.219 78.25 23.234 1 64.75 712 SER A C 1
ATOM 5763 O O . SER A 1 712 ? -33.469 79.25 23.922 1 64.75 712 SER A O 1
ATOM 5765 N N . LYS A 1 713 ? -34.062 77.312 23.141 1 62.03 713 LYS A N 1
ATOM 5766 C CA . LYS A 1 713 ? -35.375 77.375 23.781 1 62.03 713 LYS A CA 1
ATOM 5767 C C . LYS A 1 713 ? -35.312 76.938 25.25 1 62.03 713 LYS A C 1
ATOM 5769 O O . LYS A 1 713 ? -36.062 77.375 26.078 1 62.03 713 LYS A O 1
ATOM 5774 N N . ASN A 1 714 ? -34.375 76.125 25.641 1 49.22 714 ASN A N 1
ATOM 5775 C CA . ASN A 1 714 ? -34.25 75.688 27.047 1 49.22 714 ASN A CA 1
ATOM 5776 C C . ASN A 1 714 ? -33.281 76.625 27.797 1 49.22 714 ASN A C 1
ATOM 5778 O O . ASN A 1 714 ? -32.188 76.875 27.297 1 49.22 714 ASN A O 1
ATOM 5782 N N . MET B 1 1 ? -10.148 45.188 7.891 1 56.16 1 MET B N 1
ATOM 5783 C CA . MET B 1 1 ? -9.977 43.781 8.227 1 56.16 1 MET B CA 1
ATOM 5784 C C . MET B 1 1 ? -9.875 43.562 9.734 1 56.16 1 MET B C 1
ATOM 5786 O O . MET B 1 1 ? -9.328 44.406 10.438 1 56.16 1 MET B O 1
ATOM 5790 N N . LEU B 1 2 ? -10.664 42.656 10.164 1 69.75 2 LEU B N 1
ATOM 5791 C CA . LEU B 1 2 ? -10.711 42.312 11.586 1 69.75 2 LEU B CA 1
ATOM 5792 C C . LEU B 1 2 ? -9.367 41.781 12.055 1 69.75 2 LEU B C 1
ATOM 5794 O O . LEU B 1 2 ? -8.727 41 11.352 1 69.75 2 LEU B O 1
ATOM 5798 N N . SER B 1 3 ? -8.688 42.469 12.984 1 86.81 3 SER B N 1
ATOM 5799 C CA . SER B 1 3 ? -7.375 42.094 13.492 1 86.81 3 SER B CA 1
ATOM 5800 C C . SER B 1 3 ? -7.43 41.75 14.984 1 86.81 3 SER B C 1
ATOM 5802 O O . SER B 1 3 ? -8.398 42.125 15.664 1 86.81 3 SER B O 1
ATOM 5804 N N . PHE B 1 4 ? -6.41 40.969 15.469 1 92.19 4 PHE B N 1
ATOM 5805 C CA . PHE B 1 4 ? -6.312 40.625 16.875 1 92.19 4 PHE B CA 1
ATOM 5806 C C . PHE B 1 4 ? -6.246 41.875 17.734 1 92.19 4 PHE B C 1
ATOM 5808 O O . PHE B 1 4 ? -6.797 41.906 18.844 1 92.19 4 PHE B O 1
ATOM 5815 N N . CYS B 1 5 ? -5.598 42.906 17.141 1 90.62 5 CYS B N 1
ATOM 5816 C CA . CYS B 1 5 ? -5.387 44.156 17.859 1 90.62 5 CYS B CA 1
ATOM 5817 C C . CYS B 1 5 ? -6.711 44.844 18.156 1 90.62 5 CYS B C 1
ATOM 5819 O O . CYS B 1 5 ? -6.824 45.594 19.109 1 90.62 5 CYS B O 1
ATOM 5821 N N . ASP B 1 6 ? -7.742 44.531 17.453 1 86.38 6 ASP B N 1
ATOM 5822 C CA . ASP B 1 6 ? -9 45.25 17.562 1 86.38 6 ASP B CA 1
ATOM 5823 C C . ASP B 1 6 ? -9.977 44.531 18.484 1 86.38 6 ASP B C 1
ATOM 5825 O O . ASP B 1 6 ? -10.914 45.156 19.016 1 86.38 6 ASP B O 1
ATOM 5829 N N . TYR B 1 7 ? -9.719 43.219 18.734 1 87.94 7 TYR B N 1
ATOM 5830 C CA . TYR B 1 7 ? -10.875 42.531 19.266 1 87.94 7 TYR B CA 1
ATOM 5831 C C . TYR B 1 7 ? -10.492 41.719 20.5 1 87.94 7 TYR B C 1
ATOM 5833 O O . TYR B 1 7 ? -11.352 41.062 21.125 1 87.94 7 TYR B O 1
ATOM 5841 N N . PHE B 1 8 ? -9.312 41.656 20.922 1 91.81 8 PHE B N 1
ATOM 5842 C CA . PHE B 1 8 ? -8.969 40.844 22.062 1 91.81 8 PHE B CA 1
ATOM 5843 C C . PHE B 1 8 ? -8.547 41.688 23.25 1 91.81 8 PHE B C 1
ATOM 5845 O O . PHE B 1 8 ? -7.531 41.438 23.891 1 91.81 8 PHE B O 1
ATOM 5852 N N . TRP B 1 9 ? -9.352 42.656 23.5 1 91.31 9 TRP B N 1
ATOM 5853 C CA . TRP B 1 9 ? -9.148 43.531 24.641 1 91.31 9 TRP B CA 1
ATOM 5854 C C . TRP B 1 9 ? -10.188 43.25 25.734 1 91.31 9 TRP B C 1
ATOM 5856 O O . TRP B 1 9 ? -11.258 42.688 25.453 1 91.31 9 TRP B O 1
ATOM 5866 N N . SER B 1 10 ? -9.883 43.375 26.984 1 90.12 10 SER B N 1
ATOM 5867 C CA . SER B 1 10 ? -10.758 43.281 28.156 1 90.12 10 SER B CA 1
ATOM 5868 C C . SER B 1 10 ? -10.43 44.375 29.172 1 90.12 10 SER B C 1
ATOM 5870 O O . SER B 1 10 ? -9.344 44.938 29.141 1 90.12 10 SER B O 1
ATOM 5872 N N . GLU B 1 11 ? -11.414 44.656 30.031 1 86.81 11 GLU B N 1
ATOM 5873 C CA . GLU B 1 11 ? -11.227 45.688 31.047 1 86.81 11 GLU B CA 1
ATOM 5874 C C . GLU B 1 11 ? -10.078 45.344 31.984 1 86.81 11 GLU B C 1
ATOM 5876 O O . GLU B 1 11 ? -9.312 46.219 32.406 1 86.81 11 GLU B O 1
ATOM 5881 N N . ASP B 1 12 ? -9.984 44.062 32.281 1 88.12 12 ASP B N 1
ATOM 5882 C CA . ASP B 1 12 ? -8.93 43.594 33.188 1 88.12 12 ASP B CA 1
ATOM 5883 C C . ASP B 1 12 ? -7.648 43.281 32.406 1 88.12 12 ASP B C 1
ATOM 5885 O O . ASP B 1 12 ? -6.641 42.906 33 1 88.12 12 ASP B O 1
ATOM 5889 N N . LEU B 1 13 ? -7.594 43.469 31.141 1 90.69 13 LEU B N 1
ATOM 5890 C CA . LEU B 1 13 ? -6.473 43.281 30.234 1 90.69 13 LEU B CA 1
ATOM 5891 C C . LEU B 1 13 ? -6.027 41.812 30.234 1 90.69 13 LEU B C 1
ATOM 5893 O O . LEU B 1 13 ? -5.199 41.406 29.422 1 90.69 13 LEU B O 1
ATOM 5897 N N . VAL B 1 14 ? -6.539 40.969 31.141 1 92.25 14 VAL B N 1
ATOM 5898 C CA . VAL B 1 14 ? -6.066 39.594 31.25 1 92.25 14 VAL B CA 1
ATOM 5899 C C . VAL B 1 14 ? -7.062 38.625 30.594 1 92.25 14 VAL B C 1
ATOM 5901 O O . VAL B 1 14 ? -6.672 37.688 29.906 1 92.25 14 VAL B O 1
ATOM 5904 N N . SER B 1 15 ? -8.344 38.781 30.75 1 93.88 15 SER B N 1
ATOM 5905 C CA . SER B 1 15 ? -9.375 37.875 30.281 1 93.88 15 SER B CA 1
ATOM 5906 C C . SER B 1 15 ? -9.32 37.719 28.766 1 93.88 15 SER B C 1
ATOM 5908 O O . SER B 1 15 ? -9.461 36.625 28.234 1 93.88 15 SER B O 1
ATOM 5910 N N . GLY B 1 16 ? -9.219 38.812 27.984 1 92.69 16 GLY B N 1
ATOM 5911 C CA . GLY B 1 16 ? -9.094 38.75 26.531 1 92.69 16 GLY B CA 1
ATOM 5912 C C . GLY B 1 16 ? -7.859 38 26.078 1 92.69 16 GLY B C 1
ATOM 5913 O O . GLY B 1 16 ? -7.906 37.25 25.109 1 92.69 16 GLY B O 1
ATOM 5914 N N . LEU B 1 17 ? -6.758 38.188 26.781 1 94.62 17 LEU B N 1
ATOM 5915 C CA . LEU B 1 17 ? -5.512 37.5 26.453 1 94.62 17 LEU B CA 1
ATOM 5916 C C . LEU B 1 17 ? -5.625 36 26.734 1 94.62 17 LEU B C 1
ATOM 5918 O O . LEU B 1 17 ? -5.109 35.188 25.969 1 94.62 17 LEU B O 1
ATOM 5922 N N . ASP B 1 18 ? -6.277 35.656 27.875 1 95.75 18 ASP B N 1
ATOM 5923 C CA . ASP B 1 18 ? -6.434 34.25 28.234 1 95.75 18 ASP B CA 1
ATOM 5924 C C . ASP B 1 18 ? -7.199 33.5 27.156 1 95.75 18 ASP B C 1
ATOM 5926 O O . ASP B 1 18 ? -6.844 32.375 26.812 1 95.75 18 ASP B O 1
ATOM 5930 N N . VAL B 1 19 ? -8.266 34.062 26.625 1 96 19 VAL B N 1
ATOM 5931 C CA . VAL B 1 19 ? -9.055 33.438 25.578 1 96 19 VAL B CA 1
ATOM 5932 C C . VAL B 1 19 ? -8.211 33.281 24.312 1 96 19 VAL B C 1
ATOM 5934 O O . VAL B 1 19 ? -8.234 32.219 23.688 1 96 19 VAL B O 1
ATOM 5937 N N . LEU B 1 20 ? -7.473 34.312 23.953 1 95.81 20 LEU B N 1
ATOM 5938 C CA . LEU B 1 20 ? -6.641 34.25 22.75 1 95.81 20 LEU B CA 1
ATOM 5939 C C . LEU B 1 20 ? -5.574 33.188 22.875 1 95.81 20 LEU B C 1
ATOM 5941 O O . LEU B 1 20 ? -5.395 32.375 21.953 1 95.81 20 LEU B O 1
ATOM 5945 N N . PHE B 1 21 ? -4.824 33.125 23.984 1 96.88 21 PHE B N 1
ATOM 5946 C CA . PHE B 1 21 ? -3.732 32.188 24.141 1 96.88 21 PHE B CA 1
ATOM 5947 C C . PHE B 1 21 ? -4.27 30.75 24.234 1 96.88 21 PHE B C 1
ATOM 5949 O O . PHE B 1 21 ? -3.629 29.812 23.781 1 96.88 21 PHE B O 1
ATOM 5956 N N . ASP B 1 22 ? -5.438 30.594 24.812 1 96.56 22 ASP B N 1
ATOM 5957 C CA . ASP B 1 22 ? -6.066 29.281 24.812 1 96.56 22 ASP B CA 1
ATOM 5958 C C . ASP B 1 22 ? -6.309 28.781 23.391 1 96.56 22 ASP B C 1
ATOM 5960 O O . ASP B 1 22 ? -6.082 27.594 23.094 1 96.56 22 ASP B O 1
ATOM 5964 N N . ARG B 1 23 ? -6.789 29.688 22.547 1 95.25 23 ARG B N 1
ATOM 5965 C CA . ARG B 1 23 ? -7.059 29.312 21.172 1 95.25 23 ARG B CA 1
ATOM 5966 C C . ARG B 1 23 ? -5.762 29.078 20.406 1 95.25 23 ARG B C 1
ATOM 5968 O O . ARG B 1 23 ? -5.715 28.234 19.5 1 95.25 23 ARG B O 1
ATOM 5975 N N . LEU B 1 24 ? -4.742 29.859 20.703 1 97.12 24 LEU B N 1
ATOM 5976 C CA . LEU B 1 24 ? -3.453 29.672 20.047 1 97.12 24 LEU B CA 1
ATOM 5977 C C . LEU B 1 24 ? -2.832 28.328 20.438 1 97.12 24 LEU B C 1
ATOM 5979 O O . LEU B 1 24 ? -2.232 27.656 19.609 1 97.12 24 LEU B O 1
ATOM 5983 N N . TYR B 1 25 ? -2.984 27.953 21.734 1 96.56 25 TYR B N 1
ATOM 5984 C CA . TYR B 1 25 ? -2.492 26.641 22.156 1 96.56 25 TYR B CA 1
ATOM 5985 C C . TYR B 1 25 ? -3.307 25.516 21.531 1 96.56 25 TYR B C 1
ATOM 5987 O O . TYR B 1 25 ? -2.771 24.453 21.234 1 96.56 25 TYR B O 1
ATOM 5995 N N . HIS B 1 26 ? -4.609 25.766 21.359 1 95.38 26 HIS B N 1
ATOM 5996 C CA . HIS B 1 26 ? -5.438 24.812 20.641 1 95.38 26 HIS B CA 1
ATOM 5997 C C . HIS B 1 26 ? -4.91 24.578 19.219 1 95.38 26 HIS B C 1
ATOM 5999 O O . HIS B 1 26 ? -4.93 23.453 18.719 1 95.38 26 HIS B O 1
ATOM 6005 N N . GLY B 1 27 ? -4.461 25.703 18.578 1 95.69 27 GLY B N 1
ATOM 6006 C CA . GLY B 1 27 ? -3.832 25.578 17.266 1 95.69 27 GLY B CA 1
ATOM 6007 C C . GLY B 1 27 ? -2.582 24.719 17.297 1 95.69 27 GLY B C 1
ATOM 6008 O O . GLY B 1 27 ? -2.33 23.953 16.359 1 95.69 27 GLY B O 1
ATOM 6009 N N . CYS B 1 28 ? -1.791 24.812 18.344 1 96.44 28 CYS B N 1
ATOM 6010 C CA . CYS B 1 28 ? -0.598 24 18.484 1 96.44 28 CYS B CA 1
ATOM 6011 C C . CYS B 1 28 ? -0.966 22.516 18.609 1 96.44 28 CYS B C 1
ATOM 6013 O O . CYS B 1 28 ? -0.267 21.656 18.094 1 96.44 28 CYS B O 1
ATOM 6015 N N . GLU B 1 29 ? -2.014 22.172 19.312 1 94.81 29 GLU B N 1
ATOM 6016 C CA . GLU B 1 29 ? -2.479 20.797 19.453 1 94.81 29 GLU B CA 1
ATOM 6017 C C . GLU B 1 29 ? -2.928 20.234 18.109 1 94.81 29 GLU B C 1
ATOM 6019 O O . GLU B 1 29 ? -2.744 19.047 17.828 1 94.81 29 GLU B O 1
ATOM 6024 N N . GLN B 1 30 ? -3.584 21.078 17.328 1 94.06 30 GLN B N 1
ATOM 6025 C CA . GLN B 1 30 ? -3.971 20.672 15.984 1 94.06 30 GLN B CA 1
ATOM 6026 C C . GLN B 1 30 ? -2.75 20.297 15.156 1 94.06 30 GLN B C 1
ATOM 6028 O O . GLN B 1 30 ? -2.797 19.328 14.383 1 94.06 30 GLN B O 1
ATOM 6033 N N . CYS B 1 31 ? -1.681 21.078 15.281 1 95.94 31 CYS B N 1
ATOM 6034 C CA . CYS B 1 31 ? -0.439 20.75 14.594 1 95.94 31 CYS B CA 1
ATOM 6035 C C . CYS B 1 31 ? 0.094 19.406 15.039 1 95.94 31 CYS B C 1
ATOM 6037 O O . CYS B 1 31 ? 0.6 18.625 14.227 1 95.94 31 CYS B O 1
ATOM 6039 N N . ASP B 1 32 ? -0.002 19.047 16.328 1 96.19 32 ASP B N 1
ATOM 6040 C CA . ASP B 1 32 ? 0.444 17.766 16.844 1 96.19 32 ASP B CA 1
ATOM 6041 C C . ASP B 1 32 ? -0.338 16.609 16.203 1 96.19 32 ASP B C 1
ATOM 6043 O O . ASP B 1 32 ? 0.211 15.539 15.977 1 96.19 32 ASP B O 1
ATOM 6047 N N . LEU B 1 33 ? -1.627 16.828 15.977 1 95.56 33 LEU B N 1
ATOM 6048 C CA . LEU B 1 33 ? -2.457 15.812 15.352 1 95.56 33 LEU B CA 1
ATOM 6049 C C . LEU B 1 33 ? -2.006 15.539 13.922 1 95.56 33 LEU B C 1
ATOM 6051 O O . LEU B 1 33 ? -2.01 14.398 13.469 1 95.56 33 LEU B O 1
ATOM 6055 N N . PHE B 1 34 ? -1.669 16.609 13.18 1 96.25 34 PHE B N 1
ATOM 6056 C CA . PHE B 1 34 ? -1.145 16.438 11.836 1 96.25 34 PHE B CA 1
ATOM 6057 C C . PHE B 1 34 ? 0.177 15.68 11.859 1 96.25 34 PHE B C 1
ATOM 6059 O O . PHE B 1 34 ? 0.428 14.82 11.008 1 96.25 34 PHE B O 1
ATOM 6066 N N . ILE B 1 35 ? 1.053 16.016 12.836 1 97.06 35 ILE B N 1
ATOM 6067 C CA . ILE B 1 35 ? 2.324 15.312 12.977 1 97.06 35 ILE B CA 1
ATOM 6068 C C . ILE B 1 35 ? 2.068 13.828 13.234 1 97.06 35 ILE B C 1
ATOM 6070 O O . ILE B 1 35 ? 2.738 12.969 12.664 1 97.06 35 ILE B O 1
ATOM 6074 N N . GLN B 1 36 ? 1.122 13.539 14.078 1 96.25 36 GLN B N 1
ATOM 6075 C CA . GLN B 1 36 ? 0.766 12.156 14.375 1 96.25 36 GLN B CA 1
ATOM 6076 C C . GLN B 1 36 ? 0.278 11.438 13.125 1 96.25 36 GLN B C 1
ATOM 6078 O O . GLN B 1 36 ? 0.607 10.266 12.906 1 96.25 36 GLN B O 1
ATOM 6083 N N . LEU B 1 37 ? -0.54 12.109 12.336 1 95.75 37 LEU B N 1
ATOM 6084 C CA . LEU B 1 37 ? -1.038 11.539 11.086 1 95.75 37 LEU B CA 1
ATOM 6085 C C . LEU B 1 37 ? 0.113 11.195 10.148 1 95.75 37 LEU B C 1
ATOM 6087 O O . LEU B 1 37 ? 0.179 10.086 9.617 1 95.75 37 LEU B O 1
ATOM 6091 N N . PHE B 1 38 ? 1.022 12.172 9.938 1 97.12 38 PHE B N 1
ATOM 6092 C CA . PHE B 1 38 ? 2.152 11.969 9.039 1 97.12 38 PHE B CA 1
ATOM 6093 C C . PHE B 1 38 ? 3.049 10.844 9.547 1 97.12 38 PHE B C 1
ATOM 6095 O O . PHE B 1 38 ? 3.516 10.016 8.766 1 97.12 38 PHE B O 1
ATOM 6102 N N . ALA B 1 39 ? 3.279 10.852 10.828 1 96.94 39 ALA B N 1
ATOM 6103 C CA . ALA B 1 39 ? 4.141 9.836 11.438 1 96.94 39 ALA B CA 1
ATOM 6104 C C . ALA B 1 39 ? 3.525 8.445 11.312 1 96.94 39 ALA B C 1
ATOM 6106 O O . ALA B 1 39 ? 4.234 7.469 11.055 1 96.94 39 ALA B O 1
ATOM 6107 N N . SER B 1 40 ? 2.236 8.32 11.609 1 96.38 40 SER B N 1
ATOM 6108 C CA . SER B 1 40 ? 1.553 7.039 11.484 1 96.38 40 SER B CA 1
ATOM 6109 C C . SER B 1 40 ? 1.637 6.504 10.062 1 96.38 40 SER B C 1
ATOM 6111 O O . SER B 1 40 ? 1.949 5.328 9.852 1 96.38 40 SER B O 1
ATOM 6113 N N . ARG B 1 41 ? 1.313 7.371 9.094 1 96.25 41 ARG B N 1
ATOM 6114 C CA . ARG B 1 41 ? 1.387 6.938 7.703 1 96.25 41 ARG B CA 1
ATOM 6115 C C . ARG B 1 41 ? 2.797 6.484 7.344 1 96.25 41 ARG B C 1
ATOM 6117 O O . ARG B 1 41 ? 2.975 5.496 6.629 1 96.25 41 ARG B O 1
ATOM 6124 N N . MET B 1 42 ? 3.84 7.289 7.777 1 96.38 42 MET B N 1
ATOM 6125 C CA . MET B 1 42 ? 5.23 6.914 7.543 1 96.38 42 MET B CA 1
ATOM 6126 C C . MET B 1 42 ? 5.52 5.52 8.086 1 96.38 42 MET B C 1
ATOM 6128 O O . MET B 1 42 ? 6.121 4.695 7.398 1 96.38 42 MET B O 1
ATOM 6132 N N . GLN B 1 43 ? 5.055 5.215 9.281 1 96.81 43 GLN B N 1
ATOM 6133 C CA . GLN B 1 43 ? 5.289 3.926 9.914 1 96.81 43 GLN B CA 1
ATOM 6134 C C . GLN B 1 43 ? 4.594 2.801 9.156 1 96.81 43 GLN B C 1
ATOM 6136 O O . GLN B 1 43 ? 5.137 1.7 9.031 1 96.81 43 GLN B O 1
ATOM 6141 N N . PHE B 1 44 ? 3.324 3.039 8.719 1 96.88 44 PHE B N 1
ATOM 6142 C CA . PHE B 1 44 ? 2.59 2.039 7.953 1 96.88 44 PHE B CA 1
ATOM 6143 C C . PHE B 1 44 ? 3.324 1.699 6.66 1 96.88 44 PHE B C 1
ATOM 6145 O O . PHE B 1 44 ? 3.408 0.53 6.277 1 96.88 44 PHE B O 1
ATOM 6152 N N . GLU B 1 45 ? 3.83 2.697 6.008 1 96.38 45 GLU B N 1
ATOM 6153 C CA . GLU B 1 45 ? 4.562 2.496 4.762 1 96.38 45 GLU B CA 1
ATOM 6154 C C . GLU B 1 45 ? 5.848 1.702 5 1 96.38 45 GLU B C 1
ATOM 6156 O O . GLU B 1 45 ? 6.215 0.85 4.188 1 96.38 45 GLU B O 1
ATOM 6161 N N . VAL B 1 46 ? 6.598 2.031 6.066 1 96.44 46 VAL B N 1
ATOM 6162 C CA . VAL B 1 46 ? 7.82 1.306 6.391 1 96.44 46 VAL B CA 1
ATOM 6163 C C . VAL B 1 46 ? 7.496 -0.164 6.648 1 96.44 46 VAL B C 1
ATOM 6165 O O . VAL B 1 46 ? 8.18 -1.055 6.141 1 96.44 46 VAL B O 1
ATOM 6168 N N . SER B 1 47 ? 6.477 -0.437 7.43 1 96.94 47 SER B N 1
ATOM 6169 C CA . SER B 1 47 ? 6.098 -1.804 7.773 1 96.94 47 SER B CA 1
ATOM 6170 C C . SER B 1 47 ? 5.707 -2.598 6.531 1 96.94 47 SER B C 1
ATOM 6172 O O . SER B 1 47 ? 6.176 -3.721 6.336 1 96.94 47 SER B O 1
ATOM 6174 N N . HIS B 1 48 ? 4.84 -2.031 5.699 1 96.44 48 HIS B N 1
ATOM 6175 C CA . HIS B 1 48 ? 4.402 -2.689 4.473 1 96.44 48 HIS B CA 1
ATOM 6176 C C . HIS B 1 48 ? 5.566 -2.869 3.504 1 96.44 48 HIS B C 1
ATOM 6178 O O . HIS B 1 48 ? 5.707 -3.928 2.887 1 96.44 48 HIS B O 1
ATOM 6184 N N . GLY B 1 49 ? 6.395 -1.787 3.367 1 96.25 49 GLY B N 1
ATOM 6185 C CA . GLY B 1 49 ? 7.547 -1.844 2.484 1 96.25 49 GLY B CA 1
ATOM 6186 C C . GLY B 1 49 ? 8.555 -2.91 2.879 1 96.25 49 GLY B C 1
ATOM 6187 O O . GLY B 1 49 ? 9.094 -3.611 2.021 1 96.25 49 GLY B O 1
ATOM 6188 N N . ARG B 1 50 ? 8.805 -3.105 4.102 1 96.06 50 ARG B N 1
ATOM 6189 C CA . ARG B 1 50 ? 9.75 -4.105 4.594 1 96.06 50 ARG B CA 1
ATOM 6190 C C . ARG B 1 50 ? 9.234 -5.516 4.324 1 96.06 50 ARG B C 1
ATOM 6192 O O . ARG B 1 50 ? 10.016 -6.414 3.99 1 96.06 50 ARG B O 1
ATOM 6199 N N . GLN B 1 51 ? 7.934 -5.746 4.551 1 95.62 51 GLN B N 1
ATOM 6200 C CA . GLN B 1 51 ? 7.328 -7.047 4.281 1 95.62 51 GLN B CA 1
ATOM 6201 C C . GLN B 1 51 ? 7.469 -7.426 2.809 1 95.62 51 GLN B C 1
ATOM 6203 O O . GLN B 1 51 ? 7.895 -8.539 2.486 1 95.62 51 GLN B O 1
ATOM 6208 N N . LEU B 1 52 ? 7.117 -6.5 1.927 1 95.81 52 LEU B N 1
ATOM 6209 C CA . LEU B 1 52 ? 7.195 -6.742 0.49 1 95.81 52 LEU B CA 1
ATOM 6210 C C . LEU B 1 52 ? 8.641 -6.93 0.047 1 95.81 52 LEU B C 1
ATOM 6212 O O . LEU B 1 52 ? 8.945 -7.824 -0.746 1 95.81 52 LEU B O 1
ATOM 6216 N N . PHE B 1 53 ? 9.562 -6.113 0.584 1 94.94 53 PHE B N 1
ATOM 6217 C CA . PHE B 1 53 ? 10.969 -6.172 0.219 1 94.94 53 PHE B CA 1
ATOM 6218 C C . PHE B 1 53 ? 11.578 -7.508 0.628 1 94.94 53 PHE B C 1
ATOM 6220 O O . PHE B 1 53 ? 12.43 -8.055 -0.081 1 94.94 53 PHE B O 1
ATOM 6227 N N . GLY B 1 54 ? 11.117 -8.102 1.715 1 93.19 54 GLY B N 1
ATOM 6228 C CA . GLY B 1 54 ? 11.695 -9.32 2.256 1 93.19 54 GLY B CA 1
ATOM 6229 C C . GLY B 1 54 ? 10.977 -10.57 1.802 1 93.19 54 GLY B C 1
ATOM 6230 O O . GLY B 1 54 ? 11.211 -11.656 2.336 1 93.19 54 GLY B O 1
ATOM 6231 N N . ILE B 1 55 ? 10.18 -10.5 0.813 1 93.25 55 ILE B N 1
ATOM 6232 C CA . ILE B 1 55 ? 9.336 -11.617 0.421 1 93.25 55 ILE B CA 1
ATOM 6233 C C . ILE B 1 55 ? 10.211 -12.766 -0.093 1 93.25 55 ILE B C 1
ATOM 6235 O O . ILE B 1 55 ? 9.922 -13.938 0.167 1 93.25 55 ILE B O 1
ATOM 6239 N N . GLU B 1 56 ? 11.289 -12.531 -0.849 1 90.06 56 GLU B N 1
ATOM 6240 C CA . GLU B 1 56 ? 12.172 -13.555 -1.403 1 90.06 56 GLU B CA 1
ATOM 6241 C C . GLU B 1 56 ? 12.859 -14.352 -0.296 1 90.06 56 GLU B C 1
ATOM 6243 O O . GLU B 1 56 ? 13.016 -15.562 -0.408 1 90.06 56 GLU B O 1
ATOM 6248 N N . ALA B 1 57 ? 13.25 -13.648 0.717 1 88.88 57 ALA B N 1
ATOM 6249 C CA . ALA B 1 57 ? 13.953 -14.281 1.83 1 88.88 57 ALA B CA 1
ATOM 6250 C C . ALA B 1 57 ? 13.023 -15.211 2.607 1 88.88 57 ALA B C 1
ATOM 6252 O O . ALA B 1 57 ? 13.477 -16.172 3.229 1 88.88 57 ALA B O 1
ATOM 6253 N N . GLY B 1 58 ? 11.742 -15.047 2.508 1 86 58 GLY B N 1
ATOM 6254 C CA . GLY B 1 58 ? 10.781 -15.859 3.24 1 86 58 GLY B CA 1
ATOM 6255 C C . GLY B 1 58 ? 10.328 -17.094 2.475 1 86 58 GLY B C 1
ATOM 6256 O O . GLY B 1 58 ? 9.633 -17.953 3.021 1 86 58 GLY B O 1
ATOM 6257 N N . MET B 1 59 ? 10.727 -17.156 1.239 1 89.62 59 MET B N 1
ATOM 6258 C CA . MET B 1 59 ? 10.289 -18.281 0.398 1 89.62 59 MET B CA 1
ATOM 6259 C C . MET B 1 59 ? 11.141 -19.516 0.655 1 89.62 59 MET B C 1
ATOM 6261 O O . MET B 1 59 ? 12.352 -19.406 0.852 1 89.62 59 MET B O 1
ATOM 6265 N N . ASP B 1 60 ? 10.469 -20.641 0.583 1 83.56 60 ASP B N 1
ATOM 6266 C CA . ASP B 1 60 ? 11.141 -21.938 0.744 1 83.56 60 ASP B CA 1
ATOM 6267 C C . ASP B 1 60 ? 11.797 -22.375 -0.562 1 83.56 60 ASP B C 1
ATOM 6269 O O . ASP B 1 60 ? 11.305 -22.062 -1.647 1 83.56 60 ASP B O 1
ATOM 6273 N N . ASN B 1 61 ? 12.969 -23.031 -0.533 1 84.19 61 ASN B N 1
ATOM 6274 C CA . ASN B 1 61 ? 13.617 -23.781 -1.61 1 84.19 61 ASN B CA 1
ATOM 6275 C C . ASN B 1 61 ? 13.789 -22.922 -2.859 1 84.19 61 ASN B C 1
ATOM 6277 O O . ASN B 1 61 ? 13.453 -23.344 -3.965 1 84.19 61 ASN B O 1
ATOM 6281 N N . LEU B 1 62 ? 14.211 -21.734 -2.814 1 86.62 62 LEU B N 1
ATOM 6282 C CA . LEU B 1 62 ? 14.398 -20.812 -3.938 1 86.62 62 LEU B CA 1
ATOM 6283 C C . LEU B 1 62 ? 15.508 -21.312 -4.863 1 86.62 62 LEU B C 1
ATOM 6285 O O . LEU B 1 62 ? 15.531 -20.969 -6.047 1 86.62 62 LEU B O 1
ATOM 6289 N N . LYS B 1 63 ? 16.344 -22.125 -4.289 1 88.25 63 LYS B N 1
ATOM 6290 C CA . LYS B 1 63 ? 17.438 -22.672 -5.094 1 88.25 63 LYS B CA 1
ATOM 6291 C C . LYS B 1 63 ? 16.891 -23.516 -6.238 1 88.25 63 LYS B C 1
ATOM 6293 O O . LYS B 1 63 ? 17.391 -23.453 -7.363 1 88.25 63 LYS B O 1
ATOM 6298 N N . ALA B 1 64 ? 15.898 -24.312 -5.973 1 89 64 ALA B N 1
ATOM 6299 C CA . ALA B 1 64 ? 15.297 -25.172 -6.988 1 89 64 ALA B CA 1
ATOM 6300 C C . ALA B 1 64 ? 14.664 -24.344 -8.102 1 89 64 ALA B C 1
ATOM 6302 O O . ALA B 1 64 ? 14.703 -24.734 -9.273 1 89 64 ALA B O 1
ATOM 6303 N N . VAL B 1 65 ? 14.133 -23.266 -7.785 1 89.88 65 VAL B N 1
ATOM 6304 C CA . VAL B 1 65 ? 13.5 -22.375 -8.75 1 89.88 65 VAL B CA 1
ATOM 6305 C C . VAL B 1 65 ? 14.555 -21.766 -9.672 1 89.88 65 VAL B C 1
ATOM 6307 O O . VAL B 1 65 ? 14.344 -21.656 -10.883 1 89.88 65 VAL B O 1
ATOM 6310 N N . GLN B 1 66 ? 15.711 -21.422 -9.094 1 89.69 66 GLN B N 1
ATOM 6311 C CA . GLN B 1 66 ? 16.797 -20.844 -9.875 1 89.69 66 GLN B CA 1
ATOM 6312 C C . GLN B 1 66 ? 17.359 -21.859 -10.859 1 89.69 66 GLN B C 1
ATOM 6314 O O . GLN B 1 66 ? 17.703 -21.516 -11.992 1 89.69 66 GLN B O 1
ATOM 6319 N N . GLU B 1 67 ? 17.438 -23.031 -10.406 1 90.56 67 GLU B N 1
ATOM 6320 C CA . GLU B 1 67 ? 17.922 -24.094 -11.281 1 90.56 67 GLU B CA 1
ATOM 6321 C C . GLU B 1 67 ? 16.969 -24.328 -12.453 1 90.56 67 GLU B C 1
ATOM 6323 O O . GLU B 1 67 ? 17.406 -24.5 -13.594 1 90.56 67 GLU B O 1
ATOM 6328 N N . ASP B 1 68 ? 15.711 -24.328 -12.203 1 91.19 68 ASP B N 1
ATOM 6329 C CA . ASP B 1 68 ? 14.695 -24.484 -13.242 1 91.19 68 ASP B CA 1
ATOM 6330 C C . ASP B 1 68 ? 14.734 -23.328 -14.234 1 91.19 68 ASP B C 1
ATOM 6332 O O . ASP B 1 68 ? 14.547 -23.531 -15.438 1 91.19 68 ASP B O 1
ATOM 6336 N N . GLU B 1 69 ? 14.961 -22.203 -13.719 1 89.94 69 GLU B N 1
ATOM 6337 C CA . GLU B 1 69 ? 15.031 -21.031 -14.578 1 89.94 69 GLU B CA 1
ATOM 6338 C C . GLU B 1 69 ? 16.219 -21.125 -15.539 1 89.94 69 GLU B C 1
ATOM 6340 O O . GLU B 1 69 ? 16.109 -20.781 -16.719 1 89.94 69 GLU B O 1
ATOM 6345 N N . ASP B 1 70 ? 17.297 -21.562 -15 1 89.38 70 ASP B N 1
ATOM 6346 C CA . ASP B 1 70 ? 18.5 -21.703 -15.828 1 89.38 70 ASP B CA 1
ATOM 6347 C C . ASP B 1 70 ? 18.266 -22.734 -16.938 1 89.38 70 ASP B C 1
ATOM 6349 O O . ASP B 1 70 ? 18.875 -22.641 -18 1 89.38 70 ASP B O 1
ATOM 6353 N N . GLU B 1 71 ? 17.359 -23.641 -16.641 1 90.38 71 GLU B N 1
ATOM 6354 C CA . GLU B 1 71 ? 17.047 -24.672 -17.625 1 90.38 71 GLU B CA 1
ATOM 6355 C C . GLU B 1 71 ? 15.992 -24.203 -18.609 1 90.38 71 GLU B C 1
ATOM 6357 O O . GLU B 1 71 ? 15.617 -24.938 -19.531 1 90.38 71 GLU B O 1
ATOM 6362 N N . GLY B 1 72 ? 15.469 -23 -18.422 1 90.06 72 GLY B N 1
ATOM 6363 C CA . GLY B 1 72 ? 14.57 -22.391 -19.391 1 90.06 72 GLY B CA 1
ATOM 6364 C C . GLY B 1 72 ? 13.109 -22.641 -19.094 1 90.06 72 GLY B C 1
ATOM 6365 O O . GLY B 1 72 ? 12.258 -22.5 -19.969 1 90.06 72 GLY B O 1
ATOM 6366 N N . VAL B 1 73 ? 12.75 -23.062 -17.875 1 93.62 73 VAL B N 1
ATOM 6367 C CA . VAL B 1 73 ? 11.367 -23.266 -17.484 1 93.62 73 VAL B CA 1
ATOM 6368 C C . VAL B 1 73 ? 10.672 -21.922 -17.297 1 93.62 73 VAL B C 1
ATOM 6370 O O . VAL B 1 73 ? 11.094 -21.109 -16.469 1 93.62 73 VAL B O 1
ATOM 6373 N N . THR B 1 74 ? 9.609 -21.625 -18.016 1 95.06 74 THR B N 1
ATOM 6374 C CA . THR B 1 74 ? 8.953 -20.328 -18.047 1 95.06 74 THR B CA 1
ATOM 6375 C C . THR B 1 74 ? 8.195 -20.062 -16.734 1 95.06 74 THR B C 1
ATOM 6377 O O . THR B 1 74 ? 8.094 -18.922 -16.281 1 95.06 74 THR B O 1
ATOM 6380 N N . VAL B 1 75 ? 7.613 -21.062 -16.094 1 95.25 75 VAL B N 1
ATOM 6381 C CA . VAL B 1 75 ? 6.867 -20.906 -14.859 1 95.25 75 VAL B CA 1
ATOM 6382 C C . VAL B 1 75 ? 7.801 -20.422 -13.75 1 95.25 75 VAL B C 1
ATOM 6384 O O . VAL B 1 75 ? 7.441 -19.562 -12.953 1 95.25 75 VAL B O 1
ATOM 6387 N N . SER B 1 76 ? 8.984 -20.984 -13.688 1 94.81 76 SER B N 1
ATOM 6388 C CA . SER B 1 76 ? 9.953 -20.578 -12.672 1 94.81 76 SER B CA 1
ATOM 6389 C C . SER B 1 76 ? 10.461 -19.172 -12.914 1 94.81 76 SER B C 1
ATOM 6391 O O . SER B 1 76 ? 10.703 -18.422 -11.969 1 94.81 76 SER B O 1
ATOM 6393 N N . ARG B 1 77 ? 10.633 -18.812 -14.156 1 94.38 77 ARG B N 1
ATOM 6394 C CA . ARG B 1 77 ? 11.023 -17.453 -14.5 1 94.38 77 ARG B CA 1
ATOM 6395 C C . ARG B 1 77 ? 9.961 -16.453 -14.055 1 94.38 77 ARG B C 1
ATOM 6397 O O . ARG B 1 77 ? 10.281 -15.367 -13.555 1 94.38 77 ARG B O 1
ATOM 6404 N N . ALA B 1 78 ? 8.719 -16.812 -14.312 1 95.06 78 ALA B N 1
ATOM 6405 C CA . ALA B 1 78 ? 7.617 -15.945 -13.906 1 95.06 78 ALA B CA 1
ATOM 6406 C C . ALA B 1 78 ? 7.57 -15.797 -12.383 1 95.06 78 ALA B C 1
ATOM 6408 O O . ALA B 1 78 ? 7.359 -14.703 -11.867 1 95.06 78 ALA B O 1
ATOM 6409 N N . LEU B 1 79 ? 7.754 -16.891 -11.656 1 95.38 79 LEU B N 1
ATOM 6410 C CA . LEU B 1 79 ? 7.73 -16.844 -10.195 1 95.38 79 LEU B CA 1
ATOM 6411 C C . LEU B 1 79 ? 8.828 -15.938 -9.656 1 95.38 79 LEU B C 1
ATOM 6413 O O . LEU B 1 79 ? 8.562 -15.07 -8.82 1 95.38 79 LEU B O 1
ATOM 6417 N N . ARG B 1 80 ? 10.031 -16.078 -10.125 1 94 80 ARG B N 1
ATOM 6418 C CA . ARG B 1 80 ? 11.148 -15.25 -9.688 1 94 80 ARG B CA 1
ATOM 6419 C C . ARG B 1 80 ? 10.938 -13.789 -10.07 1 94 80 ARG B C 1
ATOM 6421 O O . ARG B 1 80 ? 11.242 -12.883 -9.289 1 94 80 ARG B O 1
ATOM 6428 N N . GLY B 1 81 ? 10.469 -13.648 -11.289 1 94.44 81 GLY B N 1
ATOM 6429 C CA . GLY B 1 81 ? 10.195 -12.289 -11.742 1 94.44 81 GLY B CA 1
ATOM 6430 C C . GLY B 1 81 ? 9.164 -11.578 -10.891 1 94.44 81 GLY B C 1
ATOM 6431 O O . GLY B 1 81 ? 9.328 -10.398 -10.57 1 94.44 81 GLY B O 1
ATOM 6432 N N . ILE B 1 82 ? 8.086 -12.281 -10.547 1 95.12 82 ILE B N 1
ATOM 6433 C CA . ILE B 1 82 ? 7.027 -11.703 -9.727 1 95.12 82 ILE B CA 1
ATOM 6434 C C . ILE B 1 82 ? 7.57 -11.375 -8.336 1 95.12 82 ILE B C 1
ATOM 6436 O O . ILE B 1 82 ? 7.254 -10.328 -7.773 1 95.12 82 ILE B O 1
ATOM 6440 N N . LEU B 1 83 ? 8.406 -12.258 -7.801 1 95.06 83 LEU B N 1
ATOM 6441 C CA . LEU B 1 83 ? 9.031 -12.008 -6.508 1 95.06 83 LEU B CA 1
ATOM 6442 C C . LEU B 1 83 ? 9.906 -10.758 -6.559 1 95.06 83 LEU B C 1
ATOM 6444 O O . LEU B 1 83 ? 9.891 -9.945 -5.637 1 95.06 83 LEU B O 1
ATOM 6448 N N . GLN B 1 84 ? 10.609 -10.594 -7.609 1 94.19 84 GLN B N 1
ATOM 6449 C CA . GLN B 1 84 ? 11.484 -9.43 -7.77 1 94.19 84 GLN B CA 1
ATOM 6450 C C . GLN B 1 84 ? 10.672 -8.148 -7.895 1 94.19 84 GLN B C 1
ATOM 6452 O O . GLN B 1 84 ? 11.047 -7.109 -7.344 1 94.19 84 GLN B O 1
ATOM 6457 N N . GLU B 1 85 ? 9.586 -8.258 -8.641 1 94.94 85 GLU B N 1
ATOM 6458 C CA . GLU B 1 85 ? 8.734 -7.082 -8.789 1 94.94 85 GLU B CA 1
ATOM 6459 C C . GLU B 1 85 ? 8.086 -6.703 -7.461 1 94.94 85 GLU B C 1
ATOM 6461 O O . GLU B 1 85 ? 7.891 -5.523 -7.172 1 94.94 85 GLU B O 1
ATOM 6466 N N . MET B 1 86 ? 7.695 -7.66 -6.66 1 95 86 MET B N 1
ATOM 6467 C CA . MET B 1 86 ? 7.137 -7.387 -5.34 1 95 86 MET B CA 1
ATOM 6468 C C . MET B 1 86 ? 8.18 -6.734 -4.434 1 95 86 MET B C 1
ATOM 6470 O O . MET B 1 86 ? 7.852 -5.832 -3.662 1 95 86 MET B O 1
ATOM 6474 N N . SER B 1 87 ? 9.422 -7.156 -4.539 1 95.31 87 SER B N 1
ATOM 6475 C CA . SER B 1 87 ? 10.5 -6.531 -3.781 1 95.31 87 SER B CA 1
ATOM 6476 C C . SER B 1 87 ? 10.719 -5.09 -4.219 1 95.31 87 SER B C 1
ATOM 6478 O O . SER B 1 87 ? 11.008 -4.219 -3.391 1 95.31 87 SER B O 1
ATOM 6480 N N . GLN B 1 88 ? 10.609 -4.875 -5.488 1 94.94 88 GLN B N 1
ATOM 6481 C CA . GLN B 1 88 ? 10.734 -3.514 -5.996 1 94.94 88 GLN B CA 1
ATOM 6482 C C . GLN B 1 88 ? 9.602 -2.627 -5.504 1 94.94 88 GLN B C 1
ATOM 6484 O O . GLN B 1 88 ? 9.805 -1.451 -5.199 1 94.94 88 GLN B O 1
ATOM 6489 N N . GLU B 1 89 ? 8.383 -3.195 -5.516 1 94.19 89 GLU B N 1
ATOM 6490 C CA . GLU B 1 89 ? 7.258 -2.484 -4.922 1 94.19 89 GLU B CA 1
ATOM 6491 C C . GLU B 1 89 ? 7.551 -2.094 -3.477 1 94.19 89 GLU B C 1
ATOM 6493 O O . GLU B 1 89 ? 7.207 -0.991 -3.043 1 94.19 89 GLU B O 1
ATOM 6498 N N . GLY B 1 90 ? 8.141 -3.021 -2.725 1 95.5 90 GLY B N 1
ATOM 6499 C CA . GLY B 1 90 ? 8.539 -2.729 -1.355 1 95.5 90 GLY B CA 1
ATOM 6500 C C . GLY B 1 90 ? 9.523 -1.578 -1.251 1 95.5 90 GLY B C 1
ATOM 6501 O O . GLY B 1 90 ? 9.406 -0.737 -0.357 1 95.5 90 GLY B O 1
ATOM 6502 N N . THR B 1 91 ? 10.445 -1.468 -2.172 1 95.69 91 THR B N 1
ATOM 6503 C CA . THR B 1 91 ? 11.422 -0.384 -2.193 1 95.69 91 THR B CA 1
ATOM 6504 C C . THR B 1 91 ? 10.734 0.959 -2.424 1 95.69 91 THR B C 1
ATOM 6506 O O . THR B 1 91 ? 11.133 1.975 -1.854 1 95.69 91 THR B O 1
ATOM 6509 N N . HIS B 1 92 ? 9.727 0.959 -3.279 1 94.25 92 HIS B N 1
ATOM 6510 C CA . HIS B 1 92 ? 8.977 2.188 -3.523 1 94.25 92 HIS B CA 1
ATOM 6511 C C . HIS B 1 92 ? 8.25 2.65 -2.264 1 94.25 92 HIS B C 1
ATOM 6513 O O . HIS B 1 92 ? 8.227 3.846 -1.963 1 94.25 92 HIS B O 1
ATOM 6519 N N . HIS B 1 93 ? 7.637 1.764 -1.488 1 95.38 93 HIS B N 1
ATOM 6520 C CA . HIS B 1 93 ? 6.98 2.111 -0.233 1 95.38 93 HIS B CA 1
ATOM 6521 C C . HIS B 1 93 ? 7.984 2.66 0.778 1 95.38 93 HIS B C 1
ATOM 6523 O O . HIS B 1 93 ? 7.68 3.607 1.506 1 95.38 93 HIS B O 1
ATOM 6529 N N . LEU B 1 94 ? 9.148 2.059 0.807 1 96.12 94 LEU B N 1
ATOM 6530 C CA . LEU B 1 94 ? 10.188 2.531 1.716 1 96.12 94 LEU B CA 1
ATOM 6531 C C . LEU B 1 94 ? 10.664 3.926 1.319 1 96.12 94 LEU B C 1
ATOM 6533 O O . LEU B 1 94 ? 10.977 4.75 2.184 1 96.12 94 LEU B O 1
ATOM 6537 N N . THR B 1 95 ? 10.75 4.18 0.031 1 95.81 95 THR B N 1
ATOM 6538 C CA . THR B 1 95 ? 11.117 5.508 -0.448 1 95.81 95 THR B CA 1
ATOM 6539 C C . THR B 1 95 ? 10.055 6.531 -0.064 1 95.81 95 THR B C 1
ATOM 6541 O O . THR B 1 95 ? 10.375 7.664 0.295 1 95.81 95 THR B O 1
ATOM 6544 N N . ILE B 1 96 ? 8.758 6.168 -0.182 1 95.06 96 ILE B N 1
ATOM 6545 C CA . ILE B 1 96 ? 7.668 7.035 0.242 1 95.06 96 ILE B CA 1
ATOM 6546 C C . ILE B 1 96 ? 7.828 7.383 1.721 1 95.06 96 ILE B C 1
ATOM 6548 O O . ILE B 1 96 ? 7.723 8.547 2.105 1 95.06 96 ILE B O 1
ATOM 6552 N N . ALA B 1 97 ? 8.102 6.41 2.611 1 96.5 97 ALA B N 1
ATOM 6553 C CA . ALA B 1 97 ? 8.281 6.617 4.047 1 96.5 97 ALA B CA 1
ATOM 6554 C C . ALA B 1 97 ? 9.453 7.559 4.32 1 96.5 97 ALA B C 1
ATOM 6556 O O . ALA B 1 97 ? 9.352 8.453 5.168 1 96.5 97 ALA B O 1
ATOM 6557 N N . SER B 1 98 ? 10.539 7.34 3.553 1 96.75 98 SER B N 1
ATOM 6558 C CA . SER B 1 98 ? 11.711 8.188 3.717 1 96.75 98 SER B CA 1
ATOM 6559 C C . SER B 1 98 ? 11.414 9.625 3.316 1 96.75 98 SER B C 1
ATOM 6561 O O . SER B 1 98 ? 11.891 10.57 3.953 1 96.75 98 SER B O 1
ATOM 6563 N N . ASN B 1 99 ? 10.672 9.805 2.213 1 95.5 99 ASN B N 1
ATOM 6564 C CA . ASN B 1 99 ? 10.281 11.141 1.757 1 95.5 99 ASN B CA 1
ATOM 6565 C C . ASN B 1 99 ? 9.367 11.828 2.762 1 95.5 99 ASN B C 1
ATOM 6567 O O . ASN B 1 99 ? 9.484 13.031 2.988 1 95.5 99 ASN B O 1
ATOM 6571 N N . ILE B 1 100 ? 8.398 11.133 3.395 1 96.75 100 ILE B N 1
ATOM 6572 C CA . ILE B 1 100 ? 7.512 11.703 4.402 1 96.75 100 ILE B CA 1
ATOM 6573 C C . ILE B 1 100 ? 8.328 12.18 5.598 1 96.75 100 ILE B C 1
ATOM 6575 O O . ILE B 1 100 ? 8.086 13.273 6.129 1 96.75 100 ILE B O 1
ATOM 6579 N N . GLU B 1 101 ? 9.312 11.461 6 1 97.12 101 GLU B N 1
ATOM 6580 C CA . GLU B 1 101 ? 10.141 11.797 7.152 1 97.12 101 GLU B CA 1
ATOM 6581 C C . GLU B 1 101 ? 11.008 13.016 6.871 1 97.12 101 GLU B C 1
ATOM 6583 O O . GLU B 1 101 ? 11.016 13.969 7.656 1 97.12 101 GLU B O 1
ATOM 6588 N N . SER B 1 102 ? 11.672 13.055 5.707 1 96.62 102 SER B N 1
ATOM 6589 C CA . SER B 1 102 ? 12.68 14.07 5.418 1 96.62 102 SER B CA 1
ATOM 6590 C C . SER B 1 102 ? 12.039 15.352 4.906 1 96.62 102 SER B C 1
ATOM 6592 O O . SER B 1 102 ? 12.516 16.453 5.199 1 96.62 102 SER B O 1
ATOM 6594 N N . LEU B 1 103 ? 10.922 15.266 4.121 1 95.19 103 LEU B N 1
ATOM 6595 C CA . LEU B 1 103 ? 10.359 16.438 3.457 1 95.19 103 LEU B CA 1
ATOM 6596 C C . LEU B 1 103 ? 9.195 17 4.25 1 95.19 103 LEU B C 1
ATOM 6598 O O . LEU B 1 103 ? 8.852 18.188 4.098 1 95.19 103 LEU B O 1
ATOM 6602 N N . VAL B 1 104 ? 8.516 16.203 5.113 1 97.06 104 VAL B N 1
ATOM 6603 C CA . VAL B 1 104 ? 7.289 16.672 5.758 1 97.06 104 VAL B CA 1
ATOM 6604 C C . VAL B 1 104 ? 7.469 16.656 7.273 1 97.06 104 VAL B C 1
ATOM 6606 O O . VAL B 1 104 ? 7.512 17.719 7.91 1 97.06 104 VAL B O 1
ATOM 6609 N N . LEU B 1 105 ? 7.758 15.484 7.914 1 97.12 105 LEU B N 1
ATOM 6610 C CA . LEU B 1 105 ? 7.707 15.281 9.359 1 97.12 105 LEU B CA 1
ATOM 6611 C C . LEU B 1 105 ? 8.82 16.062 10.055 1 97.12 105 LEU B C 1
ATOM 6613 O O . LEU B 1 105 ? 8.57 16.781 11.016 1 97.12 105 LEU B O 1
ATOM 6617 N N . GLN B 1 106 ? 10.023 15.977 9.57 1 97.19 106 GLN B N 1
ATOM 6618 C CA . GLN B 1 106 ? 11.156 16.609 10.242 1 97.19 106 GLN B CA 1
ATOM 6619 C C . GLN B 1 106 ? 11.055 18.125 10.18 1 97.19 106 GLN B C 1
ATOM 6621 O O . GLN B 1 106 ? 11.086 18.797 11.211 1 97.19 106 GLN B O 1
ATOM 6626 N N . PRO B 1 107 ? 10.906 18.703 8.984 1 97.38 107 PRO B N 1
ATOM 6627 C CA . PRO B 1 107 ? 10.812 20.156 8.914 1 97.38 107 PRO B CA 1
ATOM 6628 C C . PRO B 1 107 ? 9.57 20.703 9.625 1 97.38 107 PRO B C 1
ATOM 6630 O O . PRO B 1 107 ? 9.648 21.719 10.32 1 97.38 107 PRO B O 1
ATOM 6633 N N . PHE B 1 108 ? 8.398 20.094 9.531 1 98.12 108 PHE B N 1
ATOM 6634 C CA . PHE B 1 108 ? 7.16 20.578 10.125 1 98.12 108 PHE B CA 1
ATOM 6635 C C . PHE B 1 108 ? 7.199 20.453 11.648 1 98.12 108 PHE B C 1
ATOM 6637 O O . PHE B 1 108 ? 6.73 21.344 12.367 1 98.12 108 PHE B O 1
ATOM 6644 N N . SER B 1 109 ? 7.707 19.344 12.188 1 97.44 109 SER B N 1
ATOM 6645 C CA . SER B 1 109 ? 7.82 19.156 13.625 1 97.44 109 SER B CA 1
ATOM 6646 C C . SER B 1 109 ? 8.734 20.203 14.258 1 97.44 109 SER B C 1
ATOM 6648 O O . SER B 1 109 ? 8.43 20.734 15.32 1 97.44 109 SER B O 1
ATOM 6650 N N . LYS B 1 110 ? 9.867 20.438 13.586 1 97.56 110 LYS B N 1
ATOM 6651 C CA . LYS B 1 110 ? 10.781 21.469 14.07 1 97.56 110 LYS B CA 1
ATOM 6652 C C . LYS B 1 110 ? 10.109 22.844 14.078 1 97.56 110 LYS B C 1
ATOM 6654 O O . LYS B 1 110 ? 10.227 23.594 15.047 1 97.56 110 LYS B O 1
ATOM 6659 N N . TRP B 1 111 ? 9.422 23.156 12.992 1 97.5 111 TRP B N 1
ATOM 6660 C CA . TRP B 1 111 ? 8.711 24.422 12.883 1 97.5 111 TRP B CA 1
ATOM 6661 C C . TRP B 1 111 ? 7.66 24.547 13.984 1 97.5 111 TRP B C 1
ATOM 6663 O O . TRP B 1 111 ? 7.484 25.625 14.562 1 97.5 111 TRP B O 1
ATOM 6673 N N . CYS B 1 112 ? 6.902 23.453 14.273 1 97.5 112 CYS B N 1
ATOM 6674 C CA . CYS B 1 112 ? 5.844 23.469 15.281 1 97.5 112 CYS B CA 1
ATOM 6675 C C . CYS B 1 112 ? 6.414 23.734 16.672 1 97.5 112 CYS B C 1
ATOM 6677 O O . CYS B 1 112 ? 5.793 24.422 17.484 1 97.5 112 CYS B O 1
ATOM 6679 N N . ILE B 1 113 ? 7.617 23.188 16.938 1 97.31 113 ILE B N 1
ATOM 6680 C CA . ILE B 1 113 ? 8.266 23.422 18.234 1 97.31 113 ILE B CA 1
ATOM 6681 C C . ILE B 1 113 ? 8.633 24.891 18.375 1 97.31 113 ILE B C 1
ATOM 6683 O O . ILE B 1 113 ? 8.398 25.5 19.422 1 97.31 113 ILE B O 1
ATOM 6687 N N . GLU B 1 114 ? 9.18 25.469 17.328 1 97.56 114 GLU B N 1
ATOM 6688 C CA . GLU B 1 114 ? 9.539 26.891 17.328 1 97.56 114 GLU B CA 1
ATOM 6689 C C . GLU B 1 114 ? 8.305 27.766 17.469 1 97.56 114 GLU B C 1
ATOM 6691 O O . GLU B 1 114 ? 8.336 28.781 18.172 1 97.56 114 GLU B O 1
ATOM 6696 N N . HIS B 1 115 ? 7.219 27.375 16.781 1 97.75 115 HIS B N 1
ATOM 6697 C CA . HIS B 1 115 ? 5.965 28.125 16.875 1 97.75 115 HIS B CA 1
ATOM 6698 C C . HIS B 1 115 ? 5.434 28.125 18.297 1 97.75 115 HIS B C 1
ATOM 6700 O O . HIS B 1 115 ? 5.016 29.172 18.812 1 97.75 115 HIS B O 1
ATOM 6706 N N . ARG B 1 116 ? 5.41 27 18.969 1 97.44 116 ARG B N 1
ATOM 6707 C CA . ARG B 1 116 ? 4.949 26.891 20.344 1 97.44 116 ARG B CA 1
ATOM 6708 C C . ARG B 1 116 ? 5.793 27.766 21.266 1 97.44 116 ARG B C 1
ATOM 6710 O O . ARG B 1 116 ? 5.27 28.375 22.203 1 97.44 116 ARG B O 1
ATOM 6717 N N . GLU B 1 117 ? 7.098 27.859 21 1 97.31 117 GLU B N 1
ATOM 6718 C CA . GLU B 1 117 ? 8 28.672 21.812 1 97.31 117 GLU B CA 1
ATOM 6719 C C . GLU B 1 117 ? 7.695 30.156 21.641 1 97.31 117 GLU B C 1
ATOM 6721 O O . GLU B 1 117 ? 7.781 30.922 22.594 1 97.31 117 GLU B O 1
ATOM 6726 N N . ARG B 1 118 ? 7.359 30.578 20.391 1 97.44 118 ARG B N 1
ATOM 6727 C CA . ARG B 1 118 ? 6.996 31.969 20.141 1 97.44 118 ARG B CA 1
ATOM 6728 C C . ARG B 1 118 ? 5.746 32.375 20.922 1 97.44 118 ARG B C 1
ATOM 6730 O O . ARG B 1 118 ? 5.68 33.438 21.5 1 97.44 118 ARG B O 1
ATOM 6737 N N . ILE B 1 119 ? 4.738 31.453 20.906 1 97.5 119 ILE B N 1
ATOM 6738 C CA . ILE B 1 119 ? 3.492 31.719 21.625 1 97.5 119 ILE B CA 1
ATOM 6739 C C . ILE B 1 119 ? 3.762 31.797 23.125 1 97.5 119 ILE B C 1
ATOM 6741 O O . ILE B 1 119 ? 3.256 32.688 23.797 1 97.5 119 ILE B O 1
ATOM 6745 N N . GLN B 1 120 ? 4.602 30.906 23.656 1 97.31 120 GLN B N 1
ATOM 6746 C CA . GLN B 1 120 ? 4.934 30.875 25.078 1 97.31 120 GLN B CA 1
ATOM 6747 C C . GLN B 1 120 ? 5.684 32.156 25.484 1 97.31 120 GLN B C 1
ATOM 6749 O O . GLN B 1 120 ? 5.445 32.688 26.562 1 97.31 120 GLN B O 1
ATOM 6754 N N . TYR B 1 121 ? 6.551 32.562 24.609 1 97.25 121 TYR B N 1
ATOM 6755 C CA . TYR B 1 121 ? 7.316 33.75 24.859 1 97.25 121 TYR B CA 1
ATOM 6756 C C . TYR B 1 121 ? 6.395 34.969 24.953 1 97.25 121 TYR B C 1
ATOM 6758 O O . TYR B 1 121 ? 6.512 35.781 25.875 1 97.25 121 TYR B O 1
ATOM 6766 N N . SER B 1 122 ? 5.484 35.125 23.984 1 97.25 122 SER B N 1
ATOM 6767 C CA . SER B 1 122 ? 4.555 36.25 23.969 1 97.25 122 SER B CA 1
ATOM 6768 C C . SER B 1 122 ? 3.621 36.219 25.172 1 97.25 122 SER B C 1
ATOM 6770 O O . SER B 1 122 ? 3.314 37.25 25.766 1 97.25 122 SER B O 1
ATOM 6772 N N . GLU B 1 123 ? 3.125 35 25.5 1 96.81 123 GLU B N 1
ATOM 6773 C CA . GLU B 1 123 ? 2.234 34.875 26.656 1 96.81 123 GLU B CA 1
ATOM 6774 C C . GLU B 1 123 ? 2.924 35.281 27.953 1 96.81 123 GLU B C 1
ATOM 6776 O O . GLU B 1 123 ? 2.367 36.062 28.719 1 96.81 123 GLU B O 1
ATOM 6781 N N . LYS B 1 124 ? 4.172 34.812 28.203 1 96.81 124 LYS B N 1
ATOM 6782 C CA . LYS B 1 124 ? 4.922 35.125 29.422 1 96.81 124 LYS B CA 1
ATOM 6783 C C . LYS B 1 124 ? 5.23 36.625 29.5 1 96.81 124 LYS B C 1
ATOM 6785 O O . LYS B 1 124 ? 5.086 37.25 30.562 1 96.81 124 LYS B O 1
ATOM 6790 N N . THR B 1 125 ? 5.637 37.219 28.375 1 96.88 125 THR B N 1
ATOM 6791 C CA . THR B 1 125 ? 5.996 38.625 28.328 1 96.88 125 THR B CA 1
ATOM 6792 C C . THR B 1 125 ? 4.781 39.5 28.641 1 96.88 125 THR B C 1
ATOM 6794 O O . THR B 1 125 ? 4.867 40.438 29.438 1 96.88 125 THR B O 1
ATOM 6797 N N . LEU B 1 126 ? 3.656 39.25 28.016 1 96.44 126 LEU B N 1
ATOM 6798 C CA . LEU B 1 126 ? 2.459 40.062 28.188 1 96.44 126 LEU B CA 1
ATOM 6799 C C . LEU B 1 126 ? 1.892 39.906 29.594 1 96.44 126 LEU B C 1
ATOM 6801 O O . LEU B 1 126 ? 1.533 40.875 30.234 1 96.44 126 LEU B O 1
ATOM 6805 N N . LEU B 1 127 ? 1.805 38.656 30.125 1 95.44 127 LEU B N 1
ATOM 6806 C CA . LEU B 1 127 ? 1.222 38.406 31.438 1 95.44 127 LEU B CA 1
ATOM 6807 C C . LEU B 1 127 ? 2.084 39.031 32.531 1 95.44 127 LEU B C 1
ATOM 6809 O O . LEU B 1 127 ? 1.562 39.531 33.531 1 95.44 127 LEU B O 1
ATOM 6813 N N . THR B 1 128 ? 3.42 38.969 32.375 1 95.94 128 THR B N 1
ATOM 6814 C CA . THR B 1 128 ? 4.316 39.562 33.344 1 95.94 128 THR B CA 1
ATOM 6815 C C . THR B 1 128 ? 4.109 41.062 33.406 1 95.94 128 THR B C 1
ATOM 6817 O O . THR B 1 128 ? 4.039 41.656 34.5 1 95.94 128 THR B O 1
ATOM 6820 N N . ASN B 1 129 ? 4 41.75 32.25 1 95.94 129 ASN B N 1
ATOM 6821 C CA . ASN B 1 129 ? 3.834 43.219 32.188 1 95.94 129 ASN B CA 1
ATOM 6822 C C . ASN B 1 129 ? 2.453 43.625 32.688 1 95.94 129 ASN B C 1
ATOM 6824 O O . ASN B 1 129 ? 2.311 44.656 33.344 1 95.94 129 ASN B O 1
ATOM 6828 N N . VAL B 1 130 ? 1.43 42.844 32.406 1 95.31 130 VAL B N 1
ATOM 6829 C CA . VAL B 1 130 ? 0.081 43.156 32.844 1 95.31 130 VAL B CA 1
ATOM 6830 C C . VAL B 1 130 ? 0.01 43 34.375 1 95.31 130 VAL B C 1
ATOM 6832 O O . VAL B 1 130 ? -0.651 43.781 35.062 1 95.31 130 VAL B O 1
ATOM 6835 N N . ASN B 1 131 ? 0.67 41.969 34.938 1 94.31 131 ASN B N 1
ATOM 6836 C CA . ASN B 1 131 ? 0.701 41.781 36.375 1 94.31 131 ASN B CA 1
ATOM 6837 C C . ASN B 1 131 ? 1.411 42.938 37.094 1 94.31 131 ASN B C 1
ATOM 6839 O O . ASN B 1 131 ? 1 43.344 38.188 1 94.31 131 ASN B O 1
ATOM 6843 N N . ASN B 1 132 ? 2.498 43.438 36.469 1 94.44 132 ASN B N 1
ATOM 6844 C CA . ASN B 1 132 ? 3.188 44.594 37 1 94.44 132 ASN B CA 1
ATOM 6845 C C . ASN B 1 132 ? 2.279 45.844 37.031 1 94.44 132 ASN B C 1
ATOM 6847 O O . ASN B 1 132 ? 2.314 46.594 38 1 94.44 132 ASN B O 1
ATOM 6851 N N . PHE B 1 133 ? 1.518 45.969 36 1 94.94 133 PHE B N 1
ATOM 6852 C CA . PHE B 1 133 ? 0.567 47.094 35.938 1 94.94 133 PHE B CA 1
ATOM 6853 C C . PHE B 1 133 ? -0.498 46.938 37.031 1 94.94 133 PHE B C 1
ATOM 6855 O O . PHE B 1 133 ? -0.87 47.906 37.656 1 94.94 133 PHE B O 1
ATOM 6862 N N . ARG B 1 134 ? -0.965 45.781 37.25 1 93.69 134 ARG B N 1
ATOM 6863 C CA . ARG B 1 134 ? -1.981 45.531 38.281 1 93.69 134 ARG B CA 1
ATOM 6864 C C . ARG B 1 134 ? -1.447 45.844 39.688 1 93.69 134 ARG B C 1
ATOM 6866 O O . ARG B 1 134 ? -2.172 46.344 40.531 1 93.69 134 ARG B O 1
ATOM 6873 N N . LYS B 1 135 ? -0.202 45.5 39.938 1 94.62 135 LYS B N 1
ATOM 6874 C CA . LYS B 1 135 ? 0.427 45.812 41.219 1 94.62 135 LYS B CA 1
ATOM 6875 C C . LYS B 1 135 ? 0.533 47.312 41.438 1 94.62 135 LYS B C 1
ATOM 6877 O O . LYS B 1 135 ? 0.266 47.812 42.531 1 94.62 135 LYS B O 1
ATOM 6882 N N . SER B 1 136 ? 0.944 48 40.312 1 95.12 136 SER B N 1
ATOM 6883 C CA . SER B 1 136 ? 1.043 49.469 40.375 1 95.12 136 SER B CA 1
ATOM 6884 C C . SER B 1 136 ? -0.321 50.094 40.625 1 95.12 136 SER B C 1
ATOM 6886 O O . SER B 1 136 ? -0.426 51.094 41.344 1 95.12 136 SER B O 1
ATOM 6888 N N . LYS B 1 137 ? -1.354 49.562 40.031 1 93.88 137 LYS B N 1
ATOM 6889 C CA . LYS B 1 137 ? -2.709 50.094 40.219 1 93.88 137 LYS B CA 1
ATOM 6890 C C . LYS B 1 137 ? -3.162 49.938 41.656 1 93.88 137 LYS B C 1
ATOM 6892 O O . LYS B 1 137 ? -3.768 50.844 42.219 1 93.88 137 LYS B O 1
ATOM 6897 N N . LYS B 1 138 ? -2.85 48.844 42.312 1 94.75 138 LYS B N 1
ATOM 6898 C CA . LYS B 1 138 ? -3.184 48.625 43.719 1 94.75 138 LYS B CA 1
ATOM 6899 C C . LYS B 1 138 ? -2.422 49.594 44.594 1 94.75 138 LYS B C 1
ATOM 6901 O O . LYS B 1 138 ? -2.979 50.125 45.562 1 94.75 138 LYS B O 1
ATOM 6906 N N . TYR B 1 139 ? -1.177 49.812 44.219 1 95.75 139 TYR B N 1
ATOM 6907 C CA . TYR B 1 139 ? -0.338 50.75 44.969 1 95.75 139 TYR B CA 1
ATOM 6908 C C . TYR B 1 139 ? -0.887 52.156 44.906 1 95.75 139 TYR B C 1
ATOM 6910 O O . TYR B 1 139 ? -0.992 52.844 45.938 1 95.75 139 TYR B O 1
ATOM 6918 N N . VAL B 1 140 ? -1.266 52.625 43.75 1 95.81 140 VAL B N 1
ATOM 6919 C CA . VAL B 1 140 ? -1.802 53.969 43.562 1 95.81 140 VAL B CA 1
ATOM 6920 C C . VAL B 1 140 ? -3.146 54.094 44.281 1 95.81 140 VAL B C 1
ATOM 6922 O O . VAL B 1 140 ? -3.471 55.156 44.844 1 95.81 140 VAL B O 1
ATOM 6925 N N . GLY B 1 141 ? -3.939 53 44.281 1 95.06 141 GLY B N 1
ATOM 6926 C CA . GLY B 1 141 ? -5.191 53 45 1 95.06 141 GLY B CA 1
ATOM 6927 C C . GLY B 1 141 ? -5 53.188 46.5 1 95.06 141 GLY B C 1
ATOM 6928 O O . GLY B 1 141 ? -5.797 53.875 47.156 1 95.06 141 GLY B O 1
ATOM 6929 N N . LYS B 1 142 ? -3.994 52.688 47 1 96.31 142 LYS B N 1
ATOM 6930 C CA . LYS B 1 142 ? -3.666 52.875 48.406 1 96.31 142 LYS B CA 1
ATOM 6931 C C . LYS B 1 142 ? -3.238 54.281 48.688 1 96.31 142 LYS B C 1
ATOM 6933 O O . LYS B 1 142 ? -3.615 54.875 49.719 1 96.31 142 LYS B O 1
ATOM 6938 N N . LEU B 1 143 ? -2.414 54.844 47.812 1 95.69 143 LEU B N 1
ATOM 6939 C CA . LEU B 1 143 ? -1.951 56.219 47.969 1 95.69 143 LEU B CA 1
ATOM 6940 C C . LEU B 1 143 ? -3.119 57.188 47.906 1 95.69 143 LEU B C 1
ATOM 6942 O O . LEU B 1 143 ? -3.131 58.188 48.625 1 95.69 143 LEU B O 1
ATOM 6946 N N . GLU B 1 144 ? -4.039 56.969 47.062 1 95.12 144 GLU B N 1
ATOM 6947 C CA . GLU B 1 144 ? -5.227 57.781 46.938 1 95.12 144 GLU B CA 1
ATOM 6948 C C . GLU B 1 144 ? -6.023 57.812 48.25 1 95.12 144 GLU B C 1
ATOM 6950 O O . GLU B 1 144 ? -6.449 58.875 48.688 1 95.12 144 GLU B O 1
ATOM 6955 N N . LYS B 1 145 ? -6.195 56.656 48.844 1 95.56 145 LYS B N 1
ATOM 6956 C CA . LYS B 1 145 ? -6.926 56.562 50.094 1 95.56 145 LYS B CA 1
ATOM 6957 C C . LYS B 1 145 ? -6.203 57.312 51.219 1 95.56 145 LYS B C 1
ATOM 6959 O O . LYS B 1 145 ? -6.832 58 52.031 1 95.56 145 LYS B O 1
ATOM 6964 N N . GLU B 1 146 ? -4.941 57.156 51.188 1 95.38 146 GLU B N 1
ATOM 6965 C CA . GLU B 1 146 ? -4.141 57.844 52.188 1 95.38 146 GLU B CA 1
ATOM 6966 C C . GLU B 1 146 ? -4.238 59.344 52.031 1 95.38 146 GLU B C 1
ATOM 6968 O O . GLU B 1 146 ? -4.363 60.094 53.031 1 95.38 146 GLU B O 1
ATOM 6973 N N . TYR B 1 147 ? -4.16 59.781 50.844 1 95.19 147 TYR B N 1
ATOM 6974 C CA . TYR B 1 147 ? -4.258 61.219 50.531 1 95.19 147 TYR B CA 1
ATOM 6975 C C . TYR B 1 147 ? -5.613 61.781 50.938 1 95.19 147 TYR B C 1
ATOM 6977 O O . TYR B 1 147 ? -5.688 62.812 51.594 1 95.19 147 TYR B O 1
ATOM 6985 N N . PHE B 1 148 ? -6.652 61.094 50.656 1 95 148 PHE B N 1
ATOM 6986 C CA . PHE B 1 148 ? -7.996 61.562 51 1 95 148 PHE B CA 1
ATOM 6987 C C . PHE B 1 148 ? -8.211 61.531 52.5 1 95 148 PHE B C 1
ATOM 6989 O O . PHE B 1 148 ? -8.891 62.406 53.062 1 95 148 PHE B O 1
ATOM 6996 N N . ASN B 1 149 ? -7.691 60.594 53.156 1 95 149 ASN B N 1
ATOM 6997 C CA . ASN B 1 149 ? -7.789 60.531 54.594 1 95 149 ASN B CA 1
ATOM 6998 C C . ASN B 1 149 ? -7.078 61.719 55.25 1 95 149 ASN B C 1
ATOM 7000 O O . ASN B 1 149 ? -7.582 62.312 56.219 1 95 149 ASN B O 1
ATOM 7004 N N . LYS B 1 150 ? -5.973 62.062 54.688 1 94.69 150 LYS B N 1
ATOM 7005 C CA . LYS B 1 150 ? -5.227 63.219 55.219 1 94.69 150 LYS B CA 1
ATOM 7006 C C . LYS B 1 150 ? -5.965 64.5 54.969 1 94.69 150 LYS B C 1
ATOM 7008 O O . LYS B 1 150 ? -5.914 65.438 55.781 1 94.69 150 LYS B O 1
ATOM 7013 N N . CYS B 1 151 ? -6.586 64.625 53.812 1 94.06 151 CYS B N 1
ATOM 7014 C CA . CYS B 1 151 ? -7.387 65.812 53.5 1 94.06 151 CYS B CA 1
ATOM 7015 C C . CYS B 1 151 ? -8.562 65.938 54.469 1 94.06 151 CYS B C 1
ATOM 7017 O O . CYS B 1 151 ? -8.859 67 54.938 1 94.06 151 CYS B O 1
ATOM 7019 N N . ARG B 1 152 ? -9.133 64.812 54.812 1 94.06 152 ARG B N 1
ATOM 7020 C CA . ARG B 1 152 ? -10.266 64.812 55.719 1 94.06 152 ARG B CA 1
ATOM 7021 C C . ARG B 1 152 ? -9.836 65.188 57.125 1 94.06 152 ARG B C 1
ATOM 7023 O O . ARG B 1 152 ? -10.523 65.938 57.812 1 94.06 152 ARG B O 1
ATOM 7030 N N . GLN B 1 153 ? -8.734 64.688 57.5 1 93.69 153 GLN B N 1
ATOM 7031 C CA . GLN B 1 153 ? -8.211 65 58.812 1 93.69 153 GLN B CA 1
ATOM 7032 C C . GLN B 1 153 ? -7.844 66.5 58.938 1 93.69 153 GLN B C 1
ATOM 7034 O O . GLN B 1 153 ? -8.094 67.125 59.969 1 93.69 153 GLN B O 1
ATOM 7039 N N . LEU B 1 154 ? -7.316 67 57.906 1 92.94 154 LEU B N 1
ATOM 7040 C CA . LEU B 1 154 ? -6.949 68.438 57.938 1 92.94 154 LEU B CA 1
ATOM 7041 C C . LEU B 1 154 ? -8.195 69.312 57.969 1 92.94 154 LEU B C 1
ATOM 7043 O O . LEU B 1 154 ? -8.242 70.25 58.75 1 92.94 154 LEU B O 1
ATOM 7047 N N . GLU B 1 155 ? -9.164 68.938 57.156 1 91.44 155 GLU B N 1
ATOM 7048 C CA . GLU B 1 155 ? -10.391 69.75 57.156 1 91.44 155 GLU B CA 1
ATOM 7049 C C . GLU B 1 155 ? -11.148 69.625 58.469 1 91.44 155 GLU B C 1
ATOM 7051 O O . GLU B 1 155 ? -11.75 70.562 58.938 1 91.44 155 GLU B O 1
ATOM 7056 N N . GLU B 1 156 ? -11.062 68.5 59.094 1 92.19 156 GLU B N 1
ATOM 7057 C CA . GLU B 1 156 ? -11.688 68.312 60.375 1 92.19 156 GLU B CA 1
ATOM 7058 C C . GLU B 1 156 ? -10.938 69.125 61.469 1 92.19 156 GLU B C 1
ATOM 7060 O O . GLU B 1 156 ? -11.562 69.688 62.375 1 92.19 156 GLU B O 1
ATOM 7065 N N . PHE B 1 157 ? -9.672 69.125 61.375 1 91.75 157 PHE B N 1
ATOM 7066 C CA . PHE B 1 157 ? -8.859 69.875 62.312 1 91.75 157 PHE B CA 1
ATOM 7067 C C . PHE B 1 157 ? -9.094 71.375 62.188 1 91.75 157 PHE B C 1
ATOM 7069 O O . PHE B 1 157 ? -9.172 72.062 63.188 1 91.75 157 PHE B O 1
ATOM 7076 N N . LYS B 1 158 ? -9.227 71.812 61 1 89.38 158 LYS B N 1
ATOM 7077 C CA . LYS B 1 158 ? -9.484 73.25 60.719 1 89.38 158 LYS B CA 1
ATOM 7078 C C . LYS B 1 158 ? -10.844 73.688 61.281 1 89.38 158 LYS B C 1
ATOM 7080 O O . LYS B 1 158 ? -10.977 74.75 61.875 1 89.38 158 LYS B O 1
ATOM 7085 N N . ARG B 1 159 ? -11.734 72.812 61.156 1 89.56 159 ARG B N 1
ATOM 7086 C CA . ARG B 1 159 ? -13.094 73.125 61.594 1 89.56 159 ARG B CA 1
ATOM 7087 C C . ARG B 1 159 ? -13.203 73.125 63.094 1 89.56 159 ARG B C 1
ATOM 7089 O O . ARG B 1 159 ? -13.953 73.938 63.688 1 89.56 159 ARG B O 1
ATOM 7096 N N . THR B 1 160 ? -12.391 72.375 63.75 1 89.25 160 THR B N 1
ATOM 7097 C CA . THR B 1 160 ? -12.531 72.188 65.188 1 89.25 160 THR B CA 1
ATOM 7098 C C . THR B 1 160 ? -11.703 73.188 65.938 1 89.25 160 THR B C 1
ATOM 7100 O O . THR B 1 160 ? -12.094 73.688 67 1 89.25 160 THR B O 1
ATOM 7103 N N . HIS B 1 161 ? -10.594 73.688 65.438 1 85.75 161 HIS B N 1
ATOM 7104 C CA . HIS B 1 161 ? -9.656 74.438 66.25 1 85.75 161 HIS B CA 1
ATOM 7105 C C . HIS B 1 161 ? -9.531 75.875 65.812 1 85.75 161 HIS B C 1
ATOM 7107 O O . HIS B 1 161 ? -9 76.688 66.5 1 85.75 161 HIS B O 1
ATOM 7113 N N . PHE B 1 162 ? -9.984 76.062 64.562 1 84.38 162 PHE B N 1
ATOM 7114 C CA . PHE B 1 162 ? -9.758 77.438 64.062 1 84.38 162 PHE B CA 1
ATOM 7115 C C . PHE B 1 162 ? -11.062 78 63.531 1 84.38 162 PHE B C 1
ATOM 7117 O O . PHE B 1 162 ? -11.891 77.312 62.969 1 84.38 162 PHE B O 1
ATOM 7124 N N . ASN B 1 163 ? -11.242 79.312 63.938 1 81.88 163 ASN B N 1
ATOM 7125 C CA . ASN B 1 163 ? -12.281 80.062 63.25 1 81.88 163 ASN B CA 1
ATOM 7126 C C . ASN B 1 163 ? -11.758 80.75 61.969 1 81.88 163 ASN B C 1
ATOM 7128 O O . ASN B 1 163 ? -10.547 80.75 61.75 1 81.88 163 ASN B O 1
ATOM 7132 N N . GLU B 1 164 ? -12.438 81.25 61.094 1 80.81 164 GLU B N 1
ATOM 7133 C CA . GLU B 1 164 ? -12.055 81.812 59.812 1 80.81 164 GLU B CA 1
ATOM 7134 C C . GLU B 1 164 ? -10.961 82.875 59.938 1 80.81 164 GLU B C 1
ATOM 7136 O O . GLU B 1 164 ? -10.008 82.875 59.156 1 80.81 164 GLU B O 1
ATOM 7141 N N . ASP B 1 165 ? -11.078 83.562 61 1 80 165 ASP B N 1
ATOM 7142 C CA . ASP B 1 165 ? -10.109 84.625 61.219 1 80 165 ASP B CA 1
ATOM 7143 C C . ASP B 1 165 ? -8.797 84.062 61.75 1 80 165 ASP B C 1
ATOM 7145 O O . ASP B 1 165 ? -7.715 84.562 61.375 1 80 165 ASP B O 1
ATOM 7149 N N . GLU B 1 166 ? -8.969 83.125 62.562 1 79.94 166 GLU B N 1
ATOM 7150 C CA . GLU B 1 166 ? -7.773 82.5 63.156 1 79.94 166 GLU B CA 1
ATOM 7151 C C . GLU B 1 166 ? -6.973 81.75 62.094 1 79.94 166 GLU B C 1
ATOM 7153 O O . GLU B 1 166 ? -5.742 81.688 62.156 1 79.94 166 GLU B O 1
ATOM 7158 N N . LEU B 1 167 ? -7.715 81.188 61.281 1 83 167 LEU B N 1
ATOM 7159 C CA . LEU B 1 167 ? -7.062 80.438 60.188 1 83 167 LEU B CA 1
ATOM 7160 C C . LEU B 1 167 ? -6.285 81.375 59.281 1 83 167 LEU B C 1
ATOM 7162 O O . LEU B 1 167 ? -5.172 81.062 58.844 1 83 167 LEU B O 1
ATOM 7166 N N . ALA B 1 168 ? -6.824 82.5 58.969 1 81.25 168 ALA B N 1
ATOM 7167 C CA . ALA B 1 168 ? -6.152 83.5 58.156 1 81.25 168 ALA B CA 1
ATOM 7168 C C . ALA B 1 168 ? -4.871 83.938 58.812 1 81.25 168 ALA B C 1
ATOM 7170 O O . ALA B 1 168 ? -3.855 84.188 58.156 1 81.25 168 ALA B O 1
ATOM 7171 N N . ASN B 1 169 ? -5.012 84.062 60.062 1 77.38 169 ASN B N 1
ATOM 7172 C CA . ASN B 1 169 ? -3.844 84.5 60.812 1 77.38 169 ASN B CA 1
ATOM 7173 C C . ASN B 1 169 ? -2.777 83.438 60.875 1 77.38 169 ASN B C 1
ATOM 7175 O O . ASN B 1 169 ? -1.581 83.75 60.844 1 77.38 169 ASN B O 1
ATOM 7179 N N . ALA B 1 170 ? -3.344 82.25 61.031 1 76.62 170 ALA B N 1
ATOM 7180 C CA . ALA B 1 170 ? -2.414 81.125 61.062 1 76.62 170 ALA B CA 1
ATOM 7181 C C . ALA B 1 170 ? -1.659 81 59.75 1 76.62 170 ALA B C 1
ATOM 7183 O O . ALA B 1 170 ? -0.466 80.688 59.719 1 76.62 170 ALA B O 1
ATOM 7184 N N . MET B 1 171 ? -2.295 81.312 58.625 1 78.88 171 MET B N 1
ATOM 7185 C CA . MET B 1 171 ? -1.683 81.188 57.281 1 78.88 171 MET B CA 1
ATOM 7186 C C . MET B 1 171 ? -0.652 82.312 57.094 1 78.88 171 MET B C 1
ATOM 7188 O O . MET B 1 171 ? 0.366 82.125 56.438 1 78.88 171 MET B O 1
ATOM 7192 N N . LYS B 1 172 ? -0.895 83.438 57.75 1 77.5 172 LYS B N 1
ATOM 7193 C CA . LYS B 1 172 ? 0.085 84.5 57.75 1 77.5 172 LYS B CA 1
ATOM 7194 C C . LYS B 1 172 ? 1.318 84.125 58.562 1 77.5 172 LYS B C 1
ATOM 7196 O O . LYS B 1 172 ? 2.447 84.438 58.156 1 77.5 172 LYS B O 1
ATOM 7201 N N . SER B 1 173 ? 0.92 83.5 59.656 1 75.06 173 SER B N 1
ATOM 7202 C CA . SER B 1 173 ? 2.023 83.062 60.5 1 75.06 173 SER B CA 1
ATOM 7203 C C . SER B 1 173 ? 2.885 82.062 59.781 1 75.06 173 SER B C 1
ATOM 7205 O O . SER B 1 173 ? 4.105 82 59.969 1 75.06 173 SER B O 1
ATOM 7207 N N . LEU B 1 174 ? 2.191 81.25 59.062 1 73.56 174 LEU B N 1
ATOM 7208 C CA . LEU B 1 174 ? 2.898 80.25 58.312 1 73.56 174 LEU B CA 1
ATOM 7209 C C . LEU B 1 174 ? 3.811 80.875 57.281 1 73.56 174 LEU B C 1
ATOM 7211 O O . LEU B 1 174 ? 4.945 80.375 57.094 1 73.56 174 LEU B O 1
ATOM 7215 N N . LYS B 1 175 ? 3.389 81.875 56.562 1 74.88 175 LYS B N 1
ATOM 7216 C CA . LYS B 1 175 ? 4.191 82.625 55.562 1 74.88 175 LYS B CA 1
ATOM 7217 C C . LYS B 1 175 ? 5.422 83.25 56.188 1 74.88 175 LYS B C 1
ATOM 7219 O O . LYS B 1 175 ? 6.512 83.188 55.625 1 74.88 175 LYS B O 1
ATOM 7224 N N . ILE B 1 176 ? 5.109 83.688 57.344 1 68.75 176 ILE B N 1
ATOM 7225 C CA . ILE B 1 176 ? 6.203 84.312 58.062 1 68.75 176 ILE B CA 1
ATOM 7226 C C . ILE B 1 176 ? 7.211 83.25 58.5 1 68.75 176 ILE B C 1
ATOM 7228 O O . ILE B 1 176 ? 8.422 83.438 58.406 1 68.75 176 ILE B O 1
ATOM 7232 N N . GLN B 1 177 ? 6.645 82.188 58.938 1 67.62 177 GLN B N 1
ATOM 7233 C CA . GLN B 1 177 ? 7.523 81.062 59.344 1 67.62 177 GLN B CA 1
ATOM 7234 C C . GLN B 1 177 ? 8.312 80.562 58.156 1 67.62 177 GLN B C 1
ATOM 7236 O O . GLN B 1 177 ? 9.508 80.25 58.25 1 67.62 177 GLN B O 1
ATOM 7241 N N . ASN B 1 178 ? 7.656 80.438 57 1 71.19 178 ASN B N 1
ATOM 7242 C CA . ASN B 1 178 ? 8.32 79.938 55.781 1 71.19 178 ASN B CA 1
ATOM 7243 C C . ASN B 1 178 ? 9.414 80.875 55.312 1 71.19 178 ASN B C 1
ATOM 7245 O O . ASN B 1 178 ? 10.492 80.438 54.906 1 71.19 178 ASN B O 1
ATOM 7249 N N . LYS B 1 179 ? 9.102 82.125 55.5 1 66.06 179 LYS B N 1
ATOM 7250 C CA . LYS B 1 179 ? 10.109 83.125 55.156 1 66.06 179 LYS B CA 1
ATOM 7251 C C . LYS B 1 179 ? 11.273 83.125 56.156 1 66.06 179 LYS B C 1
ATOM 7253 O O . LYS B 1 179 ? 12.43 83.25 55.75 1 66.06 179 LYS B O 1
ATOM 7258 N N . TYR B 1 180 ? 10.875 82.938 57.375 1 62.88 180 TYR B N 1
ATOM 7259 C CA . TYR B 1 180 ? 11.914 82.812 58.375 1 62.88 180 TYR B CA 1
ATOM 7260 C C . TYR B 1 180 ? 12.797 81.625 58.125 1 62.88 180 TYR B C 1
ATOM 7262 O O . TYR B 1 180 ? 14.031 81.75 58.156 1 62.88 180 TYR B O 1
ATOM 7270 N N . GLU B 1 181 ? 12.156 80.562 57.781 1 65.5 181 GLU B N 1
ATOM 7271 C CA . GLU B 1 181 ? 12.914 79.312 57.531 1 65.5 181 GLU B CA 1
ATOM 7272 C C . GLU B 1 181 ? 13.75 79.438 56.25 1 65.5 181 GLU B C 1
ATOM 7274 O O . GLU B 1 181 ? 14.875 78.938 56.188 1 65.5 181 GLU B O 1
ATOM 7279 N N . GLU B 1 182 ? 13.203 80.188 55.25 1 66 182 GLU B N 1
ATOM 7280 C CA . GLU B 1 182 ? 13.945 80.438 54.031 1 66 182 GLU B CA 1
ATOM 7281 C C . GLU B 1 182 ? 15.125 81.375 54.312 1 66 182 GLU B C 1
ATOM 7283 O O . GLU B 1 182 ? 16.219 81.188 53.75 1 66 182 GLU B O 1
ATOM 7288 N N . ASP B 1 183 ? 14.797 82.25 55.156 1 60.94 183 ASP B N 1
ATOM 7289 C CA . ASP B 1 183 ? 15.836 83.25 55.531 1 60.94 183 ASP B CA 1
ATOM 7290 C C . ASP B 1 183 ? 16.922 82.562 56.375 1 60.94 183 ASP B C 1
ATOM 7292 O O . ASP B 1 183 ? 18.109 82.812 56.156 1 60.94 183 ASP B O 1
ATOM 7296 N N . VAL B 1 184 ? 16.469 81.75 57.25 1 60.97 184 VAL B N 1
ATOM 7297 C CA . VAL B 1 184 ? 17.422 81 58.062 1 60.97 184 VAL B CA 1
ATOM 7298 C C . VAL B 1 184 ? 18.219 80.062 57.156 1 60.97 184 VAL B C 1
ATOM 7300 O O . VAL B 1 184 ? 19.438 79.938 57.312 1 60.97 184 VAL B O 1
ATOM 7303 N N . ALA B 1 185 ? 17.5 79.5 56.219 1 64.44 185 ALA B N 1
ATOM 7304 C CA . ALA B 1 185 ? 18.188 78.562 55.281 1 64.44 185 ALA B CA 1
ATOM 7305 C C . ALA B 1 185 ? 19.156 79.312 54.375 1 64.44 185 ALA B C 1
ATOM 7307 O O . ALA B 1 185 ? 20.25 78.812 54.094 1 64.44 185 ALA B O 1
ATOM 7308 N N . ARG B 1 186 ? 18.875 80.5 53.969 1 65.56 186 ARG B N 1
ATOM 7309 C CA . ARG B 1 186 ? 19.734 81.312 53.156 1 65.56 186 ARG B CA 1
ATOM 7310 C C . ARG B 1 186 ? 20.953 81.812 53.969 1 65.56 186 ARG B C 1
ATOM 7312 O O . ARG B 1 186 ? 22.062 81.875 53.438 1 65.56 186 ARG B O 1
ATOM 7319 N N . GLU B 1 187 ? 20.516 82.188 55.125 1 60.78 187 GLU B N 1
ATOM 7320 C CA . GLU B 1 187 ? 21.625 82.625 55.969 1 60.78 187 GLU B CA 1
ATOM 7321 C C . GLU B 1 187 ? 22.578 81.438 56.25 1 60.78 187 GLU B C 1
ATOM 7323 O O . GLU B 1 187 ? 23.797 81.625 56.281 1 60.78 187 GLU B O 1
ATOM 7328 N N . LYS B 1 188 ? 21.953 80.312 56.438 1 61.47 188 LYS B N 1
ATOM 7329 C CA . LYS B 1 188 ? 22.781 79.125 56.625 1 61.47 188 LYS B CA 1
ATOM 7330 C C . LYS B 1 188 ? 23.578 78.75 55.344 1 61.47 188 LYS B C 1
ATOM 7332 O O . LYS B 1 188 ? 24.703 78.312 55.438 1 61.47 188 LYS B O 1
ATOM 7337 N N . ASP B 1 189 ? 22.906 79.125 54.281 1 64.06 189 ASP B N 1
ATOM 7338 C CA . ASP B 1 189 ? 23.547 78.875 53 1 64.06 189 ASP B CA 1
ATOM 7339 C C . ASP B 1 189 ? 24.766 79.75 52.812 1 64.06 189 ASP B C 1
ATOM 7341 O O . ASP B 1 189 ? 25.734 79.375 52.156 1 64.06 189 ASP B O 1
ATOM 7345 N N . HIS B 1 190 ? 24.672 80.938 53.406 1 64.25 190 HIS B N 1
ATOM 7346 C CA . HIS B 1 190 ? 25.797 81.812 53.219 1 64.25 190 HIS B CA 1
ATOM 7347 C C . HIS B 1 190 ? 26.797 81.75 54.375 1 64.25 190 HIS B C 1
ATOM 7349 O O . HIS B 1 190 ? 27.766 82.5 54.406 1 64.25 190 HIS B O 1
ATOM 7355 N N . ARG B 1 191 ? 26.609 80.875 55.188 1 69.81 191 ARG B N 1
ATOM 7356 C CA . ARG B 1 191 ? 27.547 80.625 56.281 1 69.81 191 ARG B CA 1
ATOM 7357 C C . ARG B 1 191 ? 28.766 79.875 55.781 1 69.81 191 ARG B C 1
ATOM 7359 O O . ARG B 1 191 ? 28.672 79.125 54.781 1 69.81 191 ARG B O 1
ATOM 7366 N N . PHE B 1 192 ? 29.797 80.125 56.375 1 71.12 192 PHE B N 1
ATOM 7367 C CA . PHE B 1 192 ? 31.062 79.5 56.031 1 71.12 192 PHE B CA 1
ATOM 7368 C C . PHE B 1 192 ? 30.984 78 56.312 1 71.12 192 PHE B C 1
ATOM 7370 O O . PHE B 1 192 ? 30.609 77.562 57.406 1 71.12 192 PHE B O 1
ATOM 7377 N N . PHE B 1 193 ? 31.109 77.125 55.281 1 74.44 193 PHE B N 1
ATOM 7378 C CA . PHE B 1 193 ? 31.078 75.688 55.438 1 74.44 193 PHE B CA 1
ATOM 7379 C C . PHE B 1 193 ? 32.469 75.125 55.75 1 74.44 193 PHE B C 1
ATOM 7381 O O . PHE B 1 193 ? 32.688 74.5 56.781 1 74.44 193 PHE B O 1
ATOM 7388 N N . ASN B 1 194 ? 33.25 75.125 54.719 1 76.19 194 ASN B N 1
ATOM 7389 C CA . ASN B 1 194 ? 34.594 74.562 54.906 1 76.19 194 ASN B CA 1
ATOM 7390 C C . ASN B 1 194 ? 35.531 75.125 53.812 1 76.19 194 ASN B C 1
ATOM 7392 O O . ASN B 1 194 ? 35.062 75.625 52.781 1 76.19 194 ASN B O 1
ATOM 7396 N N . ARG B 1 195 ? 36.75 75.25 54.25 1 81.19 195 ARG B N 1
ATOM 7397 C CA . ARG B 1 195 ? 37.781 75.562 53.281 1 81.19 195 ARG B CA 1
ATOM 7398 C C . ARG B 1 195 ? 38.219 74.312 52.531 1 81.19 195 ARG B C 1
ATOM 7400 O O . ARG B 1 195 ? 38.75 73.37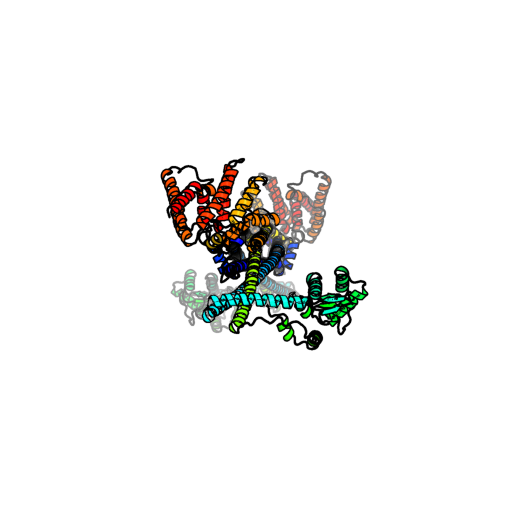5 53.125 1 81.19 195 ARG B O 1
ATOM 7407 N N . ILE B 1 196 ? 37.812 74.125 51.219 1 80.56 196 ILE B N 1
ATOM 7408 C CA . ILE B 1 196 ? 38.156 73 50.375 1 80.56 196 ILE B CA 1
ATOM 7409 C C . ILE B 1 196 ? 39.188 73.438 49.312 1 80.56 196 ILE B C 1
ATOM 7411 O O . ILE B 1 196 ? 38.938 74.312 48.531 1 80.56 196 ILE B O 1
ATOM 7415 N N . ALA B 1 197 ? 40.344 72.688 49.344 1 83.31 197 ALA B N 1
ATOM 7416 C CA . ALA B 1 197 ? 41.469 72.938 48.406 1 83.31 197 ALA B CA 1
ATOM 7417 C C . ALA B 1 197 ? 41.844 74.438 48.406 1 83.31 197 ALA B C 1
ATOM 7419 O O . ALA B 1 197 ? 42.125 75 47.344 1 83.31 197 ALA B O 1
ATOM 7420 N N . GLY B 1 198 ? 41.75 75.125 49.562 1 78.38 198 GLY B N 1
ATOM 7421 C CA . GLY B 1 198 ? 42.156 76.5 49.719 1 78.38 198 GLY B CA 1
ATOM 7422 C C . GLY B 1 198 ? 41.062 77.5 49.406 1 78.38 198 GLY B C 1
ATOM 7423 O O . GLY B 1 198 ? 41.281 78.688 49.438 1 78.38 198 GLY B O 1
ATOM 7424 N N . ILE B 1 199 ? 40 77.062 49.062 1 81.06 199 ILE B N 1
ATOM 7425 C CA . ILE B 1 199 ? 38.906 77.938 48.688 1 81.06 199 ILE B CA 1
ATOM 7426 C C . ILE B 1 199 ? 37.812 77.875 49.75 1 81.06 199 ILE B C 1
ATOM 7428 O O . ILE B 1 199 ? 37.438 76.812 50.219 1 81.06 199 ILE B O 1
ATOM 7432 N N . ASP B 1 200 ? 37.406 79.062 50.156 1 79.19 200 ASP B N 1
ATOM 7433 C CA . ASP B 1 200 ? 36.344 79.125 51.156 1 79.19 200 ASP B CA 1
ATOM 7434 C C . ASP B 1 200 ? 34.969 78.875 50.562 1 79.19 200 ASP B C 1
ATOM 7436 O O . ASP B 1 200 ? 34.594 79.562 49.625 1 79.19 200 ASP B O 1
ATOM 7440 N N . PHE B 1 201 ? 34.375 77.812 51.031 1 78.62 201 PHE B N 1
ATOM 7441 C CA . PHE B 1 201 ? 33.031 77.5 50.531 1 78.62 201 PHE B CA 1
ATOM 7442 C C . PHE B 1 201 ? 31.969 77.812 51.562 1 78.62 201 PHE B C 1
ATOM 7444 O O . PHE B 1 201 ? 32.156 77.562 52.75 1 78.62 201 PHE B O 1
ATOM 7451 N N . ASP B 1 202 ? 30.953 78.438 51.125 1 77.5 202 ASP B N 1
ATOM 7452 C CA . ASP B 1 202 ? 29.734 78.562 51.938 1 77.5 202 ASP B CA 1
ATOM 7453 C C . ASP B 1 202 ? 28.766 77.375 51.656 1 77.5 202 ASP B C 1
ATOM 7455 O O . ASP B 1 202 ? 29 76.562 50.75 1 77.5 202 ASP B O 1
ATOM 7459 N N . TYR B 1 203 ? 27.797 77.188 52.438 1 75.75 203 TYR B N 1
ATOM 7460 C CA . TYR B 1 203 ? 26.875 76.062 52.312 1 75.75 203 TYR B CA 1
ATOM 7461 C C . TYR B 1 203 ? 26.219 76.062 50.938 1 75.75 203 TYR B C 1
ATOM 7463 O O . TYR B 1 203 ? 26.062 75 50.281 1 75.75 203 TYR B O 1
ATOM 7471 N N . LYS B 1 204 ? 26 77.125 50.438 1 77.75 204 LYS B N 1
ATOM 7472 C CA . LYS B 1 204 ? 25.328 77.25 49.156 1 77.75 204 LYS B CA 1
ATOM 7473 C C . LYS B 1 204 ? 26.25 76.875 48 1 77.75 204 LYS B C 1
ATOM 7475 O O . LYS B 1 204 ? 25.875 76.062 47.156 1 77.75 204 LYS B O 1
ATOM 7480 N N . THR B 1 205 ? 27.391 77.375 48.062 1 78.75 205 THR B N 1
ATOM 7481 C CA . THR B 1 205 ? 28.344 77.125 47 1 78.75 205 THR B CA 1
ATOM 7482 C C . THR B 1 205 ? 28.75 75.625 47 1 78.75 205 THR B C 1
ATOM 7484 O O . THR B 1 205 ? 28.938 75.062 45.938 1 78.75 205 THR B O 1
ATOM 7487 N N . MET B 1 206 ? 28.812 75.062 48.125 1 81.06 206 MET B N 1
ATOM 7488 C CA . MET B 1 206 ? 29.156 73.625 48.188 1 81.06 206 MET B CA 1
ATOM 7489 C C . MET B 1 206 ? 28.016 72.75 47.688 1 81.06 206 MET B C 1
ATOM 7491 O O . MET B 1 206 ? 28.234 71.812 46.969 1 81.06 206 MET B O 1
ATOM 7495 N N . LYS B 1 207 ? 26.875 73.188 48.062 1 78.81 207 LYS B N 1
ATOM 7496 C CA . LYS B 1 207 ? 25.703 72.5 47.562 1 78.81 207 LYS B CA 1
ATOM 7497 C C . LYS B 1 207 ? 25.641 72.5 46.031 1 78.81 207 LYS B C 1
ATOM 7499 O O . LYS B 1 207 ? 25.375 71.5 45.406 1 78.81 207 LYS B O 1
ATOM 7504 N N . GLU B 1 208 ? 25.875 73.625 45.531 1 80.62 208 GLU B N 1
ATOM 7505 C CA . GLU B 1 208 ? 25.828 73.812 44.094 1 80.62 208 GLU B CA 1
ATOM 7506 C C . GLU B 1 208 ? 26.938 73 43.406 1 80.62 208 GLU B C 1
ATOM 7508 O O . GLU B 1 208 ? 26.734 72.375 42.375 1 80.62 208 GLU B O 1
ATOM 7513 N N . THR B 1 209 ? 28.109 73 44 1 82.88 209 THR B N 1
ATOM 7514 C CA . THR B 1 209 ? 29.234 72.25 43.438 1 82.88 209 THR B CA 1
ATOM 7515 C C . THR B 1 209 ? 28.969 70.75 43.469 1 82.88 209 THR B C 1
ATOM 7517 O O . THR B 1 209 ? 29.234 70 42.5 1 82.88 209 THR B O 1
ATOM 7520 N N . LEU B 1 210 ? 28.344 70.312 44.562 1 82.88 210 LEU B N 1
ATOM 7521 C CA . LEU B 1 210 ? 28.031 68.875 44.688 1 82.88 210 LEU B CA 1
ATOM 7522 C C . LEU B 1 210 ? 26.891 68.5 43.75 1 82.88 210 LEU B C 1
ATOM 7524 O O . LEU B 1 210 ? 26.891 67.438 43.156 1 82.88 210 LEU B O 1
ATOM 7528 N N . GLN B 1 211 ? 25.969 69.438 43.625 1 82.25 211 GLN B N 1
ATOM 7529 C CA . GLN B 1 211 ? 24.891 69.188 42.688 1 82.25 211 GLN B CA 1
ATOM 7530 C C . GLN B 1 211 ? 25.406 69 41.281 1 82.25 211 GLN B C 1
ATOM 7532 O O . GLN B 1 211 ? 24.953 68.188 40.531 1 82.25 211 GLN B O 1
ATOM 7537 N N . LEU B 1 212 ? 26.391 69.812 40.906 1 82.81 212 LEU B N 1
ATOM 7538 C CA . LEU B 1 212 ? 27.016 69.688 39.594 1 82.81 212 LEU B CA 1
ATOM 7539 C C . LEU B 1 212 ? 27.75 68.375 39.438 1 82.81 212 LEU B C 1
ATOM 7541 O O . LEU B 1 212 ? 27.656 67.75 38.375 1 82.81 212 LEU B O 1
ATOM 7545 N N . LEU B 1 213 ? 28.422 67.938 40.438 1 85.56 213 LEU B N 1
ATOM 7546 C CA . LEU B 1 213 ? 29.203 66.688 40.375 1 85.56 213 LEU B CA 1
ATOM 7547 C C . LEU B 1 213 ? 28.281 65.5 40.312 1 85.56 213 LEU B C 1
ATOM 7549 O O . LEU B 1 213 ? 28.594 64.5 39.594 1 85.56 213 LEU B O 1
ATOM 7553 N N . LEU B 1 214 ? 27.156 65.625 40.938 1 85.31 214 LEU B N 1
ATOM 7554 C CA . LEU B 1 214 ? 26.266 64.438 41.031 1 85.31 214 LEU B CA 1
ATOM 7555 C C . LEU B 1 214 ? 25.359 64.375 39.812 1 85.31 214 LEU B C 1
ATOM 7557 O O . LEU B 1 214 ? 24.969 63.281 39.406 1 85.31 214 LEU B O 1
ATOM 7561 N N . THR B 1 215 ? 25.016 65.5 39.188 1 81.75 215 THR B N 1
ATOM 7562 C CA . THR B 1 215 ? 24.062 65.5 38.094 1 81.75 215 THR B CA 1
ATOM 7563 C C . THR B 1 215 ? 24.781 65.5 36.75 1 81.75 215 THR B C 1
ATOM 7565 O O . THR B 1 215 ? 24.359 64.812 35.812 1 81.75 215 THR B O 1
ATOM 7568 N N . LYS B 1 216 ? 25.906 66.188 36.625 1 80.31 216 LYS B N 1
ATOM 7569 C CA . LYS B 1 216 ? 26.547 66.312 35.344 1 80.31 216 LYS B CA 1
ATOM 7570 C C . LYS B 1 216 ? 27.625 65.25 35.125 1 80.31 216 LYS B C 1
ATOM 7572 O O . LYS B 1 216 ? 27.984 64.938 33.969 1 80.31 216 LYS B O 1
ATOM 7577 N N . LEU B 1 217 ? 28.156 64.625 36.094 1 83 217 LEU B N 1
ATOM 7578 C CA . LEU B 1 217 ? 29.141 63.562 35.969 1 83 217 LEU B CA 1
ATOM 7579 C C . LEU B 1 217 ? 28.469 62.188 35.875 1 83 217 LEU B C 1
ATOM 7581 O O . LEU B 1 217 ? 27.844 61.75 36.844 1 83 217 LEU B O 1
ATOM 7585 N N . PRO B 1 218 ? 28.391 61.625 34.781 1 82.62 218 PRO B N 1
ATOM 7586 C CA . PRO B 1 218 ? 27.719 60.344 34.656 1 82.62 218 PRO B CA 1
ATOM 7587 C C . PRO B 1 218 ? 28.312 59.281 35.562 1 82.62 218 PRO B C 1
ATOM 7589 O O . PRO B 1 218 ? 29.547 59.125 35.625 1 82.62 218 PRO B O 1
ATOM 7592 N N . LYS B 1 219 ? 27.484 58.625 36.344 1 80.56 219 LYS B N 1
ATOM 7593 C CA . LYS B 1 219 ? 27.891 57.594 37.281 1 80.56 219 LYS B CA 1
ATOM 7594 C C . LYS B 1 219 ? 27.922 56.219 36.625 1 80.56 219 LYS B C 1
ATOM 7596 O O . LYS B 1 219 ? 27.141 55.969 35.688 1 80.56 219 LYS B O 1
ATOM 7601 N N . THR B 1 220 ? 28.859 55.438 36.938 1 81.69 220 THR B N 1
ATOM 7602 C CA . THR B 1 220 ? 28.984 54.094 36.406 1 81.69 220 THR B CA 1
ATOM 7603 C C . THR B 1 220 ? 28.984 53.062 37.5 1 81.69 220 THR B C 1
ATOM 7605 O O . THR B 1 220 ? 29.266 53.375 38.656 1 81.69 220 THR B O 1
ATOM 7608 N N . ASP B 1 221 ? 28.469 51.875 37.219 1 80.19 221 ASP B N 1
ATOM 7609 C CA . ASP B 1 221 ? 28.531 50.75 38.156 1 80.19 221 ASP B CA 1
ATOM 7610 C C . ASP B 1 221 ? 29.891 50.062 38.094 1 80.19 221 ASP B C 1
ATOM 7612 O O . ASP B 1 221 ? 30.438 49.875 37.031 1 80.19 221 ASP B O 1
ATOM 7616 N N . TYR B 1 222 ? 30.484 49.938 39.281 1 78.19 222 TYR B N 1
ATOM 7617 C CA . TYR B 1 222 ? 31.797 49.312 39.375 1 78.19 222 TYR B CA 1
ATOM 7618 C C . TYR B 1 222 ? 31.688 47.938 40.031 1 78.19 222 TYR B C 1
ATOM 7620 O O . TYR B 1 222 ? 31.156 47.781 41.125 1 78.19 222 TYR B O 1
ATOM 7628 N N . LYS B 1 223 ? 32 46.938 39.312 1 76.62 223 LYS B N 1
ATOM 7629 C CA . LYS B 1 223 ? 32.031 45.562 39.812 1 76.62 223 LYS B CA 1
ATOM 7630 C C . LYS B 1 223 ? 33.375 45.25 40.5 1 76.62 223 LYS B C 1
ATOM 7632 O O . LYS B 1 223 ? 34.438 45.438 39.938 1 76.62 223 LYS B O 1
ATOM 7637 N N . LEU B 1 224 ? 33.25 45.094 41.812 1 67.94 224 LEU B N 1
ATOM 7638 C CA . LEU B 1 224 ? 34.438 44.719 42.594 1 67.94 224 LEU B CA 1
ATOM 7639 C C . LEU B 1 224 ? 35 43.375 42.125 1 67.94 224 LEU B C 1
ATOM 7641 O O . LEU B 1 224 ? 34.219 42.406 41.969 1 67.94 224 LEU B O 1
ATOM 7645 N N . PRO B 1 225 ? 36.094 43.344 41.656 1 65.19 225 PRO B N 1
ATOM 7646 C CA . PRO B 1 225 ? 36.656 42.062 41.125 1 65.19 225 PRO B CA 1
ATOM 7647 C C . PRO B 1 225 ? 36.406 40.906 42.062 1 65.19 225 PRO B C 1
ATOM 7649 O O . PRO B 1 225 ? 36.188 39.781 41.625 1 65.19 225 PRO B O 1
ATOM 7652 N N . LEU B 1 226 ? 36.688 41 43.406 1 60.09 226 LEU B N 1
ATOM 7653 C CA . LEU B 1 226 ? 36.688 39.812 44.25 1 60.09 226 LEU B CA 1
ATOM 7654 C C . LEU B 1 226 ? 35.25 39.469 44.688 1 60.09 226 LEU B C 1
ATOM 7656 O O . LEU B 1 226 ? 34.938 38.312 45 1 60.09 226 LEU B O 1
ATOM 7660 N N . ILE B 1 227 ? 34.438 40.5 45.094 1 55.44 227 ILE B N 1
ATOM 7661 C CA . ILE B 1 22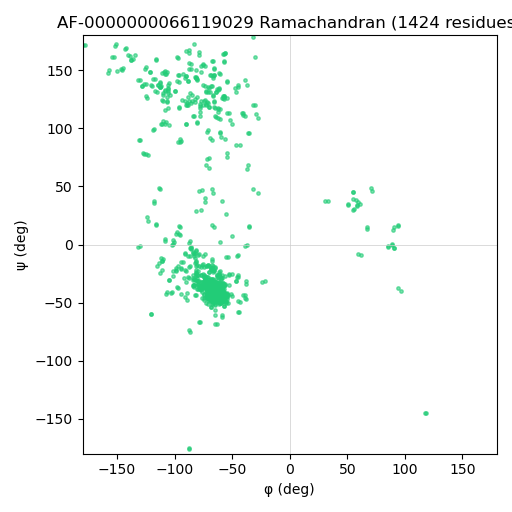7 ? 33.094 40.219 45.594 1 55.44 227 ILE B CA 1
ATOM 7662 C C . ILE B 1 227 ? 32.062 40.656 44.562 1 55.44 227 ILE B C 1
ATOM 7664 O O . ILE B 1 227 ? 32.188 41.719 43.969 1 55.44 227 ILE B O 1
ATOM 7668 N N . SER B 1 228 ? 31.453 39.781 43.875 1 60.72 228 SER B N 1
ATOM 7669 C CA . SER B 1 228 ? 30.406 39.906 42.875 1 60.72 228 SER B CA 1
ATOM 7670 C C . SER B 1 228 ? 29.438 41.031 43.219 1 60.72 228 SER B C 1
ATOM 7672 O O . SER B 1 228 ? 28.266 41 42.812 1 60.72 228 SER B O 1
ATOM 7674 N N . TYR B 1 229 ? 29.797 41.906 44.094 1 60.78 229 TYR B N 1
ATOM 7675 C CA . TYR B 1 229 ? 28.875 42.969 44.406 1 60.78 229 TYR B CA 1
ATOM 7676 C C . TYR B 1 229 ? 29.141 44.219 43.562 1 60.78 229 TYR B C 1
ATOM 7678 O O . TYR B 1 229 ? 30.312 44.562 43.344 1 60.78 229 TYR B O 1
ATOM 7686 N N . SER B 1 230 ? 28.25 44.75 42.844 1 75 230 SER B N 1
ATOM 7687 C CA . SER B 1 230 ? 28.359 45.969 42.062 1 75 230 SER B CA 1
ATOM 7688 C C . SER B 1 230 ? 27.984 47.188 42.875 1 75 230 SER B C 1
ATOM 7690 O O . SER B 1 230 ? 27.016 47.188 43.625 1 75 230 SER B O 1
ATOM 7692 N N . LEU B 1 231 ? 28.938 48.062 42.938 1 75.81 231 LEU B N 1
ATOM 7693 C CA . LEU B 1 231 ? 28.656 49.344 43.594 1 75.81 231 LEU B CA 1
ATOM 7694 C C . LEU B 1 231 ? 28.078 50.344 42.594 1 75.81 231 LEU B C 1
ATOM 7696 O O . LEU B 1 231 ? 28.594 50.5 41.5 1 75.81 231 LEU B O 1
ATOM 7700 N N . SER B 1 232 ? 26.969 50.781 42.969 1 79.44 232 SER B N 1
ATOM 7701 C CA . SER B 1 232 ? 26.297 51.75 42.094 1 79.44 232 SER B CA 1
ATOM 7702 C C . SER B 1 232 ? 26.734 53.188 42.406 1 79.44 232 SER B C 1
ATOM 7704 O O . SER B 1 232 ? 27.297 53.438 43.469 1 79.44 232 SER B O 1
ATOM 7706 N N . ASN B 1 233 ? 26.719 54.031 41.5 1 80.56 233 ASN B N 1
ATOM 7707 C CA . ASN B 1 233 ? 26.969 55.469 41.594 1 80.56 233 ASN B CA 1
ATOM 7708 C C . ASN B 1 233 ? 28.438 55.75 41.875 1 80.56 233 ASN B C 1
ATOM 7710 O O . ASN B 1 233 ? 28.781 56.5 42.781 1 80.56 233 ASN B O 1
ATOM 7714 N N . THR B 1 234 ? 29.297 55.125 41.125 1 86.62 234 THR B N 1
ATOM 7715 C CA . THR B 1 234 ? 30.734 55.281 41.281 1 86.62 234 THR B CA 1
ATOM 7716 C C . THR B 1 234 ? 31.328 56.125 40.156 1 86.62 234 THR B C 1
ATOM 7718 O O . THR B 1 234 ? 30.766 56.188 39.062 1 86.62 234 THR B O 1
ATOM 7721 N N . ASN B 1 235 ? 32.344 56.844 40.406 1 88.75 235 ASN B N 1
ATOM 7722 C CA . ASN B 1 235 ? 33.188 57.562 39.438 1 88.75 235 ASN B CA 1
ATOM 7723 C C . ASN B 1 235 ? 34.656 57.312 39.688 1 88.75 235 ASN B C 1
ATOM 7725 O O . ASN B 1 235 ? 35.062 57.094 40.844 1 88.75 235 ASN B O 1
ATOM 7729 N N . ASN B 1 236 ? 35.406 57.188 38.656 1 88.56 236 ASN B N 1
ATOM 7730 C CA . ASN B 1 236 ? 36.844 57.031 38.844 1 88.56 236 ASN B CA 1
ATOM 7731 C C . ASN B 1 236 ? 37.531 58.344 39.219 1 88.56 236 ASN B C 1
ATOM 7733 O O . ASN B 1 236 ? 36.938 59.406 39 1 88.56 236 ASN B O 1
ATOM 7737 N N . GLY B 1 237 ? 38.688 58.375 39.906 1 89.31 237 GLY B N 1
ATOM 7738 C CA . GLY B 1 237 ? 39.406 59.562 40.344 1 89.31 237 GLY B CA 1
ATOM 7739 C C . GLY B 1 237 ? 39.781 60.5 39.219 1 89.31 237 GLY B C 1
ATOM 7740 O O . GLY B 1 237 ? 39.781 61.719 39.406 1 89.31 237 GLY B O 1
ATOM 7741 N N . GLY B 1 238 ? 40.062 59.844 38.188 1 88.5 238 GLY B N 1
ATOM 7742 C CA . GLY B 1 238 ? 40.406 60.688 37.031 1 88.5 238 GLY B CA 1
ATOM 7743 C C . GLY B 1 238 ? 39.25 61.469 36.5 1 88.5 238 GLY B C 1
ATOM 7744 O O . GLY B 1 238 ? 39.375 62.625 36.125 1 88.5 238 GLY B O 1
ATOM 7745 N N . GLU B 1 239 ? 38.125 60.938 36.531 1 89.12 239 GLU B N 1
ATOM 7746 C CA . GLU B 1 239 ? 36.906 61.594 36.062 1 89.12 239 GLU B CA 1
ATOM 7747 C C . GLU B 1 239 ? 36.5 62.75 36.969 1 89.12 239 GLU B C 1
ATOM 7749 O O . GLU B 1 239 ? 36.125 63.812 36.5 1 89.12 239 GLU B O 1
ATOM 7754 N N . ILE B 1 240 ? 36.594 62.531 38.156 1 90.25 240 ILE B N 1
ATOM 7755 C CA . ILE B 1 240 ? 36.25 63.562 39.156 1 90.25 240 ILE B CA 1
ATOM 7756 C C . ILE B 1 240 ? 37.219 64.75 39.031 1 90.25 240 ILE B C 1
ATOM 7758 O O . ILE B 1 240 ? 36.781 65.875 39.031 1 90.25 240 ILE B O 1
ATOM 7762 N N . THR B 1 241 ? 38.531 64.438 38.906 1 90.12 241 THR B N 1
ATOM 7763 C CA . THR B 1 241 ? 39.531 65.5 38.812 1 90.12 241 THR B CA 1
ATOM 7764 C C . THR B 1 241 ? 39.344 66.312 37.531 1 90.12 241 THR B C 1
ATOM 7766 O O . THR B 1 241 ? 39.438 67.5 37.562 1 90.12 241 THR B O 1
ATOM 7769 N N . LYS B 1 242 ? 39.125 65.562 36.531 1 88.5 242 LYS B N 1
ATOM 7770 C CA . LYS B 1 242 ? 38.906 66.25 35.25 1 88.5 242 LYS B CA 1
ATOM 7771 C C . LYS B 1 242 ? 37.688 67.188 35.344 1 88.5 242 LYS B C 1
ATOM 7773 O O . LYS B 1 242 ? 37.688 68.312 34.875 1 88.5 242 LYS B O 1
ATOM 7778 N N . PHE B 1 243 ? 36.656 66.75 35.906 1 86.19 243 PHE B N 1
ATOM 7779 C CA . PHE B 1 243 ? 35.406 67.5 36.031 1 86.19 243 PHE B CA 1
ATOM 7780 C C . PHE B 1 243 ? 35.625 68.688 36.906 1 86.19 243 PHE B C 1
ATOM 7782 O O . PHE B 1 243 ? 35.125 69.812 36.594 1 86.19 243 PHE B O 1
ATOM 7789 N N . LEU B 1 244 ? 36.375 68.562 37.906 1 87 244 LEU B N 1
ATOM 7790 C CA . LEU B 1 244 ? 36.656 69.688 38.812 1 87 244 LEU B CA 1
ATOM 7791 C C . LEU B 1 244 ? 37.5 70.75 38.094 1 87 244 LEU B C 1
ATOM 7793 O O . LEU B 1 244 ? 37.25 71.938 38.281 1 87 244 LEU B O 1
ATOM 7797 N N . LEU B 1 245 ? 38.375 70.25 37.344 1 86.5 245 LEU B N 1
ATOM 7798 C CA . LEU B 1 245 ? 39.219 71.188 36.625 1 86.5 245 LEU B CA 1
ATOM 7799 C C . LEU B 1 245 ? 38.406 71.938 35.531 1 86.5 245 LEU B C 1
ATOM 7801 O O . LEU B 1 245 ? 38.625 73.125 35.281 1 86.5 245 LEU B O 1
ATOM 7805 N N . ASP B 1 246 ? 37.5 71.25 35.031 1 84.56 246 ASP B N 1
ATOM 7806 C CA . ASP B 1 246 ? 36.719 71.812 33.938 1 84.56 246 ASP B CA 1
ATOM 7807 C C . ASP B 1 246 ? 35.656 72.75 34.438 1 84.56 246 ASP B C 1
ATOM 7809 O O . ASP B 1 246 ? 35.312 73.75 33.781 1 84.56 246 ASP B O 1
ATOM 7813 N N . HIS B 1 247 ? 35.062 72.5 35.625 1 80 247 HIS B N 1
ATOM 7814 C CA . HIS B 1 247 ? 33.875 73.25 36.031 1 80 247 HIS B CA 1
ATOM 7815 C C . HIS B 1 247 ? 34.156 74.188 37.219 1 80 247 HIS B C 1
ATOM 7817 O O . HIS B 1 247 ? 33.406 75.125 37.5 1 80 247 HIS B O 1
ATOM 7823 N N . MET B 1 248 ? 35.344 73.938 37.781 1 77.31 248 MET B N 1
ATOM 7824 C CA . MET B 1 248 ? 35.75 74.812 38.906 1 77.31 248 MET B CA 1
ATOM 7825 C C . MET B 1 248 ? 37.031 75.562 38.625 1 77.31 248 MET B C 1
ATOM 7827 O O . MET B 1 248 ? 37.875 75.062 37.844 1 77.31 248 MET B O 1
ATOM 7831 N N . SER B 1 249 ? 37.031 76.688 38.938 1 76 249 SER B N 1
ATOM 7832 C CA . SER B 1 249 ? 38.25 77.5 38.688 1 76 249 SER B CA 1
ATOM 7833 C C . SER B 1 249 ? 39.375 77.125 39.656 1 76 249 SER B C 1
ATOM 7835 O O . SER B 1 249 ? 39.625 77.812 40.656 1 76 249 SER B O 1
ATOM 7837 N N . LEU B 1 250 ? 39.875 75.875 39.438 1 78.69 250 LEU B N 1
ATOM 7838 C CA . LEU B 1 250 ? 40.969 75.438 40.281 1 78.69 250 LEU B CA 1
ATOM 7839 C C . LEU B 1 250 ? 42.312 75.75 39.625 1 78.69 250 LEU B C 1
ATOM 7841 O O . LEU B 1 250 ? 42.406 75.812 38.375 1 78.69 250 LEU B O 1
ATOM 7845 N N . LYS B 1 251 ? 43.344 76.062 40.281 1 77.25 251 LYS B N 1
ATOM 7846 C CA . LYS B 1 251 ? 44.625 76.5 39.75 1 77.25 251 LYS B CA 1
ATOM 7847 C C . LYS B 1 251 ? 45.375 75.375 39.062 1 77.25 251 LYS B C 1
ATOM 7849 O O . LYS B 1 251 ? 45.969 75.562 38 1 77.25 251 LYS B O 1
ATOM 7854 N N . ASP B 1 252 ? 45.438 74.188 39.688 1 80.62 252 ASP B N 1
ATOM 7855 C CA . ASP B 1 252 ? 46.25 73.125 39.125 1 80.62 252 ASP B CA 1
ATOM 7856 C C . ASP B 1 252 ? 45.656 71.75 39.5 1 80.62 252 ASP B C 1
ATOM 7858 O O . ASP B 1 252 ? 44.688 71.688 40.25 1 80.62 252 ASP B O 1
ATOM 7862 N N . ILE B 1 253 ? 46.219 70.688 38.906 1 83.75 253 ILE B N 1
ATOM 7863 C CA . ILE B 1 253 ? 45.812 69.312 39.125 1 83.75 253 ILE B CA 1
ATOM 7864 C C . ILE B 1 253 ? 45.969 68.938 40.594 1 83.75 253 ILE B C 1
ATOM 7866 O O . ILE B 1 253 ? 45.188 68.125 41.156 1 83.75 253 ILE B O 1
ATOM 7870 N N . ASP B 1 254 ? 46.844 69.562 41.094 1 84.62 254 ASP B N 1
ATOM 7871 C CA . ASP B 1 254 ? 47.094 69.25 42.531 1 84.62 254 ASP B CA 1
ATOM 7872 C C . ASP B 1 254 ? 45.969 69.812 43.406 1 84.62 254 ASP B C 1
ATOM 7874 O O . ASP B 1 254 ? 45.562 69.188 44.375 1 84.62 254 ASP B O 1
ATOM 7878 N N . GLN B 1 255 ? 45.562 70.812 43.062 1 84.88 255 GLN B N 1
ATOM 7879 C CA . GLN B 1 255 ? 44.438 71.375 43.812 1 84.88 255 GLN B CA 1
ATOM 7880 C C . GLN B 1 255 ? 43.188 70.562 43.625 1 84.88 255 GLN B C 1
ATOM 7882 O O . GLN B 1 255 ? 42.375 70.438 44.562 1 84.88 255 GLN B O 1
ATOM 7887 N N . ALA B 1 256 ? 43.094 70.125 42.531 1 89.38 256 ALA B N 1
ATOM 7888 C CA . ALA B 1 256 ? 41.938 69.25 42.25 1 89.38 256 ALA B CA 1
ATOM 7889 C C . ALA B 1 256 ? 42 68 43.062 1 89.38 256 ALA B C 1
ATOM 7891 O O . ALA B 1 256 ? 40.969 67.5 43.531 1 89.38 256 ALA B O 1
ATOM 7892 N N . GLU B 1 257 ? 43.125 67.5 43.125 1 88.38 257 GLU B N 1
ATOM 7893 C CA . GLU B 1 257 ? 43.312 66.312 43.938 1 88.38 257 GLU B CA 1
ATOM 7894 C C . GLU B 1 257 ? 43.031 66.562 45.406 1 88.38 257 GLU B C 1
ATOM 7896 O O . GLU B 1 257 ? 42.469 65.75 46.125 1 88.38 257 GLU B O 1
ATOM 7901 N N . THR B 1 258 ? 43.438 67.688 45.781 1 88.06 258 THR B N 1
ATOM 7902 C CA . THR B 1 258 ? 43.188 68.125 47.156 1 88.06 258 THR B CA 1
ATOM 7903 C C . THR B 1 258 ? 41.688 68.312 47.375 1 88.06 258 THR B C 1
ATOM 7905 O O . THR B 1 258 ? 41.156 67.938 48.469 1 88.06 258 THR B O 1
ATOM 7908 N N . PHE B 1 259 ? 41.062 68.812 46.438 1 86.62 259 PHE B N 1
ATOM 7909 C CA . PHE B 1 259 ? 39.625 68.938 46.469 1 86.62 259 PHE B CA 1
ATOM 7910 C C . PHE B 1 259 ? 38.969 67.562 46.625 1 86.62 259 PHE B C 1
ATOM 7912 O O . PHE B 1 259 ? 38.062 67.375 47.438 1 86.62 259 PHE B O 1
ATOM 7919 N N . GLY B 1 260 ? 39.406 66.688 45.812 1 89.88 260 GLY B N 1
ATOM 7920 C CA . GLY B 1 260 ? 38.938 65.312 45.906 1 89.88 260 GLY B CA 1
ATOM 7921 C C . GLY B 1 260 ? 39.188 64.688 47.281 1 89.88 260 GLY B C 1
ATOM 7922 O O . GLY B 1 260 ? 38.312 64 47.812 1 89.88 260 GLY B O 1
ATOM 7923 N N . GLN B 1 261 ? 40.312 64.875 47.688 1 86.56 261 GLN B N 1
ATOM 7924 C CA . GLN B 1 261 ? 40.656 64.375 49.031 1 86.56 261 GLN B CA 1
ATOM 7925 C C . GLN B 1 261 ? 39.75 65 50.094 1 86.56 261 GLN B C 1
ATOM 7927 O O . GLN B 1 261 ? 39.344 64.375 51.031 1 86.56 261 GLN B O 1
ATOM 7932 N N . ASP B 1 262 ? 39.469 66.25 49.969 1 86.69 262 ASP B N 1
ATOM 7933 C CA . ASP B 1 262 ? 38.594 66.938 50.906 1 86.69 262 ASP B CA 1
ATOM 7934 C C . ASP B 1 262 ? 37.156 66.375 50.812 1 86.69 262 ASP B C 1
ATOM 7936 O O . ASP B 1 262 ? 36.5 66.25 51.844 1 86.69 262 ASP B O 1
ATOM 7940 N N . LEU B 1 263 ? 36.781 66.125 49.688 1 87.12 263 LEU B N 1
ATOM 7941 C CA . LEU B 1 263 ? 35.469 65.5 49.5 1 87.12 263 LEU B CA 1
ATOM 7942 C C . LEU B 1 263 ? 35.406 64.125 50.188 1 87.12 263 LEU B C 1
ATOM 7944 O O . LEU B 1 263 ? 34.375 63.75 50.781 1 87.12 263 LEU B O 1
ATOM 7948 N N . LEU B 1 264 ? 36.531 63.438 50.094 1 86 264 LEU B N 1
ATOM 7949 C CA . LEU B 1 264 ? 36.656 62.156 50.781 1 86 264 LEU B CA 1
ATOM 7950 C C . LEU B 1 264 ? 36.656 62.375 52.281 1 86 264 LEU B C 1
ATOM 7952 O O . LEU B 1 264 ? 36.031 61.625 53.031 1 86 264 LEU B O 1
ATOM 7956 N N . ASN B 1 265 ? 37.312 63.375 52.719 1 84.06 265 ASN B N 1
ATOM 7957 C CA . ASN B 1 265 ? 37.438 63.656 54.125 1 84.06 265 ASN B CA 1
ATOM 7958 C C . ASN B 1 265 ? 36.094 64.125 54.719 1 84.06 265 ASN B C 1
ATOM 7960 O O . ASN B 1 265 ? 35.812 63.844 55.906 1 84.06 265 ASN B O 1
ATOM 7964 N N . LEU B 1 266 ? 35.375 64.875 53.938 1 80.81 266 LEU B N 1
ATOM 7965 C CA . LEU B 1 266 ? 34.094 65.375 54.375 1 80.81 266 LEU B CA 1
ATOM 7966 C C . LEU B 1 266 ? 33.031 64.312 54.344 1 80.81 266 LEU B C 1
ATOM 7968 O O . LEU B 1 266 ? 31.906 64.5 54.781 1 80.81 266 LEU B O 1
ATOM 7972 N N . GLY B 1 267 ? 33.344 63.156 53.75 1 79.75 267 GLY B N 1
ATOM 7973 C CA . GLY B 1 267 ? 32.438 62 53.75 1 79.75 267 GLY B CA 1
ATOM 7974 C C . GLY B 1 267 ? 31.5 61.969 52.562 1 79.75 267 GLY B C 1
ATOM 7975 O O . GLY B 1 267 ? 30.484 61.25 52.562 1 79.75 267 GLY B O 1
ATOM 7976 N N . PHE B 1 268 ? 31.781 62.688 51.656 1 86.19 268 PHE B N 1
ATOM 7977 C CA . PHE B 1 268 ? 30.906 62.719 50.469 1 86.19 268 PHE B CA 1
ATOM 7978 C C . PHE B 1 268 ? 31.281 61.562 49.531 1 86.19 268 PHE B C 1
ATOM 7980 O O . PHE B 1 268 ? 30.422 61.094 48.781 1 86.19 268 PHE B O 1
ATOM 7987 N N . LEU B 1 269 ? 32.5 61.156 49.531 1 87.31 269 LEU B N 1
ATOM 7988 C CA . LEU B 1 269 ? 33.031 60.062 48.688 1 87.31 269 LEU B CA 1
ATOM 7989 C C . LEU B 1 269 ? 33.531 58.906 49.531 1 87.31 269 LEU B C 1
ATOM 7991 O O . LEU B 1 269 ? 34 59.094 50.656 1 87.31 269 LEU B O 1
ATOM 7995 N N . LYS B 1 270 ? 33.281 57.75 49 1 85.69 270 LYS B N 1
ATOM 7996 C CA . LYS B 1 270 ? 33.844 56.531 49.594 1 85.69 270 LYS B CA 1
ATOM 7997 C C . LYS B 1 270 ? 34.812 55.812 48.625 1 85.69 270 LYS B C 1
ATOM 7999 O O . LYS B 1 270 ? 34.5 55.688 47.438 1 85.69 270 LYS B O 1
ATOM 8004 N N . TYR B 1 271 ? 35.938 55.469 49.156 1 84 271 TYR B N 1
ATOM 8005 C CA . TYR B 1 271 ? 36.938 54.75 48.406 1 84 271 TYR B CA 1
ATOM 8006 C C . TYR B 1 271 ? 36.531 53.281 48.156 1 84 271 TYR B C 1
ATOM 8008 O O . TYR B 1 271 ? 36.156 52.562 49.094 1 84 271 TYR B O 1
ATOM 8016 N N . CYS B 1 272 ? 36.438 52.75 46.906 1 80.75 272 CYS B N 1
ATOM 8017 C CA . CYS B 1 272 ? 35.875 51.469 46.562 1 80.75 272 CYS B CA 1
ATOM 8018 C C . CYS B 1 272 ? 36.969 50.438 46.312 1 80.75 272 CYS B C 1
ATOM 8020 O O . CYS B 1 272 ? 36.688 49.25 46.188 1 80.75 272 CYS B O 1
ATOM 8022 N N . ASN B 1 273 ? 38.25 50.688 45.969 1 76.38 273 ASN B N 1
ATOM 8023 C CA . ASN B 1 273 ? 39.312 49.75 45.594 1 76.38 273 ASN B CA 1
ATOM 8024 C C . ASN B 1 273 ? 39.969 49.125 46.844 1 76.38 273 ASN B C 1
ATOM 8026 O O . ASN B 1 273 ? 41.125 48.719 46.781 1 76.38 273 ASN B O 1
ATOM 8030 N N . GLY B 1 274 ? 39.219 48.938 48.094 1 73.25 274 GLY B N 1
ATOM 8031 C CA . GLY B 1 274 ? 39.75 48.312 49.281 1 73.25 274 GLY B CA 1
ATOM 8032 C C . GLY B 1 274 ? 39.781 49.219 50.469 1 73.25 274 GLY B C 1
ATOM 8033 O O . GLY B 1 274 ? 38.812 49.938 50.75 1 73.25 274 GLY B O 1
ATOM 8034 N N . VAL B 1 275 ? 40.844 49.062 51.344 1 70.88 275 VAL B N 1
ATOM 8035 C CA . VAL B 1 275 ? 40.969 49.875 52.531 1 70.88 275 VAL B CA 1
ATOM 8036 C C . VAL B 1 275 ? 41.875 51.062 52.281 1 70.88 275 VAL B C 1
ATOM 8038 O O . VAL B 1 275 ? 43 50.906 51.812 1 70.88 275 VAL B O 1
ATOM 8041 N N . GLY B 1 276 ? 41.375 52.25 51.844 1 73.81 276 GLY B N 1
ATOM 8042 C CA . GLY B 1 276 ? 42.156 53.469 51.625 1 73.81 276 GLY B CA 1
ATOM 8043 C C . GLY B 1 276 ? 41.375 54.75 51.844 1 73.81 276 GLY B C 1
ATOM 8044 O O . GLY B 1 276 ? 40.156 54.75 51.812 1 73.81 276 GLY B O 1
ATOM 8045 N N . ASN B 1 277 ? 42.094 55.781 52.281 1 76.75 277 ASN B N 1
ATOM 8046 C CA . ASN B 1 277 ? 41.438 57.094 52.5 1 76.75 277 ASN B CA 1
ATOM 8047 C C . ASN B 1 277 ? 42.125 58.188 51.719 1 76.75 277 ASN B C 1
ATOM 8049 O O . ASN B 1 277 ? 42.062 59.375 52.062 1 76.75 277 ASN B O 1
ATOM 8053 N N . THR B 1 278 ? 42.812 57.812 50.656 1 85.94 278 THR B N 1
ATOM 8054 C CA . THR B 1 278 ? 43.5 58.812 49.844 1 85.94 278 THR B CA 1
ATOM 8055 C C . THR B 1 278 ? 42.875 58.938 48.469 1 85.94 278 THR B C 1
ATOM 8057 O O . THR B 1 278 ? 42.594 57.906 47.812 1 85.94 278 THR B O 1
ATOM 8060 N N . PHE B 1 279 ? 42.688 60.062 48.031 1 89.88 279 PHE B N 1
ATOM 8061 C CA . PHE B 1 279 ? 42.156 60.312 46.719 1 89.88 279 PHE B CA 1
ATOM 8062 C C . PHE B 1 279 ? 43.281 60.375 45.688 1 89.88 279 PHE B C 1
ATOM 8064 O O . PHE B 1 279 ? 44.281 61.094 45.875 1 89.88 279 PHE B O 1
ATOM 8071 N N . VAL B 1 280 ? 43.156 59.594 44.656 1 88.38 280 VAL B N 1
ATOM 8072 C CA . VAL B 1 280 ? 44.188 59.531 43.594 1 88.38 280 VAL B CA 1
ATOM 8073 C C . VAL B 1 280 ? 43.531 59.812 42.25 1 88.38 280 VAL B C 1
ATOM 8075 O O . VAL B 1 280 ? 42.469 59.281 41.906 1 88.38 280 VAL B O 1
ATOM 8078 N N . ASN B 1 281 ? 44.156 60.75 41.625 1 87.44 281 ASN B N 1
ATOM 8079 C CA . ASN B 1 281 ? 43.75 61.094 40.25 1 87.44 281 ASN B CA 1
ATOM 8080 C C . ASN B 1 281 ? 44.156 60 39.25 1 87.44 281 ASN B C 1
ATOM 8082 O O . ASN B 1 281 ? 45.188 60.125 38.594 1 87.44 281 ASN B O 1
ATOM 8086 N N . SER B 1 282 ? 43.438 58.875 39.281 1 85.44 282 SER B N 1
ATOM 8087 C CA . SER B 1 282 ? 43.719 57.75 38.375 1 85.44 282 SER B CA 1
ATOM 8088 C C . SER B 1 282 ? 42.438 57.062 37.969 1 85.44 282 SER B C 1
ATOM 8090 O O . SER B 1 282 ? 41.438 57.062 38.719 1 85.44 282 SER B O 1
ATOM 8092 N N . LYS B 1 283 ? 42.375 56.469 36.844 1 85 283 LYS B N 1
ATOM 8093 C CA . LYS B 1 283 ? 41.25 55.688 36.344 1 85 283 LYS B CA 1
ATOM 8094 C C . LYS B 1 283 ? 41.094 54.375 37.094 1 85 283 LYS B C 1
ATOM 8096 O O . LYS B 1 283 ? 40 53.781 37.094 1 85 283 LYS B O 1
ATOM 8101 N N . LYS B 1 284 ? 42.031 54 37.719 1 82.31 284 LYS B N 1
ATOM 8102 C CA . LYS B 1 284 ? 42.031 52.688 38.406 1 82.31 284 LYS B CA 1
ATOM 8103 C C . LYS B 1 284 ? 41.312 52.781 39.75 1 82.31 284 LYS B C 1
ATOM 8105 O O . LYS B 1 284 ? 40.844 51.75 40.25 1 82.31 284 LYS B O 1
ATOM 8110 N N . PHE B 1 285 ? 41.25 53.875 40.281 1 83.81 285 PHE B N 1
ATOM 8111 C CA . PHE B 1 285 ? 40.625 54 41.594 1 83.81 285 PHE B CA 1
ATOM 8112 C C . PHE B 1 285 ? 39.188 54.5 41.469 1 83.81 285 PHE B C 1
ATOM 8114 O O . PHE B 1 285 ? 38.938 55.531 40.812 1 83.81 285 PHE B O 1
ATOM 8121 N N . GLN B 1 286 ? 38.375 53.812 42.156 1 85.75 286 GLN B N 1
ATOM 8122 C CA . GLN B 1 286 ? 36.938 54.094 42.062 1 85.75 286 GLN B CA 1
ATOM 8123 C C . GLN B 1 286 ? 36.406 54.656 43.375 1 85.75 286 GLN B C 1
ATOM 8125 O O . GLN B 1 286 ? 36.812 54.188 44.438 1 85.75 286 GLN B O 1
ATOM 8130 N N . TYR B 1 287 ? 35.531 55.625 43.219 1 87.88 287 TYR B N 1
ATOM 8131 C CA . TYR B 1 287 ? 34.938 56.25 44.375 1 87.88 287 TYR B CA 1
ATOM 8132 C C . TYR B 1 287 ? 33.406 56.219 44.281 1 87.88 287 TYR B C 1
ATOM 8134 O O . TYR B 1 287 ? 32.844 56.438 43.188 1 87.88 287 TYR B O 1
ATOM 8142 N N . GLN B 1 288 ? 32.781 55.938 45.375 1 86.5 288 GLN B N 1
ATOM 8143 C CA . GLN B 1 288 ? 31.312 55.906 45.438 1 86.5 288 GLN B CA 1
ATOM 8144 C C . GLN B 1 288 ? 30.766 57.125 46.156 1 86.5 288 GLN B C 1
ATOM 8146 O O . GLN B 1 288 ? 31.281 57.5 47.219 1 86.5 288 GLN B O 1
ATOM 8151 N N . TRP B 1 289 ? 29.844 57.75 45.562 1 85.31 289 TRP B N 1
ATOM 8152 C CA . TRP B 1 289 ? 29.172 58.875 46.219 1 85.31 289 TRP B CA 1
ATOM 8153 C C . TRP B 1 289 ? 28.219 58.406 47.281 1 85.31 289 TRP B C 1
ATOM 8155 O O . TRP B 1 289 ? 27.344 57.562 47.031 1 85.31 289 TRP B O 1
ATOM 8165 N N . LYS B 1 290 ? 28.406 58.875 48.469 1 80 290 LYS B N 1
ATOM 8166 C CA . LYS B 1 290 ? 27.609 58.469 49.594 1 80 290 LYS B CA 1
ATOM 8167 C C . LYS B 1 290 ? 26.25 59.156 49.625 1 80 290 LYS B C 1
ATOM 8169 O O . LYS B 1 290 ? 26.062 60.188 48.938 1 80 290 LYS B O 1
ATOM 8174 N N . ASN B 1 291 ? 25.375 58.656 50.406 1 78.69 291 ASN B N 1
ATOM 8175 C CA . ASN B 1 291 ? 24.047 59.219 50.594 1 78.69 291 ASN B CA 1
ATOM 8176 C C . ASN B 1 291 ? 24.109 60.625 51.156 1 78.69 291 ASN B C 1
ATOM 8178 O O . ASN B 1 291 ? 23.266 61.469 50.844 1 78.69 291 ASN B O 1
ATOM 8182 N N . THR B 1 292 ? 25.203 60.906 51.812 1 77.38 292 THR B N 1
ATOM 8183 C CA . THR B 1 292 ? 25.375 62.188 52.438 1 77.38 292 THR B CA 1
ATOM 8184 C C . THR B 1 292 ? 25.609 63.281 51.375 1 77.38 292 THR B C 1
ATOM 8186 O O . THR B 1 292 ? 25.172 64.438 51.562 1 77.38 292 THR B O 1
ATOM 8189 N N . ALA B 1 293 ? 26.297 62.844 50.438 1 82.31 293 ALA B N 1
ATOM 8190 C CA . ALA B 1 293 ? 26.531 63.812 49.344 1 82.31 293 ALA B CA 1
ATOM 8191 C C . ALA B 1 293 ? 25.234 64.188 48.656 1 82.31 293 ALA B C 1
ATOM 8193 O O . ALA B 1 293 ? 24.984 65.375 48.375 1 82.31 293 ALA B O 1
ATOM 8194 N N . TYR B 1 294 ? 24.375 63.219 48.438 1 80.75 294 TYR B N 1
ATOM 8195 C CA . TYR B 1 294 ? 23.094 63.438 47.75 1 80.75 294 TYR B CA 1
ATOM 8196 C C . TYR B 1 294 ? 22.156 64.25 48.625 1 80.75 294 TYR B C 1
ATOM 8198 O O . TYR B 1 294 ? 21.469 65.125 48.156 1 80.75 294 TYR B O 1
ATOM 8206 N N . MET B 1 295 ? 22.203 64 49.875 1 73.62 295 MET B N 1
ATOM 8207 C CA . MET B 1 295 ? 21.359 64.688 50.812 1 73.62 295 MET B CA 1
ATOM 8208 C C . MET B 1 295 ? 21.812 66.188 50.969 1 73.62 295 MET B C 1
ATOM 8210 O O . MET B 1 295 ? 20.984 67.062 51 1 73.62 295 MET B O 1
ATOM 8214 N N . PHE B 1 296 ? 23.156 66.312 51 1 74.75 296 PHE B N 1
ATOM 8215 C CA . PHE B 1 296 ? 23.703 67.625 51.125 1 74.75 296 PHE B CA 1
ATOM 8216 C C . PHE B 1 296 ? 23.359 68.5 49.906 1 74.75 296 PHE B C 1
ATOM 8218 O O . PHE B 1 296 ? 23.016 69.625 50.031 1 74.75 296 PHE B O 1
ATOM 8225 N N . ALA B 1 297 ? 23.438 67.875 48.812 1 76.56 297 ALA B N 1
ATOM 8226 C CA . ALA B 1 297 ? 23.234 68.625 47.531 1 76.56 297 ALA B CA 1
ATOM 8227 C C . ALA B 1 297 ? 21.75 68.688 47.188 1 76.56 297 ALA B C 1
ATOM 8229 O O . ALA B 1 297 ? 21.359 69.312 46.219 1 76.56 297 ALA B O 1
ATOM 8230 N N . ASN B 1 298 ? 20.859 68.062 47.969 1 67.56 298 ASN B N 1
ATOM 8231 C CA . ASN B 1 298 ? 19.422 68 47.719 1 67.56 298 ASN B CA 1
ATOM 8232 C C . ASN B 1 298 ? 19.125 67.375 46.344 1 67.56 298 ASN B C 1
ATOM 8234 O O . ASN B 1 298 ? 18.312 67.938 45.594 1 67.56 298 ASN B O 1
ATOM 8238 N N . VAL B 1 299 ? 19.938 66.312 45.938 1 75.31 299 VAL B N 1
ATOM 8239 C CA . VAL B 1 299 ? 19.75 65.562 44.688 1 75.31 299 VAL B CA 1
ATOM 8240 C C . VAL B 1 299 ? 19.281 64.188 44.969 1 75.31 299 VAL B C 1
ATOM 8242 O O . VAL B 1 299 ? 19.75 63.531 45.938 1 75.31 299 VAL B O 1
ATOM 8245 N N . PRO B 1 300 ? 18.188 63.688 44.469 1 70.5 300 PRO B N 1
ATOM 8246 C CA . PRO B 1 300 ? 17.703 62.344 44.719 1 70.5 300 PRO B CA 1
ATOM 8247 C C . PRO B 1 300 ? 18.719 61.25 44.312 1 70.5 300 PRO B C 1
ATOM 8249 O O . PRO B 1 300 ? 19.438 61.438 43.312 1 70.5 300 PRO B O 1
ATOM 8252 N N . MET B 1 301 ? 19.047 60.312 45.219 1 65.31 301 MET B N 1
ATOM 8253 C CA . MET B 1 301 ? 19.938 59.219 44.938 1 65.31 301 MET B CA 1
ATOM 8254 C C . MET B 1 301 ? 19.406 58.375 43.781 1 65.31 301 MET B C 1
ATOM 8256 O O . MET B 1 301 ? 18.219 58.031 43.719 1 65.31 301 MET B O 1
ATOM 8260 N N . PRO B 1 302 ? 20.234 58.188 42.781 1 63.81 302 PRO B N 1
ATOM 8261 C CA . PRO B 1 302 ? 19.766 57.281 41.75 1 63.81 302 PRO B CA 1
ATOM 8262 C C . PRO B 1 302 ? 19.422 55.875 42.281 1 63.81 302 PRO B C 1
ATOM 8264 O O . PRO B 1 302 ? 20.156 55.312 43.094 1 63.81 302 PRO B O 1
ATOM 8267 N N . GLY B 1 303 ? 18.188 55.25 42.062 1 54.75 303 GLY B N 1
ATOM 8268 C CA . GLY B 1 303 ? 17.625 53.969 42.5 1 54.75 303 GLY B CA 1
ATOM 8269 C C . GLY B 1 303 ? 16.75 54.094 43.719 1 54.75 303 GLY B C 1
ATOM 8270 O O . GLY B 1 303 ? 16.125 53.125 44.156 1 54.75 303 GLY B O 1
ATOM 8271 N N . SER B 1 304 ? 17.156 54.969 44.75 1 48.09 304 SER B N 1
ATOM 8272 C CA . SER B 1 304 ? 16.312 55.062 45.938 1 48.09 304 SER B CA 1
ATOM 8273 C C . SER B 1 304 ? 14.969 55.719 45.594 1 48.09 304 SER B C 1
ATOM 8275 O O . SER B 1 304 ? 14.93 56.812 45.031 1 48.09 304 SER B O 1
ATOM 8277 N N . GLU B 1 305 ? 14.047 55 45.25 1 42.47 305 GLU B N 1
ATOM 8278 C CA . GLU B 1 305 ? 12.688 55.438 44.969 1 42.47 305 GLU B CA 1
ATOM 8279 C C . GLU B 1 305 ? 12.195 56.406 46.031 1 42.47 305 GLU B C 1
ATOM 8281 O O . GLU B 1 305 ? 11.047 56.875 46 1 42.47 305 GLU B O 1
ATOM 8286 N N . GLU B 1 306 ? 12.758 56.281 47.375 1 40.34 306 GLU B N 1
ATOM 8287 C CA . GLU B 1 306 ? 11.992 57.062 48.344 1 40.34 306 GLU B CA 1
ATOM 8288 C C . GLU B 1 306 ? 12.188 58.562 48.156 1 40.34 306 GLU B C 1
ATOM 8290 O O . GLU B 1 306 ? 13.32 59.031 48.156 1 40.34 306 GLU B O 1
ATOM 8295 N N . PRO B 1 307 ? 11.359 59.25 47.531 1 38.31 307 PRO B N 1
ATOM 8296 C CA . PRO B 1 307 ? 11.406 60.719 47.469 1 38.31 307 PRO B CA 1
ATOM 8297 C C . PRO B 1 307 ? 11.758 61.344 48.812 1 38.31 307 PRO B C 1
ATOM 8299 O O . PRO B 1 307 ? 11.352 60.844 49.875 1 38.31 307 PRO B O 1
ATOM 8302 N N . THR B 1 308 ? 12.914 62 49.031 1 36.69 308 THR B N 1
ATOM 8303 C CA . THR B 1 308 ? 13.32 62.812 50.156 1 36.69 308 THR B CA 1
ATOM 8304 C C . THR B 1 308 ? 12.148 63.625 50.688 1 36.69 308 THR B C 1
ATOM 8306 O O . THR B 1 308 ? 11.68 64.562 50 1 36.69 308 THR B O 1
ATOM 8309 N N . THR B 1 309 ? 11.125 63.094 51.219 1 34.25 309 THR B N 1
ATOM 8310 C CA . THR B 1 309 ? 10.117 63.875 51.938 1 34.25 309 THR B CA 1
ATOM 8311 C C . THR B 1 309 ? 10.773 65 52.719 1 34.25 309 THR B C 1
ATOM 8313 O O . THR B 1 309 ? 11.945 64.938 53.094 1 34.25 309 THR B O 1
ATOM 8316 N N . GLY B 1 310 ? 10.188 66.25 52.719 1 35.06 310 GLY B N 1
ATOM 8317 C CA . GLY B 1 310 ? 10.414 67.562 53.312 1 35.06 310 GLY B CA 1
ATOM 8318 C C . GLY B 1 310 ? 10.953 67.5 54.75 1 35.06 310 GLY B C 1
ATOM 8319 O O . GLY B 1 310 ? 10.812 68.438 55.531 1 35.06 310 GLY B O 1
ATOM 8320 N N . GLU B 1 311 ? 11.172 66.312 55.375 1 34 311 GLU B N 1
ATOM 8321 C CA . GLU B 1 311 ? 11.75 66.5 56.688 1 34 311 GLU B CA 1
ATOM 8322 C C . GLU B 1 311 ? 13.008 67.375 56.625 1 34 311 GLU B C 1
ATOM 8324 O O . GLU B 1 311 ? 13.781 67.25 55.688 1 34 311 GLU B O 1
ATOM 8329 N N . SER B 1 312 ? 12.914 68.562 57.219 1 34.88 312 SER B N 1
ATOM 8330 C CA . SER B 1 312 ? 14.016 69.562 57.344 1 34.88 312 SER B CA 1
ATOM 8331 C C . SER B 1 312 ? 15.359 68.812 57.406 1 34.88 312 SER B C 1
ATOM 8333 O O . SER B 1 312 ? 15.445 67.688 57.906 1 34.88 312 SER B O 1
ATOM 8335 N N . LEU B 1 313 ? 16.25 69.062 56.469 1 34.84 313 LEU B N 1
ATOM 8336 C CA . LEU B 1 313 ? 17.656 68.688 56.5 1 34.84 313 LEU B CA 1
ATOM 8337 C C . LEU B 1 313 ? 18.125 68.5 57.938 1 34.84 313 LEU B C 1
ATOM 8339 O O . LEU B 1 313 ? 18.938 67.625 58.219 1 34.84 313 LEU B O 1
ATOM 8343 N N . ILE B 1 314 ? 17.516 69.312 58.875 1 35.22 314 ILE B N 1
ATOM 8344 C CA . ILE B 1 314 ? 17.984 69.312 60.25 1 35.22 314 ILE B CA 1
ATOM 8345 C C . ILE B 1 314 ? 17.609 67.938 60.875 1 35.22 314 ILE B C 1
ATOM 8347 O O . ILE B 1 314 ? 18.422 67.312 61.562 1 35.22 314 ILE B O 1
ATOM 8351 N N . SER B 1 315 ? 16.359 67.562 60.625 1 38.34 315 SER B N 1
ATOM 8352 C CA . SER B 1 315 ? 15.938 66.375 61.344 1 38.34 315 SER B CA 1
ATOM 8353 C C . SER B 1 315 ? 16.641 65.125 60.781 1 38.34 315 SER B C 1
ATOM 8355 O O . SER B 1 315 ? 16.891 64.125 61.531 1 38.34 315 SER B O 1
ATOM 8357 N N . ARG B 1 316 ? 16.844 65 59.531 1 39.16 316 ARG B N 1
ATOM 8358 C CA . ARG B 1 316 ? 17.547 63.812 59 1 39.16 316 ARG B CA 1
ATOM 8359 C C . ARG B 1 316 ? 19.016 63.844 59.406 1 39.16 316 ARG B C 1
ATOM 8361 O O . ARG B 1 316 ? 19.641 62.781 59.562 1 39.16 316 ARG B O 1
ATOM 8368 N N . PHE B 1 317 ? 19.594 64.938 59.469 1 37.78 317 PHE B N 1
ATOM 8369 C CA . PHE B 1 317 ? 20.938 65.062 60 1 37.78 317 PHE B CA 1
ATOM 8370 C C . PHE B 1 317 ? 20.984 64.5 61.438 1 37.78 317 PHE B C 1
ATOM 8372 O O . PHE B 1 317 ? 21.984 63.875 61.812 1 37.78 317 PHE B O 1
ATOM 8379 N N . ASN B 1 318 ? 19.922 64.75 62.219 1 38.03 318 ASN B N 1
ATOM 8380 C CA . ASN B 1 318 ? 19.969 64.25 63.594 1 38.03 318 ASN B CA 1
ATOM 8381 C C . ASN B 1 318 ? 19.953 62.75 63.656 1 38.03 318 ASN B C 1
ATOM 8383 O O . ASN B 1 318 ? 20.484 62.156 64.562 1 38.03 318 ASN B O 1
ATOM 8387 N N . ASN B 1 319 ? 19.172 62.125 62.75 1 35.66 319 ASN B N 1
ATOM 8388 C CA . ASN B 1 319 ? 19.125 60.656 62.875 1 35.66 319 ASN B CA 1
ATOM 8389 C C . ASN B 1 319 ? 20.312 60 62.219 1 35.66 319 ASN B C 1
ATOM 8391 O O . ASN B 1 319 ? 20.344 58.781 62.062 1 35.66 319 ASN B O 1
ATOM 8395 N N . TRP B 1 320 ? 21.047 60.75 61.406 1 35.84 320 TRP B N 1
ATOM 8396 C CA . TRP B 1 320 ? 22.25 60.125 60.844 1 35.84 320 TRP B CA 1
ATOM 8397 C C . TRP B 1 320 ? 23.188 59.688 61.969 1 35.84 320 TRP B C 1
ATOM 8399 O O . TRP B 1 320 ? 23.594 60.5 62.812 1 35.84 320 TRP B O 1
ATOM 8409 N N . ASP B 1 321 ? 23.078 58.5 62.406 1 35.06 321 ASP B N 1
ATOM 8410 C CA . ASP B 1 321 ? 23.891 57.812 63.406 1 35.06 321 ASP B CA 1
ATOM 8411 C C . ASP B 1 321 ? 25.391 57.938 63.094 1 35.06 321 ASP B C 1
ATOM 8413 O O . ASP B 1 321 ? 26.219 57.312 63.75 1 35.06 321 ASP B O 1
ATOM 8417 N N . GLY B 1 322 ? 25.766 58.156 61.719 1 35.56 322 GLY B N 1
ATOM 8418 C CA . GLY B 1 322 ? 27.203 58 61.688 1 35.56 322 GLY B CA 1
ATOM 8419 C C . GLY B 1 322 ? 27.938 59.062 62.5 1 35.56 322 GLY B C 1
ATOM 8420 O O . GLY B 1 322 ? 27.609 60.25 62.469 1 35.56 322 GLY B O 1
ATOM 8421 N N . SER B 1 323 ? 28.578 58.719 63.656 1 36.78 323 SER B N 1
ATOM 8422 C CA . SER B 1 323 ? 29.203 59.406 64.75 1 36.78 323 SER B CA 1
ATOM 8423 C C . SER B 1 323 ? 30.094 60.531 64.25 1 36.78 323 SER B C 1
ATOM 8425 O O . SER B 1 323 ? 30.047 61.656 64.812 1 36.78 323 SER B O 1
ATOM 8427 N N . SER B 1 324 ? 31.125 60.188 63.375 1 36.78 324 SER B N 1
ATOM 8428 C CA . SER B 1 324 ? 32.281 61.062 63.25 1 36.78 324 SER B CA 1
ATOM 8429 C C . SER B 1 324 ? 31.922 62.281 62.406 1 36.78 324 SER B C 1
ATOM 8431 O O . SER B 1 324 ? 32.406 63.406 62.656 1 36.78 324 SER B O 1
ATOM 8433 N N . ALA B 1 325 ? 31.281 62.094 61.312 1 36.91 325 ALA B N 1
ATOM 8434 C CA . ALA B 1 325 ? 31.078 63.281 60.469 1 36.91 325 ALA B CA 1
ATOM 8435 C C . ALA B 1 325 ? 30.078 64.25 61.125 1 36.91 325 ALA B C 1
ATOM 8437 O O . ALA B 1 325 ? 30.156 65.438 60.906 1 36.91 325 ALA B O 1
ATOM 8438 N N . LYS B 1 326 ? 29.094 63.812 61.906 1 39.78 326 LYS B N 1
ATOM 8439 C CA . LYS B 1 326 ? 28.156 64.625 62.656 1 39.78 326 LYS B CA 1
ATOM 8440 C C . LYS B 1 326 ? 28.906 65.562 63.656 1 39.78 326 LYS B C 1
ATOM 8442 O O . LYS B 1 326 ? 28.547 66.688 63.812 1 39.78 326 LYS B O 1
ATOM 8447 N N . GLU B 1 327 ? 29.906 64.938 64.312 1 38.84 327 GLU B N 1
ATOM 8448 C CA . GLU B 1 327 ? 30.703 65.688 65.25 1 38.84 327 GLU B CA 1
ATOM 8449 C C . GLU B 1 327 ? 31.469 66.812 64.562 1 38.84 327 GLU B C 1
ATOM 8451 O O . GLU B 1 327 ? 31.609 67.938 65.125 1 38.84 327 GLU B O 1
ATOM 8456 N N . ILE B 1 328 ? 31.984 66.562 63.375 1 36.69 328 ILE B N 1
ATOM 8457 C CA . ILE B 1 328 ? 32.812 67.625 62.75 1 36.69 328 ILE B CA 1
ATOM 8458 C C . ILE B 1 328 ? 31.922 68.75 62.312 1 36.69 328 ILE B C 1
ATOM 8460 O O . ILE B 1 328 ? 32.25 69.938 62.5 1 36.69 328 ILE B O 1
ATOM 8464 N N . ILE B 1 329 ? 30.797 68.438 61.688 1 37.69 329 ILE B N 1
ATOM 8465 C CA . ILE B 1 329 ? 29.953 69.562 61.281 1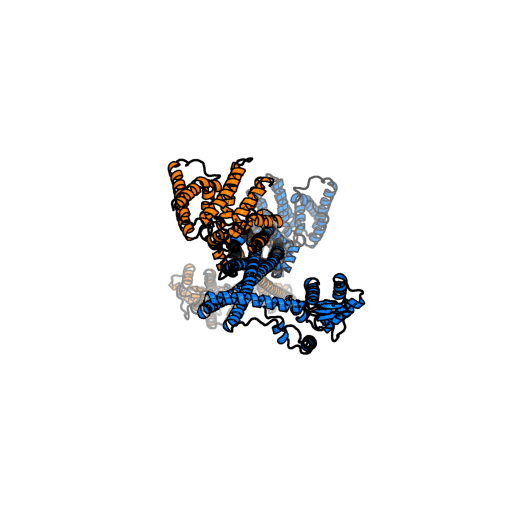 37.69 329 ILE B CA 1
ATOM 8466 C C . ILE B 1 329 ? 29.344 70.188 62.5 1 37.69 329 ILE B C 1
ATOM 8468 O O . ILE B 1 329 ? 29.281 71.438 62.562 1 37.69 329 ILE B O 1
ATOM 8472 N N . GLN B 1 330 ? 28.859 69.438 63.531 1 38.03 330 GLN B N 1
ATOM 8473 C CA . GLN B 1 330 ? 28.297 70.062 64.75 1 38.03 330 GLN B CA 1
ATOM 8474 C C . GLN B 1 330 ? 29.359 70.875 65.5 1 38.03 330 GLN B C 1
ATOM 8476 O O . GLN B 1 330 ? 29.062 71.875 66.125 1 38.03 330 GLN B O 1
ATOM 8481 N N . SER B 1 331 ? 30.562 70.25 65.625 1 37.47 331 SER B N 1
ATOM 8482 C CA . SER B 1 331 ? 31.5 70.938 66.438 1 37.47 331 SER B CA 1
ATOM 8483 C C . SER B 1 331 ? 31.797 72.312 65.938 1 37.47 331 SER B C 1
ATOM 8485 O O . SER B 1 331 ? 32.062 73.25 66.688 1 37.47 331 SER B O 1
ATOM 8487 N N . LYS B 1 332 ? 32.094 72.5 64.688 1 35.47 332 LYS B N 1
ATOM 8488 C CA . LYS B 1 332 ? 32.531 73.812 64.25 1 35.47 332 LYS B CA 1
ATOM 8489 C C . LYS B 1 332 ? 31.359 74.75 64.188 1 35.47 332 LYS B C 1
ATOM 8491 O O . LYS B 1 332 ? 31.516 75.938 63.75 1 35.47 332 LYS B O 1
ATOM 8496 N N . ILE B 1 333 ? 30.062 74.312 64.125 1 36.38 333 ILE B N 1
ATOM 8497 C CA . ILE B 1 333 ? 29.016 75.25 64.375 1 36.38 333 ILE B CA 1
ATOM 8498 C C . ILE B 1 333 ? 29.203 75.938 65.75 1 36.38 333 ILE B C 1
ATOM 8500 O O . ILE B 1 333 ? 28.844 75.312 66.75 1 36.38 333 ILE B O 1
ATOM 8504 N N . GLY B 1 334 ? 30.422 76 66.188 1 32.66 334 GLY B N 1
ATOM 8505 C CA . GLY B 1 334 ? 30.656 76.75 67.438 1 32.66 334 GLY B CA 1
ATOM 8506 C C . GLY B 1 334 ? 29.703 77.938 67.625 1 32.66 334 GLY B C 1
ATOM 8507 O O . GLY B 1 334 ? 28.969 78.25 66.75 1 32.66 334 GLY B O 1
ATOM 8508 N N . ASN B 1 335 ? 29.938 78.625 68.875 1 33.81 335 ASN B N 1
ATOM 8509 C CA . ASN B 1 335 ? 29.297 79.562 69.75 1 33.81 335 ASN B CA 1
ATOM 8510 C C . ASN B 1 335 ? 29.047 80.875 69 1 33.81 335 ASN B C 1
ATOM 8512 O O . ASN B 1 335 ? 28.969 81.938 69.625 1 33.81 335 ASN B O 1
ATOM 8516 N N . ASP B 1 336 ? 29.328 81.062 67.812 1 32.38 336 ASP B N 1
ATOM 8517 C CA . ASP B 1 336 ? 29.125 82.5 67.5 1 32.38 336 ASP B CA 1
ATOM 8518 C C . ASP B 1 336 ? 27.703 82.938 67.875 1 32.38 336 ASP B C 1
ATOM 8520 O O . ASP B 1 336 ? 26.734 82.438 67.25 1 32.38 336 ASP B O 1
ATOM 8524 N N . GLN B 1 337 ? 27.391 83.125 69.25 1 33.44 337 GLN B N 1
ATOM 8525 C CA . GLN B 1 337 ? 26.281 83.688 70 1 33.44 337 GLN B CA 1
ATOM 8526 C C . GLN B 1 337 ? 25.703 84.938 69.312 1 33.44 337 GLN B C 1
ATOM 8528 O O . GLN B 1 337 ? 24.703 85.5 69.75 1 33.44 337 GLN B O 1
ATOM 8533 N N . GLY B 1 338 ? 26.547 85.688 68.625 1 33.84 338 GLY B N 1
ATOM 8534 C CA . GLY B 1 338 ? 25.953 87 68.375 1 33.84 338 GLY B CA 1
ATOM 8535 C C . GLY B 1 338 ? 24.781 86.875 67.438 1 33.84 338 GLY B C 1
ATOM 8536 O O . GLY B 1 338 ? 24.375 87.875 66.812 1 33.84 338 GLY B O 1
ATOM 8537 N N . ALA B 1 339 ? 24.672 85.812 66.875 1 35.91 339 ALA B N 1
ATOM 8538 C CA . ALA B 1 339 ? 23.625 85.938 65.812 1 35.91 339 ALA B CA 1
ATOM 8539 C C . ALA B 1 339 ? 22.344 86.562 66.438 1 35.91 339 ALA B C 1
ATOM 8541 O O . ALA B 1 339 ? 21.891 86.062 67.5 1 35.91 339 ALA B O 1
ATOM 8542 N N . ALA B 1 340 ? 22.094 87.812 66.188 1 37.69 340 ALA B N 1
ATOM 8543 C CA . ALA B 1 340 ? 20.906 88.562 66.438 1 37.69 340 ALA B CA 1
ATOM 8544 C C . ALA B 1 340 ? 19.656 87.688 66.438 1 37.69 340 ALA B C 1
ATOM 8546 O O . ALA B 1 340 ? 19.531 86.812 65.625 1 37.69 340 ALA B O 1
ATOM 8547 N N . LYS B 1 341 ? 19.016 87.438 67.625 1 40.59 341 LYS B N 1
ATOM 8548 C CA . LYS B 1 341 ? 17.75 86.875 68 1 40.59 341 LYS B CA 1
ATOM 8549 C C . LYS B 1 341 ? 16.672 87.062 66.938 1 40.59 341 LYS B C 1
ATOM 8551 O O . LYS B 1 341 ? 16.078 88.188 66.875 1 40.59 341 LYS B O 1
ATOM 8556 N N . ILE B 1 342 ? 16.859 86.875 65.75 1 40.19 342 ILE B N 1
ATOM 8557 C CA . ILE B 1 342 ? 15.609 86.938 65 1 40.19 342 ILE B CA 1
ATOM 8558 C C . ILE B 1 342 ? 14.516 86.188 65.75 1 40.19 342 ILE B C 1
ATOM 8560 O O . ILE B 1 342 ? 14.648 84.938 66 1 40.19 342 ILE B O 1
ATOM 8564 N N . GLN B 1 343 ? 13.828 86.688 66.625 1 43.81 343 GLN B N 1
ATOM 8565 C CA . GLN B 1 343 ? 12.719 86.188 67.438 1 43.81 343 GLN B CA 1
ATOM 8566 C C . GLN B 1 343 ? 11.812 85.25 66.625 1 43.81 343 GLN B C 1
ATOM 8568 O O . GLN B 1 343 ? 11.312 85.688 65.562 1 43.81 343 GLN B O 1
ATOM 8573 N N . ALA B 1 344 ? 11.969 84 66.688 1 53.84 344 ALA B N 1
ATOM 8574 C CA . ALA B 1 344 ? 11.055 83 66.125 1 53.84 344 ALA B CA 1
ATOM 8575 C C . ALA B 1 344 ? 9.602 83.438 66.375 1 53.84 344 ALA B C 1
ATOM 8577 O O . ALA B 1 344 ? 9.242 83.875 67.438 1 53.84 344 ALA B O 1
ATOM 8578 N N . PRO B 1 345 ? 8.922 83.75 65.375 1 61.38 345 PRO B N 1
ATOM 8579 C CA . PRO B 1 345 ? 7.531 84.125 65.625 1 61.38 345 PRO B CA 1
ATOM 8580 C C . PRO B 1 345 ? 6.824 83.125 66.562 1 61.38 345 PRO B C 1
ATOM 8582 O O . PRO B 1 345 ? 7.195 82 66.625 1 61.38 345 PRO B O 1
ATOM 8585 N N . HIS B 1 346 ? 6.156 83.562 67.562 1 64.31 346 HIS B N 1
ATOM 8586 C CA . HIS B 1 346 ? 5.383 82.75 68.5 1 64.31 346 HIS B CA 1
ATOM 8587 C C . HIS B 1 346 ? 4.285 82 67.812 1 64.31 346 HIS B C 1
ATOM 8589 O O . HIS B 1 346 ? 3.387 82.562 67.188 1 64.31 346 HIS B O 1
ATOM 8595 N N . ILE B 1 347 ? 4.492 80.688 67.438 1 74.12 347 ILE B N 1
ATOM 8596 C CA . ILE B 1 347 ? 3.506 79.812 66.812 1 74.12 347 ILE B CA 1
ATOM 8597 C C . ILE B 1 347 ? 2.82 78.938 67.875 1 74.12 347 ILE B C 1
ATOM 8599 O O . ILE B 1 347 ? 3.488 78.312 68.688 1 74.12 347 ILE B O 1
ATOM 8603 N N . SER B 1 348 ? 1.543 79.062 68.062 1 76.12 348 SER B N 1
ATOM 8604 C CA . SER B 1 348 ? 0.755 78.25 68.938 1 76.12 348 SER B CA 1
ATOM 8605 C C . SER B 1 348 ? 0.833 76.812 68.625 1 76.12 348 SER B C 1
ATOM 8607 O O . SER B 1 348 ? 1.264 76.438 67.5 1 76.12 348 SER B O 1
ATOM 8609 N N . ASP B 1 349 ? 0.542 76 69.625 1 79.31 349 ASP B N 1
ATOM 8610 C CA . ASP B 1 349 ? 0.588 74.5 69.438 1 79.31 349 ASP B CA 1
ATOM 8611 C C . ASP B 1 349 ? -0.37 74.062 68.375 1 79.31 349 ASP B C 1
ATOM 8613 O O . ASP B 1 349 ? -0.062 73.125 67.562 1 79.31 349 ASP B O 1
ATOM 8617 N N . ASN B 1 350 ? -1.512 74.75 68.25 1 83.19 350 ASN B N 1
ATOM 8618 C CA . ASN B 1 350 ? -2.484 74.438 67.25 1 83.19 350 ASN B CA 1
ATOM 8619 C C . ASN B 1 350 ? -1.981 74.812 65.875 1 83.19 350 ASN B C 1
ATOM 8621 O O . ASN B 1 350 ? -2.242 74.125 64.875 1 83.19 350 ASN B O 1
ATOM 8625 N N . GLU B 1 351 ? -1.268 75.75 65.812 1 84.88 351 GLU B N 1
ATOM 8626 C CA . GLU B 1 351 ? -0.711 76.188 64.562 1 84.88 351 GLU B CA 1
ATOM 8627 C C . GLU B 1 351 ? 0.424 75.312 64.125 1 84.88 351 GLU B C 1
ATOM 8629 O O . GLU B 1 351 ? 0.558 75 62.906 1 84.88 351 GLU B O 1
ATOM 8634 N N . ARG B 1 352 ? 1.188 74.875 65.062 1 83.56 352 ARG B N 1
ATOM 8635 C CA . ARG B 1 352 ? 2.271 73.938 64.75 1 83.56 352 ARG B CA 1
ATOM 8636 C C . ARG B 1 352 ? 1.726 72.625 64.188 1 83.56 352 ARG B C 1
ATOM 8638 O O . ARG B 1 352 ? 2.277 72.125 63.219 1 83.56 352 ARG B O 1
ATOM 8645 N N . THR B 1 353 ? 0.631 72.188 64.812 1 87.19 353 THR B N 1
ATOM 8646 C CA . THR B 1 353 ? 0.004 70.938 64.375 1 87.19 353 THR B CA 1
ATOM 8647 C C . THR B 1 353 ? -0.618 71.125 62.969 1 87.19 353 THR B C 1
ATOM 8649 O O . THR B 1 353 ? -0.558 70.25 62.125 1 87.19 353 THR B O 1
ATOM 8652 N N . LEU B 1 354 ? -1.196 72.188 62.75 1 88.25 354 LEU B N 1
ATOM 8653 C CA . LEU B 1 354 ? -1.788 72.5 61.438 1 88.25 354 LEU B CA 1
ATOM 8654 C C . LEU B 1 354 ? -0.728 72.5 60.344 1 88.25 354 LEU B C 1
ATOM 8656 O O . LEU B 1 354 ? -0.94 72 59.281 1 88.25 354 LEU B O 1
ATOM 8660 N N . PHE B 1 355 ? 0.424 73.062 60.688 1 86.38 355 PHE B N 1
ATOM 8661 C CA . PHE B 1 355 ? 1.493 73.188 59.719 1 86.38 355 PHE B CA 1
ATOM 8662 C C . PHE B 1 355 ? 2.074 71.812 59.406 1 86.38 355 PHE B C 1
ATOM 8664 O O . PHE B 1 355 ? 2.42 71.5 58.25 1 86.38 355 PHE B O 1
ATOM 8671 N N . ARG B 1 356 ? 2.17 71 60.438 1 88 356 ARG B N 1
ATOM 8672 C CA . ARG B 1 356 ? 2.648 69.688 60.25 1 88 356 ARG B CA 1
ATOM 8673 C C . ARG B 1 356 ? 1.69 68.875 59.375 1 88 356 ARG B C 1
ATOM 8675 O O . ARG B 1 356 ? 2.123 68.062 58.5 1 88 356 ARG B O 1
ATOM 8682 N N . MET B 1 357 ? 0.415 69.125 59.562 1 91 357 MET B N 1
ATOM 8683 C CA . MET B 1 357 ? -0.6 68.375 58.781 1 91 357 MET B CA 1
ATOM 8684 C C . MET B 1 357 ? -0.612 68.875 57.344 1 91 357 MET B C 1
ATOM 8686 O O . MET B 1 357 ? -0.812 68.062 56.406 1 91 357 MET B O 1
ATOM 8690 N N . MET B 1 358 ? -0.41 70.062 57.188 1 90.69 358 MET B N 1
ATOM 8691 C CA . MET B 1 358 ? -0.379 70.625 55.844 1 90.69 358 MET B CA 1
ATOM 8692 C C . MET B 1 358 ? 0.841 70.125 55.062 1 90.69 358 MET B C 1
ATOM 8694 O O . MET B 1 358 ? 0.752 69.812 53.875 1 90.69 358 MET B O 1
ATOM 8698 N N . ASP B 1 359 ? 1.983 70 55.812 1 88.31 359 ASP B N 1
ATOM 8699 C CA . ASP B 1 359 ? 3.197 69.5 55.188 1 88.31 359 ASP B CA 1
ATOM 8700 C C . ASP B 1 359 ? 3.035 68 54.812 1 88.31 359 ASP B C 1
ATOM 8702 O O . ASP B 1 359 ? 3.496 67.562 53.781 1 88.31 359 ASP B O 1
ATOM 8706 N N . ALA B 1 360 ? 2.424 67.375 55.719 1 91 360 ALA B N 1
ATOM 8707 C CA . ALA B 1 360 ? 2.174 65.938 55.469 1 91 360 ALA B CA 1
ATOM 8708 C C . ALA B 1 360 ? 1.228 65.75 54.281 1 91 360 ALA B C 1
ATOM 8710 O O . ALA B 1 360 ? 1.383 64.812 53.5 1 91 360 ALA B O 1
ATOM 8711 N N . LEU B 1 361 ? 0.284 66.625 54.188 1 92.94 361 LEU B N 1
ATOM 8712 C CA . LEU B 1 361 ? -0.653 66.562 53.062 1 92.94 361 LEU B CA 1
ATOM 8713 C C . LEU B 1 361 ? 0.047 66.875 51.75 1 92.94 361 LEU B C 1
ATOM 8715 O O . LEU B 1 361 ? -0.187 66.188 50.75 1 92.94 361 LEU B O 1
ATOM 8719 N N . ALA B 1 362 ? 0.873 67.875 51.781 1 92.06 362 ALA B N 1
ATOM 8720 C CA . ALA B 1 362 ? 1.595 68.25 50.594 1 92.06 362 ALA B CA 1
ATOM 8721 C C . ALA B 1 362 ? 2.506 67.125 50.094 1 92.06 362 ALA B C 1
ATOM 8723 O O . ALA B 1 362 ? 2.639 66.875 48.906 1 92.06 362 ALA B O 1
ATOM 8724 N N . ALA B 1 363 ? 3.139 66.5 51.062 1 91.81 363 ALA B N 1
ATOM 8725 C CA . ALA B 1 363 ? 4.016 65.375 50.719 1 91.81 363 ALA B CA 1
ATOM 8726 C C . ALA B 1 363 ? 3.219 64.188 50.125 1 91.81 363 ALA B C 1
ATOM 8728 O O . ALA B 1 363 ? 3.652 63.594 49.156 1 91.81 363 ALA B O 1
ATOM 8729 N N . SER B 1 364 ? 2.105 63.938 50.719 1 93.56 364 SER B N 1
ATOM 8730 C CA . SER B 1 364 ? 1.246 62.875 50.219 1 93.56 364 SER B CA 1
ATOM 8731 C C . SER B 1 364 ? 0.658 63.219 48.875 1 93.56 364 SER B C 1
ATOM 8733 O O . SER B 1 364 ? 0.501 62.312 48 1 93.56 364 SER B O 1
ATOM 8735 N N . ASP B 1 365 ? 0.356 64.375 48.719 1 93.5 365 ASP B N 1
ATOM 8736 C CA . ASP B 1 365 ? -0.188 64.875 47.438 1 93.5 365 ASP B CA 1
ATOM 8737 C C . ASP B 1 365 ? 0.848 64.75 46.312 1 93.5 365 ASP B C 1
ATOM 8739 O O . ASP B 1 365 ? 0.535 64.25 45.219 1 93.5 365 ASP B O 1
ATOM 8743 N N . LYS B 1 366 ? 2.078 65.125 46.625 1 92.69 366 LYS B N 1
ATOM 8744 C CA . LYS B 1 366 ? 3.148 65.062 45.656 1 92.69 366 LYS B CA 1
ATOM 8745 C C . LYS B 1 366 ? 3.439 63.625 45.25 1 92.69 366 LYS B C 1
ATOM 8747 O O . LYS B 1 366 ? 3.623 63.312 44.062 1 92.69 366 LYS B O 1
ATOM 8752 N N . LYS B 1 367 ? 3.447 62.844 46.25 1 93.88 367 LYS B N 1
ATOM 8753 C CA . LYS B 1 367 ? 3.691 61.406 46 1 93.88 367 LYS B CA 1
ATOM 8754 C C . LYS B 1 367 ? 2.555 60.812 45.188 1 93.88 367 LYS B C 1
ATOM 8756 O O . LYS B 1 367 ? 2.797 60.062 44.219 1 93.88 367 LYS B O 1
ATOM 8761 N N . TYR B 1 368 ? 1.361 61.031 45.562 1 95.19 368 TYR B N 1
ATOM 8762 C CA . TYR B 1 368 ? 0.19 60.562 44.844 1 95.19 368 TYR B CA 1
ATOM 8763 C C . TYR B 1 368 ? 0.179 61.031 43.406 1 95.19 368 TYR B C 1
ATOM 8765 O O . TYR B 1 368 ? -0.08 60.25 42.5 1 95.19 368 TYR B O 1
ATOM 8773 N N . TYR B 1 369 ? 0.517 62.25 43.219 1 93.62 369 TYR B N 1
ATOM 8774 C CA . TYR B 1 369 ? 0.568 62.844 41.875 1 93.62 369 TYR B CA 1
ATOM 8775 C C . TYR B 1 369 ? 1.625 62.156 41.031 1 93.62 369 TYR B C 1
ATOM 8777 O O . TYR B 1 369 ? 1.349 61.75 39.875 1 93.62 369 TYR B O 1
ATOM 8785 N N . GLN B 1 370 ? 2.811 62 41.562 1 92.69 370 GLN B N 1
ATOM 8786 C CA . GLN B 1 370 ? 3.914 61.406 40.812 1 92.69 370 GLN B CA 1
ATOM 8787 C C . GLN B 1 370 ? 3.615 59.938 40.438 1 92.69 370 GLN B C 1
ATOM 8789 O O . GLN B 1 370 ? 3.877 59.5 39.344 1 92.69 370 GLN B O 1
ATOM 8794 N N . GLU B 1 371 ? 3.055 59.25 41.406 1 93.69 371 GLU B N 1
ATOM 8795 C CA . GLU B 1 371 ? 2.771 57.844 41.188 1 93.69 371 GLU B CA 1
ATOM 8796 C C . GLU B 1 371 ? 1.626 57.656 40.188 1 93.69 371 GLU B C 1
ATOM 8798 O O . GLU B 1 371 ? 1.592 56.688 39.438 1 93.69 371 GLU B O 1
ATOM 8803 N N . CYS B 1 372 ? 0.666 58.531 40.156 1 93.75 372 CYS B N 1
ATOM 8804 C CA . CYS B 1 372 ? -0.417 58.469 39.188 1 93.75 372 CYS B CA 1
ATOM 8805 C C . CYS B 1 372 ? 0.117 58.625 37.75 1 93.75 372 CYS B C 1
ATOM 8807 O O . CYS B 1 372 ? -0.284 57.906 36.844 1 93.75 372 CYS B O 1
ATOM 8809 N N . PHE B 1 373 ? 1.015 59.594 37.562 1 91.94 373 PHE B N 1
ATOM 8810 C CA . PHE B 1 373 ? 1.569 59.812 36.25 1 91.94 373 PHE B CA 1
ATOM 8811 C C . PHE B 1 373 ? 2.477 58.656 35.844 1 91.94 373 PHE B C 1
ATOM 8813 O O . PHE B 1 373 ? 2.529 58.312 34.656 1 91.94 373 PHE B O 1
ATOM 8820 N N . LYS B 1 374 ? 3.189 58.156 36.844 1 93.44 374 LYS B N 1
ATOM 8821 C CA . LYS B 1 374 ? 4.004 57 36.562 1 93.44 374 LYS B CA 1
ATOM 8822 C C . LYS B 1 374 ? 3.133 55.812 36.125 1 93.44 374 LYS B C 1
ATOM 8824 O O . LYS B 1 374 ? 3.486 55.062 35.219 1 93.44 374 LYS B O 1
ATOM 8829 N N . MET B 1 375 ? 2.031 55.562 36.812 1 94.94 375 MET B N 1
ATOM 8830 C CA . MET B 1 375 ? 1.101 54.5 36.469 1 94.94 375 MET B CA 1
ATOM 8831 C C . MET B 1 375 ? 0.507 54.688 35.094 1 94.94 375 MET B C 1
ATOM 8833 O O . MET B 1 375 ? 0.323 53.719 34.344 1 94.94 375 MET B O 1
ATOM 8837 N N . ASP B 1 376 ? 0.187 55.812 34.781 1 94.56 376 ASP B N 1
ATOM 8838 C CA . ASP B 1 376 ? -0.367 56.094 33.469 1 94.56 376 ASP B CA 1
ATOM 8839 C C . ASP B 1 376 ? 0.662 55.812 32.375 1 94.56 376 ASP B C 1
ATOM 8841 O O . ASP B 1 376 ? 0.312 55.344 31.281 1 94.56 376 ASP B O 1
ATOM 8845 N N . ALA B 1 377 ? 1.895 56.219 32.625 1 92.94 377 ALA B N 1
ATOM 8846 C CA . ALA B 1 377 ? 2.963 55.875 31.688 1 92.94 377 ALA B CA 1
ATOM 8847 C C . ALA B 1 377 ? 3.115 54.375 31.547 1 92.94 377 ALA B C 1
ATOM 8849 O O . ALA B 1 377 ? 3.369 53.875 30.438 1 92.94 377 ALA B O 1
ATOM 8850 N N . LEU B 1 378 ? 3.023 53.688 32.656 1 94.62 378 LEU B N 1
ATOM 8851 C CA . LEU B 1 378 ? 3.082 52.219 32.625 1 94.62 378 LEU B CA 1
ATOM 8852 C C . LEU B 1 378 ? 1.911 51.656 31.828 1 94.62 378 LEU B C 1
ATOM 8854 O O . LEU B 1 378 ? 2.082 50.719 31.047 1 94.62 378 LEU B O 1
ATOM 8858 N N . ARG B 1 379 ? 0.719 52.156 32.031 1 95.06 379 ARG B N 1
ATOM 8859 C CA . ARG B 1 379 ? -0.453 51.719 31.281 1 95.06 379 ARG B CA 1
ATOM 8860 C C . ARG B 1 379 ? -0.216 51.875 29.781 1 95.06 379 ARG B C 1
ATOM 8862 O O . ARG B 1 379 ? -0.505 50.969 29.016 1 95.06 379 ARG B O 1
ATOM 8869 N N . CYS B 1 380 ? 0.268 53.031 29.391 1 94.81 380 CYS B N 1
ATOM 8870 C CA . CYS B 1 380 ? 0.54 53.281 27.969 1 94.81 380 CYS B CA 1
ATOM 8871 C C . CYS B 1 380 ? 1.562 52.281 27.438 1 94.81 380 CYS B C 1
ATOM 8873 O O . CYS B 1 380 ? 1.397 51.75 26.328 1 94.81 380 CYS B O 1
ATOM 8875 N N . SER B 1 381 ? 2.582 52.031 28.234 1 95.56 381 SER B N 1
ATOM 8876 C CA . SER B 1 381 ? 3.6 51.062 27.812 1 95.56 381 SER B CA 1
ATOM 8877 C C . SER B 1 381 ? 3.012 49.688 27.641 1 95.56 381 SER B C 1
ATOM 8879 O O . SER B 1 381 ? 3.359 48.969 26.703 1 95.56 381 SER B O 1
ATOM 8881 N N . VAL B 1 382 ? 2.209 49.219 28.531 1 95.88 382 VAL B N 1
ATOM 8882 C CA . VAL B 1 382 ? 1.577 47.906 28.469 1 95.88 382 VAL B CA 1
ATOM 8883 C C . VAL B 1 382 ? 0.669 47.844 27.234 1 95.88 382 VAL B C 1
ATOM 8885 O O . VAL B 1 382 ? 0.64 46.844 26.547 1 95.88 382 VAL B O 1
ATOM 8888 N N . GLU B 1 383 ? -0.112 48.906 26.953 1 95.44 383 GLU B N 1
ATOM 8889 C CA . GLU B 1 383 ? -0.987 48.938 25.797 1 95.44 383 GLU B CA 1
ATOM 8890 C C . GLU B 1 383 ? -0.185 48.812 24.5 1 95.44 383 GLU B C 1
ATOM 8892 O O . GLU B 1 383 ? -0.591 48.125 23.562 1 95.44 383 GLU B O 1
ATOM 8897 N N . GLU B 1 384 ? 0.918 49.531 24.438 1 95.38 384 GLU B N 1
ATOM 8898 C CA . GLU B 1 384 ? 1.797 49.438 23.281 1 95.38 384 GLU B CA 1
ATOM 8899 C C . GLU B 1 384 ? 2.324 48.031 23.094 1 95.38 384 GLU B C 1
ATOM 8901 O O . GLU B 1 384 ? 2.34 47.5 21.984 1 95.38 384 GLU B O 1
ATOM 8906 N N . LEU B 1 385 ? 2.748 47.438 24.219 1 95.5 385 LEU B N 1
ATOM 8907 C CA . LEU B 1 385 ? 3.254 46.062 24.172 1 95.5 385 LEU B CA 1
ATOM 8908 C C . LEU B 1 385 ? 2.17 45.094 23.719 1 95.5 385 LEU B C 1
ATOM 8910 O O . LEU B 1 385 ? 2.449 44.156 22.969 1 95.5 385 LEU B O 1
ATOM 8914 N N . LEU B 1 386 ? 0.997 45.281 24.188 1 95.44 386 LEU B N 1
ATOM 8915 C CA . LEU B 1 386 ? -0.119 44.406 23.828 1 95.44 386 LEU B CA 1
ATOM 8916 C C . LEU B 1 386 ? -0.39 44.469 22.328 1 95.44 386 LEU B C 1
ATOM 8918 O O . LEU B 1 386 ? -0.552 43.469 21.656 1 95.44 386 LEU B O 1
ATOM 8922 N N . ILE B 1 387 ? -0.47 45.656 21.766 1 94.31 387 ILE B N 1
ATOM 8923 C CA . ILE B 1 387 ? -0.76 45.844 20.344 1 94.31 387 ILE B CA 1
ATOM 8924 C C . ILE B 1 387 ? 0.337 45.188 19.516 1 94.31 387 ILE B C 1
ATOM 8926 O O . ILE B 1 387 ? 0.053 44.5 18.516 1 94.31 387 ILE B O 1
ATOM 8930 N N . ASP B 1 388 ? 1.595 45.312 19.906 1 94.69 388 ASP B N 1
ATOM 8931 C CA . ASP B 1 388 ? 2.713 44.719 19.172 1 94.69 388 ASP B CA 1
ATOM 8932 C C . ASP B 1 388 ? 2.621 43.188 19.188 1 94.69 388 ASP B C 1
ATOM 8934 O O . ASP B 1 388 ? 2.768 42.562 18.141 1 94.69 388 ASP B O 1
ATOM 8938 N N . HIS B 1 389 ? 2.369 42.688 20.359 1 95.56 389 HIS B N 1
ATOM 8939 C CA . HIS B 1 389 ? 2.33 41.25 20.484 1 95.56 389 HIS B CA 1
ATOM 8940 C C . HIS B 1 389 ? 1.062 40.688 19.859 1 95.56 389 HIS B C 1
ATOM 8942 O O . HIS B 1 389 ? 1.067 39.562 19.344 1 95.56 389 HIS B O 1
ATOM 8948 N N . LEU B 1 390 ? -0.016 41.375 19.906 1 95.38 390 LEU B N 1
ATOM 8949 C CA . LEU B 1 390 ? -1.231 40.938 19.25 1 95.38 390 LEU B CA 1
ATOM 8950 C C . LEU B 1 390 ? -1.046 40.875 17.734 1 95.38 390 LEU B C 1
ATOM 8952 O O . LEU B 1 390 ? -1.486 39.938 17.078 1 95.38 390 LEU B O 1
ATOM 8956 N N . SER B 1 391 ? -0.412 41.875 17.203 1 94.5 391 SER B N 1
ATOM 8957 C CA . SER B 1 391 ? -0.098 41.875 15.781 1 94.5 391 SER B CA 1
ATOM 8958 C C . SER B 1 391 ? 0.848 40.719 15.43 1 94.5 391 SER B C 1
ATOM 8960 O O . SER B 1 391 ? 0.675 40.062 14.406 1 94.5 391 SER B O 1
ATOM 8962 N N . PHE B 1 392 ? 1.819 40.469 16.266 1 95.5 392 PHE B N 1
ATOM 8963 C CA . PHE B 1 392 ? 2.781 39.375 16.062 1 95.5 392 PHE B CA 1
ATOM 8964 C C . PHE B 1 392 ? 2.094 38.031 16.141 1 95.5 392 PHE B C 1
ATOM 8966 O O . PHE B 1 392 ? 2.361 37.156 15.32 1 95.5 392 PHE B O 1
ATOM 8973 N N . MET B 1 393 ? 1.215 37.875 17.109 1 96.19 393 MET B N 1
ATOM 8974 C CA . MET B 1 393 ? 0.522 36.594 17.297 1 96.19 393 MET B CA 1
ATOM 8975 C C . MET B 1 393 ? -0.421 36.312 16.125 1 96.19 393 MET B C 1
ATOM 8977 O O . MET B 1 393 ? -0.613 35.156 15.734 1 96.19 393 MET B O 1
ATOM 8981 N N . GLU B 1 394 ? -1.053 37.344 15.602 1 95.69 394 GLU B N 1
ATOM 8982 C CA . GLU B 1 394 ? -1.892 37.188 14.422 1 95.69 394 GLU B CA 1
ATOM 8983 C C . GLU B 1 394 ? -1.078 36.656 13.242 1 95.69 394 GLU B C 1
ATOM 8985 O O . GLU B 1 394 ? -1.525 35.75 12.516 1 95.69 394 GLU B O 1
ATOM 8990 N N . LYS B 1 395 ? 0.089 37.281 13.039 1 95.5 395 LYS B N 1
ATOM 8991 C CA . LYS B 1 395 ? 0.981 36.812 11.984 1 95.5 395 LYS B CA 1
ATOM 8992 C C . LYS B 1 395 ? 1.405 35.375 12.234 1 95.5 395 LYS B C 1
ATOM 8994 O O . LYS B 1 395 ? 1.46 34.562 11.305 1 95.5 395 LYS B O 1
ATOM 8999 N N . CYS B 1 396 ? 1.705 35.062 13.516 1 96 396 CYS B N 1
ATOM 9000 C CA . CYS B 1 396 ? 2.105 33.688 13.875 1 96 396 CYS B CA 1
ATOM 9001 C C . CYS B 1 396 ? 0.994 32.688 13.57 1 96 396 CYS B C 1
ATOM 9003 O O . CYS B 1 396 ? 1.259 31.594 13.078 1 96 396 CYS B O 1
ATOM 9005 N N . GLU B 1 397 ? -0.233 33.062 13.852 1 96.69 397 GLU B N 1
ATOM 9006 C CA . GLU B 1 397 ? -1.357 32.156 13.594 1 96.69 397 GLU B CA 1
ATOM 9007 C C . GLU B 1 397 ? -1.585 32 12.094 1 96.69 397 GLU B C 1
ATOM 9009 O O . GLU B 1 397 ? -1.895 30.891 11.633 1 96.69 397 GLU B O 1
ATOM 9014 N N . SER B 1 398 ? -1.516 33.094 11.367 1 96.19 398 SER B N 1
ATOM 9015 C CA . SER B 1 398 ? -1.613 33 9.914 1 96.19 398 SER B CA 1
ATOM 9016 C C . SER B 1 398 ? -0.524 32.094 9.344 1 96.19 398 SER B C 1
ATOM 9018 O O . SER B 1 398 ? -0.79 31.281 8.461 1 96.19 398 SER B O 1
ATOM 9020 N N . ASP B 1 399 ? 0.698 32.219 9.812 1 96.62 399 ASP B N 1
ATOM 9021 C CA . ASP B 1 399 ? 1.811 31.391 9.375 1 96.62 399 ASP B CA 1
ATOM 9022 C C . ASP B 1 399 ? 1.567 29.922 9.727 1 96.62 399 ASP B C 1
ATOM 9024 O O . ASP B 1 399 ? 1.943 29.016 8.961 1 96.62 399 ASP B O 1
ATOM 9028 N N . ARG B 1 400 ? 1.033 29.688 10.922 1 97.56 400 ARG B N 1
ATOM 9029 C CA . ARG B 1 400 ? 0.748 28.312 11.336 1 97.56 400 ARG B CA 1
ATOM 9030 C C . ARG B 1 400 ? -0.214 27.641 10.367 1 97.56 400 ARG B C 1
ATOM 9032 O O . ARG B 1 400 ? 0.023 26.516 9.938 1 97.56 400 ARG B O 1
ATOM 9039 N N . LEU B 1 401 ? -1.291 28.328 10.008 1 96.88 401 LEU B N 1
ATOM 9040 C CA . LEU B 1 401 ? -2.291 27.781 9.102 1 96.88 401 LEU B CA 1
ATOM 9041 C C . LEU B 1 401 ? -1.699 27.547 7.719 1 96.88 401 LEU B C 1
ATOM 9043 O O . LEU B 1 401 ? -1.997 26.547 7.07 1 96.88 401 LEU B O 1
ATOM 9047 N N . ASN B 1 402 ? -0.843 28.453 7.277 1 95.69 402 ASN B N 1
ATOM 9048 C CA . ASN B 1 402 ? -0.167 28.281 6 1 95.69 402 ASN B CA 1
ATOM 9049 C C . ASN B 1 402 ? 0.822 27.109 6.051 1 95.69 402 ASN B C 1
ATOM 9051 O O . ASN B 1 402 ? 1.005 26.406 5.059 1 95.69 402 ASN B O 1
ATOM 9055 N N . ALA B 1 403 ? 1.535 26.984 7.18 1 96.94 403 ALA B N 1
ATOM 9056 C CA . ALA B 1 403 ? 2.477 25.891 7.355 1 96.94 403 ALA B CA 1
ATOM 9057 C C . ALA B 1 403 ? 1.764 24.547 7.285 1 96.94 403 ALA B C 1
ATOM 9059 O O . ALA B 1 403 ? 2.283 23.594 6.699 1 96.94 403 ALA B O 1
ATOM 9060 N N . ILE B 1 404 ? 0.584 24.438 7.891 1 97.12 404 ILE B N 1
ATOM 9061 C CA . ILE B 1 404 ? -0.201 23.203 7.852 1 97.12 404 ILE B CA 1
ATOM 9062 C C . ILE B 1 404 ? -0.592 22.891 6.41 1 97.12 404 ILE B C 1
ATOM 9064 O O . ILE B 1 404 ? -0.498 21.734 5.977 1 97.12 404 ILE B O 1
ATOM 9068 N N . LYS B 1 405 ? -1.092 23.922 5.691 1 95.88 405 LYS B N 1
ATOM 9069 C CA . LYS B 1 405 ? -1.485 23.719 4.301 1 95.88 405 LYS B CA 1
ATOM 9070 C C . LYS B 1 405 ? -0.307 23.234 3.459 1 95.88 405 LYS B C 1
ATOM 9072 O O . LYS B 1 405 ? -0.446 22.312 2.662 1 95.88 405 LYS B O 1
ATOM 9077 N N . LYS B 1 406 ? 0.846 23.844 3.635 1 96.12 406 LYS B N 1
ATOM 9078 C CA . LYS B 1 406 ? 2.035 23.453 2.879 1 96.12 406 LYS B CA 1
ATOM 9079 C C . LYS B 1 406 ? 2.479 22.031 3.232 1 96.12 406 LYS B C 1
ATOM 9081 O O . LYS B 1 406 ? 2.816 21.25 2.348 1 96.12 406 LYS B O 1
ATOM 9086 N N . ALA B 1 407 ? 2.57 21.719 4.547 1 96.88 407 ALA B N 1
ATOM 9087 C CA . ALA B 1 407 ? 2.963 20.375 4.992 1 96.88 407 ALA B CA 1
ATOM 9088 C C . ALA B 1 407 ? 2.018 19.312 4.434 1 96.88 407 ALA B C 1
ATOM 9090 O O . ALA B 1 407 ? 2.455 18.234 4.035 1 96.88 407 ALA B O 1
ATOM 9091 N N . THR B 1 408 ? 0.71 19.578 4.426 1 96.75 408 THR B N 1
ATOM 9092 C CA . THR B 1 408 ? -0.281 18.641 3.914 1 96.75 408 THR B CA 1
ATOM 9093 C C . THR B 1 408 ? -0.123 18.453 2.406 1 96.75 408 THR B C 1
ATOM 9095 O O . THR B 1 408 ? -0.272 17.344 1.893 1 96.75 408 THR B O 1
ATOM 9098 N N . LEU B 1 409 ? 0.157 19.562 1.708 1 94.75 409 LEU B N 1
ATOM 9099 C CA . LEU B 1 409 ? 0.398 19.484 0.272 1 94.75 409 LEU B CA 1
ATOM 9100 C C . LEU B 1 409 ? 1.608 18.609 -0.025 1 94.75 409 LEU B C 1
ATOM 9102 O O . LEU B 1 409 ? 1.557 17.75 -0.913 1 94.75 409 LEU B O 1
ATOM 9106 N N . ASP B 1 410 ? 2.686 18.859 0.688 1 95.88 410 ASP B N 1
ATOM 9107 C CA . ASP B 1 410 ? 3.893 18.047 0.509 1 95.88 410 ASP B CA 1
ATOM 9108 C C . ASP B 1 410 ? 3.627 16.578 0.819 1 95.88 410 ASP B C 1
ATOM 9110 O O . ASP B 1 410 ? 4.133 15.695 0.128 1 95.88 410 ASP B O 1
ATOM 9114 N N . PHE B 1 411 ? 2.914 16.312 1.872 1 96.81 411 PHE B N 1
ATOM 9115 C CA . PHE B 1 411 ? 2.543 14.953 2.268 1 96.81 411 PHE B CA 1
ATOM 9116 C C . PHE B 1 411 ? 1.784 14.25 1.148 1 96.81 411 PHE B C 1
ATOM 9118 O O . PHE B 1 411 ? 2.15 13.148 0.74 1 96.81 411 PHE B O 1
ATOM 9125 N N . CYS B 1 412 ? 0.707 14.914 0.641 1 93.12 412 CYS B N 1
ATOM 9126 C CA . CYS B 1 412 ? -0.117 14.328 -0.408 1 93.12 412 CYS B CA 1
ATOM 9127 C C . CYS B 1 412 ? 0.681 14.148 -1.694 1 93.12 412 CYS B C 1
ATOM 9129 O O . CYS B 1 412 ? 0.493 13.172 -2.418 1 93.12 412 CYS B O 1
ATOM 9131 N N . SER B 1 413 ? 1.559 15.094 -2.023 1 91.88 413 SER B N 1
ATOM 9132 C CA . SER B 1 413 ? 2.375 15.016 -3.23 1 91.88 413 SER B CA 1
ATOM 9133 C C . SER B 1 413 ? 3.332 13.828 -3.172 1 91.88 413 SER B C 1
ATOM 9135 O O . SER B 1 413 ? 3.58 13.172 -4.188 1 91.88 413 SER B O 1
ATOM 9137 N N . THR B 1 414 ? 3.906 13.602 -1.991 1 92.31 414 THR B N 1
ATOM 9138 C CA . THR B 1 414 ? 4.812 12.469 -1.818 1 92.31 414 THR B CA 1
ATOM 9139 C C . THR B 1 414 ? 4.082 11.148 -2.068 1 92.31 414 THR B C 1
ATOM 9141 O O . THR B 1 414 ? 4.66 10.211 -2.615 1 92.31 414 THR B O 1
ATOM 9144 N N . LEU B 1 415 ? 2.834 11.016 -1.64 1 90.69 415 LEU B N 1
ATOM 9145 C CA . LEU B 1 415 ? 2.041 9.812 -1.84 1 90.69 415 LEU B CA 1
ATOM 9146 C C . LEU B 1 415 ? 1.646 9.656 -3.305 1 90.69 415 LEU B C 1
ATOM 9148 O O . LEU B 1 415 ? 1.719 8.562 -3.859 1 90.69 415 LEU B O 1
ATOM 9152 N N . GLY B 1 416 ? 1.211 10.805 -3.936 1 85.19 416 GLY B N 1
ATOM 9153 C CA . GLY B 1 416 ? 0.699 10.773 -5.297 1 85.19 416 GLY B CA 1
ATOM 9154 C C . GLY B 1 416 ? 1.767 10.469 -6.328 1 85.19 416 GLY B C 1
ATOM 9155 O O . GLY B 1 416 ? 1.499 9.797 -7.324 1 85.19 416 GLY B O 1
ATOM 9156 N N . ASN B 1 417 ? 2.99 10.867 -6.191 1 83.62 417 ASN B N 1
ATOM 9157 C CA . ASN B 1 417 ? 4.074 10.703 -7.152 1 83.62 417 ASN B CA 1
ATOM 9158 C C . ASN B 1 417 ? 4.504 9.242 -7.273 1 83.62 417 ASN B C 1
ATOM 9160 O O . ASN B 1 417 ? 4.969 8.812 -8.328 1 83.62 417 ASN B O 1
ATOM 9164 N N . LYS B 1 418 ? 4.27 8.43 -6.266 1 83.25 418 LYS B N 1
ATOM 9165 C CA . LYS B 1 418 ? 4.809 7.07 -6.285 1 83.25 418 LYS B CA 1
ATOM 9166 C C . LYS B 1 418 ? 3.734 6.055 -6.664 1 83.25 418 LYS B C 1
ATOM 9168 O O . LYS B 1 418 ? 4.027 4.871 -6.832 1 83.25 418 LYS B O 1
ATOM 9173 N N . ILE B 1 419 ? 2.504 6.457 -6.934 1 82.12 419 ILE B N 1
ATOM 9174 C CA . ILE B 1 419 ? 1.42 5.551 -7.305 1 82.12 419 ILE B CA 1
ATOM 9175 C C . ILE B 1 419 ? 1.656 5.02 -8.719 1 82.12 419 ILE B C 1
ATOM 9177 O O . ILE B 1 419 ? 1.367 3.854 -9 1 82.12 419 ILE B O 1
ATOM 9181 N N . SER B 1 420 ? 2.209 5.891 -9.57 1 84.25 420 SER B N 1
ATOM 9182 C CA . SER B 1 420 ? 2.502 5.461 -10.938 1 84.25 420 SER B CA 1
ATOM 9183 C C . SER B 1 420 ? 3.568 4.375 -10.953 1 84.25 420 SER B C 1
ATOM 9185 O O . SER B 1 420 ? 3.504 3.447 -11.766 1 84.25 420 SER B O 1
ATOM 9187 N N . SER B 1 421 ? 4.535 4.52 -10.086 1 86.69 421 SER B N 1
ATOM 9188 C CA . SER B 1 421 ? 5.59 3.512 -9.984 1 86.69 421 SER B CA 1
ATOM 9189 C C . SER B 1 421 ? 5.035 2.182 -9.484 1 86.69 421 SER B C 1
ATOM 9191 O O . SER B 1 421 ? 5.477 1.117 -9.922 1 86.69 421 SER B O 1
ATOM 9193 N N . LEU B 1 422 ? 4.105 2.209 -8.625 1 85.56 422 LEU B N 1
ATOM 9194 C CA . LEU B 1 422 ? 3.473 1.002 -8.102 1 85.56 422 LEU B CA 1
ATOM 9195 C C . LEU B 1 422 ? 2.654 0.307 -9.188 1 85.56 422 LEU B C 1
ATOM 9197 O O . LEU B 1 422 ? 2.68 -0.921 -9.297 1 85.56 422 LEU B O 1
ATOM 9201 N N . ARG B 1 423 ? 2.045 1.107 -10.086 1 88.12 423 ARG B N 1
ATOM 9202 C CA . ARG B 1 423 ? 1.291 0.552 -11.203 1 88.12 423 ARG B CA 1
ATOM 9203 C C . ARG B 1 423 ? 2.217 -0.15 -12.195 1 88.12 423 ARG B C 1
ATOM 9205 O O . ARG B 1 423 ? 1.867 -1.197 -12.742 1 88.12 423 ARG B O 1
ATOM 9212 N N . LEU B 1 424 ? 3.352 0.462 -12.375 1 89 424 LEU B N 1
ATOM 9213 C CA . LEU B 1 424 ? 4.328 -0.121 -13.289 1 89 424 LEU B CA 1
ATOM 9214 C C . LEU B 1 424 ? 4.77 -1.498 -12.805 1 89 424 LEU B C 1
ATOM 9216 O O . LEU B 1 424 ? 5 -2.4 -13.609 1 89 424 LEU B O 1
ATOM 9220 N N . CYS B 1 425 ? 4.984 -1.713 -11.531 1 89.94 425 CYS B N 1
ATOM 9221 C CA . CYS B 1 425 ? 5.367 -3.006 -10.977 1 89.94 425 CYS B CA 1
ATOM 9222 C C . CYS B 1 425 ? 4.301 -4.059 -11.266 1 89.94 425 CYS B C 1
ATOM 9224 O O . CYS B 1 425 ? 4.625 -5.191 -11.633 1 89.94 425 CYS B O 1
ATOM 9226 N N . ILE B 1 426 ? 3.016 -3.725 -11.18 1 89.75 426 ILE B N 1
ATOM 9227 C CA . ILE B 1 426 ? 1.915 -4.656 -11.406 1 89.75 426 ILE B CA 1
ATOM 9228 C C . ILE B 1 426 ? 1.834 -5.008 -12.891 1 89.75 426 ILE B C 1
ATOM 9230 O O . ILE B 1 426 ? 1.614 -6.168 -13.25 1 89.75 426 ILE B O 1
ATOM 9234 N N . ASP B 1 427 ? 2.072 -3.99 -13.766 1 91.81 427 ASP B N 1
ATOM 9235 C CA . ASP B 1 427 ? 2.074 -4.238 -15.203 1 91.81 427 ASP B CA 1
ATOM 9236 C C . ASP B 1 427 ? 3.189 -5.207 -15.594 1 91.81 427 ASP B C 1
ATOM 9238 O O . ASP B 1 427 ? 3.006 -6.055 -16.469 1 91.81 427 ASP B O 1
ATOM 9242 N N . LYS B 1 428 ? 4.309 -5.051 -14.969 1 93.25 428 LYS B N 1
ATOM 9243 C CA . LYS B 1 428 ? 5.422 -5.957 -15.234 1 93.25 428 LYS B CA 1
ATOM 9244 C C . LYS B 1 428 ? 5.098 -7.375 -14.773 1 93.25 428 LYS B C 1
ATOM 9246 O O . LYS B 1 428 ? 5.492 -8.344 -15.422 1 93.25 428 LYS B O 1
ATOM 9251 N N . MET B 1 429 ? 4.383 -7.535 -13.641 1 93 429 MET B N 1
ATOM 9252 C CA . MET B 1 429 ? 3.953 -8.852 -13.18 1 93 429 MET B CA 1
ATOM 9253 C C . MET B 1 429 ? 3.01 -9.5 -14.18 1 93 429 MET B C 1
ATOM 9255 O O . MET B 1 429 ? 3.098 -10.703 -14.43 1 93 429 MET B O 1
ATOM 9259 N N . LEU B 1 430 ? 2.133 -8.695 -14.82 1 91.62 430 LEU B N 1
ATOM 9260 C CA . LEU B 1 430 ? 1.197 -9.203 -15.82 1 91.62 430 LEU B CA 1
ATOM 9261 C C . LEU B 1 430 ? 1.936 -9.672 -17.062 1 91.62 430 LEU B C 1
ATOM 9263 O O . LEU B 1 430 ? 1.558 -10.672 -17.688 1 91.62 430 LEU B O 1
ATOM 9267 N N . THR B 1 431 ? 2.963 -8.945 -17.391 1 94.56 431 THR B N 1
ATOM 9268 C CA . THR B 1 431 ? 3.773 -9.336 -18.547 1 94.56 431 THR B CA 1
ATOM 9269 C C . THR B 1 431 ? 4.484 -10.664 -18.266 1 94.56 431 THR B C 1
ATOM 9271 O O . THR B 1 431 ? 4.602 -11.508 -19.156 1 94.56 431 THR B O 1
ATOM 9274 N N . LEU B 1 432 ? 4.992 -10.859 -17.047 1 93.62 432 LEU B N 1
ATOM 9275 C CA . LEU B 1 432 ? 5.664 -12.094 -16.656 1 93.62 432 LEU B CA 1
ATOM 9276 C C . LEU B 1 432 ? 4.695 -13.273 -16.672 1 93.62 432 LEU B C 1
ATOM 9278 O O . LEU B 1 432 ? 5.066 -14.375 -17.078 1 93.62 432 LEU B O 1
ATOM 9282 N N . GLU B 1 433 ? 3.453 -13 -16.25 1 92.25 433 GLU B N 1
ATOM 9283 C CA . GLU B 1 433 ? 2.418 -14.023 -16.328 1 92.25 433 GLU B CA 1
ATOM 9284 C C . GLU B 1 433 ? 2.129 -14.414 -17.766 1 92.25 433 GLU B C 1
ATOM 9286 O O . GLU B 1 433 ? 1.958 -15.602 -18.078 1 92.25 433 GLU B O 1
ATOM 9291 N N . ASN B 1 434 ? 2.096 -13.453 -18.688 1 92.88 434 ASN B N 1
ATOM 9292 C CA . ASN B 1 434 ? 1.828 -13.703 -20.094 1 92.88 434 ASN B CA 1
ATOM 9293 C C . ASN B 1 434 ? 2.951 -14.5 -20.75 1 92.88 434 ASN B C 1
ATOM 9295 O O . ASN B 1 434 ? 2.727 -15.211 -21.734 1 92.88 434 ASN B O 1
ATOM 9299 N N . ASP B 1 435 ? 4.133 -14.477 -20.156 1 94.25 435 ASP B N 1
ATOM 9300 C CA . ASP B 1 435 ? 5.301 -15.164 -20.703 1 94.25 435 ASP B CA 1
ATOM 9301 C C . ASP B 1 435 ? 5.309 -16.641 -20.312 1 94.25 435 ASP B C 1
ATOM 9303 O O . ASP B 1 435 ? 6.113 -17.422 -20.828 1 94.25 435 ASP B O 1
ATOM 9307 N N . ILE B 1 436 ? 4.375 -17.047 -19.422 1 95.44 436 ILE B N 1
ATOM 9308 C CA . ILE B 1 436 ? 4.273 -18.453 -19.047 1 95.44 436 ILE B CA 1
ATOM 9309 C C . ILE B 1 436 ? 3.742 -19.25 -20.234 1 95.44 436 ILE B C 1
ATOM 9311 O O . ILE B 1 436 ? 2.67 -18.953 -20.766 1 95.44 436 ILE B O 1
ATOM 9315 N N . ASP B 1 437 ? 4.535 -20.188 -20.719 1 96.06 437 ASP B N 1
ATOM 9316 C CA . ASP B 1 437 ? 4.164 -21.047 -21.828 1 96.06 437 ASP B CA 1
ATOM 9317 C C . ASP B 1 437 ? 4.141 -22.516 -21.406 1 96.06 437 ASP B C 1
ATOM 9319 O O . ASP B 1 437 ? 5.164 -23.203 -21.453 1 96.06 437 ASP B O 1
ATOM 9323 N N . PRO B 1 438 ? 2.932 -23.047 -21.109 1 95.56 438 PRO B N 1
ATOM 9324 C CA . PRO B 1 438 ? 2.809 -24.422 -20.625 1 95.56 438 PRO B CA 1
ATOM 9325 C C . PRO B 1 438 ? 3.328 -25.453 -21.625 1 95.56 438 PRO B C 1
ATOM 9327 O O . PRO B 1 438 ? 3.941 -26.438 -21.219 1 95.56 438 PRO B O 1
ATOM 9330 N N . THR B 1 439 ? 3.146 -25.203 -22.922 1 95.12 439 THR B N 1
ATOM 9331 C CA . THR B 1 439 ? 3.588 -26.141 -23.938 1 95.12 439 THR B CA 1
ATOM 9332 C C . THR B 1 439 ? 5.113 -26.188 -24.016 1 95.12 439 THR B C 1
ATOM 9334 O O . THR B 1 439 ? 5.699 -27.266 -24.125 1 95.12 439 THR B O 1
ATOM 9337 N N . ALA B 1 440 ? 5.719 -25.047 -23.922 1 94.38 440 ALA B N 1
ATOM 9338 C CA . ALA B 1 440 ? 7.18 -24.984 -23.938 1 94.38 440 ALA B CA 1
ATOM 9339 C C . ALA B 1 440 ? 7.781 -25.656 -22.719 1 94.38 440 ALA B C 1
ATOM 9341 O O . ALA B 1 440 ? 8.812 -26.328 -22.812 1 94.38 440 ALA B O 1
ATOM 9342 N N . ASP B 1 441 ? 7.133 -25.531 -21.594 1 95.62 441 ASP B N 1
ATOM 9343 C CA . ASP B 1 441 ? 7.637 -26.125 -20.359 1 95.62 441 ASP B CA 1
ATOM 9344 C C . ASP B 1 441 ? 7.5 -27.641 -20.406 1 95.62 441 ASP B C 1
ATOM 9346 O O . ASP B 1 441 ? 8.375 -28.359 -19.922 1 95.62 441 ASP B O 1
ATOM 9350 N N . LEU B 1 442 ? 6.352 -28.047 -20.938 1 94.25 442 LEU B N 1
ATOM 9351 C CA . LEU B 1 442 ? 6.152 -29.484 -21.047 1 94.25 442 LEU B CA 1
ATOM 9352 C C . LEU B 1 442 ? 7.184 -30.109 -21.984 1 94.25 442 LEU B C 1
ATOM 9354 O O . LEU B 1 442 ? 7.734 -31.172 -21.703 1 94.25 442 LEU B O 1
ATOM 9358 N N . LEU B 1 443 ? 7.457 -29.484 -23.125 1 92.44 443 LEU B N 1
ATOM 9359 C CA . LEU B 1 443 ? 8.445 -29.953 -24.078 1 92.44 443 LEU B CA 1
ATOM 9360 C C . LEU B 1 443 ? 9.836 -29.969 -23.469 1 92.44 443 LEU B C 1
ATOM 9362 O O . LEU B 1 443 ? 10.625 -30.891 -23.719 1 92.44 443 LEU B O 1
ATOM 9366 N N . GLN B 1 444 ? 10.133 -28.953 -22.688 1 91.5 444 GLN B N 1
ATOM 9367 C CA . GLN B 1 444 ? 11.43 -28.891 -22.016 1 91.5 444 GLN B CA 1
ATOM 9368 C C . GLN B 1 444 ? 11.609 -30.047 -21.047 1 91.5 444 GLN B C 1
ATOM 9370 O O . GLN B 1 444 ? 12.719 -30.578 -20.906 1 91.5 444 GLN B O 1
ATOM 9375 N N . LEU B 1 445 ? 10.539 -30.375 -20.328 1 92.62 445 LEU B N 1
ATOM 9376 C CA . LEU B 1 445 ? 10.586 -31.5 -19.406 1 92.62 445 LEU B CA 1
ATOM 9377 C C . LEU B 1 445 ? 10.859 -32.812 -20.156 1 92.62 445 LEU B C 1
ATOM 9379 O O . LEU B 1 445 ? 11.648 -33.625 -19.703 1 92.62 445 LEU B O 1
ATOM 9383 N N . LEU B 1 446 ? 10.258 -32.938 -21.344 1 91.44 446 LEU B N 1
ATOM 9384 C CA . LEU B 1 446 ? 10.391 -34.156 -22.156 1 91.44 446 LEU B CA 1
ATOM 9385 C C . LEU B 1 446 ? 11.805 -34.281 -22.719 1 91.44 446 LEU B C 1
ATOM 9387 O O . LEU B 1 446 ? 12.406 -35.344 -22.656 1 91.44 446 LEU B O 1
ATOM 9391 N N . VAL B 1 447 ? 12.367 -33.25 -23.172 1 87.94 447 VAL B N 1
ATOM 9392 C CA . VAL B 1 447 ? 13.664 -33.25 -23.828 1 87.94 447 VAL B CA 1
ATOM 9393 C C . VAL B 1 447 ? 14.773 -33.469 -22.812 1 87.94 447 VAL B C 1
ATOM 9395 O O . VAL B 1 447 ? 15.734 -34.188 -23.062 1 87.94 447 VAL B O 1
ATOM 9398 N N . LYS B 1 448 ? 14.586 -32.938 -21.672 1 89.38 448 LYS B N 1
ATOM 9399 C CA . LYS B 1 448 ? 15.656 -32.969 -20.688 1 89.38 448 LYS B CA 1
ATOM 9400 C C . LYS B 1 448 ? 15.664 -34.281 -19.922 1 89.38 448 LYS B C 1
ATOM 9402 O O . LYS B 1 448 ? 16.719 -34.781 -19.547 1 89.38 448 LYS B O 1
ATOM 9407 N N . TYR B 1 449 ? 14.43 -34.812 -19.672 1 91.19 449 TYR B N 1
ATOM 9408 C CA . TYR B 1 449 ? 14.406 -35.938 -18.734 1 91.19 449 TYR B CA 1
ATOM 9409 C C . TYR B 1 449 ? 13.93 -37.219 -19.422 1 91.19 449 TYR B C 1
ATOM 9411 O O . TYR B 1 449 ? 13.523 -38.188 -18.766 1 91.19 449 TYR B O 1
ATOM 9419 N N . LYS B 1 450 ? 13.953 -37.25 -20.703 1 89.69 450 LYS B N 1
ATOM 9420 C CA . LYS B 1 450 ? 13.578 -38.469 -21.422 1 89.69 450 LYS B CA 1
ATOM 9421 C C . LYS B 1 450 ? 14.508 -39.625 -21.078 1 89.69 450 LYS B C 1
ATOM 9423 O O . LYS B 1 450 ? 15.711 -39.438 -20.875 1 89.69 450 LYS B O 1
ATOM 9428 N N . THR B 1 451 ? 14.086 -40.75 -20.812 1 89.69 451 THR B N 1
ATOM 9429 C CA . THR B 1 451 ? 14.883 -41.875 -20.391 1 89.69 451 THR B CA 1
ATOM 9430 C C . THR B 1 451 ? 15.016 -42.906 -21.516 1 89.69 451 THR B C 1
ATOM 9432 O O . THR B 1 451 ? 16.078 -43.5 -21.703 1 89.69 451 THR B O 1
ATOM 9435 N N . GLY B 1 452 ? 13.938 -43.219 -22.312 1 88 452 GLY B N 1
ATOM 9436 C CA . GLY B 1 452 ? 14.008 -44.219 -23.375 1 88 452 GLY B CA 1
ATOM 9437 C C . GLY B 1 452 ? 12.703 -44.375 -24.125 1 88 452 GLY B C 1
ATOM 9438 O O . GLY B 1 452 ? 11.672 -43.844 -23.703 1 88 452 GLY B O 1
ATOM 9439 N N . SER B 1 453 ? 12.812 -45.188 -25.25 1 88.44 453 SER B N 1
ATOM 9440 C CA . SER B 1 453 ? 11.633 -45.406 -26.094 1 88.44 453 SER B CA 1
ATOM 9441 C C . SER B 1 453 ? 10.961 -46.719 -25.75 1 88.44 453 SER B C 1
ATOM 9443 O O . SER B 1 453 ? 11.516 -47.531 -25 1 88.44 453 SER B O 1
ATOM 9445 N N . PHE B 1 454 ? 9.688 -46.875 -26.141 1 89.19 454 PHE B N 1
ATOM 9446 C CA . PHE B 1 454 ? 8.906 -48.094 -25.938 1 89.19 454 PHE B CA 1
ATOM 9447 C C . PHE B 1 454 ? 9.531 -49.25 -26.672 1 89.19 454 PHE B C 1
ATOM 9449 O O . PHE B 1 454 ? 9.609 -49.25 -27.906 1 89.19 454 PHE B O 1
ATOM 9456 N N . LYS B 1 455 ? 10.125 -50.219 -25.953 1 88.5 455 LYS B N 1
ATOM 9457 C CA . LYS B 1 455 ? 10.719 -51.406 -26.5 1 88.5 455 LYS B CA 1
ATOM 9458 C C . LYS B 1 455 ? 10.227 -52.656 -25.75 1 88.5 455 LYS B C 1
ATOM 9460 O O . LYS B 1 455 ? 10.867 -53.125 -24.797 1 88.5 455 LYS B O 1
ATOM 9465 N N . PRO B 1 456 ? 9.102 -53.188 -26.312 1 91.5 456 PRO B N 1
ATOM 9466 C CA . PRO B 1 456 ? 8.562 -54.375 -25.641 1 91.5 456 PRO B CA 1
ATOM 9467 C C . PRO B 1 456 ? 9.477 -55.594 -25.781 1 91.5 456 PRO B C 1
ATOM 9469 O O . PRO B 1 456 ? 10.07 -55.812 -26.844 1 91.5 456 PRO B O 1
ATOM 9472 N N . GLN B 1 457 ? 9.688 -56.344 -24.719 1 89.56 457 GLN B N 1
ATOM 9473 C CA . GLN B 1 457 ? 10.461 -57.562 -24.703 1 89.56 457 GLN B CA 1
ATOM 9474 C C . GLN B 1 457 ? 9.57 -58.781 -24.469 1 89.56 457 GLN B C 1
ATOM 9476 O O . GLN B 1 457 ? 9.18 -59.062 -23.344 1 89.56 457 GLN B O 1
ATOM 9481 N N . ALA B 1 458 ? 9.352 -59.469 -25.578 1 91.75 458 ALA B N 1
ATOM 9482 C CA . ALA B 1 458 ? 8.469 -60.656 -25.484 1 91.75 458 ALA B CA 1
ATOM 9483 C C . ALA B 1 458 ? 9.094 -61.719 -24.625 1 91.75 458 ALA B C 1
ATOM 9485 O O . ALA B 1 458 ? 10.32 -61.906 -24.609 1 91.75 458 ALA B O 1
ATOM 9486 N N . ILE B 1 459 ? 8.227 -62.406 -23.922 1 92.19 459 ILE B N 1
ATOM 9487 C CA . ILE B 1 459 ? 8.672 -63.531 -23.109 1 92.19 459 ILE B CA 1
ATOM 9488 C C . ILE B 1 459 ? 8.625 -64.812 -23.953 1 92.19 459 ILE B C 1
ATOM 9490 O O . ILE B 1 459 ? 7.57 -65.188 -24.484 1 92.19 459 ILE B O 1
ATOM 9494 N N . VAL B 1 460 ? 9.727 -65.438 -24.125 1 91.56 460 VAL B N 1
ATOM 9495 C CA . VAL B 1 460 ? 9.828 -66.562 -25.016 1 91.56 460 VAL B CA 1
ATOM 9496 C C . VAL B 1 460 ? 9.93 -67.875 -24.188 1 91.56 460 VAL B C 1
ATOM 9498 O O . VAL B 1 460 ? 10.641 -67.938 -23.172 1 91.56 460 VAL B O 1
ATOM 9501 N N . TYR B 1 461 ? 9.133 -68.875 -24.562 1 92.94 461 TYR B N 1
ATOM 9502 C CA . TYR B 1 461 ? 9.242 -70.188 -24.016 1 92.94 461 TYR B CA 1
ATOM 9503 C C . TYR B 1 461 ? 10.398 -70.938 -24.641 1 92.94 461 TYR B C 1
ATOM 9505 O O . TYR B 1 461 ? 10.375 -71.25 -25.844 1 92.94 461 TYR B O 1
ATOM 9513 N N . ASN B 1 462 ? 11.398 -71.25 -23.891 1 90.69 462 ASN B N 1
ATOM 9514 C CA . ASN B 1 462 ? 12.594 -71.875 -24.375 1 90.69 462 ASN B CA 1
ATOM 9515 C C . ASN B 1 462 ? 12.516 -73.438 -24.156 1 90.69 462 ASN B C 1
ATOM 9517 O O . ASN B 1 462 ? 13.047 -73.938 -23.156 1 90.69 462 ASN B O 1
ATOM 9521 N N . ASN B 1 463 ? 11.938 -74.062 -25.172 1 90.31 463 ASN B N 1
ATOM 9522 C CA . ASN B 1 463 ? 11.922 -75.5 -25.125 1 90.31 463 ASN B CA 1
ATOM 9523 C C . ASN B 1 463 ? 13.297 -76.062 -25.422 1 90.31 463 ASN B C 1
ATOM 9525 O O . ASN B 1 463 ? 13.969 -75.625 -26.375 1 90.31 463 ASN B O 1
ATOM 9529 N N . TYR B 1 464 ? 13.719 -77 -24.719 1 89.62 464 TYR B N 1
ATOM 9530 C CA . TYR B 1 464 ? 15.055 -77.562 -24.812 1 89.62 464 TYR B CA 1
ATOM 9531 C C . TYR B 1 464 ? 15.258 -78.312 -26.141 1 89.62 464 TYR B C 1
ATOM 9533 O O . TYR B 1 464 ? 16.328 -78.188 -26.75 1 89.62 464 TYR B O 1
ATOM 9541 N N . TYR B 1 465 ? 14.289 -78.938 -26.625 1 87.88 465 TYR B N 1
ATOM 9542 C CA . TYR B 1 465 ? 14.422 -79.812 -27.797 1 87.88 465 TYR B CA 1
ATOM 9543 C C . TYR B 1 465 ? 14.062 -79 -29.062 1 87.88 465 TYR B C 1
ATOM 9545 O O . TYR B 1 465 ? 14.711 -79.188 -30.109 1 87.88 465 TYR B O 1
ATOM 9553 N N . ASN B 1 466 ? 13.023 -78.188 -29.031 1 87 466 ASN B N 1
ATOM 9554 C CA . ASN B 1 466 ? 12.562 -77.375 -30.156 1 87 466 ASN B CA 1
ATOM 9555 C C . ASN B 1 466 ? 12.422 -75.938 -29.781 1 87 466 ASN B C 1
ATOM 9557 O O . ASN B 1 466 ? 11.312 -75.375 -29.703 1 87 466 ASN B O 1
ATOM 9561 N N . PRO B 1 467 ? 13.555 -75.375 -29.766 1 86.5 467 PRO B N 1
ATOM 9562 C CA . PRO B 1 467 ? 13.484 -73.938 -29.375 1 86.5 467 PRO B CA 1
ATOM 9563 C C . PRO B 1 467 ? 12.758 -73.062 -30.406 1 86.5 467 PRO B C 1
ATOM 9565 O O . PRO B 1 467 ? 13.016 -73.188 -31.609 1 86.5 467 PRO B O 1
ATOM 9568 N N . GLY B 1 468 ? 11.727 -72.25 -29.969 1 84.69 468 GLY B N 1
ATOM 9569 C CA . GLY B 1 468 ? 11.086 -71.25 -30.797 1 84.69 468 GLY B CA 1
ATOM 9570 C C . GLY B 1 468 ? 9.875 -71.812 -31.547 1 84.69 468 GLY B C 1
ATOM 9571 O O . GLY B 1 468 ? 9.164 -71.062 -32.219 1 84.69 468 GLY B O 1
ATOM 9572 N N . SER B 1 469 ? 9.594 -73 -31.438 1 86.44 469 SER B N 1
ATOM 9573 C CA . SER B 1 469 ? 8.555 -73.625 -32.25 1 86.44 469 SER B CA 1
ATOM 9574 C C . SER B 1 469 ? 7.168 -73.438 -31.656 1 86.44 469 SER B C 1
ATOM 9576 O O . SER B 1 469 ? 6.156 -73.562 -32.344 1 86.44 469 SER B O 1
ATOM 9578 N N . PHE B 1 470 ? 7.176 -72.875 -30.453 1 85.88 470 PHE B N 1
ATOM 9579 C CA . PHE B 1 470 ? 5.895 -72.875 -29.766 1 85.88 470 PHE B CA 1
ATOM 9580 C C . PHE B 1 470 ? 5.316 -71.438 -29.734 1 85.88 470 PHE B C 1
ATOM 9582 O O . PHE B 1 470 ? 4.301 -71.188 -29.094 1 85.88 470 PHE B O 1
ATOM 9589 N N . GLN B 1 471 ? 5.965 -70.562 -30.359 1 90.81 471 GLN B N 1
ATOM 9590 C CA . GLN B 1 471 ? 5.449 -69.188 -30.453 1 90.81 471 GLN B CA 1
ATOM 9591 C C . GLN B 1 471 ? 5.977 -68.5 -31.688 1 90.81 471 GLN B C 1
ATOM 9593 O O . GLN B 1 471 ? 6.957 -68.938 -32.281 1 90.81 471 GLN B O 1
ATOM 9598 N N . ASN B 1 472 ? 5.328 -67.438 -32.094 1 93.19 472 ASN B N 1
ATOM 9599 C CA . ASN B 1 472 ? 5.695 -66.688 -33.312 1 93.19 472 ASN B CA 1
ATOM 9600 C C . ASN B 1 472 ? 6.398 -65.375 -33 1 93.19 472 ASN B C 1
ATOM 9602 O O . ASN B 1 472 ? 7.211 -64.875 -33.781 1 93.19 472 ASN B O 1
ATOM 9606 N N . PHE B 1 473 ? 6.031 -64.812 -31.859 1 95 473 PHE B N 1
ATOM 9607 C CA . PHE B 1 473 ? 6.582 -63.5 -31.516 1 95 473 PHE B CA 1
ATOM 9608 C C . PHE B 1 473 ? 7.785 -63.656 -30.578 1 95 473 PHE B C 1
ATOM 9610 O O . PHE B 1 473 ? 7.816 -64.562 -29.75 1 95 473 PHE B O 1
ATOM 9617 N N . GLY B 1 474 ? 8.773 -62.812 -30.672 1 93.75 474 GLY B N 1
ATOM 9618 C CA . GLY B 1 474 ? 9.938 -62.781 -29.797 1 93.75 474 GLY B CA 1
ATOM 9619 C C . GLY B 1 474 ? 11.031 -63.75 -30.25 1 93.75 474 GLY B C 1
ATOM 9620 O O . GLY B 1 474 ? 12.078 -63.844 -29.594 1 93.75 474 GLY B O 1
ATOM 9621 N N . VAL B 1 475 ? 10.781 -64.438 -31.266 1 94.12 475 VAL B N 1
ATOM 9622 C CA . VAL B 1 475 ? 11.766 -65.375 -31.781 1 94.12 475 VAL B CA 1
ATOM 9623 C C . VAL B 1 475 ? 12.664 -64.688 -32.812 1 94.12 475 VAL B C 1
ATOM 9625 O O . VAL B 1 475 ? 12.219 -63.781 -33.531 1 94.12 475 VAL B O 1
ATOM 9628 N N . ASP B 1 476 ? 13.906 -65.125 -32.781 1 94.19 476 ASP B N 1
ATOM 9629 C CA . ASP B 1 476 ? 14.859 -64.5 -33.719 1 94.19 476 ASP B CA 1
ATOM 9630 C C . ASP B 1 476 ? 14.406 -64.75 -35.156 1 94.19 476 ASP B C 1
ATOM 9632 O O . ASP B 1 476 ? 13.812 -65.75 -35.5 1 94.19 476 ASP B O 1
ATOM 9636 N N . LEU B 1 477 ? 14.68 -63.812 -36 1 94.56 477 LEU B N 1
ATOM 9637 C CA . LEU B 1 477 ? 14.18 -63.812 -37.375 1 94.56 477 LEU B CA 1
ATOM 9638 C C . LEU B 1 477 ? 14.695 -65 -38.156 1 94.56 477 LEU B C 1
ATOM 9640 O O . LEU B 1 477 ? 13.945 -65.625 -38.906 1 94.56 477 LEU B O 1
ATOM 9644 N N . GLU B 1 478 ? 15.93 -65.438 -37.906 1 94.5 478 GLU B N 1
ATOM 9645 C CA . GLU B 1 478 ? 16.531 -66.562 -38.625 1 94.5 478 GLU B CA 1
ATOM 9646 C C . GLU B 1 478 ? 15.867 -67.875 -38.219 1 94.5 478 GLU B C 1
ATOM 9648 O O . GLU B 1 478 ? 15.555 -68.688 -39.062 1 94.5 478 GLU B O 1
ATOM 9653 N N . THR B 1 479 ? 15.695 -67.938 -37 1 93.69 479 THR B N 1
ATOM 9654 C CA . THR B 1 479 ? 15.07 -69.125 -36.469 1 93.69 479 THR B CA 1
ATOM 9655 C C . THR B 1 479 ? 13.625 -69.25 -36.938 1 93.69 479 THR B C 1
ATOM 9657 O O . THR B 1 479 ? 13.164 -70.312 -37.312 1 93.69 479 THR B O 1
ATOM 9660 N N . ARG B 1 480 ? 12.914 -68.188 -36.969 1 93.19 480 ARG B N 1
ATOM 9661 C CA . ARG B 1 480 ? 11.516 -68.125 -37.406 1 93.19 480 ARG B CA 1
ATOM 9662 C C . ARG B 1 480 ? 11.391 -68.5 -38.875 1 93.19 480 ARG B C 1
ATOM 9664 O O . ARG B 1 480 ? 10.5 -69.25 -39.281 1 93.19 480 ARG B O 1
ATOM 9671 N N . CYS B 1 481 ? 12.273 -68 -39.688 1 94.5 481 CYS B N 1
ATOM 9672 C CA . CYS B 1 481 ? 12.258 -68.312 -41.094 1 94.5 481 CYS B CA 1
ATOM 9673 C C . CYS B 1 481 ? 12.57 -69.75 -41.375 1 94.5 481 CYS B C 1
ATOM 9675 O O . CYS B 1 481 ? 11.984 -70.375 -42.281 1 94.5 481 CYS B O 1
ATOM 9677 N N . ARG B 1 482 ? 13.484 -70.25 -40.594 1 93.31 482 ARG B N 1
ATOM 9678 C CA . ARG B 1 482 ? 13.836 -71.688 -40.719 1 93.31 482 ARG B CA 1
ATOM 9679 C C . ARG B 1 482 ? 12.648 -72.562 -40.375 1 93.31 482 ARG B C 1
ATOM 9681 O O . ARG B 1 482 ? 12.367 -73.5 -41.094 1 93.31 482 ARG B O 1
ATOM 9688 N N . LEU B 1 483 ? 12.008 -72.188 -39.375 1 90.75 483 LEU B N 1
ATOM 9689 C CA . LEU B 1 483 ? 10.867 -72.938 -38.906 1 90.75 483 LEU B CA 1
ATOM 9690 C C . LEU B 1 483 ? 9.695 -72.875 -39.875 1 90.75 483 LEU B C 1
ATOM 9692 O O . LEU B 1 483 ? 8.953 -73.812 -40.062 1 90.75 483 LEU B O 1
ATOM 9696 N N . ASP B 1 484 ? 9.555 -71.688 -40.5 1 92.12 484 ASP B N 1
ATOM 9697 C CA . ASP B 1 484 ? 8.492 -71.438 -41.469 1 92.12 484 ASP B CA 1
ATOM 9698 C C . ASP B 1 484 ? 8.875 -72 -42.844 1 92.12 484 ASP B C 1
ATOM 9700 O O . ASP B 1 484 ? 8.023 -72.125 -43.719 1 92.12 484 ASP B O 1
ATOM 9704 N N . LYS B 1 485 ? 10.109 -72.312 -43.062 1 91.44 485 LYS B N 1
ATOM 9705 C CA . LYS B 1 485 ? 10.648 -72.75 -44.344 1 91.44 485 LYS B CA 1
ATOM 9706 C C . LYS B 1 485 ? 10.453 -71.75 -45.438 1 91.44 485 LYS B C 1
ATOM 9708 O O . LYS B 1 485 ? 10.086 -72.062 -46.562 1 91.44 485 LYS B O 1
ATOM 9713 N N . LYS B 1 486 ? 10.555 -70.562 -45.094 1 93.69 486 LYS B N 1
ATOM 9714 C CA . LYS B 1 486 ? 10.453 -69.438 -45.969 1 93.69 486 LYS B CA 1
ATOM 9715 C C . LYS B 1 486 ? 11.547 -68.375 -45.688 1 93.69 486 LYS B C 1
ATOM 9717 O O . LYS B 1 486 ? 12.117 -68.375 -44.594 1 93.69 486 LYS B O 1
ATOM 9722 N N . VAL B 1 487 ? 11.82 -67.562 -46.562 1 94.38 487 VAL B N 1
ATOM 9723 C CA . VAL B 1 487 ? 12.867 -66.5 -46.406 1 94.38 487 VAL B CA 1
ATOM 9724 C C . VAL B 1 487 ? 12.336 -65.312 -45.625 1 94.38 487 VAL B C 1
ATOM 9726 O O . VAL B 1 487 ? 13.102 -64.625 -44.969 1 94.38 487 VAL B O 1
ATOM 9729 N N . VAL B 1 488 ? 11.062 -65.125 -45.75 1 96 488 VAL B N 1
ATOM 9730 C CA . VAL B 1 488 ? 10.367 -64.125 -44.938 1 96 488 VAL B CA 1
ATOM 9731 C C . VAL B 1 488 ? 9.391 -64.812 -44 1 96 488 VAL B C 1
ATOM 9733 O O . VAL B 1 488 ? 8.703 -65.75 -44.375 1 96 488 VAL B O 1
ATOM 9736 N N . PRO B 1 489 ? 9.391 -64.312 -42.719 1 94.94 489 PRO B N 1
ATOM 9737 C CA . PRO B 1 489 ? 8.445 -64.938 -41.812 1 94.94 489 PRO B CA 1
ATOM 9738 C C . PRO B 1 489 ? 7.012 -64.938 -42.312 1 94.94 489 PRO B C 1
ATOM 9740 O O . PRO B 1 489 ? 6.559 -63.938 -42.906 1 94.94 489 PRO B O 1
ATOM 9743 N N . LEU B 1 490 ? 6.367 -66 -42.062 1 94.81 490 LEU B N 1
ATOM 9744 C CA . LEU B 1 490 ? 5.023 -66.188 -42.594 1 94.81 490 LEU B CA 1
ATOM 9745 C C . LEU B 1 490 ? 4.066 -65.125 -42.094 1 94.81 490 LEU B C 1
ATOM 9747 O O . LEU B 1 490 ? 3.172 -64.688 -42.812 1 94.81 490 LEU B O 1
ATOM 9751 N N . ILE B 1 491 ? 4.227 -64.688 -40.938 1 94.25 491 ILE B N 1
ATOM 9752 C CA . ILE B 1 491 ? 3.334 -63.719 -40.312 1 94.25 491 ILE B CA 1
ATOM 9753 C C . ILE B 1 491 ? 3.434 -62.375 -41.062 1 94.25 491 ILE B C 1
ATOM 9755 O O . ILE B 1 491 ? 2.414 -61.75 -41.344 1 94.25 491 ILE B O 1
ATOM 9759 N N . ILE B 1 492 ? 4.586 -61.906 -41.375 1 95.56 492 ILE B N 1
ATOM 9760 C CA . ILE B 1 492 ? 4.824 -60.625 -42.062 1 95.56 492 ILE B CA 1
ATOM 9761 C C . ILE B 1 492 ? 4.312 -60.688 -43.5 1 95.56 492 ILE B C 1
ATOM 9763 O O . ILE B 1 492 ? 3.572 -59.812 -43.906 1 95.56 492 ILE B O 1
ATOM 9767 N N . SER B 1 493 ? 4.699 -61.719 -44.188 1 95.31 493 SER B N 1
ATOM 9768 C CA . SER B 1 493 ? 4.281 -61.844 -45.594 1 95.31 493 SER B CA 1
ATOM 9769 C C . SER B 1 493 ? 2.766 -61.969 -45.688 1 95.31 493 SER B C 1
ATOM 9771 O O . SER B 1 493 ? 2.152 -61.375 -46.594 1 95.31 493 SER B O 1
ATOM 9773 N N . SER B 1 494 ? 2.23 -62.75 -44.781 1 95.88 494 SER B N 1
ATOM 9774 C CA . SER B 1 494 ? 0.787 -62.969 -44.812 1 95.88 494 SER B CA 1
ATOM 9775 C C . SER B 1 494 ? 0.028 -61.688 -44.5 1 95.88 494 SER B C 1
ATOM 9777 O O . SER B 1 494 ? -0.994 -61.406 -45.125 1 95.88 494 SER B O 1
ATOM 9779 N N . ILE B 1 495 ? 0.496 -60.938 -43.531 1 95.94 495 ILE B N 1
ATOM 9780 C CA . ILE B 1 495 ? -0.19 -59.719 -43.156 1 95.94 495 ILE B CA 1
ATOM 9781 C C . ILE B 1 495 ? -0.121 -58.719 -44.281 1 95.94 495 ILE B C 1
ATOM 9783 O O . ILE B 1 495 ? -1.115 -58.062 -44.625 1 95.94 495 ILE B O 1
ATOM 9787 N N . PHE B 1 496 ? 1.021 -58.5 -44.938 1 95.75 496 PHE B N 1
ATOM 9788 C CA . PHE B 1 496 ? 1.156 -57.562 -46.031 1 95.75 496 PHE B CA 1
ATOM 9789 C C . PHE B 1 496 ? 0.287 -58 -47.219 1 95.75 496 PHE B C 1
ATOM 9791 O O . PHE B 1 496 ? -0.318 -57.156 -47.906 1 95.75 496 PHE B O 1
ATOM 9798 N N . SER B 1 497 ? 0.234 -59.281 -47.438 1 95.25 497 SER B N 1
ATOM 9799 C CA . SER B 1 497 ? -0.642 -59.781 -48.5 1 95.25 497 SER B CA 1
ATOM 9800 C C . SER B 1 497 ? -2.107 -59.531 -48.156 1 95.25 497 SER B C 1
ATOM 9802 O O . SER B 1 497 ? -2.896 -59.219 -49.062 1 95.25 497 SER B O 1
ATOM 9804 N N . TYR B 1 498 ? -2.414 -59.719 -46.969 1 95 498 TYR B N 1
ATOM 9805 C CA . TYR B 1 498 ? -3.771 -59.438 -46.531 1 95 498 TYR B CA 1
ATOM 9806 C C . TYR B 1 498 ? -4.109 -57.969 -46.719 1 95 498 TYR B C 1
ATOM 9808 O O . TYR B 1 498 ? -5.199 -57.625 -47.188 1 95 498 TYR B O 1
ATOM 9816 N N . MET B 1 499 ? -3.197 -57.094 -46.312 1 94.25 499 MET B N 1
ATOM 9817 C CA . MET B 1 499 ? -3.404 -55.656 -46.438 1 94.25 499 MET B CA 1
ATOM 9818 C C . MET B 1 499 ? -3.559 -55.25 -47.906 1 94.25 499 MET B C 1
ATOM 9820 O O . MET B 1 499 ? -4.363 -54.375 -48.219 1 94.25 499 MET B O 1
ATOM 9824 N N . ASP B 1 500 ? -2.818 -55.844 -48.781 1 92.44 500 ASP B N 1
ATOM 9825 C CA . ASP B 1 500 ? -2.922 -55.562 -50.219 1 92.44 500 ASP B CA 1
ATOM 9826 C C . ASP B 1 500 ? -4.309 -55.938 -50.75 1 92.44 500 ASP B C 1
ATOM 9828 O O . ASP B 1 500 ? -4.812 -55.281 -51.656 1 92.44 500 ASP B O 1
ATOM 9832 N N . LYS B 1 501 ? -4.852 -56.906 -50.125 1 91.5 501 LYS B N 1
ATOM 9833 C CA . LYS B 1 501 ? -6.18 -57.344 -50.531 1 91.5 501 LYS B CA 1
ATOM 9834 C C . LYS B 1 501 ? -7.262 -56.406 -50.031 1 91.5 501 LYS B C 1
ATOM 9836 O O . LYS B 1 501 ? -8.305 -56.25 -50.688 1 91.5 501 LYS B O 1
ATOM 9841 N N . ILE B 1 502 ? -7.008 -55.75 -49 1 90.81 502 ILE B N 1
ATOM 9842 C CA . ILE B 1 502 ? -8.016 -54.906 -48.375 1 90.81 502 ILE B CA 1
ATOM 9843 C C . ILE B 1 502 ? -7.934 -53.5 -48.938 1 90.81 502 ILE B C 1
ATOM 9845 O O . ILE B 1 502 ? -8.922 -52.781 -48.938 1 90.81 502 ILE B O 1
ATOM 9849 N N . TYR B 1 503 ? -6.82 -53.031 -49.531 1 91 503 TYR B N 1
ATOM 9850 C CA . TYR B 1 503 ? -6.57 -51.656 -49.969 1 91 503 TYR B CA 1
ATOM 9851 C C . TYR B 1 503 ? -7.625 -51.188 -50.969 1 91 503 TYR B C 1
ATOM 9853 O O . TYR B 1 503 ? -8.156 -50.094 -50.844 1 91 503 TYR B O 1
ATOM 9861 N N . PRO B 1 504 ? -8.016 -52.031 -51.938 1 88.44 504 PRO B N 1
ATOM 9862 C CA . PRO B 1 504 ? -8.992 -51.562 -52.938 1 88.44 504 PRO B CA 1
ATOM 9863 C C . PRO B 1 504 ? -10.383 -51.375 -52.344 1 88.44 504 PRO B C 1
ATOM 9865 O O . PRO B 1 504 ? -11.188 -50.594 -52.906 1 88.44 504 PRO B O 1
ATOM 9868 N N . ASP B 1 505 ? -10.641 -51.938 -51.25 1 89.12 505 ASP B N 1
ATOM 9869 C CA . ASP B 1 505 ? -11.961 -51.844 -50.625 1 89.12 505 ASP B CA 1
ATOM 9870 C C . ASP B 1 505 ? -12.062 -50.594 -49.75 1 89.12 505 ASP B C 1
ATOM 9872 O O . ASP B 1 505 ? -13.148 -50.25 -49.281 1 89.12 505 ASP B O 1
ATOM 9876 N N . LEU B 1 506 ? -10.945 -49.969 -49.562 1 88.88 506 LEU B N 1
ATOM 9877 C CA . LEU B 1 506 ? -10.945 -48.781 -48.719 1 88.88 506 LEU B CA 1
ATOM 9878 C C . LEU B 1 506 ? -11.422 -47.562 -49.5 1 88.88 506 LEU B C 1
ATOM 9880 O O . LEU B 1 506 ? -11.164 -47.438 -50.719 1 88.88 506 LEU B O 1
ATOM 9884 N N . PRO B 1 507 ? -12.195 -46.625 -48.938 1 85.75 507 PRO B N 1
ATOM 9885 C CA . PRO B 1 507 ? -12.922 -45.562 -49.625 1 85.75 507 PRO B CA 1
ATOM 9886 C C . PRO B 1 507 ? -11.984 -44.531 -50.25 1 85.75 507 PRO B C 1
ATOM 9888 O O . PRO B 1 507 ? -12.281 -44 -51.344 1 85.75 507 PRO B O 1
ATOM 9891 N N . ASN B 1 508 ? -10.969 -44.125 -49.531 1 86.06 508 ASN B N 1
ATOM 9892 C CA . ASN B 1 508 ? -10.133 -43.031 -50.062 1 86.06 508 ASN B CA 1
ATOM 9893 C C . ASN B 1 508 ? -8.664 -43.25 -49.719 1 86.06 508 ASN B C 1
ATOM 9895 O O . ASN B 1 508 ? -8.336 -44.094 -48.875 1 86.06 508 ASN B O 1
ATOM 9899 N N . ASP B 1 509 ? -7.805 -42.5 -50.312 1 86.44 509 ASP B N 1
ATOM 9900 C CA . ASP B 1 509 ? -6.359 -42.594 -50.125 1 86.44 509 ASP B CA 1
ATOM 9901 C C . ASP B 1 509 ? -5.938 -42.094 -48.75 1 86.44 509 ASP B C 1
ATOM 9903 O O . ASP B 1 509 ? -4.957 -42.594 -48.188 1 86.44 509 ASP B O 1
ATOM 9907 N N . LYS B 1 510 ? -6.742 -41.219 -48.281 1 86.88 510 LYS B N 1
ATOM 9908 C CA . LYS B 1 510 ? -6.426 -40.719 -46.938 1 86.88 510 LYS B CA 1
ATOM 9909 C C . LYS B 1 510 ? -6.594 -41.812 -45.875 1 86.88 510 LYS B C 1
ATOM 9911 O O . LYS B 1 510 ? -5.797 -41.906 -44.938 1 86.88 510 LYS B O 1
ATOM 9916 N N . VAL B 1 511 ? -7.523 -42.562 -46.125 1 90 511 VAL B N 1
ATOM 9917 C CA . VAL B 1 511 ? -7.785 -43.656 -45.188 1 90 511 VAL B CA 1
ATOM 9918 C C . VAL B 1 511 ? -6.703 -44.719 -45.312 1 90 511 VAL B C 1
ATOM 9920 O O . VAL B 1 511 ? -6.242 -45.281 -44.344 1 90 511 VAL B O 1
ATOM 9923 N N . ARG B 1 512 ? -6.266 -44.969 -46.5 1 89.88 512 ARG B N 1
ATOM 9924 C CA . ARG B 1 512 ? -5.223 -45.969 -46.75 1 89.88 512 ARG B CA 1
ATOM 9925 C C . ARG B 1 512 ? -3.922 -45.562 -46.062 1 89.88 512 ARG B C 1
ATOM 9927 O O . ARG B 1 512 ? -3.227 -46.438 -45.5 1 89.88 512 ARG B O 1
ATOM 9934 N N . THR B 1 513 ? -3.662 -44.281 -46.062 1 89.62 513 THR B N 1
ATOM 9935 C CA . THR B 1 513 ? -2.422 -43.812 -45.469 1 89.62 513 THR B CA 1
ATOM 9936 C C . THR B 1 513 ? -2.555 -43.75 -43.938 1 89.62 513 THR B C 1
ATOM 9938 O O . THR B 1 513 ? -1.609 -44.062 -43.219 1 89.62 513 THR B O 1
ATOM 9941 N N . SER B 1 514 ? -3.725 -43.406 -43.5 1 91.81 514 SER B N 1
ATOM 9942 C CA . SER B 1 514 ? -3.945 -43.188 -42.062 1 91.81 514 SER B CA 1
ATOM 9943 C C . SER B 1 514 ? -3.924 -44.531 -41.312 1 91.81 514 SER B C 1
ATOM 9945 O O . SER B 1 514 ? -3.654 -44.531 -40.094 1 91.81 514 SER B O 1
ATOM 9947 N N . ILE B 1 515 ? -4.086 -45.594 -41.938 1 93 515 ILE B N 1
ATOM 9948 C CA . ILE B 1 515 ? -4.102 -46.906 -41.312 1 93 515 ILE B CA 1
ATOM 9949 C C . ILE B 1 515 ? -2.754 -47.188 -40.656 1 93 515 ILE B C 1
ATOM 9951 O O . ILE B 1 515 ? -2.695 -47.781 -39.562 1 93 515 ILE B O 1
ATOM 9955 N N . TRP B 1 516 ? -1.703 -46.75 -41.188 1 93.12 516 TRP B N 1
ATOM 9956 C CA . TRP B 1 516 ? -0.359 -47.062 -40.719 1 93.12 516 TRP B CA 1
ATOM 9957 C C . TRP B 1 516 ? 0.152 -46.031 -39.75 1 93.12 516 TRP B C 1
ATOM 9959 O O . TRP B 1 516 ? 1.115 -46.25 -39 1 93.12 516 TRP B O 1
ATOM 9969 N N . THR B 1 517 ? -0.526 -44.875 -39.719 1 90.06 517 THR B N 1
ATOM 9970 C CA . THR B 1 517 ? -0.006 -43.812 -38.906 1 90.06 517 THR B CA 1
ATOM 9971 C C . THR B 1 517 ? -0.918 -43.562 -37.719 1 90.06 517 THR B C 1
ATOM 9973 O O . THR B 1 517 ? -0.513 -42.906 -36.75 1 90.06 517 THR B O 1
ATOM 9976 N N . ASP B 1 518 ? -2.082 -44.094 -37.781 1 89.94 518 ASP B N 1
ATOM 9977 C CA . ASP B 1 518 ? -3.047 -43.875 -36.688 1 89.94 518 ASP B CA 1
ATOM 9978 C C . ASP B 1 518 ? -2.617 -44.562 -35.406 1 89.94 518 ASP B C 1
ATOM 9980 O O . ASP B 1 518 ? -2.02 -45.625 -35.438 1 89.94 518 ASP B O 1
ATOM 9984 N N . SER B 1 519 ? -2.965 -43.875 -34.344 1 87.25 519 SER B N 1
ATOM 9985 C CA . SER B 1 519 ? -2.697 -44.438 -33.031 1 87.25 519 SER B CA 1
ATOM 9986 C C . SER B 1 519 ? -3.779 -45.438 -32.625 1 87.25 519 SER B C 1
ATOM 9988 O O . SER B 1 519 ? -4.973 -45.156 -32.75 1 87.25 519 SER B O 1
ATOM 9990 N N . VAL B 1 520 ? -3.35 -46.625 -32.344 1 91.94 520 VAL B N 1
ATOM 9991 C CA . VAL B 1 520 ? -4.258 -47.688 -31.938 1 91.94 520 VAL B CA 1
ATOM 9992 C C . VAL B 1 520 ? -4.043 -48 -30.453 1 91.94 520 VAL B C 1
ATOM 9994 O O . VAL B 1 520 ? -2.928 -47.906 -29.953 1 91.94 520 VAL B O 1
ATOM 9997 N N . LYS B 1 521 ? -5.121 -48.406 -29.812 1 92.31 521 LYS B N 1
ATOM 9998 C CA . LYS B 1 521 ? -5.008 -48.844 -28.422 1 92.31 521 LYS B CA 1
ATOM 9999 C C . LYS B 1 521 ? -4.148 -50.094 -28.312 1 92.31 521 LYS B C 1
ATOM 10001 O O . LYS B 1 521 ? -4.352 -51.062 -29.047 1 92.31 521 LYS B O 1
ATOM 10006 N N . LEU B 1 522 ? -3.256 -50 -27.406 1 93.75 522 LEU B N 1
ATOM 10007 C CA . LEU B 1 522 ? -2.297 -51.062 -27.25 1 93.75 522 LEU B CA 1
ATOM 10008 C C . LEU B 1 522 ? -3.002 -52.375 -26.859 1 93.75 522 LEU B C 1
ATOM 10010 O O . LEU B 1 522 ? -2.553 -53.469 -27.219 1 93.75 522 LEU B O 1
ATOM 10014 N N . SER B 1 523 ? -4.16 -52.25 -26.172 1 94.06 523 SER B N 1
ATOM 10015 C CA . SER B 1 523 ? -4.91 -53.438 -25.734 1 94.06 523 SER B CA 1
ATOM 10016 C C . SER B 1 523 ? -5.438 -54.219 -26.922 1 94.06 523 SER B C 1
ATOM 10018 O O . SER B 1 523 ? -5.406 -55.469 -26.922 1 94.06 523 SER B O 1
ATOM 10020 N N . LEU B 1 524 ? -5.867 -53.531 -27.938 1 94.62 524 LEU B N 1
ATOM 10021 C CA . LEU B 1 524 ? -6.375 -54.188 -29.141 1 94.62 524 LEU B CA 1
ATOM 10022 C C . LEU B 1 524 ? -5.246 -54.875 -29.906 1 94.62 524 LEU B C 1
ATOM 10024 O O . LEU B 1 524 ? -5.418 -56 -30.422 1 94.62 524 LEU B O 1
ATOM 10028 N N . THR B 1 525 ? -4.129 -54.219 -29.922 1 95.69 525 THR B N 1
ATOM 10029 C CA . THR B 1 525 ? -2.963 -54.781 -30.594 1 95.69 525 THR B CA 1
ATOM 10030 C C . THR B 1 525 ? -2.502 -56.062 -29.875 1 95.69 525 THR B C 1
ATOM 10032 O O . THR B 1 525 ? -2.207 -57.062 -30.531 1 95.69 525 THR B O 1
ATOM 10035 N N . HIS B 1 526 ? -2.459 -56 -28.578 1 94.94 526 HIS B N 1
ATOM 10036 C CA . HIS B 1 526 ? -2.021 -57.156 -27.797 1 94.94 526 HIS B CA 1
ATOM 10037 C C . HIS B 1 526 ? -3.004 -58.312 -27.938 1 94.94 526 HIS B C 1
ATOM 10039 O O . HIS B 1 526 ? -2.6 -59.469 -27.906 1 94.94 526 HIS B O 1
ATOM 10045 N N . GLN B 1 527 ? -4.297 -58 -28.062 1 94.19 527 GLN B N 1
ATOM 10046 C CA . GLN B 1 527 ? -5.305 -59.031 -28.25 1 94.19 527 GLN B CA 1
ATOM 10047 C C . GLN B 1 527 ? -5.055 -59.812 -29.531 1 94.19 527 GLN B C 1
ATOM 10049 O O . GLN B 1 527 ? -5.059 -61.031 -29.531 1 94.19 527 GLN B O 1
ATOM 10054 N N . LEU B 1 528 ? -4.855 -59.094 -30.594 1 95 528 LEU B N 1
ATOM 10055 C CA . LEU B 1 528 ? -4.59 -59.75 -31.875 1 95 528 LEU B CA 1
ATOM 10056 C C . LEU B 1 528 ? -3.254 -60.5 -31.844 1 95 528 LEU B C 1
ATOM 10058 O O . LEU B 1 528 ? -3.125 -61.594 -32.406 1 95 528 LEU B O 1
ATOM 10062 N N . ARG B 1 529 ? -2.203 -59.875 -31.266 1 95.81 529 ARG B N 1
ATOM 10063 C CA . ARG B 1 529 ? -0.895 -60.5 -31.109 1 95.81 529 ARG B CA 1
ATOM 10064 C C . ARG B 1 529 ? -1.016 -61.844 -30.391 1 95.81 529 ARG B C 1
ATOM 10066 O O . ARG B 1 529 ? -0.379 -62.844 -30.781 1 95.81 529 ARG B O 1
ATOM 10073 N N . ASN B 1 530 ? -1.866 -61.844 -29.297 1 92.62 530 ASN B N 1
ATOM 10074 C CA . ASN B 1 530 ? -2.047 -63.062 -28.516 1 92.62 530 ASN B CA 1
ATOM 10075 C C . ASN B 1 530 ? -2.678 -64.188 -29.359 1 92.62 530 ASN B C 1
ATOM 10077 O O . ASN B 1 530 ? -2.303 -65.375 -29.219 1 92.62 530 ASN B O 1
ATOM 10081 N N . LEU B 1 531 ? -3.598 -63.844 -30.219 1 92 531 LEU B N 1
ATOM 10082 C CA . LEU B 1 531 ? -4.242 -64.812 -31.094 1 92 531 LEU B CA 1
ATOM 10083 C C . LEU B 1 531 ? -3.252 -65.375 -32.125 1 92 531 LEU B C 1
ATOM 10085 O O . LEU B 1 531 ? -3.271 -66.562 -32.406 1 92 531 LEU B O 1
ATOM 10089 N N . LEU B 1 532 ? -2.336 -64.562 -32.562 1 94.19 532 LEU B N 1
ATOM 10090 C CA . LEU B 1 532 ? -1.382 -65 -33.594 1 94.19 532 LEU B CA 1
ATOM 10091 C C . LEU B 1 532 ? -0.199 -65.688 -33 1 94.19 532 LEU B C 1
ATOM 10093 O O . LEU B 1 532 ? 0.505 -66.438 -33.688 1 94.19 532 LEU B O 1
ATOM 10097 N N . ASN B 1 533 ? 0.041 -65.5 -31.703 1 91.75 533 ASN B N 1
ATOM 10098 C CA . ASN B 1 533 ? 1.212 -66.062 -31.031 1 91.75 533 ASN B CA 1
ATOM 10099 C C . ASN B 1 533 ? 0.963 -67.5 -30.594 1 91.75 533 ASN B C 1
ATOM 10101 O O . ASN B 1 533 ? 1.902 -68.312 -30.469 1 91.75 533 ASN B O 1
ATOM 10105 N N . LYS B 1 534 ? -0.23 -67.875 -30.312 1 81.19 534 LYS B N 1
ATOM 10106 C CA . LYS B 1 534 ? -0.568 -69.188 -29.734 1 81.19 534 LYS B CA 1
ATOM 10107 C C . LYS B 1 534 ? -0.581 -70.312 -30.797 1 81.19 534 LYS B C 1
ATOM 10109 O O . LYS B 1 534 ? -0.335 -71.438 -30.484 1 81.19 534 LYS B O 1
ATOM 10114 N N . GLN B 1 535 ? -0.668 -69.938 -32.062 1 80.12 535 GLN B N 1
ATOM 10115 C CA . GLN B 1 535 ? -0.858 -70.938 -33.094 1 80.12 535 GLN B CA 1
ATOM 10116 C C . GLN B 1 535 ? 0.368 -71.062 -34 1 80.12 535 GLN B C 1
ATOM 10118 O O . GLN B 1 535 ? 1.034 -70.062 -34.25 1 80.12 535 GLN B O 1
ATOM 10123 N N . GLN B 1 536 ? 0.736 -72.312 -34.281 1 83.62 536 GLN B N 1
ATOM 10124 C CA . GLN B 1 536 ? 1.771 -72.5 -35.281 1 83.62 536 GLN B CA 1
ATOM 10125 C C . GLN B 1 536 ? 1.174 -72.562 -36.688 1 83.62 536 GLN B C 1
ATOM 10127 O O . GLN B 1 536 ? 0.175 -73.25 -36.906 1 83.62 536 GLN B O 1
ATOM 10132 N N . PHE B 1 537 ? 1.79 -71.75 -37.531 1 87.75 537 PHE B N 1
ATOM 10133 C CA . PHE B 1 537 ? 1.203 -71.625 -38.844 1 87.75 537 PHE B CA 1
ATOM 10134 C C . PHE B 1 537 ? 2.016 -72.375 -39.875 1 87.75 537 PHE B C 1
ATOM 10136 O O . PHE B 1 537 ? 3.246 -72.438 -39.812 1 87.75 537 PHE B O 1
ATOM 10143 N N . HIS B 1 538 ? 1.274 -73.062 -40.75 1 83.81 538 HIS B N 1
ATOM 10144 C CA . HIS B 1 538 ? 1.94 -73.75 -41.844 1 83.81 538 HIS B CA 1
ATOM 10145 C C . HIS B 1 538 ? 1.651 -73.125 -43.188 1 83.81 538 HIS B C 1
ATOM 10147 O O . HIS B 1 538 ? 2.406 -73.312 -44.125 1 83.81 538 HIS B O 1
ATOM 10153 N N . ASN B 1 539 ? 0.578 -72.438 -43.156 1 87.38 539 ASN B N 1
ATOM 10154 C CA . ASN B 1 539 ? 0.193 -71.812 -44.406 1 87.38 539 ASN B CA 1
ATOM 10155 C C . ASN B 1 539 ? -0.373 -70.375 -44.156 1 87.38 539 ASN B C 1
ATOM 10157 O O . ASN B 1 539 ? -0.764 -70.062 -43.062 1 87.38 539 ASN B O 1
ATOM 10161 N N . GLU B 1 540 ? -0.43 -69.625 -45.188 1 90.38 540 GLU B N 1
ATOM 10162 C CA . GLU B 1 540 ? -0.925 -68.25 -45.156 1 90.38 540 GLU B CA 1
ATOM 10163 C C . GLU B 1 540 ? -2.424 -68.188 -44.875 1 90.38 540 GLU B C 1
ATOM 10165 O O . GLU B 1 540 ? -2.92 -67.25 -44.25 1 90.38 540 GLU B O 1
ATOM 10170 N N . GLY B 1 541 ? -3.084 -69.125 -45.25 1 89.31 541 GLY B N 1
ATOM 10171 C CA . GLY B 1 541 ? -4.527 -69.25 -45.094 1 89.31 541 GLY B CA 1
ATOM 10172 C C . GLY B 1 541 ? -4.965 -69.25 -43.656 1 89.31 541 GLY B C 1
ATOM 10173 O O . GLY B 1 541 ? -5.988 -68.625 -43.312 1 89.31 541 GLY B O 1
ATOM 10174 N N . GLU B 1 542 ? -4.191 -69.812 -42.781 1 91.19 542 GLU B N 1
ATOM 10175 C CA . GLU B 1 542 ? -4.512 -69.875 -41.375 1 91.19 542 GLU B CA 1
ATOM 10176 C C . GLU B 1 542 ? -4.445 -68.5 -40.719 1 91.19 542 GLU B C 1
ATOM 10178 O O . GLU B 1 542 ? -5.27 -68.188 -39.875 1 91.19 542 GLU B O 1
ATOM 10183 N N . ILE B 1 543 ? -3.482 -67.75 -41.188 1 93.38 543 ILE B N 1
ATOM 10184 C CA . ILE B 1 543 ? -3.309 -66.438 -40.656 1 93.38 543 ILE B CA 1
ATOM 10185 C C . ILE B 1 543 ? -4.426 -65.5 -41.188 1 93.38 543 ILE B C 1
ATOM 10187 O O . ILE B 1 543 ? -4.973 -64.688 -40.438 1 93.38 543 ILE B O 1
ATOM 10191 N N . PHE B 1 544 ? -4.914 -65.688 -42.469 1 93.56 544 PHE B N 1
ATOM 10192 C CA . PHE B 1 544 ? -6.008 -64.938 -43.031 1 93.56 544 PHE B CA 1
ATOM 10193 C C . PHE B 1 544 ? -7.309 -65.188 -42.281 1 93.56 544 PHE B C 1
ATOM 10195 O O . PHE B 1 544 ? -8.109 -64.25 -42.094 1 93.56 544 PHE B O 1
ATOM 10202 N N . ASP B 1 545 ? -7.41 -66.375 -41.875 1 92.56 545 ASP B N 1
ATOM 10203 C CA . ASP B 1 545 ? -8.617 -66.75 -41.125 1 92.56 545 ASP B CA 1
ATOM 10204 C C . ASP B 1 545 ? -8.695 -66 -39.781 1 92.56 545 ASP B C 1
ATOM 10206 O O . ASP B 1 545 ? -9.758 -65.562 -39.375 1 92.56 545 ASP B O 1
ATOM 10210 N N . ILE B 1 546 ? -7.574 -65.938 -39.125 1 92.81 546 ILE B N 1
ATOM 10211 C CA . ILE B 1 546 ? -7.523 -65.312 -37.844 1 92.81 546 ILE B CA 1
ATOM 10212 C C . ILE B 1 546 ? -7.785 -63.812 -38 1 92.81 546 ILE B C 1
ATOM 10214 O O . ILE B 1 546 ? -8.539 -63.219 -37.25 1 92.81 546 ILE B O 1
ATOM 10218 N N . LEU B 1 547 ? -7.199 -63.156 -39.031 1 93.75 547 LEU B N 1
ATOM 10219 C CA . LEU B 1 547 ? -7.344 -61.75 -39.312 1 93.75 547 LEU B CA 1
ATOM 10220 C C . LEU B 1 547 ? -8.773 -61.406 -39.688 1 93.75 547 LEU B C 1
ATOM 10222 O O . LEU B 1 547 ? -9.32 -60.375 -39.281 1 93.75 547 LEU B O 1
ATOM 10226 N N . SER B 1 548 ? -9.406 -62.281 -40.438 1 91.44 548 SER B N 1
ATOM 10227 C CA . SER B 1 548 ? -10.773 -62.062 -40.906 1 91.44 548 SER B CA 1
ATOM 10228 C C . SER B 1 548 ? -11.781 -62.281 -39.781 1 91.44 548 SER B C 1
ATOM 10230 O O . SER B 1 548 ? -12.781 -61.562 -39.688 1 91.44 548 SER B O 1
ATOM 10232 N N . THR B 1 549 ? -11.539 -63.219 -38.969 1 91.25 549 THR B N 1
ATOM 10233 C CA . THR B 1 549 ? -12.469 -63.594 -37.906 1 91.25 549 THR B CA 1
ATOM 10234 C C . THR B 1 549 ? -12.398 -62.594 -36.75 1 91.25 549 THR B C 1
ATOM 10236 O O . THR B 1 549 ? -13.391 -62.375 -36.062 1 91.25 549 THR B O 1
ATOM 10239 N N . SER B 1 550 ? -11.266 -62.062 -36.531 1 88.88 550 SER B N 1
ATOM 10240 C CA . SER B 1 550 ? -11.086 -61.156 -35.406 1 88.88 550 SER B CA 1
ATOM 10241 C C . SER B 1 550 ? -11.883 -59.844 -35.625 1 88.88 550 SER B C 1
ATOM 10243 O O . SER B 1 550 ? -12.211 -59.156 -34.688 1 88.88 550 SER B O 1
ATOM 10245 N N . LYS B 1 551 ? -12.266 -59.438 -36.812 1 88.38 551 LYS B N 1
ATOM 10246 C CA . LYS B 1 551 ? -13.047 -58.281 -37.188 1 88.38 551 LYS B CA 1
ATOM 10247 C C . LYS B 1 551 ? -12.43 -57 -36.656 1 88.38 551 LYS B C 1
ATOM 10249 O O . LYS B 1 551 ? -13.141 -56.094 -36.219 1 88.38 551 LYS B O 1
ATOM 10254 N N . LEU B 1 552 ? -11.195 -57 -36.531 1 90.75 552 LEU B N 1
ATOM 10255 C CA . LEU B 1 552 ? -10.5 -55.812 -36.031 1 90.75 552 LEU B CA 1
ATOM 10256 C C . LEU B 1 552 ? -10.18 -54.875 -37.188 1 90.75 552 LEU B C 1
ATOM 10258 O O . LEU B 1 552 ? -10.164 -55.281 -38.344 1 90.75 552 LEU B O 1
ATOM 10262 N N . GLU B 1 553 ? -10.023 -53.656 -36.875 1 92.75 553 GLU B N 1
ATOM 10263 C CA . GLU B 1 553 ? -9.727 -52.625 -37.875 1 92.75 553 GLU B CA 1
ATOM 10264 C C . GLU B 1 553 ? -8.352 -52.844 -38.5 1 92.75 553 GLU B C 1
ATOM 10266 O O . GLU B 1 553 ? -7.434 -53.312 -37.844 1 92.75 553 GLU B O 1
ATOM 10271 N N . PRO B 1 554 ? -8.18 -52.406 -39.75 1 94 554 PRO B N 1
ATOM 10272 C CA . PRO B 1 554 ? -6.891 -52.562 -40.438 1 94 554 PRO B CA 1
ATOM 10273 C C . PRO B 1 554 ? -5.754 -51.844 -39.688 1 94 554 PRO B C 1
ATOM 10275 O O . PRO B 1 554 ? -4.602 -52.281 -39.75 1 94 554 PRO B O 1
ATOM 10278 N N . SER B 1 555 ? -6.133 -50.812 -39.031 1 95.19 555 SER B N 1
ATOM 10279 C CA . SER B 1 555 ? -5.102 -50.094 -38.281 1 95.19 555 SER B CA 1
ATOM 10280 C C . SER B 1 555 ? -4.531 -50.969 -37.156 1 95.19 555 SER B C 1
ATOM 10282 O O . SER B 1 555 ? -3.348 -50.875 -36.812 1 95.19 555 SER B O 1
ATOM 10284 N N . THR B 1 556 ? -5.305 -51.75 -36.531 1 96.31 556 THR B N 1
ATOM 10285 C CA . THR B 1 556 ? -4.855 -52.688 -35.5 1 96.31 556 THR B CA 1
ATOM 10286 C C . THR B 1 556 ? -3.916 -53.719 -36.062 1 96.31 556 THR B C 1
ATOM 10288 O O . THR B 1 556 ? -2.93 -54.094 -35.438 1 96.31 556 THR B O 1
ATOM 10291 N N . ILE B 1 557 ? -4.258 -54.188 -37.25 1 96.12 557 ILE B N 1
ATOM 10292 C CA . ILE B 1 557 ? -3.412 -55.156 -37.938 1 96.12 557 ILE B CA 1
ATOM 10293 C C . ILE B 1 557 ? -2.047 -54.531 -38.219 1 96.12 557 ILE B C 1
ATOM 10295 O O . ILE B 1 557 ? -1.013 -55.188 -38.031 1 96.12 557 ILE B O 1
ATOM 10299 N N . ALA B 1 558 ? -2.094 -53.281 -38.656 1 95.44 558 ALA B N 1
ATOM 10300 C CA . ALA B 1 558 ? -0.847 -52.562 -38.938 1 95.44 558 ALA B CA 1
ATOM 10301 C C . ALA B 1 558 ? -0.017 -52.438 -37.656 1 95.44 558 ALA B C 1
ATOM 10303 O O . ALA B 1 558 ? 1.211 -52.531 -37.688 1 95.44 558 ALA B O 1
ATOM 10304 N N . SER B 1 559 ? -0.703 -52.219 -36.562 1 95.56 559 SER B N 1
ATOM 10305 C CA . SER B 1 559 ? -0.016 -52.062 -35.312 1 95.56 559 SER B CA 1
ATOM 10306 C C . SER B 1 559 ? 0.662 -53.375 -34.875 1 95.56 559 SER B C 1
ATOM 10308 O O . SER B 1 559 ? 1.699 -53.344 -34.188 1 95.56 559 SER B O 1
ATOM 10310 N N . VAL B 1 560 ? 0.103 -54.438 -35.188 1 96.19 560 VAL B N 1
ATOM 10311 C CA . VAL B 1 560 ? 0.669 -55.75 -34.812 1 96.19 560 VAL B CA 1
ATOM 10312 C C . VAL B 1 560 ? 1.991 -55.969 -35.531 1 96.19 560 VAL B C 1
ATOM 10314 O O . VAL B 1 560 ? 2.922 -56.562 -35 1 96.19 560 VAL B O 1
ATOM 10317 N N . VAL B 1 561 ? 2.049 -55.531 -36.781 1 96.44 561 VAL B N 1
ATOM 10318 C CA . VAL B 1 561 ? 3.297 -55.625 -37.531 1 96.44 561 VAL B CA 1
ATOM 10319 C C . VAL B 1 561 ? 4.391 -54.844 -36.844 1 96.44 561 VAL B C 1
ATOM 10321 O O . VAL B 1 561 ? 5.523 -55.312 -36.688 1 96.44 561 VAL B O 1
ATOM 10324 N N . LYS B 1 562 ? 3.994 -53.688 -36.438 1 94.88 562 LYS B N 1
ATOM 10325 C CA . LYS B 1 562 ? 4.953 -52.844 -35.75 1 94.88 562 LYS B CA 1
ATOM 10326 C C . LYS B 1 562 ? 5.441 -53.5 -34.469 1 94.88 562 LYS B C 1
ATOM 10328 O O . LYS B 1 562 ? 6.645 -53.531 -34.188 1 94.88 562 LYS B O 1
ATOM 10333 N N . ILE B 1 563 ? 4.535 -54.031 -33.656 1 95.44 563 ILE B N 1
ATOM 10334 C CA . ILE B 1 563 ? 4.887 -54.656 -32.406 1 95.44 563 ILE B CA 1
ATOM 10335 C C . ILE B 1 563 ? 5.758 -55.875 -32.656 1 95.44 563 ILE B C 1
ATOM 10337 O O . ILE B 1 563 ? 6.684 -56.188 -31.906 1 95.44 563 ILE B O 1
ATOM 10341 N N . TYR B 1 564 ? 5.414 -56.688 -33.719 1 97.06 564 TYR B N 1
ATOM 10342 C CA . TYR B 1 564 ? 6.223 -57.844 -34.062 1 97.06 564 TYR B CA 1
ATOM 10343 C C . TYR B 1 564 ? 7.676 -57.469 -34.312 1 97.06 564 TYR B C 1
ATOM 10345 O O . TYR B 1 564 ? 8.594 -58.125 -33.812 1 97.06 564 TYR B O 1
ATOM 10353 N N . LEU B 1 565 ? 7.816 -56.406 -35.062 1 95.75 565 LEU B N 1
ATOM 10354 C CA . LEU B 1 565 ? 9.164 -55.938 -35.375 1 95.75 565 LEU B CA 1
ATOM 10355 C C . LEU B 1 565 ? 9.875 -55.438 -34.125 1 95.75 565 LEU B C 1
ATOM 10357 O O . LEU B 1 565 ? 11.078 -55.625 -33.969 1 95.75 565 LEU B O 1
ATOM 10361 N N . LEU B 1 566 ? 9.164 -54.812 -33.281 1 93.94 566 LEU B N 1
ATOM 10362 C CA . LEU B 1 566 ? 9.742 -54.281 -32.031 1 93.94 566 LEU B CA 1
ATOM 10363 C C . LEU B 1 566 ? 10.125 -55.375 -31.078 1 93.94 566 LEU B C 1
ATOM 10365 O O . LEU B 1 566 ? 11.07 -55.25 -30.297 1 93.94 566 LEU B O 1
ATOM 10369 N N . GLU B 1 567 ? 9.375 -56.469 -31.094 1 94.88 567 GLU B N 1
ATOM 10370 C CA . GLU B 1 567 ? 9.586 -57.562 -30.156 1 94.88 567 GLU B CA 1
ATOM 10371 C C . GLU B 1 567 ? 10.719 -58.469 -30.609 1 94.88 567 GLU B C 1
ATOM 10373 O O . GLU B 1 567 ? 11.117 -59.375 -29.875 1 94.88 567 GLU B O 1
ATOM 10378 N N . LEU B 1 568 ? 11.273 -58.25 -31.766 1 94.75 568 LEU B N 1
ATOM 10379 C CA . LEU B 1 568 ? 12.406 -59.031 -32.219 1 94.75 568 LEU B CA 1
ATOM 10380 C C . LEU B 1 568 ? 13.602 -58.844 -31.281 1 94.75 568 LEU B C 1
ATOM 10382 O O . LEU B 1 568 ? 13.875 -57.75 -30.828 1 94.75 568 LEU B O 1
ATOM 10386 N N . PRO B 1 569 ? 14.211 -60 -30.922 1 92.56 569 PRO B N 1
ATOM 10387 C CA . PRO B 1 569 ? 15.391 -59.812 -30.078 1 92.56 569 PRO B CA 1
ATOM 10388 C C . PRO B 1 569 ? 16.453 -58.938 -30.719 1 92.56 569 PRO B C 1
ATOM 10390 O O . PRO B 1 569 ? 17.047 -58.094 -30.047 1 92.56 569 PRO B O 1
ATOM 10393 N N . ASP B 1 570 ? 16.719 -59.188 -32 1 92.62 570 ASP B N 1
ATOM 10394 C CA . ASP B 1 570 ? 17.547 -58.281 -32.812 1 92.62 570 ASP B CA 1
ATOM 10395 C C . ASP B 1 570 ? 16.688 -57.5 -33.812 1 92.62 570 ASP B C 1
ATOM 10397 O O . ASP B 1 570 ? 15.875 -58.125 -34.531 1 92.62 570 ASP B O 1
ATOM 10401 N N . PRO B 1 571 ? 16.859 -56.219 -33.75 1 92.88 571 PRO B N 1
ATOM 10402 C CA . PRO B 1 571 ? 16.094 -55.469 -34.75 1 92.88 571 PRO B CA 1
ATOM 10403 C C . PRO B 1 571 ? 16.375 -55.906 -36.188 1 92.88 571 PRO B C 1
ATOM 10405 O O . PRO B 1 571 ? 17.328 -56.656 -36.438 1 92.88 571 PRO B O 1
ATOM 10408 N N . LEU B 1 572 ? 15.461 -55.469 -37.062 1 94.69 572 LEU B N 1
ATOM 10409 C CA . LEU B 1 572 ? 15.617 -55.812 -38.469 1 94.69 572 LEU B CA 1
ATOM 10410 C C . LEU B 1 572 ? 17.016 -55.5 -38.969 1 94.69 572 LEU B C 1
ATOM 10412 O O . LEU B 1 572 ? 17.594 -56.25 -39.781 1 94.69 572 LEU B O 1
ATOM 10416 N N . ILE B 1 573 ? 17.469 -54.312 -38.562 1 94.69 573 ILE B N 1
ATOM 10417 C CA . ILE B 1 573 ? 18.875 -53.938 -38.719 1 94.69 573 ILE B CA 1
ATOM 10418 C C . ILE B 1 573 ? 19.594 -54 -37.375 1 94.69 573 ILE B C 1
ATOM 10420 O O . ILE B 1 573 ? 19.438 -53.125 -36.531 1 94.69 573 ILE B O 1
ATOM 10424 N N . PRO B 1 574 ? 20.375 -55.094 -37.188 1 93.44 574 PRO B N 1
ATOM 10425 C CA . PRO B 1 574 ? 21.016 -55.312 -35.906 1 93.44 574 PRO B CA 1
ATOM 10426 C C . PRO B 1 574 ? 21.922 -54.156 -35.469 1 93.44 574 PRO B C 1
ATOM 10428 O O . PRO B 1 574 ? 22.328 -53.375 -36.312 1 93.44 574 PRO B O 1
ATOM 10431 N N . ASN B 1 575 ? 22.281 -54.094 -34.25 1 89.94 575 ASN B N 1
ATOM 10432 C CA . ASN B 1 575 ? 22.984 -52.969 -33.625 1 89.94 575 ASN B CA 1
ATOM 10433 C C . ASN B 1 575 ? 24.375 -52.781 -34.219 1 89.94 575 ASN B C 1
ATOM 10435 O O . ASN B 1 575 ? 24.859 -51.656 -34.344 1 89.94 575 ASN B O 1
ATOM 10439 N N . ASP B 1 576 ? 25 -53.844 -34.531 1 90.75 576 ASP B N 1
ATOM 10440 C CA . ASP B 1 576 ? 26.344 -53.75 -35.094 1 90.75 576 ASP B CA 1
ATOM 10441 C C . ASP B 1 576 ? 26.344 -53.062 -36.438 1 90.75 576 ASP B C 1
ATOM 10443 O O . ASP B 1 576 ? 27.234 -52.25 -36.719 1 90.75 576 ASP B O 1
ATOM 10447 N N . VAL B 1 577 ? 25.359 -53.375 -37.219 1 93.06 577 VAL B N 1
ATOM 10448 C CA . VAL B 1 577 ? 25.234 -52.781 -38.531 1 93.06 577 VAL B CA 1
ATOM 10449 C C . VAL B 1 577 ? 24.688 -51.375 -38.406 1 93.06 577 VAL B C 1
ATOM 10451 O O . VAL B 1 577 ? 25.109 -50.469 -39.125 1 93.06 577 VAL B O 1
ATOM 10454 N N . SER B 1 578 ? 23.766 -51.188 -37.5 1 91.12 578 SER B N 1
ATOM 10455 C CA . SER B 1 578 ? 23.172 -49.875 -37.344 1 91.12 578 SER B CA 1
ATOM 10456 C C . SER B 1 578 ? 24.203 -48.844 -36.875 1 91.12 578 SER B C 1
ATOM 10458 O O . SER B 1 578 ? 24.109 -47.656 -37.219 1 91.12 578 SER B O 1
ATOM 10460 N N . ASP B 1 579 ? 25.188 -49.156 -36.094 1 90.75 579 ASP B N 1
ATOM 10461 C CA . ASP B 1 579 ? 26.234 -48.25 -35.625 1 90.75 579 ASP B CA 1
ATOM 10462 C C . ASP B 1 579 ? 27.078 -47.75 -36.781 1 90.75 579 ASP B C 1
ATOM 10464 O O . ASP B 1 579 ? 27.484 -46.594 -36.812 1 90.75 579 ASP B O 1
ATOM 10468 N N . ILE B 1 580 ? 27.281 -48.625 -37.688 1 92.12 580 ILE B N 1
ATOM 10469 C CA . ILE B 1 580 ? 28.031 -48.219 -38.875 1 92.12 580 ILE B CA 1
ATOM 10470 C C . ILE B 1 580 ? 27.203 -47.25 -39.719 1 92.12 580 ILE B C 1
ATOM 10472 O O . ILE B 1 580 ? 27.734 -46.281 -40.219 1 92.12 580 ILE B O 1
ATOM 10476 N N . LEU B 1 581 ? 26 -47.562 -39.812 1 91.38 581 LEU B N 1
ATOM 10477 C CA . LEU B 1 581 ? 25.125 -46.719 -40.594 1 91.38 581 LEU B CA 1
ATOM 10478 C C . LEU B 1 581 ? 25 -45.344 -39.938 1 91.38 581 LEU B C 1
ATOM 10480 O O . LEU B 1 581 ? 24.875 -44.312 -40.625 1 91.38 581 LEU B O 1
ATOM 10484 N N . ARG B 1 582 ? 24.984 -45.281 -38.625 1 89.25 582 ARG B N 1
ATOM 10485 C CA . ARG B 1 582 ? 24.922 -44 -37.906 1 89.25 582 ARG B CA 1
ATOM 10486 C C . ARG B 1 582 ? 26.094 -43.094 -38.312 1 89.25 582 ARG B C 1
ATOM 10488 O O . ARG B 1 582 ? 25.906 -41.906 -38.5 1 89.25 582 ARG B O 1
ATOM 10495 N N . VAL B 1 583 ? 27.234 -43.656 -38.375 1 89.31 583 VAL B N 1
ATOM 10496 C CA . VAL B 1 583 ? 28.422 -42.906 -38.781 1 89.31 583 VAL B CA 1
ATOM 10497 C C . VAL B 1 583 ? 28.297 -42.469 -40.219 1 89.31 583 VAL B C 1
ATOM 10499 O O . VAL B 1 583 ? 28.656 -41.344 -40.562 1 89.31 583 VAL B O 1
ATOM 10502 N N . LEU B 1 584 ? 27.75 -43.344 -41.031 1 90.81 584 LEU B N 1
ATOM 10503 C CA . LEU B 1 584 ? 27.578 -43.062 -42.438 1 90.81 584 LEU B CA 1
ATOM 10504 C C . LEU B 1 584 ? 26.672 -41.844 -42.656 1 90.81 584 LEU B C 1
ATOM 10506 O O . LEU B 1 584 ? 26.969 -40.969 -43.438 1 90.81 584 LEU B O 1
ATOM 10510 N N . TYR B 1 585 ? 25.578 -41.844 -41.969 1 89.5 585 TYR B N 1
ATOM 10511 C CA . TYR B 1 585 ? 24.578 -40.781 -42.156 1 89.5 585 TYR B CA 1
ATOM 10512 C C . TYR B 1 585 ? 25.031 -39.5 -41.5 1 89.5 585 TYR B C 1
ATOM 10514 O O . TYR B 1 585 ? 24.531 -38.406 -41.844 1 89.5 585 TYR B O 1
ATOM 10522 N N . LEU B 1 586 ? 25.859 -39.594 -40.5 1 86.06 586 LEU B N 1
ATOM 10523 C CA . LEU B 1 586 ? 26.453 -38.406 -39.906 1 86.06 586 LEU B CA 1
ATOM 10524 C C . LEU B 1 586 ? 27.422 -37.75 -40.906 1 86.06 586 LEU B C 1
ATOM 10526 O O . LEU B 1 586 ? 27.469 -36.531 -41 1 86.06 586 LEU B O 1
ATOM 10530 N N . ASP B 1 587 ? 28.109 -38.594 -41.594 1 86.31 587 ASP B N 1
ATOM 10531 C CA . ASP B 1 587 ? 29.109 -38.125 -42.562 1 86.31 587 ASP B CA 1
ATOM 10532 C C . ASP B 1 587 ? 28.453 -37.625 -43.844 1 86.31 587 ASP B C 1
ATOM 10534 O O . ASP B 1 587 ? 28.922 -36.656 -44.438 1 86.31 587 ASP B O 1
ATOM 10538 N N . TYR B 1 588 ? 27.391 -38.406 -44.219 1 86.69 588 TYR B N 1
ATOM 10539 C CA . TYR B 1 588 ? 26.688 -38.031 -45.438 1 86.69 588 TYR B CA 1
ATOM 10540 C C . TYR B 1 588 ? 25.203 -37.844 -45.188 1 86.69 588 TYR B C 1
ATOM 10542 O O . TYR B 1 588 ? 24.375 -38.688 -45.5 1 86.69 588 TYR B O 1
ATOM 10550 N N . PRO B 1 589 ? 24.828 -36.656 -44.594 1 81.62 589 PRO B N 1
ATOM 10551 C CA . PRO B 1 589 ? 23.422 -36.406 -44.281 1 81.62 589 PRO B CA 1
ATOM 10552 C C . PRO B 1 589 ? 22.562 -36.188 -45.5 1 81.62 589 PRO B C 1
ATOM 10554 O O . PRO B 1 589 ? 23.016 -35.594 -46.469 1 81.62 589 PRO B O 1
ATOM 10557 N N . PRO B 1 590 ? 21.344 -36.906 -45.438 1 74.81 590 PRO B N 1
ATOM 10558 C CA . PRO B 1 590 ? 20.453 -36.656 -46.594 1 74.81 590 PRO B CA 1
ATOM 10559 C C . PRO B 1 590 ? 19.922 -35.219 -46.625 1 74.81 590 PRO B C 1
ATOM 10561 O O . PRO B 1 590 ? 19.859 -34.562 -45.594 1 74.81 590 PRO B O 1
ATOM 10564 N N . LEU B 1 591 ? 19.781 -34.719 -47.719 1 58.22 591 LEU B N 1
ATOM 10565 C CA . LEU B 1 591 ? 19.203 -33.406 -47.906 1 58.22 591 LEU B CA 1
ATOM 10566 C C . LEU B 1 591 ? 17.734 -33.375 -47.5 1 58.22 591 LEU B C 1
ATOM 10568 O O . LEU B 1 591 ? 16.938 -32.625 -48.094 1 58.22 591 LEU B O 1
ATOM 10572 N N . VAL B 1 592 ? 17.172 -34.281 -46.812 1 57.75 592 VAL B N 1
ATOM 10573 C CA . VAL B 1 592 ? 15.75 -34.344 -46.469 1 57.75 592 VAL B CA 1
ATOM 10574 C C . VAL B 1 592 ? 15.336 -33.062 -45.75 1 57.75 592 VAL B C 1
ATOM 10576 O O . VAL B 1 592 ? 14.141 -32.75 -45.625 1 57.75 592 VAL B O 1
ATOM 10579 N N . GLU B 1 593 ? 16.203 -32.406 -45.094 1 50.12 593 GLU B N 1
ATOM 10580 C CA . GLU B 1 593 ? 15.852 -31.297 -44.219 1 50.12 593 GLU B CA 1
ATOM 10581 C C . GLU B 1 593 ? 15.07 -30.219 -44.969 1 50.12 593 GLU B C 1
ATOM 10583 O O . GLU B 1 593 ? 14.336 -29.438 -44.344 1 50.12 593 GLU B O 1
ATOM 10588 N N . THR B 1 594 ? 15.445 -30.016 -46.312 1 40.75 594 THR B N 1
ATOM 10589 C CA . THR B 1 594 ? 14.836 -28.875 -47 1 40.75 594 THR B CA 1
ATOM 10590 C C . THR B 1 594 ? 13.32 -29.047 -47.094 1 40.75 594 THR B C 1
ATOM 10592 O O . THR B 1 594 ? 12.594 -28.094 -47.344 1 40.75 594 THR B O 1
ATOM 10595 N N . ALA B 1 595 ? 12.781 -30.312 -47.438 1 43.19 595 ALA B N 1
ATOM 10596 C CA . ALA B 1 595 ? 11.336 -30.375 -47.625 1 43.19 595 ALA B CA 1
ATOM 10597 C C . ALA B 1 595 ? 10.602 -30.172 -46.312 1 43.19 595 ALA B C 1
ATOM 10599 O O . ALA B 1 595 ? 9.422 -29.812 -46.312 1 43.19 595 ALA B O 1
ATOM 10600 N N . LEU B 1 596 ? 11.047 -30.516 -45.219 1 41.47 596 LEU B N 1
ATOM 10601 C CA . LEU B 1 596 ? 10.328 -30.281 -43.969 1 41.47 596 LEU B CA 1
ATOM 10602 C C . LEU B 1 596 ? 10.484 -28.844 -43.5 1 41.47 596 LEU B C 1
ATOM 10604 O O . LEU B 1 596 ? 9.562 -28.266 -42.906 1 41.47 596 LEU B O 1
ATOM 10608 N N . GLN B 1 597 ? 11.812 -28.344 -43.062 1 37.16 597 GLN B N 1
ATOM 10609 C CA . GLN B 1 597 ? 11.922 -26.969 -42.562 1 37.16 597 GLN B CA 1
ATOM 10610 C C . GLN B 1 597 ? 11.602 -25.953 -43.656 1 37.16 597 GLN B C 1
ATOM 10612 O O . GLN B 1 597 ? 11.25 -24.812 -43.375 1 37.16 597 GLN B O 1
ATOM 10617 N N . ASN B 1 598 ? 12.328 -26.047 -44.75 1 33.94 598 ASN B N 1
ATOM 10618 C CA . ASN B 1 598 ? 12.547 -24.906 -45.625 1 33.94 598 ASN B CA 1
ATOM 10619 C C . ASN B 1 598 ? 11.297 -24.562 -46.438 1 33.94 598 ASN B C 1
ATOM 10621 O O . ASN B 1 598 ? 11.141 -25.031 -47.594 1 33.94 598 ASN B O 1
ATOM 10625 N N . SER B 1 599 ? 9.977 -24.641 -46 1 33.66 599 SER B N 1
ATOM 10626 C CA . SER B 1 599 ? 9.164 -23.812 -46.875 1 33.66 599 SER B CA 1
ATOM 10627 C C . SER B 1 599 ? 9.898 -22.516 -47.25 1 33.66 599 SER B C 1
ATOM 10629 O O . SER B 1 599 ? 9.508 -21.812 -48.188 1 33.66 599 SER B O 1
ATOM 10631 N N . THR B 1 600 ? 10.547 -21.766 -46.219 1 31.62 600 THR B N 1
ATOM 10632 C CA . THR B 1 600 ? 10.914 -20.406 -46.594 1 31.62 600 THR B CA 1
ATOM 10633 C C . THR B 1 600 ? 12.242 -20.375 -47.344 1 31.62 600 THR B C 1
ATOM 10635 O O . THR B 1 600 ? 12.766 -19.297 -47.625 1 31.62 600 THR B O 1
ATOM 10638 N N . SER B 1 601 ? 13.266 -21.234 -47.062 1 31.17 601 SER B N 1
ATOM 10639 C CA . SER B 1 601 ? 14.5 -20.766 -47.688 1 31.17 601 SER B CA 1
ATOM 10640 C C . SER B 1 601 ? 14.43 -20.906 -49.188 1 31.17 601 SER B C 1
ATOM 10642 O O . SER B 1 601 ? 13.758 -21.797 -49.719 1 31.17 601 SER B O 1
ATOM 10644 N N . SER B 1 602 ? 14.812 -19.734 -49.938 1 31.97 602 SER B N 1
ATOM 10645 C CA . SER B 1 602 ? 14.93 -19.438 -51.344 1 31.97 602 SER B CA 1
ATOM 10646 C C . SER B 1 602 ? 15.641 -20.562 -52.094 1 31.97 602 SER B C 1
ATOM 10648 O O . SER B 1 602 ? 16.5 -21.25 -51.531 1 31.97 602 SER B O 1
ATOM 10650 N N . PRO B 1 603 ? 15.148 -20.953 -53.281 1 34.5 603 PRO B N 1
ATOM 10651 C CA . PRO B 1 603 ? 15.656 -21.891 -54.281 1 34.5 603 PRO B CA 1
ATOM 10652 C C . PRO B 1 603 ? 17.141 -21.703 -54.594 1 34.5 603 PRO B C 1
ATOM 10654 O O . PRO B 1 603 ? 17.688 -22.344 -55.469 1 34.5 603 PRO B O 1
ATOM 10657 N N . GLU B 1 604 ? 17.812 -20.578 -54.094 1 31.91 604 GLU B N 1
ATOM 10658 C CA . GLU B 1 604 ? 18.953 -20.156 -54.906 1 31.91 604 GLU B CA 1
ATOM 10659 C C . GLU B 1 604 ? 20.047 -21.234 -54.906 1 31.91 604 GLU B C 1
ATOM 10661 O O . GLU B 1 604 ? 20.719 -21.422 -55.938 1 31.91 604 GLU B O 1
ATOM 10666 N N . ASN B 1 605 ? 20.75 -21.5 -53.781 1 33.22 605 ASN B N 1
ATOM 10667 C CA . ASN B 1 605 ? 22.078 -22.047 -54.031 1 33.22 605 ASN B CA 1
ATOM 10668 C C . ASN B 1 605 ? 22 -23.531 -54.438 1 33.22 605 ASN B C 1
ATOM 10670 O O . ASN B 1 605 ? 22.156 -24.406 -53.594 1 33.22 605 ASN B O 1
ATOM 10674 N N . GLN B 1 606 ? 21.094 -23.906 -55.375 1 34.22 606 GLN B N 1
ATOM 10675 C CA . GLN B 1 606 ? 21 -25.156 -56.094 1 34.22 606 GLN B CA 1
ATOM 10676 C C . GLN B 1 606 ? 22.312 -25.469 -56.812 1 34.22 606 GLN B C 1
ATOM 10678 O O . GLN B 1 606 ? 22.375 -26.391 -57.656 1 34.22 606 GLN B O 1
ATOM 10683 N N . GLN B 1 607 ? 23.266 -24.484 -56.875 1 33.69 607 GLN B N 1
ATOM 10684 C CA . GLN B 1 607 ? 24.328 -24.719 -57.844 1 33.69 607 GLN B CA 1
ATOM 10685 C C . GLN B 1 607 ? 25.078 -26.016 -57.562 1 33.69 607 GLN B C 1
ATOM 10687 O O . GLN B 1 607 ? 25.625 -26.641 -58.469 1 33.69 607 GLN B O 1
ATOM 10692 N N . ASP B 1 608 ? 25.734 -26.078 -56.375 1 35.72 608 ASP B N 1
ATOM 10693 C CA . ASP B 1 608 ? 26.766 -27.125 -56.375 1 35.72 608 ASP B CA 1
ATOM 10694 C C . ASP B 1 608 ? 26.125 -28.516 -56.438 1 35.72 608 ASP B C 1
ATOM 10696 O O . ASP B 1 608 ? 25.875 -29.141 -55.406 1 35.72 608 ASP B O 1
ATOM 10700 N N . ASP B 1 609 ? 25.234 -28.859 -57.219 1 38.62 609 ASP B N 1
ATOM 10701 C CA . ASP B 1 609 ? 24.406 -29.906 -57.812 1 38.62 609 ASP B CA 1
ATOM 10702 C C . ASP B 1 609 ? 25.219 -31.172 -58.062 1 38.62 609 ASP B C 1
ATOM 10704 O O . ASP B 1 609 ? 24.703 -32.281 -57.906 1 38.62 609 ASP B O 1
ATOM 10708 N N . ASP B 1 610 ? 26.375 -31 -58.562 1 43 610 ASP B N 1
ATOM 10709 C CA . ASP B 1 610 ? 27.203 -32.125 -59 1 43 610 ASP B CA 1
ATOM 10710 C C . ASP B 1 610 ? 27.688 -32.938 -57.781 1 43 610 ASP B C 1
ATOM 10712 O O . ASP B 1 610 ? 27.781 -34.156 -57.844 1 43 610 ASP B O 1
ATOM 10716 N N . ASN B 1 611 ? 28.125 -32.281 -56.656 1 43.34 611 ASN B N 1
ATOM 10717 C CA . ASN B 1 611 ? 28.672 -32.906 -55.438 1 43.34 611 ASN B CA 1
ATOM 10718 C C . ASN B 1 611 ? 27.562 -33.531 -54.594 1 43.34 611 ASN B C 1
ATOM 10720 O O . ASN B 1 611 ? 27.828 -34.438 -53.812 1 43.34 611 ASN B O 1
ATOM 10724 N N . GLU B 1 612 ? 26.453 -32.969 -54.562 1 48.75 612 GLU B N 1
ATOM 10725 C CA . GLU B 1 612 ? 25.281 -33.5 -53.844 1 48.75 612 GLU B CA 1
ATOM 10726 C C . GLU B 1 612 ? 24.875 -34.875 -54.375 1 48.75 612 GLU B C 1
ATOM 10728 O O . GLU B 1 612 ? 24.531 -35.781 -53.625 1 48.75 612 GLU B O 1
ATOM 10733 N N . GLU B 1 613 ? 24.75 -34.906 -55.781 1 54.84 613 GLU B N 1
ATOM 10734 C CA . GLU B 1 613 ? 24.516 -36.188 -56.406 1 54.84 613 GLU B CA 1
ATOM 10735 C C . GLU B 1 613 ? 25.562 -37.219 -55.969 1 54.84 613 GLU B C 1
ATOM 10737 O O . GLU B 1 613 ? 25.25 -38.406 -55.812 1 54.84 613 GLU B O 1
ATOM 10742 N N . GLY B 1 614 ? 26.75 -36.594 -55.594 1 64.75 614 GLY B N 1
ATOM 10743 C CA . GLY B 1 614 ? 27.859 -37.438 -55.156 1 64.75 614 GLY B CA 1
ATOM 10744 C C . GLY B 1 614 ? 27.672 -37.969 -53.75 1 64.75 614 GLY B C 1
ATOM 10745 O O . GLY B 1 614 ? 27.969 -39.125 -53.5 1 64.75 614 GLY B O 1
ATOM 10746 N N . PHE B 1 615 ? 27.031 -37.062 -52.844 1 73.19 615 PHE B N 1
ATOM 10747 C CA . PHE B 1 615 ? 26.859 -37.469 -51.469 1 73.19 615 PHE B CA 1
ATOM 10748 C C . PHE B 1 615 ? 25.734 -38.5 -51.344 1 73.19 615 PHE B C 1
ATOM 10750 O O . PHE B 1 615 ? 25.859 -39.469 -50.594 1 73.19 615 PHE B O 1
ATOM 10757 N N . ASP B 1 616 ? 24.703 -38.156 -52.062 1 82.38 616 ASP B N 1
ATOM 10758 C CA . ASP B 1 616 ? 23.594 -39.125 -52.031 1 82.38 616 ASP B CA 1
ATOM 10759 C C . ASP B 1 616 ? 24.016 -40.469 -52.625 1 82.38 616 ASP B C 1
ATOM 10761 O O . ASP B 1 616 ? 23.656 -41.531 -52.094 1 82.38 616 ASP B O 1
ATOM 10765 N N . THR B 1 617 ? 24.812 -40.312 -53.656 1 86.5 617 THR B N 1
ATOM 10766 C CA . THR B 1 617 ? 25.25 -41.562 -54.312 1 86.5 617 THR B CA 1
ATOM 10767 C C . THR B 1 617 ? 26.203 -42.344 -53.375 1 86.5 617 THR B C 1
ATOM 10769 O O . THR B 1 617 ? 26.109 -43.562 -53.281 1 86.5 617 THR B O 1
ATOM 10772 N N . LYS B 1 618 ? 27.031 -41.562 -52.688 1 88.56 618 LYS B N 1
ATOM 10773 C CA . LYS B 1 618 ? 27.953 -42.219 -51.75 1 88.56 618 LYS B CA 1
ATOM 10774 C C . LYS B 1 618 ? 27.188 -42.812 -50.562 1 88.56 618 LYS B C 1
ATOM 10776 O O . LYS B 1 618 ? 27.531 -43.906 -50.094 1 88.56 618 LYS B O 1
ATOM 10781 N N . ARG B 1 619 ? 26.188 -42.094 -50.094 1 91.75 619 ARG B N 1
ATOM 10782 C CA . ARG B 1 619 ? 25.391 -42.594 -48.969 1 91.75 619 ARG B CA 1
ATOM 10783 C C . ARG B 1 619 ? 24.641 -43.844 -49.312 1 91.75 619 ARG B C 1
ATOM 10785 O O . ARG B 1 619 ? 24.672 -44.844 -48.562 1 91.75 619 ARG B O 1
ATOM 10792 N N . ILE B 1 620 ? 24.062 -43.812 -50.5 1 92.94 620 ILE B N 1
ATOM 10793 C CA . ILE B 1 620 ? 23.266 -44.969 -50.938 1 92.94 620 ILE B CA 1
ATOM 10794 C C . ILE B 1 620 ? 24.188 -46.156 -51.219 1 92.94 620 ILE B C 1
ATOM 10796 O O . ILE B 1 620 ? 23.828 -47.281 -50.906 1 92.94 620 ILE B O 1
ATOM 10800 N N . ARG B 1 621 ? 25.359 -45.844 -51.75 1 91.94 621 ARG B N 1
ATOM 10801 C CA . ARG B 1 621 ? 26.344 -46.938 -51.938 1 91.94 621 ARG B CA 1
ATOM 10802 C C . ARG B 1 621 ? 26.797 -47.5 -50.625 1 91.94 621 ARG B C 1
ATOM 10804 O O . ARG B 1 621 ? 26.922 -48.719 -50.469 1 91.94 621 ARG B O 1
ATOM 10811 N N . GLY B 1 622 ? 27.047 -46.594 -49.75 1 92.19 622 GLY B N 1
ATOM 10812 C CA . GLY B 1 622 ? 27.422 -47.062 -48.438 1 92.19 622 GLY B CA 1
ATOM 10813 C C . GLY B 1 622 ? 26.312 -47.844 -47.75 1 92.19 622 GLY B C 1
ATOM 10814 O O . GLY B 1 622 ? 26.594 -48.812 -47.031 1 92.19 622 GLY B O 1
ATOM 10815 N N . LEU B 1 623 ? 25.062 -47.469 -48 1 94.06 623 LEU B N 1
ATOM 10816 C CA . LEU B 1 623 ? 23.906 -48.094 -47.375 1 94.06 623 LEU B CA 1
ATOM 10817 C C . LEU B 1 623 ? 23.766 -49.531 -47.875 1 94.06 623 LEU B C 1
ATOM 10819 O O . LEU B 1 623 ? 23.672 -50.469 -47.062 1 94.06 623 LEU B O 1
ATOM 10823 N N . TYR B 1 624 ? 23.766 -49.812 -49.188 1 93.56 624 TYR B N 1
ATOM 10824 C CA . TYR B 1 624 ? 23.562 -51.156 -49.656 1 93.56 624 TYR B CA 1
ATOM 10825 C C . TYR B 1 624 ? 24.797 -52.031 -49.406 1 93.56 624 TYR B C 1
ATOM 10827 O O . TYR B 1 624 ? 24.703 -53.25 -49.25 1 93.56 624 TYR B O 1
ATOM 10835 N N . THR B 1 625 ? 26.031 -51.406 -49.344 1 92.56 625 THR B N 1
ATOM 10836 C CA . THR B 1 625 ? 27.234 -52.156 -49 1 92.56 625 THR B CA 1
ATOM 10837 C C . THR B 1 625 ? 27.172 -52.625 -47.562 1 92.56 625 THR B C 1
ATOM 10839 O O . THR B 1 625 ? 27.562 -53.781 -47.281 1 92.56 625 THR B O 1
ATOM 10842 N N . THR B 1 626 ? 26.719 -51.781 -46.719 1 94.31 626 THR B N 1
ATOM 10843 C CA . THR B 1 626 ? 26.625 -52.156 -45.312 1 94.31 626 THR B CA 1
ATOM 10844 C C . THR B 1 626 ? 25.531 -53.188 -45.094 1 94.31 626 THR B C 1
ATOM 10846 O O . THR B 1 626 ? 25.703 -54.125 -44.312 1 94.31 626 THR B O 1
ATOM 10849 N N . LEU B 1 627 ? 24.359 -53.031 -45.719 1 94.88 627 LEU B N 1
ATOM 10850 C CA . LEU B 1 627 ? 23.234 -53.938 -45.562 1 94.88 627 LEU B CA 1
ATOM 10851 C C . LEU B 1 627 ? 23.531 -55.312 -46.156 1 94.88 627 LEU B C 1
ATOM 10853 O O . LEU B 1 627 ? 22.891 -56.312 -45.812 1 94.88 627 LEU B O 1
ATOM 10857 N N . SER B 1 628 ? 24.516 -55.375 -47.062 1 93.19 628 SER B N 1
ATOM 10858 C CA . SER B 1 628 ? 24.875 -56.625 -47.719 1 93.19 628 SER B CA 1
ATOM 10859 C C . SER B 1 628 ? 25.469 -57.594 -46.719 1 93.19 628 SER B C 1
ATOM 10861 O O . SER B 1 628 ? 25.516 -58.812 -46.969 1 93.19 628 SER B O 1
ATOM 10863 N N . SER B 1 629 ? 25.906 -57.125 -45.594 1 92.12 629 SER B N 1
ATOM 10864 C CA . SER B 1 629 ? 26.484 -57.969 -44.562 1 92.12 629 SER B CA 1
ATOM 10865 C C . SER B 1 629 ? 25.406 -58.688 -43.75 1 92.12 629 SER B C 1
ATOM 10867 O O . SER B 1 629 ? 25.688 -59.625 -43 1 92.12 629 SER B O 1
ATOM 10869 N N . LEU B 1 630 ? 24.156 -58.344 -43.969 1 93.94 630 LEU B N 1
ATOM 10870 C CA . LEU B 1 630 ? 23.047 -58.938 -43.219 1 93.94 630 LEU B CA 1
ATOM 10871 C C . LEU B 1 630 ? 22.734 -60.344 -43.75 1 93.94 630 LEU B C 1
ATOM 10873 O O . LEU B 1 630 ? 23.078 -60.688 -44.875 1 93.94 630 LEU B O 1
ATOM 10877 N N . SER B 1 631 ? 22.188 -61.156 -42.875 1 93.19 631 SER B N 1
ATOM 10878 C CA . SER B 1 631 ? 21.766 -62.5 -43.281 1 93.19 631 SER B CA 1
ATOM 10879 C C . SER B 1 631 ? 20.609 -62.438 -44.25 1 93.19 631 SER B C 1
ATOM 10881 O O . SER B 1 631 ? 19.922 -61.406 -44.375 1 93.19 631 SER B O 1
ATOM 10883 N N . LYS B 1 632 ? 20.359 -63.406 -45.031 1 93.56 632 LYS B N 1
ATOM 10884 C CA . LYS B 1 632 ? 19.359 -63.469 -46.094 1 93.56 632 LYS B CA 1
ATOM 10885 C C . LYS B 1 632 ? 17.969 -63.188 -45.531 1 93.56 632 LYS B C 1
ATOM 10887 O O . LYS B 1 632 ? 17.219 -62.406 -46.125 1 93.56 632 LYS B O 1
ATOM 10892 N N . PRO B 1 633 ? 17.609 -63.719 -44.344 1 95 633 PRO B N 1
ATOM 10893 C CA . PRO B 1 633 ? 16.266 -63.438 -43.844 1 95 633 PRO B CA 1
ATOM 10894 C C . PRO B 1 633 ? 16.062 -61.969 -43.5 1 95 633 PRO B C 1
ATOM 10896 O O . PRO B 1 633 ? 14.969 -61.406 -43.688 1 95 633 PRO B O 1
ATOM 10899 N N . HIS B 1 634 ? 17.078 -61.344 -43.031 1 95.75 634 HIS B N 1
ATOM 10900 C CA . HIS B 1 634 ? 17 -59.938 -42.688 1 95.75 634 HIS B CA 1
ATOM 10901 C C . HIS B 1 634 ? 16.812 -59.062 -43.938 1 95.75 634 HIS B C 1
ATOM 10903 O O . HIS B 1 634 ? 15.984 -58.156 -43.969 1 95.75 634 HIS B O 1
ATOM 10909 N N . ILE B 1 635 ? 17.531 -59.375 -44.969 1 95.31 635 ILE B N 1
ATOM 10910 C CA . ILE B 1 635 ? 17.453 -58.625 -46.219 1 95.31 635 ILE B CA 1
ATOM 10911 C C . ILE B 1 635 ? 16.094 -58.844 -46.875 1 95.31 635 ILE B C 1
ATOM 10913 O O . ILE B 1 635 ? 15.461 -57.906 -47.375 1 95.31 635 ILE B O 1
ATOM 10917 N N . ALA B 1 636 ? 15.711 -60.125 -46.875 1 95.69 636 ALA B N 1
ATOM 10918 C CA . ALA B 1 636 ? 14.453 -60.5 -47.5 1 95.69 636 ALA B CA 1
ATOM 10919 C C . ALA B 1 636 ? 13.266 -59.844 -46.812 1 95.69 636 ALA B C 1
ATOM 10921 O O . ALA B 1 636 ? 12.32 -59.375 -47.469 1 95.69 636 ALA B O 1
ATOM 10922 N N . THR B 1 637 ? 13.305 -59.844 -45.531 1 96.75 637 THR B N 1
ATOM 10923 C CA . THR B 1 637 ? 12.219 -59.25 -44.781 1 96.75 637 THR B CA 1
ATOM 10924 C C . THR B 1 637 ? 12.203 -57.719 -44.969 1 96.75 637 THR B C 1
ATOM 10926 O O . THR B 1 637 ? 11.133 -57.125 -45.125 1 96.75 637 THR B O 1
ATOM 10929 N N . LEU B 1 638 ? 13.359 -57.094 -44.938 1 96.19 638 LEU B N 1
ATOM 10930 C CA . LEU B 1 638 ? 13.469 -55.656 -45.219 1 96.19 638 LEU B CA 1
ATOM 10931 C C . LEU B 1 638 ? 12.938 -55.344 -46.625 1 96.19 638 LEU B C 1
ATOM 10933 O O . LEU B 1 638 ? 12.242 -54.344 -46.812 1 96.19 638 LEU B O 1
ATOM 10937 N N . ASP B 1 639 ? 13.266 -56.125 -47.5 1 95.62 639 ASP B N 1
ATOM 10938 C CA . ASP B 1 639 ? 12.797 -55.969 -48.875 1 95.62 639 ASP B CA 1
ATOM 10939 C C . ASP B 1 639 ? 11.281 -56.094 -48.969 1 95.62 639 ASP B C 1
ATOM 10941 O O . ASP B 1 639 ? 10.617 -55.344 -49.688 1 95.62 639 ASP B O 1
ATOM 10945 N N . ALA B 1 640 ? 10.75 -57.094 -48.25 1 96.31 640 ALA B N 1
ATOM 10946 C CA . ALA B 1 640 ? 9.312 -57.312 -48.25 1 96.31 640 ALA B CA 1
ATOM 10947 C C . ALA B 1 640 ? 8.57 -56.094 -47.719 1 96.31 640 ALA B C 1
ATOM 10949 O O . ALA B 1 640 ? 7.559 -55.688 -48.281 1 96.31 640 ALA B O 1
ATOM 10950 N N . ILE B 1 641 ? 9.062 -55.562 -46.625 1 96.94 641 ILE B N 1
ATOM 10951 C CA . ILE B 1 641 ? 8.438 -54.406 -46 1 96.94 641 ILE B CA 1
ATOM 10952 C C . ILE B 1 641 ? 8.539 -53.188 -46.938 1 96.94 641 ILE B C 1
ATOM 10954 O O . ILE B 1 641 ? 7.547 -52.5 -47.188 1 96.94 641 ILE B O 1
ATOM 10958 N N . THR B 1 642 ? 9.703 -52.906 -47.469 1 96.69 642 THR B N 1
ATOM 10959 C CA . THR B 1 642 ? 9.93 -51.781 -48.344 1 96.69 642 THR B CA 1
ATOM 10960 C C . THR B 1 642 ? 9.117 -51.906 -49.656 1 96.69 642 THR B C 1
ATOM 10962 O O . THR B 1 642 ? 8.602 -50.906 -50.156 1 96.69 642 THR B O 1
ATOM 10965 N N . THR B 1 643 ? 9.023 -53.094 -50.156 1 96.31 643 THR B N 1
ATOM 10966 C CA . THR B 1 643 ? 8.258 -53.344 -51.375 1 96.31 643 THR B CA 1
ATOM 10967 C C . THR B 1 643 ? 6.781 -53.031 -51.156 1 96.31 643 THR B C 1
ATOM 10969 O O . THR B 1 643 ? 6.125 -52.469 -52.031 1 96.31 643 THR B O 1
ATOM 10972 N N . HIS B 1 644 ? 6.301 -53.531 -50.094 1 95.88 644 HIS B N 1
ATOM 10973 C CA . HIS B 1 644 ? 4.898 -53.281 -49.781 1 95.88 644 HIS B CA 1
ATOM 10974 C C . HIS B 1 644 ? 4.598 -51.781 -49.781 1 95.88 644 HIS B C 1
ATOM 10976 O O . HIS B 1 644 ? 3.637 -51.344 -50.406 1 95.88 644 HIS B O 1
ATOM 10982 N N . PHE B 1 645 ? 5.375 -50.969 -49.094 1 96.25 645 PHE B N 1
ATOM 10983 C CA . PHE B 1 645 ? 5.117 -49.562 -48.938 1 96.25 645 PHE B CA 1
ATOM 10984 C C . PHE B 1 645 ? 5.449 -48.812 -50.25 1 96.25 645 PHE B C 1
ATOM 10986 O O . PHE B 1 645 ? 4.797 -47.812 -50.594 1 96.25 645 PHE B O 1
ATOM 10993 N N . TYR B 1 646 ? 6.477 -49.344 -50.906 1 95.06 646 TYR B N 1
ATOM 10994 C CA . TYR B 1 646 ? 6.801 -48.781 -52.219 1 95.06 646 TYR B CA 1
ATOM 10995 C C . TYR B 1 646 ? 5.621 -48.906 -53.156 1 95.06 646 TYR B C 1
ATOM 10997 O O . TYR B 1 646 ? 5.297 -47.969 -53.906 1 95.06 646 TYR B O 1
ATOM 11005 N N . ARG B 1 647 ? 5 -50 -53.219 1 94.31 647 ARG B N 1
ATOM 11006 C CA . ARG B 1 647 ? 3.82 -50.25 -54.031 1 94.31 647 ARG B CA 1
ATOM 11007 C C . ARG B 1 647 ? 2.682 -49.312 -53.625 1 94.31 647 ARG B C 1
ATOM 11009 O O . ARG B 1 647 ? 1.998 -48.75 -54.5 1 94.31 647 ARG B O 1
ATOM 11016 N N . LEU B 1 648 ? 2.482 -49.219 -52.375 1 93.19 648 LEU B N 1
ATOM 11017 C CA . LEU B 1 648 ? 1.432 -48.344 -51.875 1 93.19 648 LEU B CA 1
ATOM 11018 C C . LEU B 1 648 ? 1.71 -46.875 -52.281 1 93.19 648 LEU B C 1
ATOM 11020 O O . LEU B 1 648 ? 0.792 -46.156 -52.656 1 93.19 648 LEU B O 1
ATOM 11024 N N . ILE B 1 649 ? 2.971 -46.406 -52.156 1 94.62 649 ILE B N 1
ATOM 11025 C CA . ILE B 1 649 ? 3.375 -45.062 -52.531 1 94.62 649 ILE B CA 1
ATOM 11026 C C . ILE B 1 649 ? 3.133 -44.844 -54 1 94.62 649 ILE B C 1
ATOM 11028 O O . ILE B 1 649 ? 2.674 -43.75 -54.406 1 94.62 649 ILE B O 1
ATOM 11032 N N . LYS B 1 650 ? 3.367 -45.844 -54.844 1 91.88 650 LYS B N 1
ATOM 11033 C CA . LYS B 1 650 ? 3.154 -45.719 -56.281 1 91.88 650 LYS B CA 1
ATOM 11034 C C . LYS B 1 650 ? 1.672 -45.594 -56.625 1 91.88 650 LYS B C 1
ATOM 11036 O O . LYS B 1 650 ? 1.297 -44.844 -57.5 1 91.88 650 LYS B O 1
ATOM 11041 N N . ILE B 1 651 ? 0.922 -46.312 -55.906 1 90.12 651 ILE B N 1
ATOM 11042 C CA . ILE B 1 651 ? -0.521 -46.25 -56.125 1 90.12 651 ILE B CA 1
ATOM 11043 C C . ILE B 1 651 ? -1.041 -44.875 -55.719 1 90.12 651 ILE B C 1
ATOM 11045 O O . ILE B 1 651 ? -1.912 -44.312 -56.406 1 90.12 651 ILE B O 1
ATOM 11049 N N . LEU B 1 652 ? -0.535 -44.344 -54.656 1 91.94 652 LEU B N 1
ATOM 11050 C CA . LEU B 1 652 ? -0.964 -43.031 -54.188 1 91.94 652 LEU B CA 1
ATOM 11051 C C . LEU B 1 652 ? -0.573 -41.938 -55.188 1 91.94 652 LEU B C 1
ATOM 11053 O O . LEU B 1 652 ? -1.296 -40.938 -55.344 1 91.94 652 LEU B O 1
ATOM 11057 N N . LYS B 1 653 ? 0.617 -42.094 -55.781 1 90.81 653 LYS B N 1
ATOM 11058 C CA . LYS B 1 653 ? 1.094 -41.125 -56.75 1 90.81 653 LYS B CA 1
ATOM 11059 C C . LYS B 1 653 ? 0.159 -41.031 -57.969 1 90.81 653 LYS B C 1
ATOM 11061 O O . LYS B 1 653 ? 0.076 -40 -58.625 1 90.81 653 LYS B O 1
ATOM 11066 N N . MET B 1 654 ? -0.588 -42.062 -58.281 1 87.94 654 MET B N 1
ATOM 11067 C CA . MET B 1 654 ? -1.477 -42.156 -59.438 1 87.94 654 MET B CA 1
ATOM 11068 C C . MET B 1 654 ? -2.82 -41.5 -59.156 1 87.94 654 MET B C 1
ATOM 11070 O O . MET B 1 654 ? -3.592 -41.188 -60.062 1 87.94 654 MET B O 1
ATOM 11074 N N . GLY B 1 655 ? -3.121 -41.125 -57.906 1 81.88 655 GLY B N 1
ATOM 11075 C CA . GLY B 1 655 ? -4.383 -40.531 -57.531 1 81.88 655 GLY B CA 1
ATOM 11076 C C . GLY B 1 655 ? -4.383 -39 -57.688 1 81.88 655 GLY B C 1
ATOM 11077 O O . GLY B 1 655 ? -3.475 -38.438 -58.281 1 81.88 655 GLY B O 1
ATOM 11078 N N . GLU B 1 656 ? -5.527 -38.312 -57.25 1 80.56 656 GLU B N 1
ATOM 11079 C CA . GLU B 1 656 ? -5.668 -36.844 -57.281 1 80.56 656 GLU B CA 1
ATOM 11080 C C . GLU B 1 656 ? -4.691 -36.188 -56.344 1 80.56 656 GLU B C 1
ATOM 11082 O O . GLU B 1 656 ? -4.695 -36.5 -55.125 1 80.56 656 GLU B O 1
ATOM 11087 N N . ASN B 1 657 ? -3.863 -35.344 -56.75 1 83.06 657 ASN B N 1
ATOM 11088 C CA . ASN B 1 657 ? -2.807 -34.719 -55.969 1 83.06 657 ASN B CA 1
ATOM 11089 C C . ASN B 1 657 ? -1.861 -35.781 -55.375 1 83.06 657 ASN B C 1
ATOM 11091 O O . ASN B 1 657 ? -1.419 -35.625 -54.25 1 83.06 657 ASN B O 1
ATOM 11095 N N . GLY B 1 658 ? -1.733 -36.719 -56.094 1 84.81 658 GLY B N 1
ATOM 11096 C CA . GLY B 1 658 ? -1.088 -37.969 -55.688 1 84.81 658 GLY B CA 1
ATOM 11097 C C . GLY B 1 658 ? 0.356 -37.75 -55.281 1 84.81 658 GLY B C 1
ATOM 11098 O O . GLY B 1 658 ? 0.806 -38.375 -54.281 1 84.81 658 GLY B O 1
ATOM 11099 N N . ASN B 1 659 ? 1.071 -36.844 -55.875 1 87.69 659 ASN B N 1
ATOM 11100 C CA . ASN B 1 659 ? 2.479 -36.625 -55.531 1 87.69 659 ASN B CA 1
ATOM 11101 C C . ASN B 1 659 ? 2.652 -36.062 -54.156 1 87.69 659 ASN B C 1
ATOM 11103 O O . ASN B 1 659 ? 3.539 -36.469 -53.406 1 87.69 659 ASN B O 1
ATOM 11107 N N . GLU B 1 660 ? 1.741 -35.188 -53.875 1 89.5 660 GLU B N 1
ATOM 11108 C CA . GLU B 1 660 ? 1.831 -34.562 -52.562 1 89.5 660 GLU B CA 1
ATOM 11109 C C . GLU B 1 660 ? 1.471 -35.531 -51.438 1 89.5 660 GLU B C 1
ATOM 11111 O O . GLU B 1 660 ? 2.16 -35.594 -50.438 1 89.5 660 GLU B O 1
ATOM 11116 N N . VAL B 1 661 ? 0.408 -36.188 -51.719 1 90.38 661 VAL B N 1
ATOM 11117 C CA . VAL B 1 661 ? -0.054 -37.156 -50.75 1 90.38 661 VAL B CA 1
ATOM 11118 C C . VAL B 1 661 ? 0.988 -38.25 -50.562 1 90.38 661 VAL B C 1
ATOM 11120 O O . VAL B 1 661 ? 1.237 -38.719 -49.469 1 90.38 661 VAL B O 1
ATOM 11123 N N . ALA B 1 662 ? 1.646 -38.625 -51.625 1 92.75 662 ALA B N 1
ATOM 11124 C CA . ALA B 1 662 ? 2.658 -39.688 -51.594 1 92.75 662 ALA B CA 1
ATOM 11125 C C . ALA B 1 662 ? 3.904 -39.219 -50.844 1 92.75 662 ALA B C 1
ATOM 11127 O O . ALA B 1 662 ? 4.496 -39.969 -50.094 1 92.75 662 ALA B O 1
ATOM 11128 N N . ASP B 1 663 ? 4.219 -38 -51.062 1 91.31 663 ASP B N 1
ATOM 11129 C CA . ASP B 1 663 ? 5.395 -37.469 -50.406 1 91.31 663 ASP B CA 1
ATOM 11130 C C . ASP B 1 663 ? 5.156 -37.344 -48.875 1 91.31 663 ASP B C 1
ATOM 11132 O O . ASP B 1 663 ? 6.039 -37.656 -48.094 1 91.31 663 ASP B O 1
ATOM 11136 N N . GLU B 1 664 ? 3.998 -36.875 -48.594 1 91.5 664 GLU B N 1
ATOM 11137 C CA . GLU B 1 664 ? 3.648 -36.75 -47.188 1 91.5 664 GLU B CA 1
ATOM 11138 C C . GLU B 1 664 ? 3.6 -38.125 -46.5 1 91.5 664 GLU B C 1
ATOM 11140 O O . GLU B 1 664 ? 4.035 -38.281 -45.375 1 91.5 664 GLU B O 1
ATOM 11145 N N . PHE B 1 665 ? 3.096 -39 -47.188 1 93.44 665 PHE B N 1
ATOM 11146 C CA . PHE B 1 665 ? 3.002 -40.344 -46.656 1 93.44 665 PHE B CA 1
ATOM 11147 C C . PHE B 1 665 ? 4.387 -40.969 -46.5 1 93.44 665 PHE B C 1
ATOM 11149 O O . PHE B 1 665 ? 4.648 -41.688 -45.531 1 93.44 665 PHE B O 1
ATOM 11156 N N . THR B 1 666 ? 5.281 -40.719 -47.406 1 94.38 666 THR B N 1
ATOM 11157 C CA . THR B 1 666 ? 6.633 -41.25 -47.344 1 94.38 666 THR B CA 1
ATOM 11158 C C . THR B 1 666 ? 7.348 -40.781 -46.094 1 94.38 666 THR B C 1
ATOM 11160 O O . THR B 1 666 ? 8.039 -41.531 -45.406 1 94.38 666 THR B O 1
ATOM 11163 N N . VAL B 1 667 ? 7.078 -39.562 -45.812 1 91.88 667 VAL B N 1
ATOM 11164 C CA . VAL B 1 667 ? 7.703 -38.969 -44.625 1 91.88 667 VAL B CA 1
ATOM 11165 C C . VAL B 1 667 ? 7.074 -39.562 -43.344 1 91.88 667 VAL B C 1
ATOM 11167 O O . VAL B 1 667 ? 7.781 -40 -42.438 1 91.88 667 VAL B O 1
ATOM 11170 N N . SER B 1 668 ? 5.797 -39.625 -43.344 1 92.19 668 SER B N 1
ATOM 11171 C CA . SER B 1 668 ? 5.078 -40.094 -42.156 1 92.19 668 SER B CA 1
ATOM 11172 C C . SER B 1 668 ? 5.367 -41.531 -41.844 1 92.19 668 SER B C 1
ATOM 11174 O O . SER B 1 668 ? 5.543 -41.938 -40.688 1 92.19 668 SER B O 1
ATOM 11176 N N . ILE B 1 669 ? 5.426 -42.344 -42.844 1 94 669 ILE B N 1
ATOM 11177 C CA . ILE B 1 669 ? 5.641 -43.781 -42.656 1 94 669 ILE B CA 1
ATOM 11178 C C . ILE B 1 669 ? 7.086 -44.031 -42.219 1 94 669 ILE B C 1
ATOM 11180 O O . ILE B 1 669 ? 7.363 -44.938 -41.438 1 94 669 ILE B O 1
ATOM 11184 N N . SER B 1 670 ? 8.023 -43.25 -42.75 1 93.56 670 SER B N 1
ATOM 11185 C CA . SER B 1 670 ? 9.422 -43.375 -42.344 1 93.56 670 SER B CA 1
ATOM 11186 C C . SER B 1 670 ? 9.617 -43.031 -40.875 1 93.56 670 SER B C 1
ATOM 11188 O O . SER B 1 670 ? 10.43 -43.656 -40.188 1 93.56 670 SER B O 1
ATOM 11190 N N . GLN B 1 671 ? 8.844 -42.094 -40.5 1 89.44 671 GLN B N 1
ATOM 11191 C CA . GLN B 1 671 ? 8.922 -41.719 -39.094 1 89.44 671 GLN B CA 1
ATOM 11192 C C . GLN B 1 671 ? 8.312 -42.781 -38.188 1 89.44 671 GLN B C 1
ATOM 11194 O O . GLN B 1 671 ? 8.859 -43.094 -37.125 1 89.44 671 GLN B O 1
ATOM 11199 N N . GLU B 1 672 ? 7.215 -43.312 -38.594 1 90.12 672 GLU B N 1
ATOM 11200 C CA . GLU B 1 672 ? 6.492 -44.281 -37.812 1 90.12 672 GLU B CA 1
ATOM 11201 C C . GLU B 1 672 ? 7.297 -45.594 -37.688 1 90.12 672 GLU B C 1
ATOM 11203 O O . GLU B 1 672 ? 7.254 -46.25 -36.656 1 90.12 672 GLU B O 1
ATOM 11208 N N . PHE B 1 673 ? 8.047 -45.969 -38.656 1 92.62 673 PHE B N 1
ATOM 11209 C CA . PHE B 1 673 ? 8.734 -47.25 -38.656 1 92.62 673 PHE B CA 1
ATOM 11210 C C . PHE B 1 673 ? 10.195 -47.094 -38.281 1 92.62 673 PHE B C 1
ATOM 11212 O O . PHE B 1 673 ? 10.953 -48.062 -38.25 1 92.62 673 PHE B O 1
ATOM 11219 N N . ALA B 1 674 ? 10.531 -45.906 -37.969 1 89.75 674 ALA B N 1
ATOM 11220 C CA . ALA B 1 674 ? 11.93 -45.656 -37.656 1 89.75 674 ALA B CA 1
ATOM 11221 C C . ALA B 1 674 ? 12.406 -46.531 -36.5 1 89.75 674 ALA B C 1
ATOM 11223 O O . ALA B 1 674 ? 13.445 -47.188 -36.625 1 89.75 674 ALA B O 1
ATOM 11224 N N . ASN B 1 675 ? 11.547 -46.719 -35.5 1 87.88 675 ASN B N 1
ATOM 11225 C CA . ASN B 1 675 ? 11.93 -47.5 -34.312 1 87.88 675 ASN B CA 1
ATOM 11226 C C . ASN B 1 675 ? 11.805 -49 -34.562 1 87.88 675 ASN B C 1
ATOM 11228 O O . ASN B 1 675 ? 12.359 -49.781 -33.812 1 87.88 675 ASN B O 1
ATOM 11232 N N . CYS B 1 676 ? 11.086 -49.312 -35.531 1 91.5 676 CYS B N 1
ATOM 11233 C CA . CYS B 1 676 ? 10.875 -50.719 -35.844 1 91.5 676 CYS B CA 1
ATOM 11234 C C . CYS B 1 676 ? 12.062 -51.281 -36.594 1 91.5 676 CYS B C 1
ATOM 11236 O O . CYS B 1 676 ? 12.281 -52.5 -36.594 1 91.5 676 CYS B O 1
ATOM 11238 N N . ILE B 1 677 ? 12.781 -50.438 -37.281 1 90.88 677 ILE B N 1
ATOM 11239 C CA . ILE B 1 677 ? 13.859 -50.875 -38.125 1 90.88 677 ILE B CA 1
ATOM 11240 C C . ILE B 1 677 ? 15.172 -50.938 -37.344 1 90.88 677 ILE B C 1
ATOM 11242 O O . ILE B 1 677 ? 15.953 -51.875 -37.5 1 90.88 677 ILE B O 1
ATOM 11246 N N . ILE B 1 678 ? 15.383 -49.844 -36.625 1 89.75 678 ILE B N 1
ATOM 11247 C CA . ILE B 1 678 ? 16.594 -49.781 -35.812 1 89.75 678 ILE B CA 1
ATOM 11248 C C . ILE B 1 678 ? 16.234 -49.5 -34.344 1 89.75 678 ILE B C 1
ATOM 11250 O O . ILE B 1 678 ? 15.172 -48.938 -34.062 1 89.75 678 ILE B O 1
ATOM 11254 N N . GLN B 1 679 ? 17.109 -49.969 -33.531 1 83.5 679 GLN B N 1
ATOM 11255 C CA . GLN B 1 679 ? 16.906 -49.625 -32.125 1 83.5 679 GLN B CA 1
ATOM 11256 C C . GLN B 1 679 ? 17.359 -48.188 -31.844 1 83.5 679 GLN B C 1
ATOM 11258 O O . GLN B 1 679 ? 18.5 -47.812 -32.125 1 83.5 679 GLN B O 1
ATOM 11263 N N . SER B 1 680 ? 16.344 -47.469 -31.375 1 77.25 680 SER B N 1
ATOM 11264 C CA . SER B 1 680 ? 16.625 -46.062 -31.109 1 77.25 680 SER B CA 1
ATOM 11265 C C . SER B 1 680 ? 17.5 -45.875 -29.875 1 77.25 680 SER B C 1
ATOM 11267 O O . SER B 1 680 ? 17.328 -46.594 -28.891 1 77.25 680 SER B O 1
ATOM 11269 N N . LYS B 1 681 ? 18.547 -45.062 -30.047 1 73.75 681 LYS B N 1
ATOM 11270 C CA . LYS B 1 681 ? 19.344 -44.625 -28.891 1 73.75 681 LYS B CA 1
ATOM 11271 C C . LYS B 1 681 ? 18.891 -43.25 -28.391 1 73.75 681 LYS B C 1
ATOM 11273 O O . LYS B 1 681 ? 18.406 -42.438 -29.172 1 73.75 681 LYS B O 1
ATOM 11278 N N . ILE B 1 682 ? 18.859 -43.094 -27.156 1 67.19 682 ILE B N 1
ATOM 11279 C CA . ILE B 1 682 ? 18.375 -41.906 -26.5 1 67.19 682 ILE B CA 1
ATOM 11280 C C . ILE B 1 682 ? 18.969 -40.656 -27.172 1 67.19 682 ILE B C 1
ATOM 11282 O O . ILE B 1 682 ? 18.297 -39.656 -27.328 1 67.19 682 ILE B O 1
ATOM 11286 N N . THR B 1 683 ? 20.109 -40.812 -27.641 1 60.72 683 THR B N 1
ATOM 11287 C CA . THR B 1 683 ? 20.844 -39.656 -28.172 1 60.72 683 THR B CA 1
ATOM 11288 C C . THR B 1 683 ? 20.344 -39.312 -29.562 1 60.72 683 THR B C 1
ATOM 11290 O O . THR B 1 683 ? 20.438 -38.156 -29.984 1 60.72 683 THR B O 1
ATOM 11293 N N . ASP B 1 684 ? 19.922 -40.188 -30.312 1 62.56 684 ASP B N 1
ATOM 11294 C CA . ASP B 1 684 ? 19.719 -39.969 -31.75 1 62.56 684 ASP B CA 1
ATOM 11295 C C . ASP B 1 684 ? 18.25 -39.656 -32.031 1 62.56 684 ASP B C 1
ATOM 11297 O O . ASP B 1 684 ? 17.906 -39.188 -33.125 1 62.56 684 ASP B O 1
ATOM 11301 N N . ASP B 1 685 ? 17.375 -39.406 -31.188 1 61.38 685 ASP B N 1
ATOM 11302 C CA . ASP B 1 685 ? 15.945 -39.125 -31.297 1 61.38 685 ASP B CA 1
ATOM 11303 C C . ASP B 1 685 ? 15.336 -39.844 -32.5 1 61.38 685 ASP B C 1
ATOM 11305 O O . ASP B 1 685 ? 14.555 -39.219 -33.25 1 61.38 685 ASP B O 1
ATOM 11309 N N . ASN B 1 686 ? 15.633 -40.938 -32.875 1 71.69 686 ASN B N 1
ATOM 11310 C CA . ASN B 1 686 ? 15.055 -41.75 -33.938 1 71.69 686 ASN B CA 1
ATOM 11311 C C . ASN B 1 686 ? 15.32 -41.125 -35.312 1 71.69 686 ASN B C 1
ATOM 11313 O O . ASN B 1 686 ? 14.727 -41.531 -36.312 1 71.69 686 ASN B O 1
ATOM 11317 N N . GLU B 1 687 ? 16.172 -40.25 -35.406 1 81.88 687 GLU B N 1
ATOM 11318 C CA . GLU B 1 687 ? 16.422 -39.531 -36.656 1 81.88 687 GLU B CA 1
ATOM 11319 C C . GLU B 1 687 ? 17.125 -40.438 -37.656 1 81.88 687 GLU B C 1
ATOM 11321 O O . GLU B 1 687 ? 16.812 -40.406 -38.844 1 81.88 687 GLU B O 1
ATOM 11326 N N . ILE B 1 688 ? 17.953 -41.188 -37.156 1 86 688 ILE B N 1
ATOM 11327 C CA . ILE B 1 688 ? 18.719 -42.031 -38.062 1 86 688 ILE B CA 1
ATOM 11328 C C . ILE B 1 688 ? 17.812 -43.094 -38.656 1 86 688 ILE B C 1
ATOM 11330 O O . ILE B 1 688 ? 17.906 -43.406 -39.844 1 86 688 ILE B O 1
ATOM 11334 N N . GLY B 1 689 ? 16.984 -43.688 -37.781 1 88.62 689 GLY B N 1
ATOM 11335 C CA . GLY B 1 689 ? 16.031 -44.656 -38.281 1 88.62 689 GLY B CA 1
ATOM 11336 C C . GLY B 1 689 ? 15.094 -44.094 -39.344 1 88.62 689 GLY B C 1
ATOM 11337 O O . GLY B 1 689 ? 14.781 -44.781 -40.312 1 88.62 689 GLY B O 1
ATOM 11338 N N . PHE B 1 690 ? 14.742 -42.906 -39.188 1 91.06 690 PHE B N 1
ATOM 11339 C CA . PHE B 1 690 ? 13.875 -42.188 -40.125 1 91.06 690 PHE B CA 1
ATOM 11340 C C . PHE B 1 690 ? 14.57 -42 -41.469 1 91.06 690 PHE B C 1
ATOM 11342 O O . PHE B 1 690 ? 14.016 -42.344 -42.531 1 91.06 690 PHE B O 1
ATOM 11349 N N . LYS B 1 691 ? 15.781 -41.562 -41.438 1 91.44 691 LYS B N 1
ATOM 11350 C CA . LYS B 1 691 ? 16.531 -41.281 -42.656 1 91.44 691 LYS B CA 1
ATOM 11351 C C . LYS B 1 691 ? 16.844 -42.562 -43.406 1 91.44 691 LYS B C 1
ATOM 11353 O O . LYS B 1 691 ? 16.797 -42.562 -44.656 1 91.44 691 LYS B O 1
ATOM 11358 N N . ILE B 1 692 ? 17.156 -43.562 -42.656 1 92.5 692 ILE B N 1
ATOM 11359 C CA . ILE B 1 692 ? 17.484 -44.844 -43.312 1 92.5 692 ILE B CA 1
ATOM 11360 C C . ILE B 1 692 ? 16.25 -45.375 -44.031 1 92.5 692 ILE B C 1
ATOM 11362 O O . ILE B 1 692 ? 16.328 -45.781 -45.188 1 92.5 692 ILE B O 1
ATOM 11366 N N . PHE B 1 693 ? 15.148 -45.375 -43.375 1 93.62 693 PHE B N 1
ATOM 11367 C CA . PHE B 1 693 ? 13.938 -45.906 -43.969 1 93.62 693 PHE B CA 1
ATOM 11368 C C . PHE B 1 693 ? 13.469 -45.062 -45.125 1 93.62 693 PHE B C 1
ATOM 11370 O O . PHE B 1 693 ? 12.953 -45.562 -46.125 1 93.62 693 PHE B O 1
ATOM 11377 N N . TYR B 1 694 ? 13.609 -43.781 -45.031 1 93.81 694 TYR B N 1
ATOM 11378 C CA . TYR B 1 694 ? 13.258 -42.875 -46.125 1 93.81 694 TYR B CA 1
ATOM 11379 C C . TYR B 1 694 ? 14.07 -43.156 -47.375 1 93.81 694 TYR B C 1
ATOM 11381 O O . TYR B 1 694 ? 13.516 -43.219 -48.469 1 93.81 694 TYR B O 1
ATOM 11389 N N . ASP B 1 695 ? 15.297 -43.406 -47.188 1 93.94 695 ASP B N 1
ATOM 11390 C CA . ASP B 1 695 ? 16.172 -43.75 -48.312 1 93.94 695 ASP B CA 1
ATOM 11391 C C . ASP B 1 695 ? 15.82 -45.094 -48.906 1 93.94 695 ASP B C 1
ATOM 11393 O O . ASP B 1 695 ? 15.914 -45.312 -50.125 1 93.94 695 ASP B O 1
ATOM 11397 N N . LEU B 1 696 ? 15.492 -46.031 -48.031 1 94.88 696 LEU B N 1
ATOM 11398 C CA . LEU B 1 696 ? 15.117 -47.375 -48.5 1 94.88 696 LEU B CA 1
ATOM 11399 C C . LEU B 1 696 ? 13.875 -47.312 -49.375 1 94.88 696 LEU B C 1
ATOM 11401 O O . LEU B 1 696 ? 13.75 -48.062 -50.344 1 94.88 696 LEU B O 1
ATOM 11405 N N . LEU B 1 697 ? 12.984 -46.406 -49.062 1 95 697 LEU B N 1
ATOM 11406 C CA . LEU B 1 697 ? 11.742 -46.25 -49.812 1 95 697 LEU B CA 1
ATOM 11407 C C . LEU B 1 697 ? 11.977 -45.469 -51.125 1 95 697 LEU B C 1
ATOM 11409 O O . LEU B 1 697 ? 11.445 -45.812 -52.156 1 95 697 LEU B O 1
ATOM 11413 N N . THR B 1 698 ? 12.812 -44.5 -51.094 1 93.19 698 THR B N 1
ATOM 11414 C CA . THR B 1 698 ? 13.016 -43.594 -52.25 1 93.19 698 THR B CA 1
ATOM 11415 C C . THR B 1 698 ? 13.969 -44.219 -53.25 1 93.19 698 THR B C 1
ATOM 11417 O O . THR B 1 698 ? 13.844 -44 -54.469 1 93.19 698 THR B O 1
ATOM 11420 N N . HIS B 1 699 ? 14.914 -45.031 -52.812 1 93.38 699 HIS B N 1
ATOM 11421 C CA . HIS B 1 699 ? 15.883 -45.656 -53.688 1 93.38 699 HIS B CA 1
ATOM 11422 C C . HIS B 1 699 ? 15.758 -47.156 -53.656 1 93.38 699 HIS B C 1
ATOM 11424 O O . HIS B 1 699 ? 16.766 -47.875 -53.656 1 93.38 699 HIS B O 1
ATOM 11430 N N . LYS B 1 700 ? 14.539 -47.656 -53.531 1 94.06 700 LYS B N 1
ATOM 11431 C CA . LYS B 1 700 ? 14.273 -49.094 -53.344 1 94.06 700 LYS B CA 1
ATOM 11432 C C . LYS B 1 700 ? 14.906 -49.906 -54.469 1 94.06 700 LYS B C 1
ATOM 11434 O O . LYS B 1 700 ? 15.625 -50.875 -54.219 1 94.06 700 LYS B O 1
ATOM 11439 N N . LYS B 1 701 ? 14.719 -49.594 -55.781 1 92.88 701 LYS B N 1
ATOM 11440 C CA . LYS B 1 701 ? 15.156 -50.375 -56.938 1 92.88 701 LYS B CA 1
ATOM 11441 C C . LYS B 1 701 ? 16.688 -50.469 -56.969 1 92.88 701 LYS B C 1
ATOM 11443 O O . LYS B 1 701 ? 17.219 -51.562 -57.188 1 92.88 701 LYS B O 1
ATOM 11448 N N . GLN B 1 702 ? 17.266 -49.469 -56.688 1 92.25 702 GLN B N 1
ATOM 11449 C CA . GLN B 1 702 ? 18.719 -49.438 -56.719 1 92.25 702 GLN B CA 1
ATOM 11450 C C . GLN B 1 702 ? 19.312 -50.25 -55.562 1 92.25 702 GLN B C 1
ATOM 11452 O O . GLN B 1 702 ? 20.219 -51.062 -55.781 1 92.25 702 GLN B O 1
ATOM 11457 N N . ILE B 1 703 ? 18.812 -50.094 -54.375 1 93.38 703 ILE B N 1
ATOM 11458 C CA . ILE B 1 703 ? 19.375 -50.688 -53.188 1 93.38 703 ILE B CA 1
ATOM 11459 C C . ILE B 1 703 ? 19.172 -52.219 -53.219 1 93.38 703 ILE B C 1
ATOM 11461 O O . ILE B 1 703 ? 20.125 -52.969 -53.094 1 93.38 703 ILE B O 1
ATOM 11465 N N . PHE B 1 704 ? 17.953 -52.625 -53.5 1 92.12 704 PHE B N 1
ATOM 11466 C CA . PHE B 1 704 ? 17.672 -54.062 -53.375 1 92.12 704 PHE B CA 1
ATOM 11467 C C . PHE B 1 704 ? 18.141 -54.812 -54.625 1 92.12 704 PHE B C 1
ATOM 11469 O O . PHE B 1 704 ? 18.375 -56.031 -54.562 1 92.12 704 PHE B O 1
ATOM 11476 N N . HIS B 1 705 ? 18.281 -54.062 -55.75 1 91.19 705 HIS B N 1
ATOM 11477 C CA . HIS B 1 705 ? 18.906 -54.688 -56.938 1 91.19 705 HIS B CA 1
ATOM 11478 C C . HIS B 1 705 ? 20.359 -55.031 -56.656 1 91.19 705 HIS B C 1
ATOM 11480 O O . HIS B 1 705 ? 20.797 -56.156 -57 1 91.19 705 HIS B O 1
ATOM 11486 N N . GLU B 1 706 ? 21.031 -54.156 -56.094 1 89.69 706 GLU B N 1
ATOM 11487 C CA . GLU B 1 706 ? 22.438 -54.375 -55.75 1 89.69 706 GLU B CA 1
ATOM 11488 C C . GLU B 1 706 ? 22.594 -55.438 -54.656 1 89.69 706 GLU B C 1
ATOM 11490 O O . GLU B 1 706 ? 23.562 -56.219 -54.688 1 89.69 706 GLU B O 1
ATOM 11495 N N . LEU B 1 707 ? 21.688 -55.469 -53.688 1 90.56 707 LEU B N 1
ATOM 11496 C CA . LEU B 1 707 ? 21.75 -56.438 -52.625 1 90.56 707 LEU B CA 1
ATOM 11497 C C . LEU B 1 707 ? 21.516 -57.844 -53.156 1 90.56 707 LEU B C 1
ATOM 11499 O O . LEU B 1 707 ? 22.156 -58.812 -52.688 1 90.56 707 LEU B O 1
ATOM 11503 N N . LYS B 1 708 ? 20.578 -58 -54.125 1 86.69 708 LYS B N 1
ATOM 11504 C CA . LYS B 1 708 ? 20.312 -59.312 -54.75 1 86.69 708 LYS B CA 1
ATOM 11505 C C . LYS B 1 708 ? 21.516 -59.781 -55.562 1 86.69 708 LYS B C 1
ATOM 11507 O O . LYS B 1 708 ? 21.828 -60.969 -55.594 1 86.69 708 LYS B O 1
ATOM 11512 N N . ARG B 1 709 ? 22.172 -58.875 -56.219 1 84.81 709 ARG B N 1
ATOM 11513 C CA . ARG B 1 709 ? 23.344 -59.188 -57.031 1 84.81 709 ARG B CA 1
ATOM 11514 C C . ARG B 1 709 ? 24.5 -59.656 -56.156 1 84.81 709 ARG B C 1
ATOM 11516 O O . ARG B 1 709 ? 25.188 -60.625 -56.5 1 84.81 709 ARG B O 1
ATOM 11523 N N . GLN B 1 710 ? 24.688 -59.125 -55.062 1 81.88 710 GLN B N 1
ATOM 11524 C CA . GLN B 1 710 ? 25.797 -59.438 -54.188 1 81.88 710 GLN B CA 1
ATOM 11525 C C . GLN B 1 710 ? 25.531 -60.781 -53.469 1 81.88 710 GLN B C 1
ATOM 11527 O O . GLN B 1 710 ? 26.469 -61.531 -53.156 1 81.88 710 GLN B O 1
ATOM 11532 N N . ASN B 1 711 ? 24.297 -61.062 -53.125 1 75.12 711 ASN B N 1
ATOM 11533 C CA . ASN B 1 711 ? 23.969 -62.281 -52.438 1 75.12 711 ASN B CA 1
ATOM 11534 C C . ASN B 1 711 ? 23.984 -63.5 -53.375 1 75.12 711 ASN B C 1
ATOM 11536 O O . ASN B 1 711 ? 24.172 -64.625 -52.938 1 75.12 711 ASN B O 1
ATOM 11540 N N . SER B 1 712 ? 23.656 -63.406 -54.656 1 64.56 712 SER B N 1
ATOM 11541 C CA . SER B 1 712 ? 23.781 -64.5 -55.656 1 64.56 712 SER B CA 1
ATOM 11542 C C . SER B 1 712 ? 25.234 -64.812 -55.875 1 64.56 712 SER B C 1
ATOM 11544 O O . SER B 1 712 ? 25.547 -66 -56.281 1 64.56 712 SER B O 1
ATOM 11546 N N . LYS B 1 713 ? 26.172 -64 -55.625 1 62.16 713 LYS B N 1
ATOM 11547 C CA . LYS B 1 713 ? 27.594 -64.312 -55.844 1 62.16 713 LYS B CA 1
ATOM 11548 C C . LYS B 1 713 ? 28.172 -65 -54.625 1 62.16 713 LYS B C 1
ATOM 11550 O O . LYS B 1 713 ? 29.125 -65.812 -54.781 1 62.16 713 LYS B O 1
ATOM 11555 N N . ASN B 1 714 ? 27.609 -64.938 -53.438 1 49.5 714 ASN B N 1
ATOM 11556 C CA . ASN B 1 714 ? 28.141 -65.688 -52.312 1 49.5 714 ASN B CA 1
ATOM 11557 C C . ASN B 1 714 ? 27.375 -67 -52.094 1 49.5 714 ASN B C 1
ATOM 11559 O O . ASN B 1 714 ? 26.141 -67 -52.188 1 49.5 714 ASN B O 1
#

pLDDT: mean 84.26, std 16.68, range [31.17, 98.25]

Foldseek 3Di:
DDFLLPPQADPLRVVSVVVVLVVLVVLLVVLVVLLVVLLVLLVVLLVQLVCQLCVVVPDPPLVVLVVCVVLPALVSVLVVLLSVLSNVLSVLSNVLSVLSVPVFNVVSVVVSVVLVVLSVVLSVVLVVLSVVLVVLVVVLVVLVVVLVVLVVVLVVLCVPPHDPVRVVVLVVLVVVLVVVVVVVVVVQQQDFQDQFLNRTHGLVRLLVVLLCCQPVQDADWDQQVPDRDIATRKDFLQSQLVSCVVPPVDDDSVSSQSNVLVCLVLPQKAWDNPDDSGRDNDRPTMIHGDPVSCLSNVHDDPPPPPNPQPPPSVVVLVPPPPPPSNCVRVVVVDCPVPPPCPPSPDADPSSVVSVVSVSVSVVSVVVSVVSVVVSVVSVVVSSVSVSVSSNVVRVSSVVSVVSSVVSVVSSVVSVVVSVVVSVVSVVSSVVSVVSNDPVVNVVSCCLPPPDFDDFDADDADQDPPQGPQQWQALDALVSQCVNQVHLEHLLLLLLLVLLVVCQVVDDDLVVNLCLQQPDDDVVLLVVLRVVRTRDGDRDSVVNSVSVVVVPDDSSSSSVNSLNRLSNYPAHLQGPVLLVVLVVLCVVQPQPVVCVPPPPPDDPPPCPVVVCNVVSLVVSLVSLLVSCLVDDSSSLVNLLSVLVSLLVSLVVQCPDDVSPVSSVVSLQSNLQSCLCSRHPDDSVCNSVSSSRSSSSCNVCVCPRSVVSVVSVVVD/DDFLLPPQADPLRVPSVVVVLVVLVVLLVVLVVLLVVLLVLLVVLLVQLVCQLCVVVPDPPLVVLVVCVVLPALVSVLVVLLSVLSNVLSVLSNVLSVLSVPVFNVVSVVVSVVLVVLSVVLSVVLVVLSVVLVVLVVVLVVLVVVLVVLVVVLVVLCVPPHDPVRVVVLVVLVVVLVVVVVVVVVVQQQDFQDQFLNRTHGLVRLLVVLLCCQPVQDADWDQQVPDRDIATRKDFLQSQLVSCVVPPVDDDSVSSQSNVLVCLVLPQKDWDNPDDSGRDNDRVTMIHGDPVSCLSNVHDDPPPPPRPQPPPSVVVLVPPPPPPSNCVRVVVVDDPVPPPCPPSPDADPSSVVSVVSVSVSVSSVVVSVVSVVVSVVSVVVSSVSCSVSSNVVRVSSVVSVVSSVVSVVSSVVSVVVSVVVSVVSVVSSVVSVVSNDPVVNVVSCCLPPPDFDDFDADDADQDPPQGPQQWQALDALVSQCVNQVHLEHLLLLLLLVLLVVCQVVDDDLVVNLCLQQPDDDVVLLVVLRVVRTRDGDRDSVVSNVSVVVSPDDSSSSSVNVLNRLSNYPAHLQGPVLLVVLVVLCVVQPQPVVCVPPPPPDDPPPCPVVVCNCVSLVVSLVVLLVSCLPDDSSSLVNLLSVLVSLLVSLVVQCPDDVSPVSSVVSLQSNLQSCLCSRHPDDSPCNSVSSSRSSSCCNVCVCPSSVVSVVSVVVD

Secondary structure (DSSP, 8-state):
---HHHHB--TTSSHHHHHHHHHHHHHHHHHHHHHHHHHHHHHHHHHHHHHHHTTTTTSS-HHHHHHHHHTT-HHHHHHHHHHHHHHHHHHHHHHHHHHIIIIIIHHHHHHHHHHHHHHHHHHHHHHHHHHHHHHHHHHHHHHHHHHHHHHHHHHHHHHHH--HHHHHHHHHHHHHHHHHHHHHHHHHHTSEEEEETTEEEEHHHHHHHHHHHHHHS--EEEE-SSS-PEEEEEEEHHHHHHHHHHHS--SSHHHHHHHHHHHHHTTSEEE-SSS------STT-EEEE-HHHHHHHT-PPTT--S---S--HHHHHHT---HHHHHHHHHHS-----S---------HHHHHHHHHHHHHHHHHHHHHHHHHHHHHHHHHHHHHHHHHHHHHHHHHHHHHHHHHHHHHHHHHHHHHTHHHHHHHHHHHHHHHHT--HHHHHHHHHHHH--B-----------SSSTTTT-SSSS-HHHHHHHHTSSS-HHHHHHHHHHHHHGGGSS-HHHHHHHHHS---HHHHHHHHHHHHHS--SSHHHHHHHHHHHT--HHHHHHHHHHHHHT-SS-SS-HHHHHHHHHHHHHS--TTHHHHTTTSS-S----TTHHHHHHHHHHHHHHHHHHTTS-HHHHHHHHHHHHHHHHHHHHHHTSTTHHHHHHHHHHHHHHHTHHHHSPPPTTTTTHHHHHHHHHHHHTHHHHHHHHHHHHHH-/---HHHHB--TTSSHHHHHHHHHHHHHHHHHHHHHHHHHHHHHHHHHHHHHHHTTGGGSS-HHHHHHHHHTT-HHHHHHHHHHHHHHHHHHHHHHHHHHIIIIIIHHHHHHHHHHHHHHHHHHHHHHHHHHHHHHHHHHHHHHHHHHHHHHHHHHHHHHHH--HHHHHHHHHHHHHHHHHHHHHHHHHHTSEEEEETTEEEEHHHHHHHHHHHHHHS--EEEE-SSS-PEEEEEEEHHHHHHHHHHHS--SSHHHHHHHHHHHHHTTSEEE-SSS------STT-EEEE-HHHHHHHT-PPTT--S---S--HHHHHHT---HHHHHHHHHHS-----S---------HHHHHHHHHHHHHHHHHHHHHHHHHHHHHHHHHHHHHHHHHHHHHHHHHHHHHHHHHHHHHHHHHHHHHTHHHHHHHHHHHHHHHHT--HHHHHHHHHHHH--B-----------SSSTTTT-SSSS-HHHHHHHHTSSS-HHHHHHHHHHHHHGGGSS-HHHHHHHHHS---HHHHHHHHHHHHHS--SSHHHHHHHHHHHT--HHHHHHHHHHHHHT-SS-SS-HHHHHHHHHHHHHS--TTHHHHTTTSS-S----THHHHHHHHHHHHHHHHHHHTTS-HHHHHHHHHHHHHHHHHHHHHHTSTTHHHHHHHHHHHHHHHTHHHHSPPPTTTTTHHHHHHHHHHHHTHHHHHHHHHHHHHH-